Protein AF-0000000084647284 (afdb_homodimer)

Secondary structure (DSSP, 8-state):
--PPPEEEEEEESS--TTSSGGGT-SS---HHHHHHHHTSEEETTEE-S-SSHHHHHHHHHHSS-HHHHS--STT-PPPTTB--HHHHHHHTT-EEEEEE---SS-S--SBP-PPP----TTSBPPPGGGSBSBPPPTT-----TT-HHHHHH-TT--PPSSBTTBSEEEEEESSGGG-EEHHHHHHHHH-S-GGGGSSGGGPBP----STTB-B--S-GGGSHHHHHHHHHHHHHHHHHHH-----EEEEEE--TTSSSB---GGGGSSS-GGGPPPPGGGG--GGGS-HHHHHHHHHHHTT---GGGSS-EE--HHHHHHHHHHHHHHHHHHHHHHHHHHHHHHHTT-GGGEEEEEEES----TTGGGEES--S---HHHHB--EEEE-TTTPPTTEEE-S-EEGGGHHHHHHHHTTBPPPBT------HHHHTT--S-S-SEEEEEEE-SS--TT-SS--EEEEEEESSEEEEEESSSS-EEEEETTT-TT--S--TT-GGGHHHHHHHHHHHHHHHHHTS--PSPP-B--/--PPPEEEEEEESS--TTSSGGGT-SS---HHHHHHHHTSEEETTEE-S-SSHHHHHHHHHHSS-HHHHS--STT-PPPTTB--HHHHHHHTT-EEEEEE---SS-S--SBP-PPP----TTSBPPPGGGSBSBPPPTT-----TT-HHHHHH-TT--PPSSBTTBSEEEEEESSGGG-EEHHHHHHHHH-S-GGGGSSGGGPBP----STTB-B--S-GGGSHHHHHHHHHHHHHHHHHHH-----EEEEEE--TTSSSB---GGGGSSS-GGGPPPPGGGG--GGGS-HHHHHHHHHHHTT---GGGSS-EE--HHHHHHHHHHHHHHHHHHHHHHHHHHHHHHHTT-GGGEEEEEEES----TTGGGEES--S---HHHHB--EEEE-TTTPPTTEEE-S-EEGGGHHHHHHHHTTBPPPBT------HHHHTT--S-S-SEEEEEEE-SS--TT-SS--EEEEEEESSEEEEEESSSS-EEEEETTT-TT--S--TT-GGGHHHHHHHHHHHHHHHHHTS--PSPP-B--

Radius of gyration: 31.3 Å; Cα contacts (8 Å, |Δi|>4): 2574; chains: 2; bounding box: 66×88×80 Å

Structure (mmCIF, N/CA/C/O backbone):
data_AF-0000000084647284-model_v1
#
loop_
_entity.id
_entity.type
_entity.pdbx_description
1 polymer 'Sulfatase N-terminal domain-containing protein'
#
loop_
_atom_site.group_PDB
_atom_site.id
_atom_site.type_symbol
_atom_site.label_atom_id
_atom_site.label_alt_id
_atom_site.label_comp_id
_atom_site.label_asym_id
_atom_site.label_entity_id
_atom_site.label_seq_id
_atom_site.pdbx_PDB_ins_code
_atom_site.Cartn_x
_atom_site.Cartn_y
_atom_site.Cartn_z
_atom_site.occupancy
_atom_site.B_iso_or_equiv
_atom_site.auth_seq_id
_atom_site.auth_comp_id
_atom_site.auth_asym_id
_atom_site.auth_atom_id
_atom_site.pdbx_PDB_model_num
ATOM 1 N N . MET A 1 1 ? 33.219 26.578 3.725 1 38.09 1 MET A N 1
ATOM 2 C CA . MET A 1 1 ? 32.281 25.469 3.572 1 38.09 1 MET A CA 1
ATOM 3 C C . MET A 1 1 ? 30.875 25.891 3.91 1 38.09 1 MET A C 1
ATOM 5 O O . MET A 1 1 ? 30.641 26.562 4.922 1 38.09 1 MET A O 1
ATOM 9 N N . ASN A 1 2 ? 30.078 26 2.996 1 56.41 2 ASN A N 1
ATOM 10 C CA . ASN A 1 2 ? 28.766 26.594 3.234 1 56.41 2 ASN A CA 1
ATOM 11 C C . ASN A 1 2 ? 28.047 25.906 4.387 1 56.41 2 ASN A C 1
ATOM 13 O O . ASN A 1 2 ? 27.922 24.688 4.41 1 56.41 2 ASN A O 1
ATOM 17 N N . LYS A 1 3 ? 27.969 26.578 5.457 1 79.5 3 LYS A N 1
ATOM 18 C CA . LYS A 1 3 ? 27.359 26.125 6.707 1 79.5 3 LYS A CA 1
ATOM 19 C C . LYS A 1 3 ? 25.984 25.531 6.465 1 79.5 3 LYS A C 1
ATOM 21 O O . LYS A 1 3 ? 25.172 26.109 5.742 1 79.5 3 LYS A O 1
ATOM 26 N N . ARG A 1 4 ? 25.844 24.312 6.898 1 90.31 4 ARG A N 1
ATOM 27 C CA . ARG A 1 4 ? 24.516 23.672 6.832 1 90.31 4 ARG A CA 1
ATOM 28 C C . ARG A 1 4 ? 23.484 24.516 7.562 1 90.31 4 ARG A C 1
ATOM 30 O O . ARG A 1 4 ? 23.734 25.031 8.656 1 90.31 4 ARG A O 1
ATOM 37 N N . PRO A 1 5 ? 22.375 24.688 6.984 1 97.12 5 PRO A N 1
ATOM 38 C CA . PRO A 1 5 ? 21.375 25.594 7.559 1 97.12 5 PRO A CA 1
ATOM 39 C C . PRO A 1 5 ? 20.656 24.984 8.766 1 97.12 5 PRO A C 1
ATOM 41 O O . PRO A 1 5 ? 20.594 23.766 8.898 1 97.12 5 PRO A O 1
ATOM 44 N N . ASN A 1 6 ? 20.219 25.859 9.664 1 98.06 6 ASN A N 1
ATOM 45 C CA . ASN A 1 6 ? 19.234 25.5 10.68 1 98.06 6 ASN A CA 1
ATOM 46 C C . ASN A 1 6 ? 17.828 25.453 10.109 1 98.06 6 ASN A C 1
ATOM 48 O O . ASN A 1 6 ? 17.531 26.141 9.133 1 98.06 6 ASN A O 1
ATOM 52 N N . PHE A 1 7 ? 17 24.609 10.703 1 98.81 7 PHE A N 1
ATOM 53 C CA . PHE A 1 7 ? 15.594 24.547 10.336 1 98.81 7 PHE A CA 1
ATOM 54 C C . PHE A 1 7 ? 14.711 24.859 11.539 1 98.81 7 PHE A C 1
ATOM 56 O O . PHE A 1 7 ? 14.789 24.188 12.57 1 98.81 7 PHE A O 1
ATOM 63 N N . LEU A 1 8 ? 13.953 25.875 11.438 1 98.88 8 LEU A N 1
ATOM 64 C CA . LEU A 1 8 ? 12.828 26.125 12.336 1 98.88 8 LEU A CA 1
ATOM 65 C C . LEU A 1 8 ? 11.508 25.797 11.641 1 98.88 8 LEU A C 1
ATOM 67 O O . LEU A 1 8 ? 11.055 26.562 10.781 1 98.88 8 LEU A O 1
ATOM 71 N N . PHE A 1 9 ? 10.961 24.719 12.031 1 98.88 9 PHE A N 1
ATOM 72 C CA . PHE A 1 9 ? 9.734 24.203 11.438 1 98.88 9 PHE A CA 1
ATOM 73 C C . PHE A 1 9 ? 8.539 24.516 12.328 1 98.88 9 PHE A C 1
ATOM 75 O O . PHE A 1 9 ? 8.336 23.875 13.359 1 98.88 9 PHE A O 1
ATOM 82 N N . ILE A 1 10 ? 7.715 25.438 11.906 1 98.94 10 ILE A N 1
ATOM 83 C CA . ILE A 1 10 ? 6.523 25.859 12.648 1 98.94 10 ILE A CA 1
ATOM 84 C C . ILE A 1 10 ? 5.289 25.203 12.031 1 98.94 10 ILE A C 1
ATOM 86 O O . ILE A 1 10 ? 4.992 25.391 10.852 1 98.94 10 ILE A O 1
ATOM 90 N N . ILE A 1 11 ? 4.543 24.453 12.836 1 98.88 11 ILE A N 1
ATOM 91 C CA . ILE A 1 11 ? 3.361 23.766 12.336 1 98.88 11 ILE A CA 1
ATOM 92 C C . ILE A 1 11 ? 2.184 24.016 13.281 1 98.88 11 ILE A C 1
ATOM 94 O O . ILE A 1 11 ? 2.35 24 14.5 1 98.88 11 ILE A O 1
ATOM 98 N N . THR A 1 12 ? 1.062 24.344 12.742 1 98.81 12 THR A N 1
ATOM 99 C CA . THR A 1 12 ? -0.182 24.469 13.492 1 98.81 12 THR A CA 1
ATOM 100 C C . THR A 1 12 ? -1.062 23.234 13.297 1 98.81 12 THR A C 1
ATOM 102 O O . THR A 1 12 ? -0.734 22.359 12.5 1 98.81 12 THR A O 1
ATOM 105 N N . ASP A 1 13 ? -2.08 23.125 14.086 1 98.19 13 ASP A N 1
ATOM 106 C CA . ASP A 1 13 ? -3.066 22.062 13.961 1 98.19 13 ASP A CA 1
ATOM 107 C C . ASP A 1 13 ? -4.402 22.594 13.461 1 98.19 13 ASP A C 1
ATOM 109 O O . ASP A 1 13 ? -5.055 23.391 14.148 1 98.19 13 ASP A O 1
ATOM 113 N N . GLN A 1 14 ? -4.777 22.188 12.211 1 98.06 14 GLN A N 1
ATOM 114 C CA . GLN A 1 14 ? -6.109 22.469 11.688 1 98.06 14 GLN A CA 1
ATOM 115 C C . GLN A 1 14 ? -6.254 23.938 11.312 1 98.06 14 GLN A C 1
ATOM 117 O O . GLN A 1 14 ? -7.184 24.609 11.766 1 98.06 14 GLN A O 1
ATOM 122 N N . GLN A 1 15 ? -5.418 24.375 10.422 1 98.69 15 GLN A N 1
ATOM 123 C CA . GLN A 1 15 ? -5.488 25.75 9.93 1 98.69 15 GLN A CA 1
ATOM 124 C C . GLN A 1 15 ? -5.711 25.781 8.422 1 98.69 15 GLN A C 1
ATOM 126 O O . GLN A 1 15 ? -4.914 25.219 7.66 1 98.69 15 GLN A O 1
ATOM 131 N N . ARG A 1 16 ? -6.703 26.484 8.023 1 97.75 16 ARG A N 1
ATOM 132 C CA . ARG A 1 16 ? -6.988 26.672 6.602 1 97.75 16 ARG A CA 1
ATOM 133 C C . ARG A 1 16 ? -5.906 27.5 5.922 1 97.75 16 ARG A C 1
ATOM 135 O O . ARG A 1 16 ? -5.359 28.422 6.516 1 97.75 16 ARG A O 1
ATOM 142 N N . ALA A 1 17 ? -5.758 27.219 4.637 1 97.94 17 ALA A N 1
ATOM 143 C CA . ALA A 1 17 ? -4.727 27.891 3.855 1 97.94 17 ALA A CA 1
ATOM 144 C C . ALA A 1 17 ? -5.023 29.391 3.746 1 97.94 17 ALA A C 1
ATOM 146 O O . ALA A 1 17 ? -4.102 30.203 3.709 1 97.94 17 ALA A O 1
ATOM 147 N N . ASP A 1 18 ? -6.289 29.766 3.705 1 97.44 18 ASP A N 1
ATOM 148 C CA . ASP A 1 18 ? -6.656 31.172 3.475 1 97.44 18 ASP A CA 1
ATOM 149 C C . ASP A 1 18 ? -6.875 31.906 4.793 1 97.44 18 ASP A C 1
ATOM 151 O O . ASP A 1 18 ? -7.359 33.031 4.805 1 97.44 18 ASP A O 1
ATOM 155 N N . HIS A 1 19 ? -6.586 31.281 5.887 1 98.38 19 HIS A N 1
ATOM 156 C CA . HIS A 1 19 ? -6.645 31.953 7.184 1 98.38 19 HIS A CA 1
ATOM 157 C C . HIS A 1 19 ? -5.293 32.562 7.551 1 98.38 19 HIS A C 1
ATOM 159 O O . HIS A 1 19 ? -4.738 32.25 8.609 1 98.38 19 HIS A O 1
ATOM 165 N N . LEU A 1 20 ? -4.832 33.344 6.68 1 98.62 20 LEU A N 1
ATOM 166 C CA . LEU A 1 20 ? -3.619 34.156 6.766 1 98.62 20 LEU A CA 1
ATOM 167 C C . LEU A 1 20 ? -3.795 35.469 6.035 1 98.62 20 LEU A C 1
ATOM 169 O O . LEU A 1 20 ? -4.449 35.531 4.992 1 98.62 20 LEU A O 1
ATOM 173 N N . GLY A 1 21 ? -3.176 36.5 6.59 1 98.31 21 GLY A N 1
ATOM 174 C CA . GLY A 1 21 ? -3.174 37.75 5.867 1 98.31 21 GLY A CA 1
ATOM 175 C C . GLY A 1 21 ? -2.533 37.656 4.496 1 98.31 21 GLY A C 1
ATOM 176 O O . GLY A 1 21 ? -3.076 38.156 3.514 1 98.31 21 GLY A O 1
ATOM 177 N N . CYS A 1 22 ? -1.431 37.031 4.336 1 98.06 22 CYS A N 1
ATOM 178 C CA . CYS A 1 22 ? -0.68 36.938 3.088 1 98.06 22 CYS A CA 1
ATOM 179 C C . CYS A 1 22 ? -1.414 36.062 2.08 1 98.06 22 CYS A C 1
ATOM 181 O O . CYS A 1 22 ? -1.063 36.031 0.899 1 98.06 22 CYS A O 1
ATOM 183 N N . ALA A 1 23 ? -2.436 35.344 2.512 1 97.69 23 ALA A N 1
ATOM 184 C CA . ALA A 1 23 ? -3.25 34.531 1.605 1 97.69 23 ALA A CA 1
ATOM 185 C C . ALA A 1 23 ? -4.5 35.281 1.172 1 97.69 23 ALA A C 1
ATOM 187 O O . ALA A 1 23 ? -5.34 34.75 0.448 1 97.69 23 ALA A O 1
ATOM 188 N N . GLY A 1 24 ? -4.625 36.5 1.685 1 96.56 24 GLY A N 1
ATOM 189 C CA . GLY A 1 24 ? -5.688 37.375 1.195 1 96.56 24 GLY A CA 1
ATOM 190 C C . GLY A 1 24 ? -6.863 37.469 2.152 1 96.56 24 GLY A C 1
ATOM 191 O O . GLY A 1 24 ? -7.895 38.062 1.813 1 96.56 24 GLY A O 1
ATOM 192 N N . ASN A 1 25 ? -6.746 36.906 3.35 1 97.19 25 ASN A N 1
ATOM 193 C CA . ASN A 1 25 ? -7.848 37.062 4.297 1 97.19 25 ASN A CA 1
ATOM 194 C C . ASN A 1 25 ? -8.164 38.5 4.59 1 97.19 25 ASN A C 1
ATOM 196 O O . ASN A 1 25 ? -7.281 39.281 4.969 1 97.19 25 ASN A O 1
ATOM 200 N N . PRO A 1 26 ? -9.359 38.906 4.496 1 95.5 26 PRO A N 1
ATOM 201 C CA . PRO A 1 26 ? -9.68 40.344 4.613 1 95.5 26 PRO A CA 1
ATOM 202 C C . PRO A 1 26 ? -9.828 40.781 6.062 1 95.5 26 PRO A C 1
ATOM 204 O O . PRO A 1 26 ? -9.836 42 6.336 1 95.5 26 PRO A O 1
ATOM 207 N N . VAL A 1 27 ? -9.961 39.906 6.996 1 97.75 27 VAL A N 1
ATOM 208 C CA . VAL A 1 27 ? -10.281 40.25 8.375 1 97.75 27 VAL A CA 1
ATOM 209 C C . VAL A 1 27 ? -9.094 39.906 9.281 1 97.75 27 VAL A C 1
ATOM 211 O O . VAL A 1 27 ? -8.617 40.781 10.023 1 97.75 27 VAL A O 1
ATOM 214 N N . LEU A 1 28 ? -8.602 38.688 9.141 1 98.31 28 LEU A N 1
ATOM 215 C CA . LEU A 1 28 ? -7.547 38.188 10.016 1 98.31 28 LEU A CA 1
ATOM 216 C C . LEU A 1 28 ? -6.211 38.844 9.695 1 98.31 28 LEU A C 1
ATOM 218 O O . LEU A 1 28 ? -5.82 38.938 8.523 1 98.31 28 LEU A O 1
ATOM 222 N N . LYS A 1 29 ? -5.598 39.375 10.688 1 98.25 29 LYS A N 1
ATOM 223 C CA . LYS A 1 29 ? -4.258 39.938 10.555 1 98.25 29 LYS A CA 1
ATOM 224 C C . LYS A 1 29 ? -3.207 38.969 11.141 1 98.25 29 LYS A C 1
ATOM 226 O O . LYS A 1 29 ? -3.322 38.562 12.289 1 98.25 29 LYS A O 1
ATOM 231 N N . THR A 1 30 ? -2.246 38.688 10.32 1 98.81 30 THR A N 1
ATOM 232 C CA . THR A 1 30 ? -1.141 37.812 10.758 1 98.81 30 THR A CA 1
ATOM 233 C C . THR A 1 30 ? 0.198 38.406 10.328 1 98.81 30 THR A C 1
ATOM 235 O O . THR A 1 30 ? 0.966 37.781 9.602 1 98.81 30 THR A O 1
ATOM 238 N N . PRO A 1 31 ? 0.55 39.594 10.844 1 98.81 31 PRO A N 1
ATOM 239 C CA . PRO A 1 31 ? 1.706 40.344 10.328 1 98.81 31 PRO A CA 1
ATOM 240 C C . PRO A 1 31 ? 3.014 39.562 10.477 1 98.81 31 PRO A C 1
ATOM 242 O O . PRO A 1 31 ? 3.906 39.688 9.633 1 98.81 31 PRO A O 1
ATOM 245 N N . HIS A 1 32 ? 3.195 38.812 11.508 1 98.88 32 HIS A N 1
ATOM 246 C CA . HIS A 1 32 ? 4.457 38.125 11.734 1 98.88 32 HIS A CA 1
ATOM 247 C C . HIS A 1 32 ? 4.598 36.938 10.797 1 98.88 32 HIS A C 1
ATOM 249 O O . HIS A 1 32 ? 5.656 36.719 10.188 1 98.88 32 HIS A O 1
ATOM 255 N N . ILE A 1 33 ? 3.535 36.125 10.641 1 98.88 33 ILE A N 1
ATOM 256 C CA . ILE A 1 33 ? 3.559 35.031 9.68 1 98.88 33 ILE A CA 1
ATOM 257 C C . ILE A 1 33 ? 3.693 35.594 8.266 1 98.88 33 ILE A C 1
ATOM 259 O O . ILE A 1 33 ? 4.426 35.031 7.441 1 98.88 33 ILE A O 1
ATOM 263 N N . ASP A 1 34 ? 3.027 36.75 8.016 1 98.81 34 ASP A N 1
ATOM 264 C CA . ASP A 1 34 ? 3.123 37.406 6.715 1 98.81 34 ASP A CA 1
ATOM 265 C C . ASP A 1 34 ? 4.559 37.844 6.426 1 98.81 34 ASP A C 1
ATOM 267 O O . ASP A 1 34 ? 4.988 37.844 5.27 1 98.81 34 ASP A O 1
ATOM 271 N N . SER A 1 35 ? 5.273 38.156 7.426 1 98.56 35 SER A N 1
ATOM 272 C CA . SER A 1 35 ? 6.66 38.594 7.23 1 98.56 35 SER A CA 1
ATOM 273 C C . SER A 1 35 ? 7.527 37.406 6.785 1 98.56 35 SER A C 1
ATOM 275 O O . SER A 1 35 ? 8.5 37.594 6.055 1 98.56 35 SER A O 1
ATOM 277 N N . ILE A 1 36 ? 7.203 36.188 7.215 1 98.44 36 ILE A N 1
ATOM 278 C CA . ILE A 1 36 ? 7.91 35 6.73 1 98.44 36 ILE A CA 1
ATOM 279 C C . ILE A 1 36 ? 7.668 34.844 5.234 1 98.44 36 ILE A C 1
ATOM 281 O O . ILE A 1 36 ? 8.602 34.594 4.473 1 98.44 36 ILE A O 1
ATOM 285 N N . ALA A 1 37 ? 6.414 34.969 4.855 1 98.44 37 ALA A N 1
ATOM 286 C CA . ALA A 1 37 ? 6.047 34.875 3.447 1 98.44 37 ALA A CA 1
ATOM 287 C C . ALA A 1 37 ? 6.719 35.938 2.613 1 98.44 37 ALA A C 1
ATOM 289 O O . ALA A 1 37 ? 7.156 35.688 1.488 1 98.44 37 ALA A O 1
ATOM 290 N N . ALA A 1 38 ? 6.797 37.156 3.174 1 97.88 38 ALA A N 1
ATOM 291 C CA . ALA A 1 38 ? 7.379 38.281 2.467 1 97.88 38 ALA A CA 1
ATOM 292 C C . ALA A 1 38 ? 8.859 38.062 2.166 1 97.88 38 ALA A C 1
ATOM 294 O O . ALA A 1 38 ? 9.391 38.594 1.193 1 97.88 38 ALA A O 1
ATOM 295 N N . ARG A 1 39 ? 9.484 37.219 2.961 1 96.25 39 ARG A N 1
ATOM 296 C CA . ARG A 1 39 ? 10.914 36.969 2.812 1 96.25 39 ARG A CA 1
ATOM 297 C C . ARG A 1 39 ? 11.156 35.594 2.178 1 96.25 39 ARG A C 1
ATOM 299 O O . ARG A 1 39 ? 12.305 35.156 2.023 1 96.25 39 ARG A O 1
ATOM 306 N N . GLY A 1 40 ? 10.078 34.969 1.807 1 97.5 40 GLY A N 1
ATOM 307 C CA . GLY A 1 40 ? 10.219 33.594 1.307 1 97.5 40 GLY A CA 1
ATOM 308 C C . GLY A 1 40 ? 9.289 33.281 0.148 1 97.5 40 GLY A C 1
ATOM 309 O O . GLY A 1 40 ? 8.93 34.188 -0.616 1 97.5 40 GLY A O 1
ATOM 310 N N . THR A 1 41 ? 9.062 32.031 -0.077 1 97.94 41 THR A N 1
ATOM 311 C CA . THR A 1 41 ? 8.141 31.531 -1.085 1 97.94 41 THR A CA 1
ATOM 312 C C . THR A 1 41 ? 6.902 30.922 -0.429 1 97.94 41 THR A C 1
ATOM 314 O O . THR A 1 41 ? 7.012 30.031 0.416 1 97.94 41 THR A O 1
ATOM 317 N N . ARG A 1 42 ? 5.73 31.453 -0.766 1 98.31 42 ARG A N 1
ATOM 318 C CA . ARG A 1 42 ? 4.461 30.891 -0.32 1 98.31 42 ARG A CA 1
ATOM 319 C C . ARG A 1 42 ? 3.863 29.969 -1.383 1 98.31 42 ARG A C 1
ATOM 321 O O . ARG A 1 42 ? 3.828 30.328 -2.564 1 98.31 42 ARG A O 1
ATOM 328 N N . PHE A 1 43 ? 3.465 28.828 -0.984 1 98.44 43 PHE A N 1
ATOM 329 C CA . PHE A 1 43 ? 2.785 27.891 -1.868 1 98.44 43 PHE A CA 1
ATOM 330 C C . PHE A 1 43 ? 1.272 28.047 -1.768 1 98.44 43 PHE A C 1
ATOM 332 O O . PHE A 1 43 ? 0.682 27.781 -0.722 1 98.44 43 PHE A O 1
ATOM 339 N N . SER A 1 44 ? 0.647 28.438 -2.857 1 97.19 44 SER A N 1
ATOM 340 C CA . SER A 1 44 ? -0.77 28.781 -2.797 1 97.19 44 SER A CA 1
ATOM 341 C C . SER A 1 44 ? -1.647 27.562 -3.08 1 97.19 44 SER A C 1
ATOM 343 O O . SER A 1 44 ? -2.855 27.594 -2.834 1 97.19 44 SER A O 1
ATOM 345 N N . HIS A 1 45 ? -1.114 26.484 -3.605 1 97.19 45 HIS A N 1
ATOM 346 C CA . HIS A 1 45 ? -1.84 25.25 -3.904 1 97.19 45 HIS A CA 1
ATOM 347 C C . HIS A 1 45 ? -1.155 24.047 -3.279 1 97.19 45 HIS A C 1
ATOM 349 O O . HIS A 1 45 ? -0.828 23.078 -3.975 1 97.19 45 HIS A O 1
ATOM 355 N N . PHE A 1 46 ? -0.987 24.125 -1.957 1 98.5 46 PHE A N 1
ATOM 356 C CA . PHE A 1 46 ? -0.319 23.094 -1.175 1 98.5 46 PHE A CA 1
ATOM 357 C C . PHE A 1 46 ? -1.333 22.25 -0.406 1 98.5 46 PHE A C 1
ATOM 359 O O . PHE A 1 46 ? -2.17 22.797 0.321 1 98.5 46 PHE A O 1
ATOM 366 N N . HIS A 1 47 ? -1.279 20.906 -0.589 1 98.69 47 HIS A N 1
ATOM 367 C CA . HIS A 1 47 ? -2.291 20.031 -0.005 1 98.69 47 HIS A CA 1
ATOM 368 C C . HIS A 1 47 ? -1.675 19.078 1.005 1 98.69 47 HIS A C 1
ATOM 370 O O . HIS A 1 47 ? -0.567 18.578 0.795 1 98.69 47 HIS A O 1
ATOM 376 N N . ALA A 1 48 ? -2.424 18.859 2.094 1 98.69 48 ALA A N 1
ATOM 377 C CA . ALA A 1 48 ? -2.078 17.766 2.996 1 98.69 48 ALA A CA 1
ATOM 378 C C . ALA A 1 48 ? -2.293 16.422 2.326 1 98.69 48 ALA A C 1
ATOM 380 O O . ALA A 1 48 ? -3.273 16.219 1.601 1 98.69 48 ALA A O 1
ATOM 381 N N . ALA A 1 49 ? -1.392 15.508 2.586 1 98.19 49 ALA A N 1
ATOM 382 C CA . ALA A 1 49 ? -1.523 14.156 2.039 1 98.19 49 ALA A CA 1
ATOM 383 C C . ALA A 1 49 ? -2.693 13.422 2.68 1 98.19 49 ALA A C 1
ATOM 385 O O . ALA A 1 49 ? -3.195 12.438 2.125 1 98.19 49 ALA A O 1
ATOM 386 N N . SER A 1 50 ? -3.08 13.883 3.805 1 97.81 50 SER A N 1
ATOM 387 C CA . SER A 1 50 ? -4.27 13.438 4.52 1 97.81 50 SER A CA 1
ATOM 388 C C . SER A 1 50 ? -4.848 14.555 5.387 1 97.81 50 SER A C 1
ATOM 390 O O . SER A 1 50 ? -4.102 15.289 6.043 1 97.81 50 SER A O 1
ATOM 392 N N . PRO A 1 51 ? -6.129 14.672 5.387 1 96.5 51 PRO A N 1
ATOM 393 C CA . PRO A 1 51 ? -6.715 15.727 6.219 1 96.5 51 PRO A CA 1
ATOM 394 C C . PRO A 1 51 ? -7.094 15.234 7.613 1 96.5 51 PRO A C 1
ATOM 396 O O . PRO A 1 51 ? -8.156 15.594 8.133 1 96.5 51 PRO A O 1
ATOM 399 N N . LEU A 1 52 ? -6.312 14.359 8.141 1 95 52 LEU A N 1
ATOM 400 C CA . LEU A 1 52 ? -6.438 13.828 9.492 1 95 52 LEU A CA 1
ATOM 401 C C . LEU A 1 52 ? -5.145 14.008 10.273 1 95 52 LEU A C 1
ATOM 403 O O . LEU A 1 52 ? -4.051 13.844 9.719 1 95 52 LEU A O 1
ATOM 407 N N . CYS A 1 53 ? -5.254 14.258 11.492 1 95.62 53 CYS A N 1
ATOM 408 C CA . CYS A 1 53 ? -4.137 14.742 12.297 1 95.62 53 CYS A CA 1
ATOM 409 C C . CYS A 1 53 ? -2.963 13.773 12.234 1 95.62 53 CYS A C 1
ATOM 411 O O . CYS A 1 53 ? -1.896 14.117 11.719 1 95.62 53 CYS A O 1
ATOM 413 N N . MET A 1 54 ? -3.135 12.523 12.742 1 96.38 54 MET A N 1
ATOM 414 C CA . MET A 1 54 ? -2.018 11.602 12.945 1 96.38 54 MET A CA 1
ATOM 415 C C . MET A 1 54 ? -1.401 11.195 11.617 1 96.38 54 MET A C 1
ATOM 417 O O . MET A 1 54 ? -0.186 11.281 11.43 1 96.38 54 MET A O 1
ATOM 421 N N . PRO A 1 55 ? -2.244 10.82 10.641 1 97.06 55 PRO A N 1
ATOM 422 C CA . PRO A 1 55 ? -1.661 10.469 9.344 1 97.06 55 PRO A CA 1
ATOM 423 C C . PRO A 1 55 ? -0.921 11.633 8.695 1 97.06 55 PRO A C 1
ATOM 425 O O . PRO A 1 55 ? 0.137 11.438 8.094 1 97.06 55 PRO A O 1
ATOM 428 N N . ALA A 1 56 ? -1.497 12.812 8.734 1 98.38 56 ALA A N 1
ATOM 429 C CA . ALA A 1 56 ? -0.864 13.992 8.148 1 98.38 56 ALA A CA 1
ATOM 430 C C . ALA A 1 56 ? 0.512 14.234 8.766 1 98.38 56 ALA A C 1
ATOM 432 O O . ALA A 1 56 ? 1.481 14.492 8.047 1 98.38 56 ALA A O 1
ATOM 433 N N . ARG A 1 57 ? 0.622 14.164 10.031 1 98.5 57 ARG A N 1
ATOM 434 C CA . ARG A 1 57 ? 1.874 14.43 10.734 1 98.5 57 ARG A CA 1
ATOM 435 C C . ARG A 1 57 ? 2.891 13.32 10.469 1 98.5 57 ARG A C 1
ATOM 437 O O . ARG A 1 57 ? 4.094 13.586 10.383 1 98.5 57 ARG A O 1
ATOM 444 N N . ALA A 1 58 ? 2.395 12.07 10.344 1 98.62 58 ALA A N 1
ATOM 445 C CA . ALA A 1 58 ? 3.289 10.977 9.961 1 98.62 58 ALA A CA 1
ATOM 446 C C . ALA A 1 58 ? 3.885 11.211 8.578 1 98.62 58 ALA A C 1
ATOM 448 O O . ALA A 1 58 ? 5.047 10.883 8.336 1 98.62 58 ALA A O 1
ATOM 449 N N . THR A 1 59 ? 3.102 11.75 7.676 1 98.81 59 THR A N 1
ATOM 450 C CA . THR A 1 59 ? 3.598 12.07 6.34 1 98.81 59 THR A CA 1
ATOM 451 C C . THR A 1 59 ? 4.684 13.141 6.402 1 98.81 59 THR A C 1
ATOM 453 O O . THR A 1 59 ? 5.699 13.039 5.715 1 98.81 59 THR A O 1
ATOM 456 N N . LEU A 1 60 ? 4.516 14.094 7.223 1 98.88 60 LEU A N 1
ATOM 457 C CA . LEU A 1 60 ? 5.496 15.156 7.375 1 98.88 60 LEU A CA 1
ATOM 458 C C . LEU A 1 60 ? 6.785 14.625 7.996 1 98.88 60 LEU A C 1
ATOM 460 O O . LEU A 1 60 ? 7.844 15.242 7.863 1 98.88 60 LEU A O 1
ATOM 464 N N . MET A 1 61 ? 6.68 13.469 8.688 1 98.69 61 MET A N 1
ATOM 465 C CA . MET A 1 61 ? 7.852 12.867 9.32 1 98.69 61 MET A CA 1
ATOM 466 C C . MET A 1 61 ? 8.539 11.891 8.375 1 98.69 61 MET A C 1
ATOM 468 O O . MET A 1 61 ? 9.758 11.703 8.453 1 98.69 61 MET A O 1
ATOM 472 N N . THR A 1 62 ? 7.754 11.312 7.445 1 98.69 62 THR A N 1
ATOM 473 C CA . THR A 1 62 ? 8.289 10.18 6.707 1 98.69 62 THR A CA 1
ATOM 474 C C . THR A 1 62 ? 8.398 10.5 5.223 1 98.69 62 THR A C 1
ATOM 476 O O . THR A 1 62 ? 9.102 9.805 4.48 1 98.69 62 THR A O 1
ATOM 479 N N . GLY A 1 63 ? 7.68 11.547 4.746 1 98.62 63 GLY A N 1
ATOM 480 C CA . GLY A 1 63 ? 7.641 11.836 3.322 1 98.62 63 GLY A CA 1
ATOM 481 C C . GLY A 1 63 ? 6.898 10.781 2.521 1 98.62 63 GLY A C 1
ATOM 482 O O . GLY A 1 63 ? 7.188 10.578 1.34 1 98.62 63 GLY A O 1
ATOM 483 N N . ARG A 1 64 ? 5.996 10.078 3.195 1 98.5 64 ARG A N 1
ATOM 484 C CA . ARG A 1 64 ? 5.289 8.961 2.574 1 98.5 64 ARG A CA 1
ATOM 485 C C . ARG A 1 64 ? 3.781 9.102 2.762 1 98.5 64 ARG A C 1
ATOM 487 O O . ARG A 1 64 ? 3.324 9.789 3.678 1 98.5 64 ARG A O 1
ATOM 494 N N . MET A 1 65 ? 3.018 8.5 1.878 1 98.44 65 MET A N 1
ATOM 495 C CA . MET A 1 65 ? 1.562 8.477 1.989 1 98.44 65 MET A CA 1
ATOM 496 C C . MET A 1 65 ? 1.12 7.598 3.158 1 98.44 65 MET A C 1
ATOM 498 O O . MET A 1 65 ? 1.831 6.672 3.551 1 98.44 65 MET A O 1
ATOM 502 N N . PRO A 1 66 ? -0.055 7.867 3.701 1 97.5 66 PRO A N 1
ATOM 503 C CA . PRO A 1 66 ? -0.555 7.062 4.82 1 97.5 66 PRO A CA 1
ATOM 504 C C . PRO A 1 66 ? -0.585 5.57 4.508 1 97.5 66 PRO A C 1
ATOM 506 O O . PRO A 1 66 ? -0.238 4.746 5.359 1 97.5 66 PRO A O 1
ATOM 509 N N . SER A 1 67 ? -0.885 5.211 3.291 1 96.38 67 SER A N 1
ATOM 510 C CA . SER A 1 67 ? -0.929 3.807 2.895 1 96.38 67 SER A CA 1
ATOM 511 C C . SER A 1 67 ? 0.455 3.17 2.961 1 96.38 67 SER A C 1
ATOM 513 O O . SER A 1 67 ? 0.578 1.959 3.152 1 96.38 67 SER A O 1
ATOM 515 N N . SER A 1 68 ? 1.475 3.982 2.834 1 96.75 68 SER A N 1
ATOM 516 C CA . SER A 1 68 ? 2.844 3.48 2.793 1 96.75 68 SER A CA 1
ATOM 517 C C . SER A 1 68 ? 3.479 3.49 4.18 1 96.75 68 SER A C 1
ATOM 519 O O . SER A 1 68 ? 4.172 2.543 4.559 1 96.75 68 SER A O 1
ATOM 521 N N . HIS A 1 69 ? 3.23 4.59 4.957 1 96.81 69 HIS A N 1
ATOM 522 C CA . HIS A 1 69 ? 3.84 4.617 6.281 1 96.81 69 HIS A CA 1
ATOM 523 C C . HIS A 1 69 ? 2.971 3.887 7.305 1 96.81 69 HIS A C 1
ATOM 525 O O . HIS A 1 69 ? 3.381 3.699 8.453 1 96.81 69 HIS A O 1
ATOM 531 N N . ARG A 1 70 ? 1.749 3.576 7.035 1 93.5 70 ARG A N 1
ATOM 532 C CA . ARG A 1 70 ? 0.891 2.596 7.691 1 93.5 70 ARG A CA 1
ATOM 533 C C . ARG A 1 70 ? 0.184 3.205 8.898 1 93.5 70 ARG A C 1
ATOM 535 O O . ARG A 1 70 ? -0.556 2.518 9.602 1 93.5 70 ARG A O 1
ATOM 542 N N . LEU A 1 71 ? 0.462 4.41 9.242 1 95.62 71 LEU A N 1
ATOM 543 C CA . LEU A 1 71 ? -0.41 5.18 10.125 1 95.62 71 LEU A CA 1
ATOM 544 C C . LEU A 1 71 ? -1.561 5.805 9.336 1 95.62 71 LEU A C 1
ATOM 546 O O . LEU A 1 71 ? -1.551 7.008 9.062 1 95.62 71 LEU A O 1
ATOM 550 N N . ARG A 1 72 ? -2.609 5.055 9.133 1 93.38 72 ARG A N 1
ATOM 551 C CA . ARG A 1 72 ? -3.639 5.387 8.148 1 93.38 72 ARG A CA 1
ATOM 552 C C . ARG A 1 72 ? -4.75 6.219 8.781 1 93.38 72 ARG A C 1
ATOM 554 O O . ARG A 1 72 ? -5.508 6.887 8.078 1 93.38 72 ARG A O 1
ATOM 561 N N . GLY A 1 73 ? -4.863 6.09 10.062 1 91.25 73 GLY A N 1
ATOM 562 C CA . GLY A 1 73 ? -5.93 6.773 10.773 1 91.25 73 GLY A CA 1
ATOM 563 C C . GLY A 1 73 ? -5.574 7.102 12.211 1 91.25 73 GLY A C 1
ATOM 564 O O . GLY A 1 73 ? -4.574 6.609 12.734 1 91.25 73 GLY A O 1
ATOM 565 N N . ASN A 1 74 ? -6.434 7.91 12.781 1 89.19 74 ASN A N 1
ATOM 566 C CA . ASN A 1 74 ? -6.27 8.203 14.195 1 89.19 74 ASN A CA 1
ATOM 567 C C . ASN A 1 74 ? -6.445 6.953 15.055 1 89.19 74 ASN A C 1
ATOM 569 O O . ASN A 1 74 ? -7.309 6.121 14.773 1 89.19 74 ASN A O 1
ATOM 573 N N . GLY A 1 75 ? -5.574 6.801 16 1 87.62 75 GLY A N 1
ATOM 574 C CA . GLY A 1 75 ? -5.664 5.656 16.891 1 87.62 75 GLY A CA 1
ATOM 575 C C . GLY A 1 75 ? -4.664 4.562 16.562 1 87.62 75 GLY A C 1
ATOM 576 O O . GLY A 1 75 ? -4.711 3.479 17.156 1 87.62 75 GLY A O 1
ATOM 577 N N . MET A 1 76 ? -3.807 4.871 15.625 1 90.88 76 MET A N 1
ATOM 578 C CA . MET A 1 76 ? -2.721 3.977 15.234 1 90.88 76 MET A CA 1
ATOM 579 C C . MET A 1 76 ? -1.368 4.668 15.375 1 90.88 76 MET A C 1
ATOM 581 O O . MET A 1 76 ? -1.172 5.77 14.859 1 90.88 76 MET A O 1
ATOM 585 N N . PRO A 1 77 ? -0.442 4.043 16.016 1 93.62 77 PRO A N 1
ATOM 586 C CA . PRO A 1 77 ? 0.863 4.695 16.141 1 93.62 77 PRO A CA 1
ATOM 587 C C . PRO A 1 77 ? 1.724 4.547 14.891 1 93.62 77 PRO A C 1
ATOM 589 O O . PRO A 1 77 ? 1.557 3.59 14.133 1 93.62 77 PRO A O 1
ATOM 592 N N . LEU A 1 78 ? 2.557 5.512 14.648 1 96.75 78 LEU A N 1
ATOM 593 C CA . LEU A 1 78 ? 3.641 5.293 13.703 1 96.75 78 LEU A CA 1
ATOM 594 C C . LEU A 1 78 ? 4.637 4.27 14.234 1 96.75 78 LEU A C 1
ATOM 596 O O . LEU A 1 78 ? 5.086 4.371 15.375 1 96.75 78 LEU A O 1
ATOM 600 N N . SER A 1 79 ? 4.988 3.293 13.438 1 94.88 79 SER A N 1
ATOM 601 C CA . SER A 1 79 ? 5.961 2.291 13.859 1 94.88 79 SER A CA 1
ATOM 602 C C . SER A 1 79 ? 7.281 2.938 14.266 1 94.88 79 SER A C 1
ATOM 604 O O . SER A 1 79 ? 7.758 3.859 13.602 1 94.88 79 SER A O 1
ATOM 606 N N . THR A 1 80 ? 7.887 2.406 15.305 1 94.44 80 THR A N 1
ATOM 607 C CA . THR A 1 80 ? 9.188 2.918 15.727 1 94.44 80 THR A CA 1
ATOM 608 C C . THR A 1 80 ? 10.281 2.48 14.758 1 94.44 80 THR A C 1
ATOM 610 O O . THR A 1 80 ? 11.398 3.002 14.797 1 94.44 80 THR A O 1
ATOM 613 N N . ASP A 1 81 ? 9.914 1.646 13.789 1 93.31 81 ASP A N 1
ATOM 614 C CA . ASP A 1 81 ? 10.859 1.209 12.766 1 93.31 81 ASP A CA 1
ATOM 615 C C . ASP A 1 81 ? 10.828 2.143 11.555 1 93.31 81 ASP A C 1
ATOM 617 O O . ASP A 1 81 ? 11.695 2.068 10.688 1 93.31 81 ASP A O 1
ATOM 621 N N . ALA A 1 82 ? 9.844 3.037 11.477 1 96.44 82 ALA A N 1
ATOM 622 C CA . ALA A 1 82 ? 9.773 3.953 10.344 1 96.44 82 ALA A CA 1
ATOM 623 C C . ALA A 1 82 ? 10.961 4.906 10.328 1 96.44 82 ALA A C 1
ATOM 625 O O . ALA A 1 82 ? 11.336 5.461 11.359 1 96.44 82 ALA A O 1
ATOM 626 N N . THR A 1 83 ? 11.57 5.055 9.211 1 97.94 83 THR A N 1
ATOM 627 C CA . THR A 1 83 ? 12.625 6.051 9.039 1 97.94 83 THR A CA 1
ATOM 628 C C . THR A 1 83 ? 12.031 7.453 8.953 1 97.94 83 THR A C 1
ATOM 630 O O . THR A 1 83 ? 11.109 7.699 8.172 1 97.94 83 THR A O 1
ATOM 633 N N . THR A 1 84 ? 12.531 8.328 9.727 1 98.62 84 THR A N 1
ATOM 634 C CA . THR A 1 84 ? 11.984 9.68 9.773 1 98.62 84 THR A CA 1
ATOM 635 C C . THR A 1 84 ? 13.039 10.703 9.359 1 98.62 84 THR A C 1
ATOM 637 O O . THR A 1 84 ? 14.234 10.414 9.383 1 98.62 84 THR A O 1
ATOM 640 N N . VAL A 1 85 ? 12.57 11.859 8.961 1 98.75 85 VAL A N 1
ATOM 641 C CA . VAL A 1 85 ? 13.461 12.953 8.57 1 98.75 85 VAL A CA 1
ATOM 642 C C . VAL A 1 85 ? 14.359 13.328 9.75 1 98.75 85 VAL A C 1
ATOM 644 O O . VAL A 1 85 ? 15.539 13.617 9.57 1 98.75 85 VAL A O 1
ATOM 647 N N . THR A 1 86 ? 13.836 13.266 10.969 1 98.69 86 THR A N 1
ATOM 648 C CA . THR A 1 86 ? 14.586 13.664 12.156 1 98.69 86 THR A CA 1
ATOM 649 C C . THR A 1 86 ? 15.695 12.664 12.461 1 98.69 86 THR A C 1
ATOM 651 O O . THR A 1 86 ? 16.781 13.055 12.906 1 98.69 86 THR A O 1
ATOM 654 N N . GLU A 1 87 ? 15.43 11.406 12.219 1 98.62 87 GLU A N 1
ATOM 655 C CA . GLU A 1 87 ? 16.484 10.414 12.391 1 98.62 87 GLU A CA 1
ATOM 656 C C . GLU A 1 87 ? 17.641 10.648 11.414 1 98.62 87 GLU A C 1
ATOM 658 O O . GLU A 1 87 ? 18.812 10.562 11.789 1 98.62 87 GLU A O 1
ATOM 663 N N . LEU A 1 88 ? 17.297 10.914 10.18 1 98.56 88 LEU A N 1
ATOM 664 C CA . LEU A 1 88 ? 18.297 11.172 9.164 1 98.56 88 LEU A CA 1
ATOM 665 C C . LEU A 1 88 ? 19.125 12.414 9.5 1 98.56 88 LEU A C 1
ATOM 667 O O . LEU A 1 88 ? 20.344 12.406 9.391 1 98.56 88 LEU A O 1
ATOM 671 N N . LEU A 1 89 ? 18.438 13.453 9.945 1 98.69 89 LEU A N 1
ATOM 672 C CA . LEU A 1 89 ? 19.109 14.695 10.336 1 98.69 89 LEU A CA 1
ATOM 673 C C . LEU A 1 89 ? 20 14.469 11.555 1 98.69 89 LEU A C 1
ATOM 675 O O . LEU A 1 89 ? 21.156 14.898 11.57 1 98.69 89 LEU A O 1
ATOM 679 N N . LYS A 1 90 ? 19.469 13.758 12.508 1 98.56 90 LYS A N 1
ATOM 680 C CA . LYS A 1 90 ? 20.25 13.453 13.719 1 98.56 90 LYS A CA 1
ATOM 681 C C . LYS A 1 90 ? 21.531 12.719 13.375 1 98.56 90 LYS A C 1
ATOM 683 O O . LYS A 1 90 ? 22.609 13.102 13.836 1 98.56 90 LYS A O 1
ATOM 688 N N . GLU A 1 91 ? 21.422 11.719 12.547 1 97.94 91 GLU A N 1
ATOM 689 C CA . GLU A 1 91 ? 22.578 10.898 12.188 1 97.94 91 GLU A CA 1
ATOM 690 C C . GLU A 1 91 ? 23.594 11.695 11.359 1 97.94 91 GLU A C 1
ATOM 692 O O . GLU A 1 91 ? 24.766 11.32 11.273 1 97.94 91 GLU A O 1
ATOM 697 N N . SER A 1 92 ? 23.094 12.805 10.805 1 97.19 92 SER A N 1
ATOM 698 C CA . SER A 1 92 ? 23.984 13.648 10.008 1 97.19 92 SER A CA 1
ATOM 699 C C . SER A 1 92 ? 24.562 14.781 10.844 1 97.19 92 SER A C 1
ATOM 701 O O . SER A 1 92 ? 25.25 15.664 10.312 1 97.19 92 SER A O 1
ATOM 703 N N . GLY A 1 93 ? 24.234 14.812 12.117 1 97.19 93 GLY A N 1
ATOM 704 C CA . GLY A 1 93 ? 24.906 15.758 13 1 97.19 93 GLY A CA 1
ATOM 705 C C . GLY A 1 93 ? 24 16.891 13.469 1 97.19 93 GLY A C 1
ATOM 706 O O . GLY A 1 93 ? 24.453 17.766 14.203 1 97.19 93 GLY A O 1
ATOM 707 N N . TYR A 1 94 ? 22.734 16.938 13.148 1 98.31 94 TYR A N 1
ATOM 708 C CA . TYR A 1 94 ? 21.797 17.969 13.609 1 98.31 94 TYR A CA 1
ATOM 709 C C . TYR A 1 94 ? 21.375 17.703 15.055 1 98.31 94 TYR A C 1
ATOM 711 O O . TYR A 1 94 ? 21.219 16.547 15.461 1 98.31 94 TYR A O 1
ATOM 719 N N . ARG A 1 95 ? 21.188 18.75 15.742 1 98.25 95 ARG A N 1
ATOM 720 C CA . ARG A 1 95 ? 20.375 18.688 16.969 1 98.25 95 ARG A CA 1
ATOM 721 C C . ARG A 1 95 ? 18.891 18.734 16.641 1 98.25 95 ARG A C 1
ATOM 723 O O . ARG A 1 95 ? 18.438 19.609 15.898 1 98.25 95 ARG A O 1
ATOM 730 N N . THR A 1 96 ? 18.141 17.781 17.141 1 98.75 96 THR A N 1
ATOM 731 C CA . THR A 1 96 ? 16.734 17.688 16.781 1 98.75 96 THR A CA 1
ATOM 732 C C . THR A 1 96 ? 15.844 17.859 18.016 1 98.75 96 THR A C 1
ATOM 734 O O . THR A 1 96 ? 16.109 17.281 19.062 1 98.75 96 THR A O 1
ATOM 737 N N . ALA A 1 97 ? 14.828 18.688 17.875 1 98.88 97 ALA A N 1
ATOM 738 C CA . ALA A 1 97 ? 13.945 18.953 19 1 98.88 97 ALA A CA 1
ATOM 739 C C . ALA A 1 97 ? 12.5 19.125 18.547 1 98.88 97 ALA A C 1
ATOM 741 O O . ALA A 1 97 ? 12.242 19.641 17.453 1 98.88 97 ALA A O 1
ATOM 742 N N . LEU A 1 98 ? 11.594 18.656 19.375 1 98.88 98 LEU A N 1
ATOM 743 C CA . LEU A 1 98 ? 10.164 18.875 19.234 1 98.88 98 LEU A CA 1
ATOM 744 C C . LEU A 1 98 ? 9.586 19.594 20.438 1 98.88 98 LEU A C 1
ATOM 746 O O . LEU A 1 98 ? 9.727 19.141 21.578 1 98.88 98 LEU A O 1
ATOM 750 N N . ILE A 1 99 ? 9.039 20.703 20.203 1 98.88 99 ILE A N 1
ATOM 751 C CA . ILE A 1 99 ? 8.312 21.438 21.234 1 98.88 99 ILE A CA 1
ATOM 752 C C . ILE A 1 99 ? 6.855 21.594 20.812 1 98.88 99 ILE A C 1
ATOM 754 O O . ILE A 1 99 ? 6.555 22.281 19.828 1 98.88 99 ILE A O 1
ATOM 758 N N . GLY A 1 100 ? 5.992 20.969 21.562 1 98.75 100 GLY A N 1
ATOM 759 C CA . GLY A 1 100 ? 4.578 21.062 21.234 1 98.75 100 GLY A CA 1
ATOM 760 C C . GLY A 1 100 ? 3.969 19.734 20.828 1 98.75 100 GLY A C 1
ATOM 761 O O . GLY A 1 100 ? 4.352 18.688 21.359 1 98.75 100 GLY A O 1
ATOM 762 N N . LYS A 1 101 ? 2.932 19.734 19.922 1 98.38 101 LYS A N 1
ATOM 763 C CA . LYS A 1 101 ? 2.148 18.578 19.531 1 98.38 101 LYS A CA 1
ATOM 764 C C . LYS A 1 101 ? 2.947 17.656 18.594 1 98.38 101 LYS A C 1
ATOM 766 O O . LYS A 1 101 ? 3.514 18.125 17.609 1 98.38 101 LYS A O 1
ATOM 771 N N . CYS A 1 102 ? 3.053 16.406 18.969 1 97.38 102 CYS A N 1
ATOM 772 C CA . CYS A 1 102 ? 3.658 15.391 18.094 1 97.38 102 CYS A CA 1
ATOM 773 C C . CYS A 1 102 ? 2.588 14.562 17.406 1 97.38 102 CYS A C 1
ATOM 775 O O . CYS A 1 102 ? 2.365 14.719 16.203 1 97.38 102 CYS A O 1
ATOM 777 N N . HIS A 1 103 ? 1.8 13.758 18.172 1 97.12 103 HIS A N 1
ATOM 778 C CA . HIS A 1 103 ? 0.629 12.992 17.766 1 97.12 103 HIS A CA 1
ATOM 779 C C . HIS A 1 103 ? 1.002 11.914 16.75 1 97.12 103 HIS A C 1
ATOM 781 O O . HIS A 1 103 ? 0.333 11.766 15.719 1 97.12 103 HIS A O 1
ATOM 787 N N . LEU A 1 104 ? 2.148 11.25 16.969 1 97.19 104 LEU A N 1
ATOM 788 C CA . LEU A 1 104 ? 2.559 10.094 16.188 1 97.19 104 LEU A CA 1
ATOM 789 C C . LEU A 1 104 ? 2.135 8.797 16.875 1 97.19 104 LEU A C 1
ATOM 791 O O . LEU A 1 104 ? 2.223 7.719 16.281 1 97.19 104 LEU A O 1
ATOM 795 N N . GLN A 1 105 ? 1.75 8.961 18.156 1 95.5 105 GLN A N 1
ATOM 796 C CA . GLN A 1 105 ? 1.097 7.906 18.922 1 95.5 105 GLN A CA 1
ATOM 797 C C . GLN A 1 105 ? -0.238 8.383 19.484 1 95.5 105 GLN A C 1
ATOM 799 O O . GLN A 1 105 ? -0.508 9.586 19.516 1 95.5 105 GLN A O 1
ATOM 804 N N . SER A 1 106 ? -1.027 7.43 19.953 1 91.19 106 SER A N 1
ATOM 805 C CA . SER A 1 106 ? -2.354 7.785 20.453 1 91.19 106 SER A CA 1
ATOM 806 C C . SER A 1 106 ? -2.266 8.539 21.766 1 91.19 106 SER A C 1
ATOM 808 O O . SER A 1 106 ? -1.394 8.258 22.594 1 91.19 106 SER A O 1
ATOM 810 N N . MET A 1 107 ? -3.197 9.477 21.891 1 90.81 107 MET A N 1
ATOM 811 C CA . MET A 1 107 ? -3.203 10.266 23.125 1 90.81 107 MET A CA 1
ATOM 812 C C . MET A 1 107 ? -4.309 9.797 24.062 1 90.81 107 MET A C 1
ATOM 814 O O . MET A 1 107 ? -4.309 10.141 25.25 1 90.81 107 MET A O 1
ATOM 818 N N . MET A 1 108 ? -5.242 9.062 23.469 1 86.94 108 MET A N 1
ATOM 819 C CA . MET A 1 108 ? -6.352 8.562 24.281 1 86.94 108 MET A CA 1
ATOM 820 C C . MET A 1 108 ? -6.227 7.062 24.516 1 86.94 108 MET A C 1
ATOM 822 O O . MET A 1 108 ? -5.656 6.348 23.703 1 86.94 108 MET A O 1
ATOM 826 N N . SER A 1 109 ? -6.738 6.633 25.594 1 82.69 109 SER A N 1
ATOM 827 C CA . SER A 1 109 ? -6.574 5.238 25.984 1 82.69 109 SER A CA 1
ATOM 828 C C . SER A 1 109 ? -7.805 4.414 25.625 1 82.69 109 SER A C 1
ATOM 830 O O . SER A 1 109 ? -7.816 3.193 25.797 1 82.69 109 SER A O 1
ATOM 832 N N . GLU A 1 110 ? -8.75 5.094 25.062 1 85.19 110 GLU A N 1
ATOM 833 C CA . GLU A 1 110 ? -9.969 4.363 24.719 1 85.19 110 GLU A CA 1
ATOM 834 C C . GLU A 1 110 ? -9.703 3.344 23.625 1 85.19 110 GLU A C 1
ATOM 836 O O . GLU A 1 110 ? -8.867 3.572 22.75 1 85.19 110 GLU A O 1
ATOM 841 N N . ALA A 1 111 ? -10.469 2.359 23.703 1 82.44 111 ALA A N 1
ATOM 842 C CA . ALA A 1 111 ? -10.328 1.274 22.734 1 82.44 111 ALA A CA 1
ATOM 843 C C . ALA A 1 111 ? -10.703 1.74 21.328 1 82.44 111 ALA A C 1
ATOM 845 O O . ALA A 1 111 ? -11.508 2.658 21.172 1 82.44 111 ALA A O 1
ATOM 846 N N . ALA A 1 112 ? -10.141 1.055 20.375 1 83.81 112 ALA A N 1
ATOM 847 C CA . ALA A 1 112 ? -10.469 1.322 18.984 1 83.81 112 ALA A CA 1
ATOM 848 C C . ALA A 1 112 ? -11.961 1.135 18.719 1 83.81 112 ALA A C 1
ATOM 850 O O . ALA A 1 112 ? -12.594 0.252 19.312 1 83.81 112 ALA A O 1
ATOM 851 N N . ILE A 1 113 ? -12.477 1.965 17.859 1 79.31 113 ILE A N 1
ATOM 852 C CA . ILE A 1 113 ? -13.891 1.912 17.516 1 79.31 113 ILE A CA 1
ATOM 853 C C . ILE A 1 113 ? -14.125 0.874 16.422 1 79.31 113 ILE A C 1
ATOM 855 O O . ILE A 1 113 ? -15.164 0.208 16.406 1 79.31 113 ILE A O 1
ATOM 859 N N . GLU A 1 114 ? -13.125 0.854 15.539 1 76.94 114 GLU A N 1
ATOM 860 C CA . GLU A 1 114 ? -13.25 -0.074 14.422 1 76.94 114 GLU A CA 1
ATOM 861 C C . GLU A 1 114 ? -13.43 -1.508 14.914 1 76.94 114 GLU A C 1
ATOM 863 O O . GLU A 1 114 ? -12.742 -1.943 15.836 1 76.94 114 GLU A O 1
ATOM 868 N N . GLN A 1 115 ? -14.43 -2.031 14.312 1 69.94 115 GLN A N 1
ATOM 869 C CA . GLN A 1 115 ? -14.672 -3.428 14.656 1 69.94 115 GLN A CA 1
ATOM 870 C C . GLN A 1 115 ? -14.047 -4.367 13.633 1 69.94 115 GLN A C 1
ATOM 872 O O . GLN A 1 115 ? -14.086 -4.09 12.43 1 69.94 115 GLN A O 1
ATOM 877 N N . ARG A 1 116 ? -13.391 -5.289 14.188 1 72.88 116 ARG A N 1
ATOM 878 C CA . ARG A 1 116 ? -12.914 -6.344 13.305 1 72.88 116 ARG A CA 1
ATOM 879 C C . ARG A 1 116 ? -14.07 -7 12.555 1 72.88 116 ARG A C 1
ATOM 881 O O . ARG A 1 116 ? -15.211 -6.992 13.031 1 72.88 116 ARG A O 1
ATOM 888 N N . GLU A 1 117 ? -13.797 -7.363 11.289 1 70.56 117 GLU A N 1
ATOM 889 C CA . GLU A 1 117 ? -14.836 -8.125 10.602 1 70.56 117 GLU A CA 1
ATOM 890 C C . GLU A 1 117 ? -15.43 -9.195 11.508 1 70.56 117 GLU A C 1
ATOM 892 O O . GLU A 1 117 ? -14.711 -9.836 12.281 1 70.56 117 GLU A O 1
ATOM 897 N N . PRO A 1 118 ? -16.766 -9.195 11.477 1 66.81 118 PRO A N 1
ATOM 898 C CA . PRO A 1 118 ? -17.406 -10.188 12.352 1 66.81 118 PRO A CA 1
ATOM 899 C C . PRO A 1 118 ? -16.797 -11.586 12.195 1 66.81 118 PRO A C 1
ATOM 901 O O . PRO A 1 118 ? -16.609 -12.055 11.07 1 66.81 118 PRO A O 1
ATOM 904 N N . ARG A 1 119 ? -16.406 -12.023 13.312 1 72.81 119 ARG A N 1
ATOM 905 C CA . ARG A 1 119 ? -15.875 -13.383 13.352 1 72.81 119 ARG A CA 1
ATOM 906 C C . ARG A 1 119 ? -16.984 -14.414 13.211 1 72.81 119 ARG A C 1
ATOM 908 O O . ARG A 1 119 ? -18.094 -14.219 13.734 1 72.81 119 ARG A O 1
ATOM 915 N N . ASN A 1 120 ? -16.766 -15.203 12.234 1 83.81 120 ASN A N 1
ATOM 916 C CA . ASN A 1 120 ? -17.625 -16.375 12.234 1 83.81 120 ASN A CA 1
ATOM 917 C C . ASN A 1 120 ? -17.5 -17.156 13.539 1 83.81 120 ASN A C 1
ATOM 919 O O . ASN A 1 120 ? -16.453 -17.719 13.836 1 83.81 120 ASN A O 1
ATOM 923 N N . PRO A 1 121 ? -18.562 -17.062 14.328 1 86.94 121 PRO A N 1
ATOM 924 C CA . PRO A 1 121 ? -18.469 -17.703 15.641 1 86.94 121 PRO A CA 1
ATOM 925 C C . PRO A 1 121 ? -18.109 -19.188 15.555 1 86.94 121 PRO A C 1
ATOM 927 O O . PRO A 1 121 ? -17.719 -19.797 16.547 1 86.94 121 PRO A O 1
ATOM 930 N N . HIS A 1 122 ? -18.234 -19.688 14.406 1 91.06 122 HIS A N 1
ATOM 931 C CA . HIS A 1 122 ? -17.969 -21.125 14.234 1 91.06 122 HIS A CA 1
ATOM 932 C C . HIS A 1 122 ? -16.516 -21.375 13.859 1 91.06 122 HIS A C 1
ATOM 934 O O . HIS A 1 122 ? -16.078 -22.516 13.758 1 91.06 122 HIS A O 1
ATOM 940 N N . LEU A 1 123 ? -15.812 -20.328 13.727 1 95 123 LEU A N 1
ATOM 941 C CA . LEU A 1 123 ? -14.406 -20.453 13.367 1 95 123 LEU A CA 1
ATOM 942 C C . LEU A 1 123 ? -13.508 -20.047 14.531 1 95 123 LEU A C 1
ATOM 944 O O . LEU A 1 123 ? -13.82 -19.109 15.258 1 95 123 LEU A O 1
ATOM 948 N N . ALA A 1 124 ? -12.445 -20.766 14.711 1 95.75 124 ALA A N 1
ATOM 949 C CA . ALA A 1 124 ? -11.484 -20.469 15.773 1 95.75 124 ALA A CA 1
ATOM 950 C C . ALA A 1 124 ? -10.617 -19.266 15.398 1 95.75 124 ALA A C 1
ATOM 952 O O . ALA A 1 124 ? -10.094 -19.188 14.281 1 95.75 124 ALA A O 1
ATOM 953 N N . PRO A 1 125 ? -10.445 -18.328 16.328 1 94.06 125 PRO A N 1
ATOM 954 C CA . PRO A 1 125 ? -9.594 -17.172 16.031 1 94.06 125 PRO A CA 1
ATOM 955 C C . PRO A 1 125 ? -8.109 -17.531 15.992 1 94.06 125 PRO A C 1
ATOM 957 O O . PRO A 1 125 ? -7.695 -18.531 16.594 1 94.06 125 PRO A O 1
ATOM 960 N N . PRO A 1 126 ? -7.352 -16.781 15.281 1 94.5 126 PRO A N 1
ATOM 961 C CA . PRO A 1 126 ? -5.902 -17 15.344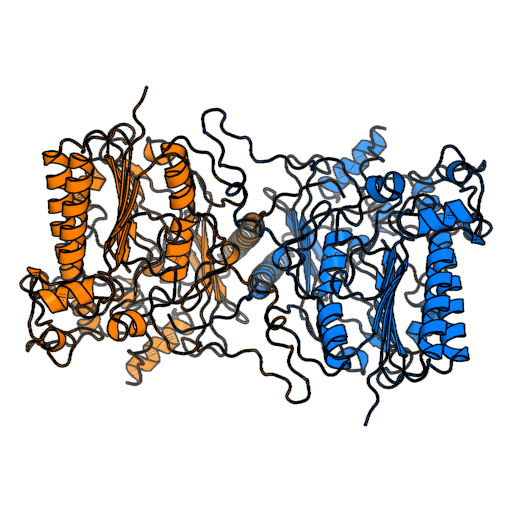 1 94.5 126 PRO A CA 1
ATOM 962 C C . PRO A 1 126 ? -5.316 -16.688 16.719 1 94.5 126 PRO A C 1
ATOM 964 O O . PRO A 1 126 ? -5.895 -15.898 17.469 1 94.5 126 PRO A O 1
ATOM 967 N N . PRO A 1 127 ? -4.176 -17.344 17.016 1 95.06 127 PRO A N 1
ATOM 968 C CA . PRO A 1 127 ? -3.479 -16.891 18.234 1 95.06 127 PRO A CA 1
ATOM 969 C C . PRO A 1 127 ? -3.02 -15.438 18.141 1 95.06 127 PRO A C 1
ATOM 971 O O . PRO A 1 127 ? -2.891 -14.898 17.031 1 95.06 127 PRO A O 1
ATOM 974 N N . GLU A 1 128 ? -2.734 -14.859 19.234 1 91.25 128 GLU A N 1
ATOM 975 C CA . GLU A 1 128 ? -2.463 -13.43 19.344 1 91.25 128 GLU A CA 1
ATOM 976 C C . GLU A 1 128 ? -1.304 -13.016 18.438 1 91.25 128 GLU A C 1
ATOM 978 O O . GLU A 1 128 ? -1.385 -12.008 17.734 1 91.25 128 GLU A O 1
ATOM 983 N N . PHE A 1 129 ? -0.257 -13.789 18.422 1 92.56 129 PHE A N 1
ATOM 984 C CA . PHE A 1 129 ? 0.951 -13.398 17.688 1 92.56 129 PHE A CA 1
ATOM 985 C C . PHE A 1 129 ? 0.757 -13.555 16.188 1 92.56 129 PHE A C 1
ATOM 987 O O . PHE A 1 129 ? 1.604 -13.133 15.406 1 92.56 129 PHE A O 1
ATOM 994 N N . LEU A 1 130 ? -0.425 -14.133 15.711 1 96.19 130 LEU A N 1
ATOM 995 C CA . LEU A 1 130 ? -0.75 -14.289 14.297 1 96.19 130 LEU A CA 1
ATOM 996 C C . LEU A 1 130 ? -2.037 -13.547 13.953 1 96.19 130 LEU A C 1
ATOM 998 O O . LEU A 1 130 ? -2.701 -13.875 12.969 1 96.19 130 LEU A O 1
ATOM 1002 N N . GLU A 1 131 ? -2.412 -12.641 14.742 1 93.44 131 GLU A N 1
ATOM 1003 C CA . GLU A 1 131 ? -3.682 -11.945 14.57 1 93.44 131 GLU A CA 1
ATOM 1004 C C . GLU A 1 131 ? -3.598 -10.906 13.453 1 93.44 131 GLU A C 1
ATOM 1006 O O . GLU A 1 131 ? -4.621 -10.5 12.898 1 93.44 131 GLU A O 1
ATOM 1011 N N . GLU A 1 132 ? -2.365 -10.477 13.172 1 94.44 132 GLU A N 1
ATOM 1012 C CA . GLU A 1 132 ? -2.129 -9.453 12.164 1 94.44 132 GLU A CA 1
ATOM 1013 C C . GLU A 1 132 ? -1.352 -10.016 10.977 1 94.44 132 GLU A C 1
ATOM 1015 O O . GLU A 1 132 ? -0.763 -11.102 11.07 1 94.44 132 GLU A O 1
ATOM 1020 N N . ALA A 1 133 ? -1.328 -9.297 9.898 1 96.5 133 ALA A N 1
ATOM 1021 C CA . ALA A 1 133 ? -0.678 -9.727 8.672 1 96.5 133 ALA A CA 1
ATOM 1022 C C . ALA A 1 133 ? 0.827 -9.883 8.867 1 96.5 133 ALA A C 1
ATOM 1024 O O . ALA A 1 133 ? 1.478 -10.656 8.156 1 96.5 133 ALA A O 1
ATOM 1025 N N . PHE A 1 134 ? 1.382 -9.078 9.766 1 93.88 134 PHE A N 1
ATOM 1026 C CA . PHE A 1 134 ? 2.785 -9.172 10.156 1 93.88 134 PHE A CA 1
ATOM 1027 C C . PHE A 1 134 ? 2.926 -9.289 11.664 1 93.88 134 PHE A C 1
ATOM 1029 O O . PHE A 1 134 ? 2.285 -8.547 12.414 1 93.88 134 PHE A O 1
ATOM 1036 N N . LYS A 1 135 ? 3.752 -10.188 12.125 1 91.81 135 LYS A N 1
ATOM 1037 C CA . LYS A 1 135 ? 4.016 -10.383 13.547 1 91.81 135 LYS A CA 1
ATOM 1038 C C . LYS A 1 135 ? 4.73 -9.18 14.148 1 91.81 135 LYS A C 1
ATOM 1040 O O . LYS A 1 135 ? 5.633 -8.609 13.523 1 91.81 135 LYS A O 1
ATOM 1045 N N . PRO A 1 136 ? 4.215 -8.781 15.281 1 81.88 136 PRO A N 1
ATOM 1046 C CA . PRO A 1 136 ? 4.926 -7.688 15.938 1 81.88 136 PRO A CA 1
ATOM 1047 C C . PRO A 1 136 ? 6.324 -8.086 16.406 1 81.88 136 PRO A C 1
ATOM 1049 O O . PRO A 1 136 ? 6.555 -9.25 16.75 1 81.88 136 PRO A O 1
ATOM 1052 N N . HIS A 1 137 ? 7.172 -7.113 16.391 1 79.75 137 HIS A N 1
ATOM 1053 C CA . HIS A 1 137 ? 8.508 -7.34 16.938 1 79.75 137 HIS A CA 1
ATOM 1054 C C . HIS A 1 137 ? 8.555 -7.016 18.438 1 79.75 137 HIS A C 1
ATOM 1056 O O . HIS A 1 137 ? 7.965 -6.027 18.875 1 79.75 137 HIS A O 1
ATOM 1062 N N . ALA A 1 138 ? 9.219 -7.895 19.109 1 70.44 138 ALA A N 1
ATOM 1063 C CA . ALA A 1 138 ? 9.32 -7.715 20.562 1 70.44 138 ALA A CA 1
ATOM 1064 C C . ALA A 1 138 ? 9.953 -6.367 20.906 1 70.44 138 ALA A C 1
ATOM 1066 O O . ALA A 1 138 ? 9.578 -5.738 21.891 1 70.44 138 ALA A O 1
ATOM 1067 N N . ALA A 1 139 ? 10.758 -5.867 20 1 74.81 139 ALA A N 1
ATOM 1068 C CA . ALA A 1 139 ? 11.516 -4.66 20.328 1 74.81 139 ALA A CA 1
ATOM 1069 C C . ALA A 1 139 ? 10.789 -3.41 19.828 1 74.81 139 ALA A C 1
ATOM 1071 O O . ALA A 1 139 ? 11.219 -2.287 20.094 1 74.81 139 ALA A O 1
ATOM 1072 N N . GLU A 1 140 ? 9.695 -3.637 19.219 1 82.25 140 GLU A N 1
ATOM 1073 C CA . GLU A 1 140 ? 8.953 -2.488 18.703 1 82.25 140 GLU A CA 1
ATOM 1074 C C . GLU A 1 140 ? 8.133 -1.825 19.797 1 82.25 140 GLU A C 1
ATOM 1076 O O . GLU A 1 140 ? 7.422 -2.502 20.547 1 82.25 140 GLU A O 1
ATOM 1081 N N . GLY A 1 141 ? 8.18 -0.413 19.844 1 82.44 141 GLY A N 1
ATOM 1082 C CA . GLY A 1 141 ? 7.508 0.343 20.891 1 82.44 141 GLY A CA 1
ATOM 1083 C C . GLY A 1 141 ? 8.461 0.865 21.953 1 82.44 141 GLY A C 1
ATOM 1084 O O . GLY A 1 141 ? 9.68 0.806 21.781 1 82.44 141 GLY A O 1
ATOM 1085 N N . PRO A 1 142 ? 7.984 1.482 22.969 1 91 142 PRO A N 1
ATOM 1086 C CA . PRO A 1 142 ? 6.578 1.527 23.375 1 91 142 PRO A CA 1
ATOM 1087 C C . PRO A 1 142 ? 5.742 2.477 22.531 1 91 142 PRO A C 1
ATOM 1089 O O . PRO A 1 142 ? 6.281 3.43 21.953 1 91 142 PRO A O 1
ATOM 1092 N N . TYR A 1 143 ? 4.395 2.238 22.484 1 92.81 143 TYR A N 1
ATOM 1093 C CA . TYR A 1 143 ? 3.477 3.037 21.688 1 92.81 143 TYR A CA 1
ATOM 1094 C C . TYR A 1 143 ? 2.467 3.762 22.562 1 92.81 143 TYR A C 1
ATOM 1096 O O . TYR A 1 143 ? 1.368 4.098 22.109 1 92.81 143 TYR A O 1
ATOM 1104 N N . ASP A 1 144 ? 2.836 3.922 23.812 1 93.5 144 ASP A N 1
ATOM 1105 C CA . ASP A 1 144 ? 1.914 4.551 24.766 1 93.5 144 ASP A CA 1
ATOM 1106 C C . ASP A 1 144 ? 2.52 5.816 25.359 1 93.5 144 ASP A C 1
ATOM 1108 O O . ASP A 1 144 ? 2.152 6.223 26.469 1 93.5 144 ASP A O 1
ATOM 1112 N N . GLN A 1 145 ? 3.395 6.375 24.688 1 96.06 145 GLN A N 1
ATOM 1113 C CA . GLN A 1 145 ? 4.191 7.438 25.281 1 96.06 145 GLN A CA 1
ATOM 1114 C C . GLN A 1 145 ? 3.438 8.766 25.281 1 96.06 145 GLN A C 1
ATOM 1116 O O . GLN A 1 145 ? 3.742 9.656 26.078 1 96.06 145 GLN A O 1
ATOM 1121 N N . GLU A 1 146 ? 2.428 8.906 24.453 1 96.44 146 GLU A N 1
ATOM 1122 C CA . GLU A 1 146 ? 1.7 10.164 24.375 1 96.44 146 GLU A CA 1
ATOM 1123 C C . GLU A 1 146 ? 0.338 10.062 25.062 1 96.44 146 GLU A C 1
ATOM 1125 O O . GLU A 1 146 ? -0.466 10.992 25 1 96.44 146 GLU A O 1
ATOM 1130 N N . LEU A 1 147 ? 0.081 8.969 25.75 1 95.38 147 LEU A N 1
ATOM 1131 C CA . LEU A 1 147 ? -1.205 8.75 26.391 1 95.38 147 LEU A CA 1
ATOM 1132 C C . LEU A 1 147 ? -1.407 9.727 27.547 1 95.38 147 LEU A C 1
ATOM 1134 O O . LEU A 1 147 ? -0.608 9.766 28.484 1 95.38 147 LEU A O 1
ATOM 1138 N N . GLU A 1 148 ? -2.539 10.344 27.469 1 94.5 148 GLU A N 1
ATOM 1139 C CA . GLU A 1 148 ? -2.871 11.336 28.484 1 94.5 148 GLU A CA 1
ATOM 1140 C C . GLU A 1 148 ? -2.914 10.711 29.875 1 94.5 148 GLU A C 1
ATOM 1142 O O . GLU A 1 148 ? -2.383 11.281 30.828 1 94.5 148 GLU A O 1
ATOM 1147 N N . VAL A 1 149 ? -3.492 9.586 29.984 1 94.5 149 VAL A N 1
ATOM 1148 C CA . VAL A 1 149 ? -3.697 8.938 31.281 1 94.5 149 VAL A CA 1
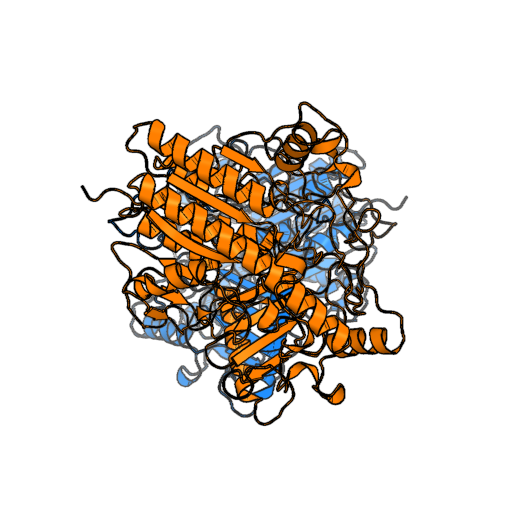ATOM 1149 C C . VAL A 1 149 ? -2.348 8.633 31.938 1 94.5 149 VAL A C 1
ATOM 1151 O O . VAL A 1 149 ? -2.209 8.703 33.156 1 94.5 149 VAL A O 1
ATOM 1154 N N . ARG A 1 150 ? -1.394 8.367 31.125 1 95.31 150 ARG A N 1
ATOM 1155 C CA . ARG A 1 150 ? -0.076 8.062 31.672 1 95.31 150 ARG A CA 1
ATOM 1156 C C . ARG A 1 150 ? 0.599 9.328 32.188 1 95.31 150 ARG A C 1
ATOM 1158 O O . ARG A 1 150 ? 1.227 9.305 33.25 1 95.31 150 ARG A O 1
ATOM 1165 N N . TRP A 1 151 ? 0.51 10.367 31.531 1 96.06 151 TRP A N 1
ATOM 1166 C CA . TRP A 1 151 ? 1.091 11.641 31.953 1 96.06 151 TRP A CA 1
ATOM 1167 C C . TRP A 1 151 ? 0.409 12.156 33.219 1 96.06 151 TRP A C 1
ATOM 1169 O O . TRP A 1 151 ? 1.042 12.812 34.031 1 96.06 151 TRP A O 1
ATOM 1179 N N . GLU A 1 152 ? -0.798 11.812 33.375 1 92.81 152 GLU A N 1
ATOM 1180 C CA . GLU A 1 152 ? -1.568 12.289 34.5 1 92.81 152 GLU A CA 1
ATOM 1181 C C . GLU A 1 152 ? -1.348 11.398 35.719 1 92.81 152 GLU A C 1
ATOM 1183 O O . GLU A 1 152 ? -1.272 11.891 36.875 1 92.81 152 GLU A O 1
ATOM 1188 N N . SER A 1 153 ? -1.221 10.109 35.5 1 94.38 153 SER A N 1
ATOM 1189 C CA . SER A 1 153 ? -1.337 9.18 36.625 1 94.38 153 SER A CA 1
ATOM 1190 C C . SER A 1 153 ? 0.029 8.641 37.031 1 94.38 153 SER A C 1
ATOM 1192 O O . SER A 1 153 ? 0.18 8.102 38.125 1 94.38 153 SER A O 1
ATOM 1194 N N . ILE A 1 154 ? 1.022 8.789 36.156 1 96.5 154 ILE A N 1
ATOM 1195 C CA . ILE A 1 154 ? 2.328 8.211 36.469 1 96.5 154 ILE A CA 1
ATOM 1196 C C . ILE A 1 154 ? 3.375 9.32 36.531 1 96.5 154 ILE A C 1
ATOM 1198 O O . ILE A 1 154 ? 3.91 9.75 35.531 1 96.5 154 ILE A O 1
ATOM 1202 N N . PRO A 1 155 ? 3.754 9.734 37.688 1 95 155 PRO A N 1
ATOM 1203 C CA . PRO A 1 155 ? 4.684 10.852 37.844 1 95 155 PRO A CA 1
ATOM 1204 C C . PRO A 1 155 ? 6.012 10.625 37.125 1 95 155 PRO A C 1
ATOM 1206 O O . PRO A 1 155 ? 6.598 11.57 36.562 1 95 155 PRO A O 1
ATOM 1209 N N . ALA A 1 156 ? 6.387 9.391 37.031 1 96.5 156 ALA A N 1
ATOM 1210 C CA . ALA A 1 156 ? 7.699 9.078 36.469 1 96.5 156 ALA A CA 1
ATOM 1211 C C . ALA A 1 156 ? 7.617 8.898 34.938 1 96.5 156 ALA A C 1
ATOM 1213 O O . ALA A 1 156 ? 8.641 8.742 34.281 1 96.5 156 ALA A O 1
ATOM 1214 N N . HIS A 1 157 ? 6.387 8.922 34.406 1 97 157 HIS A N 1
ATOM 1215 C CA . HIS A 1 157 ? 6.227 8.758 32.969 1 97 157 HIS A CA 1
ATOM 1216 C C . HIS A 1 157 ? 6.988 9.844 32.188 1 97 157 HIS A C 1
ATOM 1218 O O . HIS A 1 157 ? 6.945 11.016 32.562 1 97 157 HIS A O 1
ATOM 1224 N N . GLU A 1 158 ? 7.75 9.352 31.188 1 97.44 158 GLU A N 1
ATOM 1225 C CA . GLU A 1 158 ? 8.523 10.266 30.344 1 97.44 158 GLU A CA 1
ATOM 1226 C C . GLU A 1 158 ? 8.703 9.711 28.938 1 97.44 158 GLU A C 1
ATOM 1228 O O . GLU A 1 158 ? 8.562 8.508 28.719 1 97.44 158 GLU A O 1
ATOM 1233 N N . ILE A 1 159 ? 8.891 10.602 28.078 1 97.19 159 ILE A N 1
ATOM 1234 C CA . ILE A 1 159 ? 9.203 10.203 26.703 1 97.19 159 ILE A CA 1
ATOM 1235 C C . ILE A 1 159 ? 10.586 9.555 26.656 1 97.19 159 ILE A C 1
ATOM 1237 O O . ILE A 1 159 ? 11.562 10.125 27.156 1 97.19 159 ILE A O 1
ATOM 1241 N N . LYS A 1 160 ? 10.609 8.359 26.109 1 97 160 LYS A N 1
ATOM 1242 C CA . LYS A 1 160 ? 11.906 7.734 25.859 1 97 160 LYS A CA 1
ATOM 1243 C C . LYS A 1 160 ? 12.594 8.359 24.656 1 97 160 LYS A C 1
ATOM 1245 O O . LYS A 1 160 ? 12.062 8.328 23.547 1 97 160 LYS A O 1
ATOM 1250 N N . LEU A 1 161 ? 13.836 8.906 24.844 1 97.44 161 LEU A N 1
ATOM 1251 C CA . LEU A 1 161 ? 14.586 9.586 23.797 1 97.44 161 LEU A CA 1
ATOM 1252 C C . LEU A 1 161 ? 15.68 8.688 23.25 1 97.44 161 LEU A C 1
ATOM 1254 O O . LEU A 1 161 ? 16.219 7.848 23.969 1 97.44 161 LEU A O 1
ATOM 1258 N N . PRO A 1 162 ? 16.062 8.812 21.938 1 97.62 162 PRO A N 1
ATOM 1259 C CA . PRO A 1 162 ? 15.414 9.672 20.953 1 97.62 162 PRO A CA 1
ATOM 1260 C C . PRO A 1 162 ? 14.016 9.195 20.594 1 97.62 162 PRO A C 1
ATOM 1262 O O . PRO A 1 162 ? 13.773 7.984 20.5 1 97.62 162 PRO A O 1
ATOM 1265 N N . TYR A 1 163 ? 13.109 10.164 20.5 1 98.19 163 TYR A N 1
ATOM 1266 C CA . TYR A 1 163 ? 11.727 9.898 20.125 1 98.19 163 TYR A CA 1
ATOM 1267 C C . TYR A 1 163 ? 11.484 10.18 18.656 1 98.19 163 TYR A C 1
ATOM 1269 O O . TYR A 1 163 ? 11.352 11.336 18.25 1 98.19 163 TYR A O 1
ATOM 1277 N N . TYR A 1 164 ? 11.43 9.125 17.828 1 97.88 164 TYR A N 1
ATOM 1278 C CA . TYR A 1 164 ? 11.344 9.219 16.375 1 97.88 164 TYR A CA 1
ATOM 1279 C C . TYR A 1 164 ? 12.43 10.133 15.828 1 97.88 164 TYR A C 1
ATOM 1281 O O . TYR A 1 164 ? 12.188 10.891 14.891 1 97.88 164 TYR A O 1
ATOM 1289 N N . GLY A 1 165 ? 13.547 10.172 16.438 1 98.38 165 GLY A N 1
ATOM 1290 C CA . GLY A 1 165 ? 14.695 10.945 15.977 1 98.38 165 GLY A CA 1
ATOM 1291 C C . GLY A 1 165 ? 14.867 12.258 16.719 1 98.38 165 GLY A C 1
ATOM 1292 O O . GLY A 1 165 ? 15.906 12.914 16.609 1 98.38 165 GLY A O 1
ATOM 1293 N N . PHE A 1 166 ? 13.922 12.672 17.547 1 98.75 166 PHE A N 1
ATOM 1294 C CA . PHE A 1 166 ? 14.039 13.883 18.344 1 98.75 166 PHE A CA 1
ATOM 1295 C C . PHE A 1 166 ? 14.867 13.625 19.594 1 98.75 166 PHE A C 1
ATOM 1297 O O . PHE A 1 166 ? 14.555 12.734 20.391 1 98.75 166 PHE A O 1
ATOM 1304 N N . GLU A 1 167 ? 15.797 14.453 19.781 1 98.5 167 GLU A N 1
ATOM 1305 C CA . GLU A 1 167 ? 16.688 14.297 20.938 1 98.5 167 GLU A CA 1
ATOM 1306 C C . GLU A 1 167 ? 16.156 15.078 22.141 1 98.5 167 GLU A C 1
ATOM 1308 O O . GLU A 1 167 ? 16.594 14.852 23.266 1 98.5 167 GLU A O 1
ATOM 1313 N N . HIS A 1 168 ? 15.289 15.969 21.875 1 98.62 168 HIS A N 1
ATOM 1314 C CA . HIS A 1 168 ? 14.602 16.75 22.891 1 98.62 168 HIS A CA 1
ATOM 1315 C C . HIS A 1 168 ? 13.109 16.875 22.578 1 98.62 168 HIS A C 1
ATOM 1317 O O . HIS A 1 168 ? 12.734 17.125 21.438 1 98.62 168 HIS A O 1
ATOM 1323 N N . VAL A 1 169 ? 12.289 16.656 23.641 1 98.81 169 VAL A N 1
ATOM 1324 C CA . VAL A 1 169 ? 10.852 16.75 23.438 1 98.81 169 VAL A CA 1
ATOM 1325 C C . VAL A 1 169 ? 10.211 17.484 24.625 1 98.81 169 VAL A C 1
ATOM 1327 O O . VAL A 1 169 ? 10.375 17.078 25.781 1 98.81 169 VAL A O 1
ATOM 1330 N N . ASP A 1 170 ? 9.555 18.531 24.375 1 98.75 170 ASP A N 1
ATOM 1331 C CA . ASP A 1 170 ? 8.586 19.141 25.266 1 98.75 170 ASP A CA 1
ATOM 1332 C C . ASP A 1 170 ? 7.164 18.984 24.734 1 98.75 170 ASP A C 1
ATOM 1334 O O . ASP A 1 170 ? 6.699 19.812 23.938 1 98.75 170 ASP A O 1
ATOM 1338 N N . LEU A 1 171 ? 6.5 18.031 25.281 1 98.56 171 LEU A N 1
ATOM 1339 C CA . LEU A 1 171 ? 5.234 17.609 24.703 1 98.56 171 LEU A CA 1
ATOM 1340 C C . LEU A 1 171 ? 4.09 18.5 25.172 1 98.56 171 LEU A C 1
ATOM 1342 O O . LEU A 1 171 ? 3.945 18.75 26.359 1 98.56 171 LEU A O 1
ATOM 1346 N N . CYS A 1 172 ? 3.309 18.969 24.297 1 98.12 172 CYS A N 1
ATOM 1347 C CA . CYS A 1 172 ? 2.035 19.656 24.484 1 98.12 172 CYS A CA 1
ATOM 1348 C C . CYS A 1 172 ? 0.985 19.141 23.516 1 98.12 172 CYS A C 1
ATOM 1350 O O . CYS A 1 172 ? 0.92 19.562 22.359 1 98.12 172 CYS A O 1
ATOM 1352 N N . ILE A 1 173 ? 0.126 18.25 24.031 1 93.88 173 ILE A N 1
ATOM 1353 C CA . ILE A 1 173 ? -0.756 17.547 23.109 1 93.88 173 ILE A CA 1
ATOM 1354 C C . ILE A 1 173 ? -2.205 17.688 23.562 1 93.88 173 ILE A C 1
ATOM 1356 O O . ILE A 1 173 ? -2.465 18.031 24.719 1 93.88 173 ILE A O 1
ATOM 1360 N N . ASN A 1 174 ? -3.062 17.453 22.703 1 93.12 174 ASN A N 1
ATOM 1361 C CA . ASN A 1 174 ? -4.457 17.875 22.781 1 93.12 174 ASN A CA 1
ATOM 1362 C C . ASN A 1 174 ? -4.629 19.328 22.328 1 93.12 174 ASN A C 1
ATOM 1364 O O . ASN A 1 174 ? -3.875 19.812 21.5 1 93.12 174 ASN A O 1
ATOM 1368 N N . HIS A 1 175 ? -5.758 19.984 22.859 1 94.12 175 HIS A N 1
ATOM 1369 C CA . HIS A 1 175 ? -6.031 21.266 22.219 1 94.12 175 HIS A CA 1
ATOM 1370 C C . HIS A 1 175 ? -6.512 22.312 23.234 1 94.12 175 HIS A C 1
ATOM 1372 O O . HIS A 1 175 ? -7.059 21.953 24.281 1 94.12 175 HIS A O 1
ATOM 1378 N N . GLY A 1 176 ? -6.25 23.547 22.859 1 95.69 176 GLY A N 1
ATOM 1379 C CA . GLY A 1 176 ? -6.785 24.641 23.656 1 95.69 176 GLY A CA 1
ATOM 1380 C C . GLY A 1 176 ? -6.336 24.609 25.109 1 95.69 176 GLY A C 1
ATOM 1381 O O . GLY A 1 176 ? -5.145 24.469 25.391 1 95.69 176 GLY A O 1
ATOM 1382 N N . ASP A 1 177 ? -7.281 24.828 26.047 1 96.56 177 ASP A N 1
ATOM 1383 C CA . ASP A 1 177 ? -6.953 24.859 27.469 1 96.56 177 ASP A CA 1
ATOM 1384 C C . ASP A 1 177 ? -7.008 23.453 28.078 1 96.56 177 ASP A C 1
ATOM 1386 O O . ASP A 1 177 ? -6.953 23.297 29.297 1 96.56 177 ASP A O 1
ATOM 1390 N N . LEU A 1 178 ? -7.066 22.438 27.094 1 95.31 178 LEU A N 1
ATOM 1391 C CA . LEU A 1 178 ? -7.156 21.062 27.578 1 95.31 178 LEU A CA 1
ATOM 1392 C C . LEU A 1 178 ? -5.875 20.297 27.281 1 95.31 178 LEU A C 1
ATOM 1394 O O . LEU A 1 178 ? -5.809 19.094 27.484 1 95.31 178 LEU A O 1
ATOM 1398 N N . ALA A 1 179 ? -4.867 20.953 26.797 1 96.06 179 ALA A N 1
ATOM 1399 C CA . ALA A 1 179 ? -3.609 20.297 26.438 1 96.06 179 ALA A CA 1
ATOM 1400 C C . ALA A 1 179 ? -2.939 19.688 27.656 1 96.06 179 ALA A C 1
ATOM 1402 O O . ALA A 1 179 ? -3.184 20.109 28.797 1 96.06 179 ALA A O 1
ATOM 1403 N N . HIS A 1 180 ? -2.162 18.656 27.484 1 95.31 180 HIS A N 1
ATOM 1404 C CA . HIS A 1 180 ? -1.461 17.938 28.531 1 95.31 180 HIS A CA 1
ATOM 1405 C C . HIS A 1 180 ? -0.033 17.594 28.125 1 95.31 180 HIS A C 1
ATOM 1407 O O . HIS A 1 180 ? 0.581 18.328 27.344 1 95.31 180 HIS A O 1
ATOM 1413 N N . GLY A 1 181 ? 0.589 16.516 28.719 1 97.25 181 GLY A N 1
ATOM 1414 C CA . GLY A 1 181 ? 1.995 16.219 28.5 1 97.25 181 GLY A CA 1
ATOM 1415 C C . GLY A 1 181 ? 2.92 17 29.422 1 97.25 181 GLY A C 1
ATOM 1416 O O . GLY A 1 181 ? 2.629 17.156 30.609 1 97.25 181 GLY A O 1
ATOM 1417 N N . HIS A 1 182 ? 4.066 17.406 28.906 1 98.5 182 HIS A N 1
ATOM 1418 C CA . HIS A 1 182 ? 4.965 18.25 29.672 1 98.5 182 HIS A CA 1
ATOM 1419 C C . HIS A 1 182 ? 4.285 19.578 30.047 1 98.5 182 HIS A C 1
ATOM 1421 O O . HIS A 1 182 ? 4.508 20.109 31.141 1 98.5 182 HIS A O 1
ATOM 1427 N N . TYR A 1 183 ? 3.459 20.078 29.203 1 98.19 183 TYR A N 1
ATOM 1428 C CA . TYR A 1 183 ? 2.703 21.297 29.469 1 98.19 183 TYR A CA 1
ATOM 1429 C C . TYR A 1 183 ? 1.827 21.141 30.703 1 98.19 183 TYR A C 1
ATOM 1431 O O . TYR A 1 183 ? 1.798 22.016 31.562 1 98.19 183 TYR A O 1
ATOM 1439 N N . GLY A 1 184 ? 1.071 20.031 30.703 1 97.19 184 GLY A N 1
ATOM 1440 C CA . GLY A 1 184 ? 0.215 19.797 31.859 1 97.19 184 GLY A CA 1
ATOM 1441 C C . GLY A 1 184 ? 0.971 19.797 33.188 1 97.19 184 GLY A C 1
ATOM 1442 O O . GLY A 1 184 ? 0.484 20.312 34.188 1 97.19 184 GLY A O 1
ATOM 1443 N N . ARG A 1 185 ? 2.102 19.219 33.156 1 97.31 185 ARG A N 1
ATOM 1444 C CA . ARG A 1 185 ? 2.93 19.188 34.375 1 97.31 185 ARG A CA 1
ATOM 1445 C C . ARG A 1 185 ? 3.453 20.578 34.719 1 97.31 185 ARG A C 1
ATOM 1447 O O . ARG A 1 185 ? 3.48 20.953 35.906 1 97.31 185 ARG A O 1
ATOM 1454 N N . TRP A 1 186 ? 3.924 21.234 33.75 1 98 186 TRP A N 1
ATOM 1455 C CA . TRP A 1 186 ? 4.367 22.625 33.938 1 98 186 TRP A CA 1
ATOM 1456 C C . TRP A 1 186 ? 3.248 23.469 34.531 1 98 186 TRP A C 1
ATOM 1458 O O . TRP A 1 186 ? 3.479 24.266 35.438 1 98 186 TRP A O 1
ATOM 1468 N N . LEU A 1 187 ? 2.025 23.312 34 1 97.62 187 LEU A N 1
ATOM 1469 C CA . LEU A 1 187 ? 0.876 24.094 34.469 1 97.62 187 LEU A CA 1
ATOM 1470 C C . LEU A 1 187 ? 0.606 23.828 35.969 1 97.62 187 LEU A C 1
ATOM 1472 O O . LEU A 1 187 ? 0.243 24.75 36.688 1 97.62 187 LEU A O 1
ATOM 1476 N N . LYS A 1 188 ? 0.794 22.609 36.344 1 95.88 188 LYS A N 1
ATOM 1477 C CA . LYS A 1 188 ? 0.601 22.234 37.75 1 95.88 188 LYS A CA 1
ATOM 1478 C C . LYS A 1 188 ? 1.61 22.938 38.656 1 95.88 188 LYS A C 1
ATOM 1480 O O . LYS A 1 188 ? 1.325 23.203 39.812 1 95.88 188 LYS A O 1
ATOM 1485 N N . GLU A 1 189 ? 2.721 23.234 38.094 1 96.88 189 GLU A N 1
ATOM 1486 C CA . GLU A 1 189 ? 3.746 23.938 38.844 1 96.88 189 GLU A CA 1
ATOM 1487 C C . GLU A 1 189 ? 3.438 25.438 38.906 1 96.88 189 GLU A C 1
ATOM 1489 O O . GLU A 1 189 ? 3.844 26.125 39.875 1 96.88 189 GLU A O 1
ATOM 1494 N N . GLN A 1 190 ? 2.748 25.938 37.938 1 97.38 190 GLN A N 1
ATOM 1495 C CA . GLN A 1 190 ? 2.523 27.375 37.812 1 97.38 190 GLN A CA 1
ATOM 1496 C C . GLN A 1 190 ? 1.283 27.812 38.594 1 97.38 190 GLN A C 1
ATOM 1498 O O . GLN A 1 190 ? 1.128 28.984 38.906 1 97.38 190 GLN A O 1
ATOM 1503 N N . HIS A 1 191 ? 0.411 26.844 38.812 1 96.19 191 HIS A N 1
ATOM 1504 C CA . HIS A 1 191 ? -0.867 27.156 39.438 1 96.19 191 HIS A CA 1
ATOM 1505 C C . HIS A 1 191 ? -1.267 26.078 40.438 1 96.19 191 HIS A C 1
ATOM 1507 O O . HIS A 1 191 ? -1.153 24.891 40.156 1 96.19 191 HIS A O 1
ATOM 1513 N N . PRO A 1 192 ? -1.785 26.484 41.656 1 94.56 192 PRO A N 1
ATOM 1514 C CA . PRO A 1 192 ? -2.109 25.5 42.688 1 94.56 192 PRO A CA 1
ATOM 1515 C C . PRO A 1 192 ? -3.277 24.594 42.312 1 94.56 192 PRO A C 1
ATOM 1517 O O . PRO A 1 192 ? -3.363 23.469 42.781 1 94.56 192 PRO A O 1
ATOM 1520 N N . ASP A 1 193 ? -4.219 25.125 41.438 1 95.31 193 ASP A N 1
ATOM 1521 C CA . ASP A 1 193 ? -5.355 24.344 40.938 1 95.31 193 ASP A CA 1
ATOM 1522 C C . ASP A 1 193 ? -5.59 24.562 39.469 1 95.31 193 ASP A C 1
ATOM 1524 O O . ASP A 1 193 ? -6.582 25.188 39.062 1 95.31 193 ASP A O 1
ATOM 1528 N N . PRO A 1 194 ? -4.809 23.969 38.688 1 94.38 194 PRO A N 1
ATOM 1529 C CA . PRO A 1 194 ? -4.914 24.219 37.25 1 94.38 194 PRO A CA 1
ATOM 1530 C C . PRO A 1 194 ? -6.25 23.75 36.656 1 94.38 194 PRO A C 1
ATOM 1532 O O . PRO A 1 194 ? -6.707 24.297 35.656 1 94.38 194 PRO A O 1
ATOM 1535 N N . THR A 1 195 ? -6.84 22.781 37.219 1 94.06 195 THR A N 1
ATOM 1536 C CA . THR A 1 195 ? -8.117 22.266 36.719 1 94.06 195 THR A CA 1
ATOM 1537 C C . THR A 1 195 ? -9.188 23.344 36.75 1 94.06 195 THR A C 1
ATOM 1539 O O . THR A 1 195 ? -10.102 23.359 35.938 1 94.06 195 THR A O 1
ATOM 1542 N N . SER A 1 196 ? -9.07 24.266 37.656 1 96.62 196 SER A N 1
ATOM 1543 C CA . SER A 1 196 ? -10.055 25.328 37.812 1 96.62 196 SER A CA 1
ATOM 1544 C C . SER A 1 196 ? -9.969 26.328 36.656 1 96.62 196 SER A C 1
ATOM 1546 O O . SER A 1 196 ? -10.875 27.141 36.469 1 96.62 196 SER A O 1
ATOM 1548 N N . LEU A 1 197 ? -8.969 26.266 35.812 1 97.19 197 LEU A N 1
ATOM 1549 C CA . LEU A 1 197 ? -8.75 27.188 34.719 1 97.19 197 LEU A CA 1
ATOM 1550 C C . LEU A 1 197 ? -9.203 26.578 33.406 1 97.19 197 LEU A C 1
ATOM 1552 O O . LEU A 1 197 ? -9.234 27.266 32.375 1 97.19 197 LEU A O 1
ATOM 1556 N N . ARG A 1 198 ? -9.625 25.359 33.469 1 96.75 198 ARG A N 1
ATOM 1557 C CA . ARG A 1 198 ? -9.742 24.625 32.219 1 96.75 198 ARG A CA 1
ATOM 1558 C C . ARG A 1 198 ? -11.18 24.141 32 1 96.75 198 ARG A C 1
ATOM 1560 O O . ARG A 1 198 ? -11.891 23.844 32.969 1 96.75 198 ARG A O 1
ATOM 1567 N N . GLY A 1 199 ? -11.516 24.047 30.703 1 96.25 199 GLY A N 1
ATOM 1568 C CA . GLY A 1 199 ? -12.734 23.344 30.328 1 96.25 199 GLY A CA 1
ATOM 1569 C C . GLY A 1 199 ? -13.969 24.234 30.375 1 96.25 199 GLY A C 1
ATOM 1570 O O . GLY A 1 199 ? -13.945 25.297 30.984 1 96.25 199 GLY A O 1
ATOM 1571 N N . PRO A 1 200 ? -14.969 23.719 29.734 1 95.81 200 PRO A N 1
ATOM 1572 C CA . PRO A 1 200 ? -16.203 24.5 29.672 1 95.81 200 PRO A CA 1
ATOM 1573 C C . PRO A 1 200 ? -16.828 24.703 31.047 1 95.81 200 PRO A C 1
ATOM 1575 O O . PRO A 1 200 ? -17.484 25.719 31.297 1 95.81 200 PRO A O 1
ATOM 1578 N N . GLU A 1 201 ? -16.578 23.766 31.906 1 96.06 201 GLU A N 1
ATOM 1579 C CA . GLU A 1 201 ? -17.188 23.828 33.25 1 96.06 201 GLU A CA 1
ATOM 1580 C C . GLU A 1 201 ? -16.609 25 34.031 1 96.06 201 GLU A C 1
ATOM 1582 O O . GLU A 1 201 ? -17.266 25.516 34.938 1 96.06 201 GLU A O 1
ATOM 1587 N N . ASN A 1 202 ? -15.422 25.375 33.719 1 97.5 202 ASN A N 1
ATOM 1588 C CA . ASN A 1 202 ? -14.75 26.438 34.469 1 97.5 202 ASN A CA 1
ATOM 1589 C C . ASN A 1 202 ? -14.633 27.703 33.625 1 97.5 202 ASN A C 1
ATOM 1591 O O . ASN A 1 202 ? -13.875 28.609 33.969 1 97.5 202 ASN A O 1
ATOM 1595 N N . ALA A 1 203 ? -15.383 27.781 32.531 1 97.75 203 ALA A N 1
ATOM 1596 C CA . ALA A 1 203 ? -15.281 28.875 31.562 1 97.75 203 ALA A CA 1
ATOM 1597 C C . ALA A 1 203 ? -15.805 30.172 32.156 1 97.75 203 ALA A C 1
ATOM 1599 O O . ALA A 1 203 ? -16.672 30.156 33.031 1 97.75 203 ALA A O 1
ATOM 1600 N N . LEU A 1 204 ? -15.273 31.281 31.719 1 97.88 204 LEU A N 1
ATOM 1601 C CA . LEU A 1 204 ? -15.836 32.594 32.062 1 97.88 204 LEU A CA 1
ATOM 1602 C C . LEU A 1 204 ? -17.172 32.781 31.344 1 97.88 204 LEU A C 1
ATOM 1604 O O . LEU A 1 204 ? -17.391 32.25 30.266 1 97.88 204 LEU A O 1
ATOM 1608 N N . PRO A 1 205 ? -18.047 33.531 31.969 1 96.25 205 PRO A N 1
ATOM 1609 C CA . PRO A 1 205 ? -19.328 33.812 31.281 1 96.25 205 PRO A CA 1
ATOM 1610 C C . PRO A 1 205 ? -19.125 34.562 29.969 1 96.25 205 PRO A C 1
ATOM 1612 O O . PRO A 1 205 ? -18.344 35.5 29.891 1 96.25 205 PRO A O 1
ATOM 1615 N N . ALA A 1 206 ? -19.75 34.094 28.969 1 95.75 206 ALA A N 1
ATOM 1616 C CA . ALA A 1 206 ? -19.766 34.719 27.641 1 95.75 206 ALA A CA 1
ATOM 1617 C C . ALA A 1 206 ? -20.953 34.219 26.812 1 95.75 206 ALA A C 1
ATOM 1619 O O . ALA A 1 206 ? -21.531 33.156 27.125 1 95.75 206 ALA A O 1
ATOM 1620 N N . ASP A 1 207 ? -21.391 35.031 25.812 1 94.19 207 ASP A N 1
ATOM 1621 C CA . ASP A 1 207 ? -22.438 34.594 24.891 1 94.19 207 ASP A CA 1
ATOM 1622 C C . ASP A 1 207 ? -21.875 33.719 23.797 1 94.19 207 ASP A C 1
ATOM 1624 O O . ASP A 1 207 ? -21.516 34.188 22.703 1 94.19 207 ASP A O 1
ATOM 1628 N N . ILE A 1 208 ? -21.844 32.438 24.094 1 95.44 208 ILE A N 1
ATOM 1629 C CA . ILE A 1 208 ? -21.266 31.469 23.172 1 95.44 208 ILE A CA 1
ATOM 1630 C C . ILE A 1 208 ? -22.375 30.641 22.547 1 95.44 208 ILE A C 1
ATOM 1632 O O . ILE A 1 208 ? -23.156 30 23.25 1 95.44 208 ILE A O 1
ATOM 1636 N N . ILE A 1 209 ? -22.422 30.656 21.219 1 95.38 209 ILE A N 1
ATOM 1637 C CA . ILE A 1 209 ? -23.422 29.844 20.531 1 95.38 209 ILE A CA 1
ATOM 1638 C C . ILE A 1 209 ? -22.734 28.781 19.688 1 95.38 209 ILE A C 1
ATOM 1640 O O . ILE A 1 209 ? -23.359 27.781 19.312 1 95.38 209 ILE A O 1
ATOM 1644 N N . ALA A 1 210 ? -21.5 29.047 19.297 1 95.75 210 ALA A N 1
ATOM 1645 C CA . ALA A 1 210 ? -20.75 28.078 18.5 1 95.75 210 ALA A CA 1
ATOM 1646 C C . ALA A 1 210 ? -20.469 26.812 19.297 1 95.75 210 ALA A C 1
ATOM 1648 O O . ALA A 1 210 ? -20.109 26.875 20.469 1 95.75 210 ALA A O 1
ATOM 1649 N N . PRO A 1 211 ? -20.672 25.656 18.641 1 94.44 211 PRO A N 1
ATOM 1650 C CA . PRO A 1 211 ? -20.266 24.422 19.312 1 94.44 211 PRO A CA 1
ATOM 1651 C C . PRO A 1 211 ? -18.75 24.359 19.531 1 94.44 211 PRO A C 1
ATOM 1653 O O . PRO A 1 211 ? -17.984 24.984 18.797 1 94.44 211 PRO A O 1
ATOM 1656 N N . GLU A 1 212 ? -18.344 23.594 20.594 1 94.25 212 GLU A N 1
ATOM 1657 C CA . GLU A 1 212 ? -16.922 23.344 20.891 1 94.25 212 GLU A CA 1
ATOM 1658 C C . GLU A 1 212 ? -16.188 24.656 21.172 1 94.25 212 GLU A C 1
ATOM 1660 O O . GLU A 1 212 ? -15.055 24.844 20.734 1 94.25 212 GLU A O 1
ATOM 1665 N N . ALA A 1 213 ? -16.906 25.562 21.812 1 97.06 213 ALA A N 1
ATOM 1666 C CA . ALA A 1 213 ? -16.328 26.875 22.125 1 97.06 213 ALA A CA 1
ATOM 1667 C C . ALA A 1 213 ? -16.703 27.312 23.531 1 97.06 213 ALA A C 1
ATOM 1669 O O . ALA A 1 213 ? -17.812 27.062 24 1 97.06 213 ALA A O 1
ATOM 1670 N N . TRP A 1 214 ? -15.797 27.891 24.25 1 98.12 214 TRP A N 1
ATOM 1671 C CA . TRP A 1 214 ? -16.062 28.562 25.516 1 98.12 214 TRP A CA 1
ATOM 1672 C C . TRP A 1 214 ? -14.992 29.609 25.812 1 98.12 214 TRP A C 1
ATOM 1674 O O . TRP A 1 214 ? -13.914 29.594 25.203 1 98.12 214 TRP A O 1
ATOM 1684 N N . ARG A 1 215 ? -15.312 30.594 26.609 1 98.5 215 ARG A N 1
ATOM 1685 C CA . ARG A 1 215 ? -14.336 31.578 27.047 1 98.5 215 ARG A CA 1
ATOM 1686 C C . ARG A 1 215 ? -13.484 31.031 28.188 1 98.5 215 ARG A C 1
ATOM 1688 O O . ARG A 1 215 ? -13.883 31.078 29.359 1 98.5 215 ARG A O 1
ATOM 1695 N N . THR A 1 216 ? -12.312 30.641 27.859 1 98.56 216 THR A N 1
ATOM 1696 C CA . THR A 1 216 ? -11.453 29.969 28.828 1 98.56 216 THR A CA 1
ATOM 1697 C C . THR A 1 216 ? -11.047 30.922 29.938 1 98.56 216 THR A C 1
ATOM 1699 O O . THR A 1 216 ? -10.859 32.125 29.703 1 98.56 216 THR A O 1
ATOM 1702 N N . ARG A 1 217 ? -10.844 30.375 31.156 1 98.06 217 ARG A N 1
ATOM 1703 C CA . ARG A 1 217 ? -10.32 31.109 32.312 1 98.06 217 ARG A CA 1
ATOM 1704 C C . ARG A 1 217 ? -8.797 31.141 32.281 1 98.06 217 ARG A C 1
ATOM 1706 O O . ARG A 1 217 ? -8.18 31.938 33 1 98.06 217 ARG A O 1
ATOM 1713 N N . MET A 1 218 ? -8.266 30.281 31.469 1 98.06 218 MET A N 1
ATOM 1714 C CA . MET A 1 218 ? -6.809 30.234 31.344 1 98.06 218 MET A CA 1
ATOM 1715 C C . MET A 1 218 ? -6.258 31.562 30.859 1 98.06 218 MET A C 1
ATOM 1717 O O . MET A 1 218 ? -6.672 32.062 29.828 1 98.06 218 MET A O 1
ATOM 1721 N N . PRO A 1 219 ? -5.402 32.188 31.625 1 97.88 219 PRO A N 1
ATOM 1722 C CA . PRO A 1 219 ? -4.801 33.438 31.125 1 97.88 219 PRO A CA 1
ATOM 1723 C C . PRO A 1 219 ? -3.834 33.188 29.969 1 97.88 219 PRO A C 1
ATOM 1725 O O . PRO A 1 219 ? -3.336 32.062 29.797 1 97.88 219 PRO A O 1
ATOM 1728 N N . VAL A 1 220 ? -3.557 34.188 29.188 1 98.56 220 VAL A N 1
ATOM 1729 C CA . VAL A 1 220 ? -2.717 34.094 28 1 98.56 220 VAL A CA 1
ATOM 1730 C C . VAL A 1 220 ? -1.353 33.531 28.375 1 98.56 220 VAL A C 1
ATOM 1732 O O . VAL A 1 220 ? -0.811 32.688 27.656 1 98.56 220 VAL A O 1
ATOM 1735 N N . GLU A 1 221 ? -0.811 33.875 29.516 1 98 221 GLU A N 1
ATOM 1736 C CA . GLU A 1 221 ? 0.545 33.531 29.938 1 98 221 GLU A CA 1
ATOM 1737 C C . GLU A 1 221 ? 0.667 32.031 30.234 1 98 221 GLU A C 1
ATOM 1739 O O . GLU A 1 221 ? 1.762 31.469 30.172 1 98 221 GLU A O 1
ATOM 1744 N N . LEU A 1 222 ? -0.491 31.406 30.516 1 98.31 222 LEU A N 1
ATOM 1745 C CA . LEU A 1 222 ? -0.458 30 30.906 1 98.31 222 LEU A CA 1
ATOM 1746 C C . LEU A 1 222 ? -1.04 29.125 29.797 1 98.31 222 LEU A C 1
ATOM 1748 O O . LEU A 1 222 ? -1.073 27.891 29.922 1 98.31 222 LEU A O 1
ATOM 1752 N N . TYR A 1 223 ? -1.456 29.734 28.734 1 98.56 223 TYR A N 1
ATOM 1753 C CA . TYR A 1 223 ? -2.129 29.031 27.641 1 98.56 223 TYR A CA 1
ATOM 1754 C C . TYR A 1 223 ? -1.143 28.188 26.859 1 98.56 223 TYR A C 1
ATOM 1756 O O . TYR A 1 223 ? 0.038 28.516 26.75 1 98.56 223 TYR A O 1
ATOM 1764 N N . SER A 1 224 ? -1.601 27.062 26.297 1 98.56 224 SER A N 1
ATOM 1765 C CA . SER A 1 224 ? -0.778 26.062 25.641 1 98.56 224 SER A CA 1
ATOM 1766 C C . SER A 1 224 ? 0.083 26.672 24.547 1 98.56 224 SER A C 1
ATOM 1768 O O . SER A 1 224 ? 1.285 26.406 24.469 1 98.56 224 SER A O 1
ATOM 1770 N N . SER A 1 225 ? -0.48 27.516 23.672 1 98.69 225 SER A N 1
ATOM 1771 C CA . SER A 1 225 ? 0.268 28.109 22.562 1 98.69 225 SER A CA 1
ATOM 1772 C C . SER A 1 225 ? 1.364 29.047 23.094 1 98.69 225 SER A C 1
ATOM 1774 O O . SER A 1 225 ? 2.439 29.125 22.484 1 98.69 225 SER A O 1
ATOM 1776 N N . THR A 1 226 ? 1.099 29.75 24.203 1 98.75 226 THR A N 1
ATOM 1777 C CA . THR A 1 226 ? 2.123 30.578 24.828 1 98.75 226 THR A CA 1
ATOM 1778 C C . THR A 1 226 ? 3.256 29.719 25.375 1 98.75 226 THR A C 1
ATOM 1780 O O . THR A 1 226 ? 4.43 30.062 25.219 1 98.75 226 THR A O 1
ATOM 1783 N N . TYR A 1 227 ? 2.879 28.625 26.031 1 98.69 227 TYR A N 1
ATOM 1784 C CA . TYR A 1 227 ? 3.865 27.688 26.547 1 98.69 227 TYR A CA 1
ATOM 1785 C C . TYR A 1 227 ? 4.785 27.188 25.453 1 98.69 227 TYR A C 1
ATOM 1787 O O . TYR A 1 227 ? 6.008 27.172 25.609 1 98.69 227 TYR A O 1
ATOM 1795 N N . VAL A 1 228 ? 4.211 26.797 24.266 1 98.94 228 VAL A N 1
ATOM 1796 C CA . VAL A 1 228 ? 4.98 26.266 23.141 1 98.94 228 VAL A CA 1
ATOM 1797 C C . VAL A 1 228 ? 5.953 27.344 22.656 1 98.94 228 VAL A C 1
ATOM 1799 O O . VAL A 1 228 ? 7.121 27.047 22.375 1 98.94 228 VAL A O 1
ATOM 1802 N N . ALA A 1 229 ? 5.523 28.562 22.547 1 98.94 229 ALA A N 1
ATOM 1803 C CA . ALA A 1 229 ? 6.391 29.656 22.109 1 98.94 229 ALA A CA 1
ATOM 1804 C C . ALA A 1 229 ? 7.527 29.875 23.109 1 98.94 229 ALA A C 1
ATOM 1806 O O . ALA A 1 229 ? 8.688 30.016 22.719 1 98.94 229 ALA A O 1
ATOM 1807 N N . ASP A 1 230 ? 7.184 29.906 24.406 1 98.88 230 ASP A N 1
ATOM 1808 C CA . ASP A 1 230 ? 8.18 30.156 25.438 1 98.88 230 ASP A CA 1
ATOM 1809 C C . ASP A 1 230 ? 9.234 29.062 25.469 1 98.88 230 ASP A C 1
ATOM 1811 O O . ASP A 1 230 ? 10.43 29.344 25.578 1 98.88 230 ASP A O 1
ATOM 1815 N N . ARG A 1 231 ? 8.758 27.828 25.359 1 98.88 231 ARG A N 1
ATOM 1816 C CA . ARG A 1 231 ? 9.695 26.703 25.375 1 98.88 231 ARG A CA 1
ATOM 1817 C C . ARG A 1 231 ? 10.578 26.719 24.125 1 98.88 231 ARG A C 1
ATOM 1819 O O . ARG A 1 231 ? 11.75 26.328 24.188 1 98.88 231 ARG A O 1
ATOM 1826 N N . THR A 1 232 ? 10.008 27.094 23 1 98.94 232 THR A N 1
ATOM 1827 C CA . THR A 1 232 ? 10.789 27.219 21.766 1 98.94 232 THR A CA 1
ATOM 1828 C C . THR A 1 232 ? 11.883 28.266 21.938 1 98.94 232 THR A C 1
ATOM 1830 O O . THR A 1 232 ? 13.039 28.031 21.578 1 98.94 232 THR A O 1
ATOM 1833 N N . ILE A 1 233 ? 11.547 29.406 22.5 1 98.88 233 ILE A N 1
ATOM 1834 C CA . ILE A 1 233 ? 12.477 30.5 22.719 1 98.88 233 ILE A CA 1
ATOM 1835 C C . ILE A 1 233 ? 13.578 30.047 23.688 1 98.88 233 ILE A C 1
ATOM 1837 O O . ILE A 1 233 ? 14.766 30.297 23.438 1 98.88 233 ILE A O 1
ATOM 1841 N N . ASP A 1 234 ? 13.195 29.344 24.766 1 98.81 234 ASP A N 1
ATOM 1842 C CA . ASP A 1 234 ? 14.164 28.844 25.734 1 98.81 234 ASP A CA 1
ATOM 1843 C C . ASP A 1 234 ? 15.141 27.875 25.062 1 98.81 234 ASP A C 1
ATOM 1845 O O . ASP A 1 234 ? 16.344 27.906 25.328 1 98.81 234 ASP A O 1
ATOM 1849 N N . HIS A 1 235 ? 14.609 27.016 24.219 1 98.69 235 HIS A N 1
ATOM 1850 C CA . HIS A 1 235 ? 15.461 26.047 23.547 1 98.69 235 HIS A CA 1
ATOM 1851 C C . HIS A 1 235 ? 16.438 26.734 22.594 1 98.69 235 HIS A C 1
ATOM 1853 O O . HIS A 1 235 ? 17.594 26.328 22.5 1 98.69 235 HIS A O 1
ATOM 1859 N N . LEU A 1 236 ? 15.961 27.734 21.859 1 98.31 236 LEU A N 1
ATOM 1860 C CA . LEU A 1 236 ? 16.844 28.5 20.984 1 98.31 236 LEU A CA 1
ATOM 1861 C C . LEU A 1 236 ? 17.984 29.141 21.781 1 98.31 236 LEU A C 1
ATOM 1863 O O . LEU A 1 236 ? 19.125 29.141 21.328 1 98.31 236 LEU A O 1
ATOM 1867 N N . LYS A 1 237 ? 17.656 29.656 22.922 1 98.19 237 LYS A N 1
ATOM 1868 C CA . LYS A 1 237 ? 18.688 30.25 23.781 1 98.19 237 LYS A CA 1
ATOM 1869 C C . LYS A 1 237 ? 19.688 29.203 24.234 1 98.19 237 LYS A C 1
ATOM 1871 O O . LYS A 1 237 ? 20.891 29.469 24.297 1 98.19 237 LYS A O 1
ATOM 1876 N N . GLN A 1 238 ? 19.188 28.047 24.516 1 97.62 238 GLN A N 1
ATOM 1877 C CA . GLN A 1 238 ? 20.078 26.953 24.906 1 97.62 238 GLN A CA 1
ATOM 1878 C C . GLN A 1 238 ? 21 26.547 23.766 1 97.62 238 GLN A C 1
ATOM 1880 O O . GLN A 1 238 ? 22.188 26.281 23.984 1 97.62 238 GLN A O 1
ATOM 1885 N N . LEU A 1 239 ? 20.422 26.469 22.594 1 96.56 239 LEU A N 1
ATOM 1886 C CA . LEU A 1 239 ? 21.219 26.141 21.406 1 96.56 239 LEU A CA 1
ATOM 1887 C C . LEU A 1 239 ? 22.312 27.172 21.172 1 96.56 239 LEU A C 1
ATOM 1889 O O . LEU A 1 239 ? 23.453 26.828 20.875 1 96.56 239 LEU A O 1
ATOM 1893 N N . ALA A 1 240 ? 21.984 28.375 21.359 1 95.31 240 ALA A N 1
ATOM 1894 C CA . ALA A 1 240 ? 22.953 29.453 21.188 1 95.31 240 ALA A CA 1
ATOM 1895 C C . ALA A 1 240 ? 24.062 29.375 22.219 1 95.31 240 ALA A C 1
ATOM 1897 O O . ALA A 1 240 ? 25.219 29.688 21.938 1 95.31 240 ALA A O 1
ATOM 1898 N N . ALA A 1 241 ? 23.734 28.906 23.359 1 94.62 241 ALA A N 1
ATOM 1899 C CA . ALA A 1 241 ? 24.672 28.859 24.484 1 94.62 241 ALA A CA 1
ATOM 1900 C C . ALA A 1 241 ? 25.609 27.672 24.344 1 94.62 241 ALA A C 1
ATOM 1902 O O . ALA A 1 241 ? 26.719 27.688 24.906 1 94.62 241 ALA A O 1
ATOM 1903 N N . SER A 1 242 ? 25.188 26.625 23.734 1 89.81 242 SER A N 1
ATOM 1904 C CA . SER A 1 242 ? 26 25.422 23.609 1 89.81 242 SER A CA 1
ATOM 1905 C C . SER A 1 242 ? 27.266 25.703 22.797 1 89.81 242 SER A C 1
ATOM 1907 O O . SER A 1 242 ? 28.266 24.984 22.938 1 89.81 242 SER A O 1
ATOM 1909 N N . ASN A 1 243 ? 27.422 26.672 22.156 1 79.38 243 ASN A N 1
ATOM 1910 C CA . ASN A 1 243 ? 28.578 27.141 21.406 1 79.38 243 ASN A CA 1
ATOM 1911 C C . ASN A 1 243 ? 29.156 26.031 20.531 1 79.38 243 ASN A C 1
ATOM 1913 O O . ASN A 1 243 ? 30.375 25.891 20.422 1 79.38 243 ASN A O 1
ATOM 1917 N N . ASP A 1 244 ? 28.328 25.094 20.094 1 82.94 244 ASP A N 1
ATOM 1918 C CA . ASP A 1 244 ? 28.797 24.141 19.094 1 82.94 244 ASP A CA 1
ATOM 1919 C C . ASP A 1 244 ? 28.281 24.484 17.703 1 82.94 244 ASP A C 1
ATOM 1921 O O . ASP A 1 244 ? 27.469 25.406 17.562 1 82.94 244 ASP A O 1
ATOM 1925 N N . ASP A 1 245 ? 28.984 24.094 16.719 1 87.25 245 ASP A N 1
ATOM 1926 C CA . ASP A 1 245 ? 28.688 24.484 15.336 1 87.25 245 ASP A CA 1
ATOM 1927 C C . ASP A 1 245 ? 27.703 23.5 14.703 1 87.25 245 ASP A C 1
ATOM 1929 O O . ASP A 1 245 ? 27.578 23.453 13.477 1 87.25 245 ASP A O 1
ATOM 1933 N N . LYS A 1 246 ? 26.938 22.797 15.539 1 94.5 246 LYS A N 1
ATOM 1934 C CA . LYS A 1 246 ? 25.953 21.859 14.969 1 94.5 246 LYS A CA 1
ATOM 1935 C C . LYS A 1 246 ? 24.688 22.594 14.531 1 94.5 246 LYS A C 1
ATOM 1937 O O . LYS A 1 246 ? 24.156 23.422 15.266 1 94.5 246 LYS A O 1
ATOM 1942 N N . PRO A 1 247 ? 24.25 22.312 13.367 1 97.5 247 PRO A N 1
ATOM 1943 C CA . PRO A 1 247 ? 22.953 22.844 12.977 1 97.5 247 PRO A CA 1
ATOM 1944 C C . PRO A 1 247 ? 21.797 22.188 13.727 1 97.5 247 PRO A C 1
ATOM 1946 O O . PRO A 1 247 ? 21.984 21.156 14.383 1 97.5 247 PRO A O 1
ATOM 1949 N N . PHE A 1 248 ? 20.594 22.812 13.672 1 98.25 248 PHE A N 1
ATOM 1950 C CA . PHE A 1 248 ? 19.469 22.219 14.391 1 98.25 248 PHE A CA 1
ATOM 1951 C C . PHE A 1 248 ? 18.25 22.094 13.484 1 98.25 248 PHE A C 1
ATOM 1953 O O . PHE A 1 248 ? 18.156 22.781 12.461 1 98.25 248 PHE A O 1
ATOM 1960 N N . PHE A 1 249 ? 17.469 21.172 13.789 1 98.81 249 PHE A N 1
ATOM 1961 C CA . PHE A 1 249 ? 16.078 21.047 13.352 1 98.81 249 PHE A CA 1
ATOM 1962 C C . PHE A 1 249 ? 15.125 21.156 14.531 1 98.81 249 PHE A C 1
ATOM 1964 O O . PHE A 1 249 ? 15.039 20.234 15.352 1 98.81 249 PHE A O 1
ATOM 1971 N N . LEU A 1 250 ? 14.453 22.25 14.609 1 98.94 250 LEU A N 1
ATOM 1972 C CA . LEU A 1 250 ? 13.547 22.531 15.719 1 98.94 250 LEU A CA 1
ATOM 1973 C C . LEU A 1 250 ? 12.102 22.609 15.227 1 98.94 250 LEU A C 1
ATOM 1975 O O . LEU A 1 250 ? 11.75 23.531 14.477 1 98.94 250 LEU A O 1
ATOM 1979 N N . GLN A 1 251 ? 11.328 21.641 15.617 1 98.94 251 GLN A N 1
ATOM 1980 C CA . GLN A 1 251 ? 9.906 21.641 15.305 1 98.94 251 GLN A CA 1
ATOM 1981 C C . GLN A 1 251 ? 9.102 22.344 16.406 1 98.94 251 GLN A C 1
ATOM 1983 O O . GLN A 1 251 ? 9.023 21.859 17.531 1 98.94 251 GLN A O 1
ATOM 1988 N N . CYS A 1 252 ? 8.617 23.5 16.109 1 98.94 252 CYS A N 1
ATOM 1989 C CA . CYS A 1 252 ? 7.672 24.234 16.938 1 98.94 252 CYS A CA 1
ATOM 1990 C C . CYS A 1 252 ? 6.234 23.938 16.531 1 98.94 252 CYS A C 1
ATOM 1992 O O . CYS A 1 252 ? 5.766 24.453 15.5 1 98.94 252 CYS A O 1
ATOM 1994 N N . SER A 1 253 ? 5.516 23.172 17.312 1 98.88 253 SER A N 1
ATOM 1995 C CA . SER A 1 253 ? 4.238 22.594 16.891 1 98.88 253 SER A CA 1
ATOM 1996 C C . SER A 1 253 ? 3.102 23.047 17.797 1 98.88 253 SER A C 1
ATOM 1998 O O . SER A 1 253 ? 2.871 22.469 18.859 1 98.88 253 SER A O 1
ATOM 2000 N N . PHE A 1 254 ? 2.379 24 17.344 1 98.81 254 PHE A N 1
ATOM 2001 C CA . PHE A 1 254 ? 1.263 24.516 18.125 1 98.81 254 PHE A CA 1
ATOM 2002 C C . PHE A 1 254 ? 0.071 23.578 18.062 1 98.81 254 PHE A C 1
ATOM 2004 O O . PHE A 1 254 ? -0.295 23.094 17 1 98.81 254 PHE A O 1
ATOM 2011 N N . PRO A 1 255 ? -0.551 23.25 19.203 1 97.69 255 PRO A N 1
ATOM 2012 C CA . PRO A 1 255 ? -1.757 22.422 19.188 1 97.69 255 PRO A CA 1
ATOM 2013 C C . PRO A 1 255 ? -2.973 23.156 18.625 1 97.69 255 PRO A C 1
ATOM 2015 O O . PRO A 1 255 ? -3.986 22.531 18.312 1 97.69 255 PRO A O 1
ATOM 2018 N N . ASP A 1 256 ? -2.932 24.469 18.578 1 97.75 256 ASP A N 1
ATOM 2019 C CA . ASP A 1 256 ? -3.941 25.359 18.031 1 97.75 256 ASP A CA 1
ATOM 2020 C C . ASP A 1 256 ? -3.689 25.625 16.547 1 97.75 256 ASP A C 1
ATOM 2022 O O . ASP A 1 256 ? -2.607 25.328 16.031 1 97.75 256 ASP A O 1
ATOM 2026 N N . PRO A 1 257 ? -4.719 26.062 15.758 1 98.38 257 PRO A N 1
ATOM 2027 C CA . PRO A 1 257 ? -6.012 26.562 16.234 1 98.38 257 PRO A CA 1
ATOM 2028 C C . PRO A 1 257 ? -7.102 25.484 16.203 1 98.38 257 PRO A C 1
ATOM 2030 O O . PRO A 1 257 ? -8.266 25.781 15.93 1 98.38 257 PRO A O 1
ATOM 2033 N N . HIS A 1 258 ? -6.734 24.234 16.359 1 97.44 258 HIS A N 1
ATOM 2034 C CA . HIS A 1 258 ? -7.691 23.141 16.438 1 97.44 258 HIS A CA 1
ATOM 2035 C C . HIS A 1 258 ? -8.758 23.422 17.484 1 97.44 258 HIS A C 1
ATOM 2037 O O . HIS A 1 258 ? -8.469 24.016 18.531 1 97.44 258 HIS A O 1
ATOM 2043 N N . HIS A 1 259 ? -10.016 23.031 17.281 1 95.88 259 HIS A N 1
ATOM 2044 C CA . HIS A 1 259 ? -11.047 23.125 18.297 1 95.88 259 HIS A CA 1
ATOM 2045 C C . HIS A 1 259 ? -10.656 22.328 19.547 1 95.88 259 HIS A C 1
ATOM 2047 O O . HIS A 1 259 ? -9.844 21.406 19.469 1 95.88 259 HIS A O 1
ATOM 2053 N N . PRO A 1 260 ? -11.148 22.672 20.641 1 96.44 260 PRO A N 1
ATOM 2054 C CA . PRO A 1 260 ? -12.156 23.688 20.953 1 96.44 260 PRO A CA 1
ATOM 2055 C C . PRO A 1 260 ? -11.648 25.109 20.703 1 96.44 260 PRO A C 1
ATOM 2057 O O . PRO A 1 260 ? -10.453 25.375 20.859 1 96.44 260 PRO A O 1
ATOM 2060 N N . PHE A 1 261 ? -12.617 25.906 20.359 1 97.56 261 PHE A N 1
ATOM 2061 C CA . PHE A 1 261 ? -12.305 27.297 20.078 1 97.56 261 PHE A CA 1
ATOM 2062 C C . PHE A 1 261 ? -12.273 28.125 21.344 1 97.56 261 PHE A C 1
ATOM 2064 O O . PHE A 1 261 ? -13.305 28.641 21.781 1 97.56 261 PHE A O 1
ATOM 2071 N N . THR A 1 262 ? -11.039 28.344 21.891 1 98.31 262 THR A N 1
ATOM 2072 C CA . THR A 1 262 ? -10.938 28.938 23.219 1 98.31 262 THR A CA 1
ATOM 2073 C C . THR A 1 262 ? -9.773 29.922 23.281 1 98.31 262 THR A C 1
ATOM 2075 O O . THR A 1 262 ? -8.953 29.859 24.203 1 98.31 262 THR A O 1
ATOM 2078 N N . PRO A 1 263 ? -9.68 30.906 22.344 1 98.38 263 PRO A N 1
ATOM 2079 C CA . PRO A 1 263 ? -8.609 31.875 22.516 1 98.38 263 PRO A CA 1
ATOM 2080 C C . PRO A 1 263 ? -8.633 32.562 23.875 1 98.38 263 PRO A C 1
ATOM 2082 O O . PRO A 1 263 ? -9.703 32.938 24.375 1 98.38 263 PRO A O 1
ATOM 2085 N N . PRO A 1 264 ? -7.508 32.719 24.484 1 98.56 264 PRO A N 1
ATOM 2086 C CA . PRO A 1 264 ? -7.48 33.25 25.844 1 98.56 264 PRO A CA 1
ATOM 2087 C C . PRO A 1 264 ? -7.457 34.781 25.891 1 98.56 264 PRO A C 1
ATOM 2089 O O . PRO A 1 264 ? -6.992 35.406 24.938 1 98.56 264 PRO A O 1
ATOM 2092 N N . GLY A 1 265 ? -7.938 35.312 27.016 1 98.06 265 GLY A N 1
ATOM 2093 C CA . GLY A 1 265 ? -7.789 36.719 27.312 1 98.06 265 GLY A CA 1
ATOM 2094 C C . GLY A 1 265 ? -8.32 37.625 26.219 1 98.06 265 GLY A C 1
ATOM 2095 O O . GLY A 1 265 ? -9.453 37.438 25.75 1 98.06 265 GLY A O 1
ATOM 2096 N N . GLU A 1 266 ? -7.461 38.562 25.844 1 98.12 266 GLU A N 1
ATOM 2097 C CA . GLU A 1 266 ? -7.867 39.594 24.891 1 98.12 266 GLU A CA 1
ATOM 2098 C C . GLU A 1 266 ? -8.078 39 23.5 1 98.12 266 GLU A C 1
ATOM 2100 O O . GLU A 1 266 ? -8.781 39.562 22.656 1 98.12 266 GLU A O 1
ATOM 2105 N N . TYR A 1 267 ? -7.562 37.844 23.234 1 98.56 267 TYR A N 1
ATOM 2106 C CA . TYR A 1 267 ? -7.664 37.25 21.906 1 98.56 267 TYR A CA 1
ATOM 2107 C C . TYR A 1 267 ? -9.078 36.719 21.641 1 98.56 267 TYR A C 1
ATOM 2109 O O . TYR A 1 267 ? -9.469 36.5 20.5 1 98.56 267 TYR A O 1
ATOM 2117 N N . PHE A 1 268 ? -9.844 36.5 22.734 1 98.25 268 PHE A N 1
ATOM 2118 C CA . PHE A 1 268 ? -11.219 36.031 22.625 1 98.25 268 PHE A CA 1
ATOM 2119 C C . PHE A 1 268 ? -12.094 37.062 21.922 1 98.25 268 PHE A C 1
ATOM 2121 O O . PHE A 1 268 ? -13.016 36.719 21.188 1 98.25 268 PHE A O 1
ATOM 2128 N N . ASP A 1 269 ? -11.742 38.406 22.156 1 97.25 269 ASP A N 1
ATOM 2129 C CA . ASP A 1 269 ? -12.602 39.469 21.672 1 97.25 269 ASP A CA 1
ATOM 2130 C C . ASP A 1 269 ? -11.945 40.219 20.516 1 97.25 269 ASP A C 1
ATOM 2132 O O . ASP A 1 269 ? -12.469 41.25 20.062 1 97.25 269 ASP A O 1
ATOM 2136 N N . LEU A 1 270 ? -10.891 39.719 20.078 1 98.25 270 LEU A N 1
ATOM 2137 C CA . LEU A 1 270 ? -10.086 40.438 19.109 1 98.25 270 LEU A CA 1
ATOM 2138 C C . LEU A 1 270 ? -10.82 40.594 17.781 1 98.25 270 LEU A C 1
ATOM 2140 O O . LEU A 1 270 ? -10.648 41.594 17.062 1 98.25 270 LEU A O 1
ATOM 2144 N N . TYR A 1 271 ? -11.562 39.594 17.375 1 98.5 271 TYR A N 1
ATOM 2145 C CA . TYR A 1 271 ? -12.328 39.594 16.125 1 98.5 271 TYR A CA 1
ATOM 2146 C C . TYR A 1 271 ? -13.812 39.406 16.406 1 98.5 271 TYR A C 1
ATOM 2148 O O . TYR A 1 271 ? -14.188 38.562 17.234 1 98.5 271 TYR A O 1
ATOM 2156 N N . ARG A 1 272 ? -14.664 40.156 15.68 1 97.25 272 ARG A N 1
ATOM 2157 C CA . ARG A 1 272 ? -16.109 40.094 15.883 1 97.25 272 ARG A CA 1
ATOM 2158 C C . ARG A 1 272 ? -16.766 39.188 14.859 1 97.25 272 ARG A C 1
ATOM 2160 O O . ARG A 1 272 ? -16.469 39.25 13.664 1 97.25 272 ARG A O 1
ATOM 2167 N N . PRO A 1 273 ? -17.625 38.281 15.367 1 97.94 273 PRO A N 1
ATOM 2168 C CA . PRO A 1 273 ? -18.328 37.406 14.438 1 97.94 273 PRO A CA 1
ATOM 2169 C C . PRO A 1 273 ? -18.984 38.156 13.289 1 97.94 273 PRO A C 1
ATOM 2171 O O . PRO A 1 273 ? -19.031 37.656 12.164 1 97.94 273 PRO A O 1
ATOM 2174 N N . GLU A 1 274 ? -19.484 39.375 13.492 1 97.06 274 GLU A N 1
ATOM 2175 C CA . GLU A 1 274 ? -20.203 40.156 12.5 1 97.06 274 GLU A CA 1
ATOM 2176 C C . GLU A 1 274 ? -19.297 40.562 11.352 1 97.06 274 GLU A C 1
ATOM 2178 O O . GLU A 1 274 ? -19.75 40.875 10.258 1 97.06 274 GLU A O 1
ATOM 2183 N N . ASP A 1 275 ? -18.016 40.562 11.594 1 97.81 275 ASP A N 1
ATOM 2184 C CA . ASP A 1 275 ? -17.047 40.969 10.586 1 97.81 275 ASP A CA 1
ATOM 2185 C C . ASP A 1 275 ? -16.594 39.812 9.719 1 97.81 275 ASP A C 1
ATOM 2187 O O . ASP A 1 275 ? -15.938 40 8.695 1 97.81 275 ASP A O 1
ATOM 2191 N N . VAL A 1 276 ? -16.984 38.594 10.109 1 97.31 276 VAL A N 1
ATOM 2192 C CA . VAL A 1 276 ? -16.531 37.406 9.422 1 97.31 276 VAL A CA 1
ATOM 2193 C C . VAL A 1 276 ? -17.359 37.188 8.156 1 97.31 276 VAL A C 1
ATOM 2195 O O . VAL A 1 276 ? -18.594 37.219 8.203 1 97.31 276 VAL A O 1
ATOM 2198 N N . GLU A 1 277 ? -16.656 37 7.059 1 94.12 277 GLU A N 1
ATOM 2199 C CA . GLU A 1 277 ? -17.328 36.594 5.816 1 94.12 277 GLU A CA 1
ATOM 2200 C C . GLU A 1 277 ? -17.391 35.094 5.676 1 94.12 277 GLU A C 1
ATOM 2202 O O . GLU A 1 277 ? -16.391 34.406 5.906 1 94.12 277 GLU A O 1
ATOM 2207 N N . LEU A 1 278 ? -18.562 34.594 5.348 1 96.81 278 LEU A N 1
ATOM 2208 C CA . LEU A 1 278 ? -18.734 33.156 5.137 1 96.81 278 LEU A CA 1
ATOM 2209 C C . LEU A 1 278 ? -18.422 32.781 3.693 1 96.81 278 LEU A C 1
ATOM 2211 O O . LEU A 1 278 ? -18.594 33.594 2.781 1 96.81 278 LEU A O 1
ATOM 2215 N N . PRO A 1 279 ? -17.922 31.594 3.471 1 96 279 PRO A N 1
ATOM 2216 C CA . PRO A 1 279 ? -17.672 31.156 2.094 1 96 279 PRO A CA 1
ATOM 2217 C C . PRO A 1 279 ? -18.938 31.047 1.262 1 96 279 PRO A C 1
ATOM 2219 O O . PRO A 1 279 ? -20 30.719 1.792 1 96 279 PRO A O 1
ATOM 2222 N N . PRO A 1 280 ? -18.797 31.25 -0.041 1 95 280 PRO A N 1
ATOM 2223 C CA . PRO A 1 280 ? -19.969 31.172 -0.92 1 95 280 PRO A CA 1
ATOM 2224 C C . PRO A 1 280 ? -20.703 29.828 -0.809 1 95 280 PRO A C 1
ATOM 2226 O O . PRO A 1 280 ? -21.922 29.781 -0.962 1 95 280 PRO A O 1
ATOM 2229 N N . SER A 1 281 ? -20.016 28.781 -0.54 1 96.38 281 SER A N 1
ATOM 2230 C CA . SER A 1 281 ? -20.625 27.453 -0.496 1 96.38 281 SER A CA 1
ATOM 2231 C C . SER A 1 281 ? -21.516 27.297 0.729 1 96.38 281 SER A C 1
ATOM 2233 O O . SER A 1 281 ? -22.297 26.344 0.817 1 96.38 281 SER A O 1
ATOM 2235 N N . PHE A 1 282 ? -21.422 28.234 1.671 1 96.75 282 PHE A N 1
ATOM 2236 C CA . PHE A 1 282 ? -22.219 28.141 2.885 1 96.75 282 PHE A CA 1
ATOM 2237 C C . PHE A 1 282 ? -23.703 28.109 2.551 1 96.75 282 PHE A C 1
ATOM 2239 O O . PHE A 1 282 ? -24.484 27.453 3.234 1 96.75 282 PHE A O 1
ATOM 2246 N N . HIS A 1 283 ? -24.062 28.797 1.52 1 93.12 283 HIS A N 1
ATOM 2247 C CA . HIS A 1 283 ? -25.484 28.984 1.206 1 93.12 283 HIS A CA 1
ATOM 2248 C C . HIS A 1 283 ? -25.906 28.109 0.031 1 93.12 283 HIS A C 1
ATOM 2250 O O . HIS A 1 283 ? -26.969 28.312 -0.545 1 93.12 283 HIS A O 1
ATOM 2256 N N . GLN A 1 284 ? -25.047 27.172 -0.292 1 91.75 284 GLN A N 1
ATOM 2257 C CA . GLN A 1 284 ? -25.375 26.266 -1.382 1 91.75 284 GLN A CA 1
ATOM 2258 C C . GLN A 1 284 ? -26.609 25.438 -1.053 1 91.75 284 GLN A C 1
ATOM 2260 O O . GLN A 1 284 ? -26.734 24.891 0.044 1 91.75 284 GLN A O 1
ATOM 2265 N N . PRO A 1 285 ? -27.5 25.266 -2.037 1 90.56 285 PRO A N 1
ATOM 2266 C CA . PRO A 1 285 ? -28.672 24.438 -1.797 1 90.56 285 PRO A CA 1
ATOM 2267 C C . PRO A 1 285 ? -28.344 22.953 -1.611 1 90.56 285 PRO A C 1
ATOM 2269 O O . PRO A 1 285 ? -27.344 22.469 -2.162 1 90.56 285 PRO A O 1
ATOM 2272 N N . LEU A 1 286 ? -29.219 22.266 -0.926 1 85.94 286 LEU A N 1
ATOM 2273 C CA . LEU A 1 286 ? -29 20.859 -0.596 1 85.94 286 LEU A CA 1
ATOM 2274 C C . LEU A 1 286 ? -29.109 19.984 -1.844 1 85.94 286 LEU A C 1
ATOM 2276 O O . LEU A 1 286 ? -28.5 18.922 -1.909 1 85.94 286 LEU A O 1
ATOM 2280 N N . ASP A 1 287 ? -29.828 20.375 -2.801 1 83.69 287 ASP A N 1
ATOM 2281 C CA . ASP A 1 287 ? -30.094 19.578 -4 1 83.69 287 ASP A CA 1
ATOM 2282 C C . ASP A 1 287 ? -28.781 19.266 -4.73 1 83.69 287 ASP A C 1
ATOM 2284 O O . ASP A 1 287 ? -28.688 18.234 -5.406 1 83.69 287 ASP A O 1
ATOM 2288 N N . ASP A 1 288 ? -27.766 20.016 -4.508 1 82.44 288 ASP A N 1
ATOM 2289 C CA . ASP A 1 288 ? -26.5 19.844 -5.195 1 82.44 288 ASP A CA 1
ATOM 2290 C C . ASP A 1 288 ? -25.453 19.219 -4.266 1 82.44 288 ASP A C 1
ATOM 2292 O O . ASP A 1 288 ? -24.312 19 -4.672 1 82.44 288 ASP A O 1
ATOM 2296 N N . ALA A 1 289 ? -25.984 18.922 -3.105 1 87.38 289 ALA A N 1
ATOM 2297 C CA . ALA A 1 289 ? -25.016 18.438 -2.111 1 87.38 289 ALA A CA 1
ATOM 2298 C C . ALA A 1 289 ? -24.797 16.938 -2.24 1 87.38 289 ALA A C 1
ATOM 2300 O O . ALA A 1 289 ? -25.703 16.203 -2.609 1 87.38 289 ALA A O 1
ATOM 2301 N N . ILE A 1 290 ? -23.625 16.469 -1.95 1 89.19 290 ILE A N 1
ATOM 2302 C CA . ILE A 1 290 ? -23.359 15.047 -1.906 1 89.19 290 ILE A CA 1
ATOM 2303 C C . ILE A 1 290 ? -24.078 14.414 -0.719 1 89.19 290 ILE A C 1
ATOM 2305 O O . ILE A 1 290 ? -24.453 15.109 0.231 1 89.19 290 ILE A O 1
ATOM 2309 N N . PRO A 1 291 ? -24.234 13.102 -0.705 1 89.44 291 PRO A N 1
ATOM 2310 C CA . PRO A 1 291 ? -25.062 12.438 0.315 1 89.44 291 PRO A CA 1
ATOM 2311 C C . PRO A 1 291 ? -24.562 12.703 1.733 1 89.44 291 PRO A C 1
ATOM 2313 O O . PRO A 1 291 ? -25.359 12.883 2.65 1 89.44 291 PRO A O 1
ATOM 2316 N N . GLN A 1 292 ? -23.312 12.805 1.972 1 90.62 292 GLN A N 1
ATOM 2317 C CA . GLN A 1 292 ? -22.75 13.008 3.303 1 90.62 292 GLN A CA 1
ATOM 2318 C C . GLN A 1 292 ? -23.078 14.398 3.838 1 90.62 292 GLN A C 1
ATOM 2320 O O . GLN A 1 292 ? -23.438 14.547 5.008 1 90.62 292 GLN A O 1
ATOM 2325 N N . VAL A 1 293 ? -22.938 15.367 2.98 1 92.88 293 VAL A N 1
ATOM 2326 C CA . VAL A 1 293 ? -23.234 16.75 3.365 1 92.88 293 VAL A CA 1
ATOM 2327 C C . VAL A 1 293 ? -24.734 16.891 3.635 1 92.88 293 VAL A C 1
ATOM 2329 O O . VAL A 1 293 ? -25.141 17.547 4.605 1 92.88 293 VAL A O 1
ATOM 2332 N N . ARG A 1 294 ? -25.531 16.25 2.736 1 93 294 ARG A N 1
ATOM 2333 C CA . ARG A 1 294 ? -26.969 16.266 2.941 1 93 294 ARG A CA 1
ATOM 2334 C C . ARG A 1 294 ? -27.328 15.672 4.297 1 93 294 ARG A C 1
ATOM 2336 O O . ARG A 1 294 ? -28.141 16.25 5.035 1 93 294 ARG A O 1
ATOM 2343 N N . HIS A 1 295 ? -26.719 14.594 4.617 1 92.56 295 HIS A N 1
ATOM 2344 C CA . HIS A 1 295 ? -26.984 13.898 5.871 1 92.56 295 HIS A CA 1
ATOM 2345 C C . HIS A 1 295 ? -26.703 14.797 7.07 1 92.56 295 HIS A C 1
ATOM 2347 O O . HIS A 1 295 ? -27.547 14.938 7.957 1 92.56 295 HIS A O 1
ATOM 2353 N N . VAL A 1 296 ? -25.609 15.438 7.109 1 93.19 296 VAL A N 1
ATOM 2354 C CA . VAL A 1 296 ? -25.172 16.234 8.258 1 93.19 296 VAL A CA 1
ATOM 2355 C C . VAL A 1 296 ? -26.047 17.484 8.375 1 93.19 296 VAL A C 1
ATOM 2357 O O . VAL A 1 296 ? -26.375 17.922 9.484 1 93.19 296 VAL A O 1
ATOM 2360 N N . ARG A 1 297 ? -26.375 18.078 7.289 1 94.56 297 ARG A N 1
ATOM 2361 C CA . ARG A 1 297 ? -27.219 19.266 7.312 1 94.56 297 ARG A CA 1
ATOM 2362 C C . ARG A 1 297 ? -28.641 18.922 7.742 1 94.56 297 ARG A C 1
ATOM 2364 O O . ARG A 1 297 ? -29.281 19.719 8.438 1 94.56 297 ARG A O 1
ATOM 2371 N N . GLU A 1 298 ? -29.094 17.75 7.309 1 94.31 298 GLU A N 1
ATOM 2372 C CA . GLU A 1 298 ? -30.422 17.312 7.723 1 94.31 298 GLU A CA 1
ATOM 2373 C C . GLU A 1 298 ? -30.484 17.047 9.227 1 94.31 298 GLU A C 1
ATOM 2375 O O . GLU A 1 298 ? -31.5 17.281 9.867 1 94.31 298 GLU A O 1
ATOM 2380 N N . LEU A 1 299 ? -29.406 16.547 9.742 1 94.19 299 LEU A N 1
ATOM 2381 C CA . LEU A 1 299 ? -29.344 16.328 11.188 1 94.19 299 LEU A CA 1
ATOM 2382 C C . LEU A 1 299 ? -29.453 17.641 11.938 1 94.19 299 LEU A C 1
ATOM 2384 O O . LEU A 1 299 ? -30.078 17.719 12.992 1 94.19 299 LEU A O 1
ATOM 2388 N N . LEU A 1 300 ? -28.75 18.703 11.438 1 93.44 300 LEU A N 1
ATOM 2389 C CA . LEU A 1 300 ? -28.859 20.031 12.055 1 93.44 300 LEU A CA 1
ATOM 2390 C C . LEU A 1 300 ? -30.312 20.516 12.047 1 93.44 300 LEU A C 1
ATOM 2392 O O . LEU A 1 300 ? -30.828 20.969 13.07 1 93.44 300 LEU A O 1
ATOM 2396 N N . ASP A 1 301 ? -30.906 20.359 10.922 1 92.69 301 ASP A N 1
ATOM 2397 C CA . ASP A 1 301 ? -32.281 20.844 10.758 1 92.69 301 ASP A CA 1
ATOM 2398 C C . ASP A 1 301 ? -33.219 20.078 11.656 1 92.69 301 ASP A C 1
ATOM 2400 O O . ASP A 1 301 ? -34.25 20.625 12.109 1 92.69 301 ASP A O 1
ATOM 2404 N N . ALA A 1 302 ? -32.875 18.859 11.922 1 95.06 302 ALA A N 1
ATOM 2405 C CA . ALA A 1 302 ? -33.75 18 12.75 1 95.06 302 ALA A CA 1
ATOM 2406 C C . ALA A 1 302 ? -33.406 18.172 14.227 1 95.06 302 ALA A C 1
ATOM 2408 O O . ALA A 1 302 ? -34.062 17.578 15.094 1 95.06 302 ALA A O 1
ATOM 2409 N N . GLY A 1 303 ? -32.375 18.922 14.57 1 93.12 303 GLY A N 1
ATOM 2410 C CA . GLY A 1 303 ? -31.953 19.094 15.945 1 93.12 303 GLY A CA 1
ATOM 2411 C C . GLY A 1 303 ? -31.266 17.875 16.516 1 93.12 303 GLY A C 1
ATOM 2412 O O . GLY A 1 303 ? -31.328 17.625 17.719 1 93.12 303 GLY A O 1
ATOM 2413 N N . LYS A 1 304 ? -30.641 17.078 15.688 1 91.31 304 LYS A N 1
ATOM 2414 C CA . LYS A 1 304 ? -30.062 15.812 16.109 1 91.31 304 LYS A CA 1
ATOM 2415 C C . LYS A 1 304 ? -28.562 15.766 15.797 1 91.31 304 LYS A C 1
ATOM 2417 O O . LYS A 1 304 ? -28 14.688 15.602 1 91.31 304 LYS A O 1
ATOM 2422 N N . ARG A 1 305 ? -27.953 16.969 15.648 1 89.88 305 ARG A N 1
ATOM 2423 C CA . ARG A 1 305 ? -26.531 16.953 15.297 1 89.88 305 ARG A CA 1
ATOM 2424 C C . ARG A 1 305 ? -25.703 16.344 16.422 1 89.88 305 ARG A C 1
ATOM 2426 O O . ARG A 1 305 ? -25.984 16.562 17.609 1 89.88 305 ARG A O 1
ATOM 2433 N N . ASP A 1 306 ? -24.703 15.508 16.016 1 83 306 ASP A N 1
ATOM 2434 C CA . ASP A 1 306 ? -23.734 14.969 16.969 1 83 306 ASP A CA 1
ATOM 2435 C C . ASP A 1 306 ? -22.438 15.789 16.969 1 83 306 ASP A C 1
ATOM 2437 O O . ASP A 1 306 ? -21.547 15.539 16.172 1 83 306 ASP A O 1
ATOM 2441 N N . ILE A 1 307 ? -22.281 16.641 17.891 1 82.12 307 ILE A N 1
ATOM 2442 C CA . ILE A 1 307 ? -21.188 17.594 17.938 1 82.12 307 ILE A CA 1
ATOM 2443 C C . ILE A 1 307 ? -19.969 16.938 18.609 1 82.12 307 ILE A C 1
ATOM 2445 O O . ILE A 1 307 ? -18.844 17.406 18.422 1 82.12 307 ILE A O 1
ATOM 2449 N N . ASP A 1 308 ? -20.109 15.836 19.312 1 70.5 308 ASP A N 1
ATOM 2450 C CA . ASP A 1 308 ? -19.062 15.281 20.156 1 70.5 308 ASP A CA 1
ATOM 2451 C C . ASP A 1 308 ? -18.25 14.227 19.391 1 70.5 308 ASP A C 1
ATOM 2453 O O . ASP A 1 308 ? -17.312 13.641 19.938 1 70.5 308 ASP A O 1
ATOM 2457 N N . ILE A 1 309 ? -18.469 14.164 18.188 1 66.62 309 ILE A N 1
ATOM 2458 C CA . ILE A 1 309 ? -17.844 13.078 17.438 1 66.62 309 ILE A CA 1
ATOM 2459 C C . ILE A 1 309 ? -16.469 13.508 16.953 1 66.62 309 ILE A C 1
ATOM 2461 O O . ILE A 1 309 ? -15.648 12.664 16.562 1 66.62 309 ILE A O 1
ATOM 2465 N N . GLY A 1 310 ? -16.156 14.734 16.969 1 75.94 310 GLY A N 1
ATOM 2466 C CA . GLY A 1 310 ? -14.852 15.219 16.562 1 75.94 310 GLY A CA 1
ATOM 2467 C C . GLY A 1 310 ? -14.68 15.312 15.062 1 75.94 310 GLY A C 1
ATOM 2468 O O . GLY A 1 310 ? -13.578 15.523 14.57 1 75.94 310 GLY A O 1
ATOM 2469 N N . PHE A 1 311 ? -15.781 15.078 14.383 1 88.44 311 PHE A N 1
ATOM 2470 C CA . PHE A 1 311 ? -15.797 15.203 12.93 1 88.44 311 PHE A CA 1
ATOM 2471 C C . PHE A 1 311 ? -16.859 16.203 12.484 1 88.44 311 PHE A C 1
ATOM 2473 O O . PHE A 1 311 ? -17.531 16.812 13.312 1 88.44 311 PHE A O 1
ATOM 2480 N N . ALA A 1 312 ? -16.938 16.422 11.211 1 92.81 312 ALA A N 1
ATOM 2481 C CA . ALA A 1 312 ? -17.719 17.5 10.609 1 92.81 312 ALA A CA 1
ATOM 2482 C C . ALA A 1 312 ? -19.172 17.438 11.047 1 92.81 312 ALA A C 1
ATOM 2484 O O . ALA A 1 312 ? -19.766 16.359 11.133 1 92.81 312 ALA A O 1
ATOM 2485 N N . PHE A 1 313 ? -19.75 18.547 11.359 1 94.81 313 PHE A N 1
ATOM 2486 C CA . PHE A 1 313 ? -21.172 18.766 11.586 1 94.81 313 PHE A CA 1
ATOM 2487 C C . PHE A 1 313 ? -21.609 20.094 10.969 1 94.81 313 PHE A C 1
ATOM 2489 O O . PHE A 1 313 ? -20.781 20.953 10.68 1 94.81 313 PHE A O 1
ATOM 2496 N N . ALA A 1 314 ? -22.875 20.188 10.773 1 96.12 314 ALA A N 1
ATOM 2497 C CA . ALA A 1 314 ? -23.422 21.406 10.156 1 96.12 314 ALA A CA 1
ATOM 2498 C C . ALA A 1 314 ? -23.703 22.469 11.203 1 96.12 314 ALA A C 1
ATOM 2500 O O . ALA A 1 314 ? -23.906 22.172 12.375 1 96.12 314 ALA A O 1
ATOM 2501 N N . VAL A 1 315 ? -23.672 23.734 10.766 1 97 315 VAL A N 1
ATOM 2502 C CA . VAL A 1 315 ? -23.875 24.875 11.656 1 97 315 VAL A CA 1
ATOM 2503 C C . VAL A 1 315 ? -24.719 25.938 10.945 1 97 315 VAL A C 1
ATOM 2505 O O . VAL A 1 315 ? -24.859 25.906 9.719 1 97 315 VAL A O 1
ATOM 2508 N N . ASN A 1 316 ? -25.359 26.766 11.75 1 96.44 316 ASN A N 1
ATOM 2509 C CA . ASN A 1 316 ? -26 27.953 11.172 1 96.44 316 ASN A CA 1
ATOM 2510 C C . ASN A 1 316 ? -25.031 29.109 11.023 1 96.44 316 ASN A C 1
ATOM 2512 O O . ASN A 1 316 ? -23.859 28.984 11.383 1 96.44 316 ASN A O 1
ATOM 2516 N N . GLU A 1 317 ? -25.5 30.219 10.484 1 97.56 317 GLU A N 1
ATOM 2517 C CA . GLU A 1 317 ? -24.641 31.344 10.164 1 97.56 317 GLU A CA 1
ATOM 2518 C C . GLU A 1 317 ? -23.969 31.906 11.414 1 97.56 317 GLU A C 1
ATOM 2520 O O . GLU A 1 317 ? -22.766 32.156 11.414 1 97.56 317 GLU A O 1
ATOM 2525 N N . ALA A 1 318 ? -24.734 32.125 12.422 1 98 318 ALA A N 1
ATOM 2526 C CA . ALA A 1 318 ? -24.219 32.719 13.648 1 98 318 ALA A CA 1
ATOM 2527 C C . ALA A 1 318 ? -23.141 31.844 14.281 1 98 318 ALA A C 1
ATOM 2529 O O . ALA A 1 318 ? -22.109 32.344 14.742 1 98 318 ALA A O 1
ATOM 2530 N N . GLU A 1 319 ? -23.406 30.547 14.32 1 97.81 319 GLU A N 1
ATOM 2531 C CA . GLU A 1 319 ? -22.453 29.594 14.859 1 97.81 319 GLU A CA 1
ATOM 2532 C C . GLU A 1 319 ? -21.156 29.609 14.07 1 97.81 319 GLU A C 1
ATOM 2534 O O . GLU A 1 319 ? -20.062 29.625 14.656 1 97.81 319 GLU A O 1
ATOM 2539 N N . ALA A 1 320 ? -21.266 29.578 12.773 1 98.25 320 ALA A N 1
ATOM 2540 C CA . ALA A 1 320 ? -20.094 29.562 11.906 1 98.25 320 ALA A CA 1
ATOM 2541 C C . ALA A 1 320 ? -19.25 30.812 12.086 1 98.25 320 ALA A C 1
ATOM 2543 O O . ALA A 1 320 ? -18.031 30.734 12.234 1 98.25 320 ALA A O 1
ATOM 2544 N N . ARG A 1 321 ? -19.906 31.938 12.078 1 98.56 321 ARG A N 1
ATOM 2545 C CA . ARG A 1 321 ? -19.203 33.219 12.203 1 98.56 321 ARG A CA 1
ATOM 2546 C C . ARG A 1 321 ? -18.484 33.312 13.547 1 98.56 321 ARG A C 1
ATOM 2548 O O . ARG A 1 321 ? -17.359 33.812 13.617 1 98.56 321 ARG A O 1
ATOM 2555 N N . GLN A 1 322 ? -19.125 32.875 14.586 1 98.69 322 GLN A N 1
ATOM 2556 C CA . GLN A 1 322 ? -18.484 32.938 15.898 1 98.69 322 GLN A CA 1
ATOM 2557 C C . GLN A 1 322 ? -17.297 31.969 15.961 1 98.69 322 GLN A C 1
ATOM 2559 O O . GLN A 1 322 ? -16.234 32.312 16.484 1 98.69 322 GLN A O 1
ATOM 2564 N N . ALA A 1 323 ? -17.484 30.75 15.469 1 98.38 323 ALA A N 1
ATOM 2565 C CA . ALA A 1 323 ? -16.391 29.781 15.453 1 98.38 323 ALA A CA 1
ATOM 2566 C C . ALA A 1 323 ? -15.188 30.328 14.688 1 98.38 323 ALA A C 1
ATOM 2568 O O . ALA A 1 323 ? -14.039 30.203 15.125 1 98.38 323 ALA A O 1
ATOM 2569 N N . ILE A 1 324 ? -15.422 30.938 13.562 1 98.75 324 ILE A N 1
ATOM 2570 C CA . ILE A 1 324 ? -14.367 31.484 12.719 1 98.75 324 ILE A CA 1
ATOM 2571 C C . ILE A 1 324 ? -13.68 32.656 13.438 1 98.75 324 ILE A C 1
ATOM 2573 O O . ILE A 1 324 ? -12.445 32.719 13.453 1 98.75 324 ILE A O 1
ATOM 2577 N N . ALA A 1 325 ? -14.469 33.5 14.055 1 98.75 325 ALA A N 1
ATOM 2578 C CA . ALA A 1 325 ? -13.898 34.625 14.789 1 98.75 325 ALA A CA 1
ATOM 2579 C C . ALA A 1 325 ? -13 34.156 15.922 1 98.75 325 ALA A C 1
ATOM 2581 O O . ALA A 1 325 ? -11.93 34.719 16.156 1 98.75 325 ALA A O 1
ATOM 2582 N N . LEU A 1 326 ? -13.461 33.219 16.656 1 98.69 326 LEU A N 1
ATOM 2583 C CA . LEU A 1 326 ? -12.672 32.656 17.75 1 98.69 326 LEU A CA 1
ATOM 2584 C C . LEU A 1 326 ? -11.406 31.984 17.219 1 98.69 326 LEU A C 1
ATOM 2586 O O . LEU A 1 326 ? -10.336 32.094 17.828 1 98.69 326 LEU A O 1
ATOM 2590 N N . THR A 1 327 ? -11.523 31.266 16.109 1 98.62 327 THR A N 1
ATOM 2591 C CA . THR A 1 327 ? -10.352 30.672 15.477 1 98.62 327 THR A CA 1
ATOM 2592 C C . THR A 1 327 ? -9.352 31.75 15.078 1 98.62 327 THR A C 1
ATOM 2594 O O . THR A 1 327 ? -8.141 31.578 15.242 1 98.62 327 THR A O 1
ATOM 2597 N N . TYR A 1 328 ? -9.852 32.875 14.531 1 98.81 328 TYR A N 1
ATOM 2598 C CA . TYR A 1 328 ? -8.984 34 14.211 1 98.81 328 TYR A CA 1
ATOM 2599 C C . TYR A 1 328 ? -8.234 34.469 15.453 1 98.81 328 TYR A C 1
ATOM 2601 O O . TYR A 1 328 ? -7.055 34.844 15.375 1 98.81 328 TYR A O 1
ATOM 2609 N N . GLY A 1 329 ? -8.922 34.531 16.578 1 98.88 329 GLY A N 1
ATOM 2610 C CA . GLY A 1 329 ? -8.266 34.875 17.828 1 98.88 329 GLY A CA 1
ATOM 2611 C C . GLY A 1 329 ? -7.137 33.938 18.203 1 98.88 329 GLY A C 1
ATOM 2612 O O . GLY A 1 329 ? -6.066 34.375 18.625 1 98.88 329 GLY A O 1
ATOM 2613 N N . MET A 1 330 ? -7.375 32.656 18.031 1 98.88 330 MET A N 1
ATOM 2614 C CA . MET A 1 330 ? -6.344 31.672 18.297 1 98.88 330 MET A CA 1
ATOM 2615 C C . MET A 1 330 ? -5.148 31.844 17.375 1 98.88 330 MET A C 1
ATOM 2617 O O . MET A 1 330 ? -4 31.766 17.797 1 98.88 330 MET A O 1
ATOM 2621 N N . ILE A 1 331 ? -5.406 32.094 16.062 1 98.94 331 ILE A N 1
ATOM 2622 C CA . ILE A 1 331 ? -4.352 32.281 15.07 1 98.94 331 ILE A CA 1
ATOM 2623 C C . ILE A 1 331 ? -3.576 33.562 15.391 1 98.94 331 ILE A C 1
ATOM 2625 O O . ILE A 1 331 ? -2.357 33.625 15.203 1 98.94 331 ILE A O 1
ATOM 2629 N N . ALA A 1 332 ? -4.273 34.594 15.867 1 98.88 332 ALA A N 1
ATOM 2630 C CA . ALA A 1 332 ? -3.615 35.812 16.25 1 98.88 332 ALA A CA 1
ATOM 2631 C C . ALA A 1 332 ? -2.607 35.594 17.375 1 98.88 332 ALA A C 1
ATOM 2633 O O . ALA A 1 332 ? -1.514 36.156 17.359 1 98.88 332 ALA A O 1
ATOM 2634 N N . LEU A 1 333 ? -2.98 34.812 18.344 1 98.88 333 LEU A N 1
ATOM 2635 C CA . LEU A 1 333 ? -2.041 34.469 19.406 1 98.88 333 LEU A CA 1
ATOM 2636 C C . LEU A 1 333 ? -0.832 33.719 18.859 1 98.88 333 LEU A C 1
ATOM 2638 O O . LEU A 1 333 ? 0.304 33.969 19.25 1 98.88 333 LEU A O 1
ATOM 2642 N N . ILE A 1 334 ? -1.063 32.812 17.938 1 98.94 334 ILE A N 1
ATOM 2643 C CA . ILE A 1 334 ? 0.031 32.094 17.297 1 98.94 334 ILE A CA 1
ATOM 2644 C C . ILE A 1 334 ? 0.921 33.062 16.547 1 98.94 334 ILE A C 1
ATOM 2646 O O . ILE A 1 334 ? 2.15 32.969 16.609 1 98.94 334 ILE A O 1
ATOM 2650 N N . ASP A 1 335 ? 0.29 33.969 15.82 1 98.94 335 ASP A N 1
ATOM 2651 C CA . ASP A 1 335 ? 1.045 34.969 15.07 1 98.94 335 ASP A CA 1
ATOM 2652 C C . ASP A 1 335 ? 1.941 35.781 16 1 98.94 335 ASP A C 1
ATOM 2654 O O . ASP A 1 335 ? 3.121 36 15.703 1 98.94 335 ASP A O 1
ATOM 2658 N N . ASP A 1 336 ? 1.403 36.281 17.109 1 98.94 336 ASP A N 1
ATOM 2659 C CA . ASP A 1 336 ? 2.193 37.031 18.094 1 98.94 336 ASP A CA 1
ATOM 2660 C C . ASP A 1 336 ? 3.334 36.156 18.641 1 98.94 336 ASP A C 1
ATOM 2662 O O . ASP A 1 336 ? 4.441 36.656 18.859 1 98.94 336 ASP A O 1
ATOM 2666 N N . SER A 1 337 ? 3.023 34.906 18.891 1 98.88 337 SER A N 1
ATOM 2667 C CA . SER A 1 337 ? 4.035 33.969 19.359 1 98.88 337 SER A CA 1
ATOM 2668 C C . SER A 1 337 ? 5.152 33.781 18.328 1 98.88 337 SER A C 1
ATOM 2670 O O . SER A 1 337 ? 6.332 33.75 18.703 1 98.88 337 SER A O 1
ATOM 2672 N N . VAL A 1 338 ? 4.793 33.656 17.094 1 98.94 338 VAL A N 1
ATOM 2673 C CA . VAL A 1 338 ? 5.766 33.562 16 1 98.94 338 VAL A CA 1
ATOM 2674 C C . VAL A 1 338 ? 6.633 34.812 15.977 1 98.94 338 VAL A C 1
ATOM 2676 O O . VAL A 1 338 ? 7.848 34.75 15.781 1 98.94 338 VAL A O 1
ATOM 2679 N N . GLY A 1 339 ? 5.992 35.969 16.172 1 98.88 339 GLY A N 1
ATOM 2680 C CA . GLY A 1 339 ? 6.75 37.219 16.25 1 98.88 339 GLY A CA 1
ATOM 2681 C C . GLY A 1 339 ? 7.828 37.188 17.312 1 98.88 339 GLY A C 1
ATOM 2682 O O . GLY A 1 339 ? 8.953 37.625 17.078 1 98.88 339 GLY A O 1
ATOM 2683 N N . ARG A 1 340 ? 7.516 36.688 18.5 1 98.88 340 ARG A N 1
ATOM 2684 C CA . ARG A 1 340 ? 8.469 36.594 19.594 1 98.88 340 ARG A CA 1
ATOM 2685 C C . ARG A 1 340 ? 9.609 35.656 19.25 1 98.88 340 ARG A C 1
ATOM 2687 O O . ARG A 1 340 ? 10.773 35.938 19.562 1 98.88 340 ARG A O 1
ATOM 2694 N N . ILE A 1 341 ? 9.312 34.531 18.609 1 98.94 341 ILE A N 1
ATOM 2695 C CA . ILE A 1 341 ? 10.312 33.531 18.234 1 98.94 341 ILE A CA 1
ATOM 2696 C C . ILE A 1 341 ? 11.273 34.125 17.203 1 98.94 341 ILE A C 1
ATOM 2698 O O . ILE A 1 341 ? 12.492 34 17.328 1 98.94 341 ILE A O 1
ATOM 2702 N N . LEU A 1 342 ? 10.719 34.844 16.203 1 98.69 342 LEU A N 1
ATOM 2703 C CA . LEU A 1 342 ? 11.539 35.438 15.156 1 98.69 342 LEU A CA 1
ATOM 2704 C C . LEU A 1 342 ? 12.438 36.531 15.734 1 98.69 342 LEU A C 1
ATOM 2706 O O . LEU A 1 342 ? 13.602 36.656 15.344 1 98.69 342 LEU A O 1
ATOM 2710 N N . ALA A 1 343 ? 11.883 37.312 16.672 1 98.75 343 ALA A N 1
ATOM 2711 C CA . ALA A 1 343 ? 12.672 38.344 17.328 1 98.75 343 ALA A CA 1
ATOM 2712 C C . ALA A 1 343 ? 13.836 37.719 18.109 1 98.75 343 ALA A C 1
ATOM 2714 O O . ALA A 1 343 ? 14.945 38.25 18.109 1 98.75 343 ALA A O 1
ATOM 2715 N N . THR A 1 344 ? 13.586 36.594 18.734 1 98.69 344 THR A N 1
ATOM 2716 C CA . THR A 1 344 ? 14.625 35.906 19.484 1 98.69 344 THR A CA 1
ATOM 2717 C C . THR A 1 344 ? 15.711 35.406 18.562 1 98.69 344 THR A C 1
ATOM 2719 O O . THR A 1 344 ? 16.906 35.5 18.875 1 98.69 344 THR A O 1
ATOM 2722 N N . LEU A 1 345 ? 15.344 34.844 17.438 1 97.88 345 LEU A N 1
ATOM 2723 C CA . LEU A 1 345 ? 16.312 34.375 16.453 1 97.88 345 LEU A CA 1
ATOM 2724 C C . LEU A 1 345 ? 17.25 35.5 16.031 1 97.88 345 LEU A C 1
ATOM 2726 O O . LEU A 1 345 ? 18.453 35.281 15.914 1 97.88 345 LEU A O 1
ATOM 2730 N N . LYS A 1 346 ? 16.688 36.688 15.836 1 97.56 346 LYS A N 1
ATOM 2731 C CA . LYS A 1 346 ? 17.469 37.844 15.438 1 97.56 346 LYS A CA 1
ATOM 2732 C C . LYS A 1 346 ? 18.391 38.281 16.562 1 97.56 346 LYS A C 1
ATOM 2734 O O . LYS A 1 346 ? 19.562 38.594 16.328 1 97.56 346 LYS A O 1
ATOM 2739 N N . GLU A 1 347 ? 17.875 38.281 17.703 1 98.19 347 GLU A N 1
ATOM 2740 C CA . GLU A 1 347 ? 18.641 38.688 18.875 1 98.19 347 GLU A CA 1
ATOM 2741 C C . GLU A 1 347 ? 19.844 37.75 19.094 1 98.19 347 GLU A C 1
ATOM 2743 O O . GLU A 1 347 ? 20.906 38.219 19.516 1 98.19 347 GLU A O 1
ATOM 2748 N N . LEU A 1 348 ? 19.672 36.531 18.781 1 96.81 348 LEU A N 1
ATOM 2749 C CA . LEU A 1 348 ? 20.719 35.531 19.016 1 96.81 348 LEU A CA 1
ATOM 2750 C C . LEU A 1 348 ? 21.656 35.469 17.812 1 96.81 348 LEU A C 1
ATOM 2752 O O . LEU A 1 348 ? 22.625 34.688 17.844 1 96.81 348 LEU A O 1
ATOM 2756 N N . GLY A 1 349 ? 21.391 36.219 16.75 1 95.25 349 GLY A N 1
ATOM 2757 C CA . GLY A 1 349 ? 22.234 36.25 15.555 1 95.25 349 GLY A CA 1
ATOM 2758 C C . GLY A 1 349 ? 22.125 34.969 14.727 1 95.25 349 GLY A C 1
ATOM 2759 O O . GLY A 1 349 ? 23.062 34.594 14.039 1 95.25 349 GLY A O 1
ATOM 2760 N N . MET A 1 350 ? 21 34.344 14.758 1 94.75 350 MET A N 1
ATOM 2761 C CA . MET A 1 350 ? 20.828 33.062 14.086 1 94.75 350 MET A CA 1
ATOM 2762 C C . MET A 1 350 ? 19.969 33.188 12.836 1 94.75 350 MET A C 1
ATOM 2764 O O . MET A 1 350 ? 19.859 32.25 12.047 1 94.75 350 MET A O 1
ATOM 2768 N N . ASP A 1 351 ? 19.422 34.344 12.602 1 94.56 351 ASP A N 1
ATOM 2769 C CA . ASP A 1 351 ? 18.406 34.531 11.57 1 94.56 351 ASP A CA 1
ATOM 2770 C C . ASP A 1 351 ? 19.016 34.406 10.172 1 94.56 351 ASP A C 1
ATOM 2772 O O . ASP A 1 351 ? 18.328 34.031 9.227 1 94.56 351 ASP A O 1
ATOM 2776 N N . ASP A 1 352 ? 20.281 34.656 9.969 1 93.56 352 ASP A N 1
ATOM 2777 C CA . ASP A 1 352 ? 20.906 34.688 8.648 1 93.56 352 ASP A CA 1
ATOM 2778 C C . ASP A 1 352 ? 21.188 33.25 8.164 1 93.56 352 ASP A C 1
ATOM 2780 O O . ASP A 1 352 ? 21.453 33.031 6.977 1 93.56 352 ASP A O 1
ATOM 2784 N N . ASN A 1 353 ? 21 32.312 9.062 1 95.69 353 ASN A N 1
ATOM 2785 C CA . ASN A 1 353 ? 21.266 30.938 8.68 1 95.69 353 ASN A CA 1
ATOM 2786 C C . ASN A 1 353 ? 20.141 30 9.102 1 95.69 353 ASN A C 1
ATOM 2788 O O . ASN A 1 353 ? 20.344 28.797 9.242 1 95.69 353 ASN A O 1
ATOM 2792 N N . THR A 1 354 ? 19 30.5 9.391 1 97.81 354 THR A N 1
ATOM 2793 C CA . THR A 1 354 ? 17.875 29.656 9.797 1 97.81 354 THR A CA 1
ATOM 2794 C C . THR A 1 354 ? 16.766 29.703 8.758 1 97.81 354 THR A C 1
ATOM 2796 O O . THR A 1 354 ? 16.281 30.781 8.414 1 97.81 354 THR A O 1
ATOM 2799 N N . ILE A 1 355 ? 16.469 28.547 8.242 1 98.56 355 ILE A N 1
ATOM 2800 C CA . ILE A 1 355 ? 15.305 28.391 7.371 1 98.56 355 ILE A CA 1
ATOM 2801 C C . ILE A 1 355 ? 14.039 28.297 8.211 1 98.56 355 ILE A C 1
ATOM 2803 O O . ILE A 1 355 ? 13.961 27.469 9.133 1 98.56 355 ILE A O 1
ATOM 2807 N N . ILE A 1 356 ? 13.07 29.172 7.902 1 98.75 356 ILE A N 1
ATOM 2808 C CA . ILE A 1 356 ? 11.789 29.125 8.602 1 98.75 356 ILE A CA 1
ATOM 2809 C C . ILE A 1 356 ? 10.727 28.516 7.695 1 98.75 356 ILE A C 1
ATOM 2811 O O . ILE A 1 356 ? 10.508 28.969 6.574 1 98.75 356 ILE A O 1
ATOM 2815 N N . ILE A 1 357 ? 10.125 27.484 8.18 1 98.88 357 ILE A N 1
ATOM 2816 C CA . ILE A 1 357 ? 9.047 26.797 7.477 1 98.88 357 ILE A CA 1
ATOM 2817 C C . ILE A 1 357 ? 7.754 26.906 8.273 1 98.88 357 ILE A C 1
ATOM 2819 O O . ILE A 1 357 ? 7.742 26.703 9.492 1 98.88 357 ILE A O 1
ATOM 2823 N N . TYR A 1 358 ? 6.641 27.266 7.617 1 98.88 358 TYR A N 1
ATOM 2824 C CA . TYR A 1 358 ? 5.34 27.391 8.266 1 98.88 358 TYR A CA 1
ATOM 2825 C C . TYR A 1 358 ? 4.289 26.547 7.531 1 98.88 358 TYR A C 1
ATOM 2827 O O . TYR A 1 358 ? 4.121 26.688 6.316 1 98.88 358 TYR A O 1
ATOM 2835 N N . THR A 1 359 ? 3.596 25.672 8.25 1 98.88 359 THR A N 1
ATOM 2836 C CA . THR A 1 359 ? 2.523 24.906 7.633 1 98.88 359 THR A CA 1
ATOM 2837 C C . THR A 1 359 ? 1.513 24.453 8.68 1 98.88 359 THR A C 1
ATOM 2839 O O . THR A 1 359 ? 1.549 24.906 9.82 1 98.88 359 THR A O 1
ATOM 2842 N N . SER A 1 360 ? 0.491 23.734 8.273 1 98.88 360 SER A N 1
ATOM 2843 C CA . SER A 1 360 ? -0.474 23.031 9.117 1 98.88 360 SER A CA 1
ATOM 2844 C C . SER A 1 360 ? -0.611 21.562 8.703 1 98.88 360 SER A C 1
ATOM 2846 O O . SER A 1 360 ? -0.221 21.188 7.598 1 98.88 360 SER A O 1
ATOM 2848 N N . ASP A 1 361 ? -1.083 20.75 9.609 1 98.31 361 ASP A N 1
ATOM 2849 C CA . ASP A 1 361 ? -1.248 19.344 9.266 1 98.31 361 ASP A CA 1
ATOM 2850 C C . ASP A 1 361 ? -2.482 19.125 8.391 1 98.31 361 ASP A C 1
ATOM 2852 O O . ASP A 1 361 ? -2.479 18.281 7.496 1 98.31 361 ASP A O 1
ATOM 2856 N N . HIS A 1 362 ? -3.539 19.844 8.633 1 98.12 362 HIS A N 1
ATOM 2857 C CA . HIS A 1 362 ? -4.742 19.844 7.809 1 98.12 362 HIS A CA 1
ATOM 2858 C C . HIS A 1 362 ? -5.562 21.109 8.039 1 98.12 362 HIS A C 1
ATOM 2860 O O . HIS A 1 362 ? -5.195 21.953 8.867 1 98.12 362 HIS A O 1
ATOM 2866 N N . GLY A 1 363 ? -6.605 21.281 7.23 1 98.19 363 GLY A N 1
ATOM 2867 C CA . GLY A 1 363 ? -7.465 22.453 7.379 1 98.19 363 GLY A CA 1
ATOM 2868 C C . GLY A 1 363 ? -8.758 22.141 8.117 1 98.19 363 GLY A C 1
ATOM 2869 O O . GLY A 1 363 ? -8.789 21.266 8.984 1 98.19 363 GLY A O 1
ATOM 2870 N N . ASP A 1 364 ? -9.688 23.016 7.93 1 98 364 ASP A N 1
ATOM 2871 C CA . ASP A 1 364 ? -11.031 22.969 8.492 1 98 364 ASP A CA 1
ATOM 2872 C C . ASP A 1 364 ? -12.062 23.484 7.492 1 98 364 ASP A C 1
ATOM 2874 O O . ASP A 1 364 ? -11.742 24.312 6.633 1 98 364 ASP A O 1
ATOM 2878 N N . PHE A 1 365 ? -13.266 23.031 7.629 1 97.75 365 PHE A N 1
ATOM 2879 C CA . PHE A 1 365 ? -14.297 23.516 6.719 1 97.75 365 PHE A CA 1
ATOM 2880 C C . PHE A 1 365 ? -14.562 25 6.949 1 97.75 365 PHE A C 1
ATOM 2882 O O . PHE A 1 365 ? -14.672 25.766 5.992 1 97.75 365 PHE A O 1
ATOM 2889 N N . MET A 1 366 ? -14.742 25.391 8.297 1 97.81 366 MET A N 1
ATOM 2890 C CA . MET A 1 366 ? -14.953 26.797 8.664 1 97.81 366 MET A CA 1
ATOM 2891 C C . MET A 1 366 ? -16.062 27.422 7.824 1 97.81 366 MET A C 1
ATOM 2893 O O . MET A 1 366 ? -15.867 28.484 7.242 1 97.81 366 MET A O 1
ATOM 2897 N N . GLY A 1 367 ? -17.094 26.672 7.668 1 97.44 367 GLY A N 1
ATOM 2898 C CA . GLY A 1 367 ? -18.266 27.203 7.008 1 97.44 367 GLY A CA 1
ATOM 2899 C C . GLY A 1 367 ? -18.469 26.656 5.605 1 97.44 367 GLY A C 1
ATOM 2900 O O . GLY A 1 367 ? -19.547 26.781 5.031 1 97.44 367 GLY A O 1
ATOM 2901 N N . ASP A 1 368 ? -17.422 26.047 4.945 1 97.19 368 ASP A N 1
ATOM 2902 C CA . ASP A 1 368 ? -17.625 25.406 3.65 1 97.19 368 ASP A CA 1
ATOM 2903 C C . ASP A 1 368 ? -18.797 24.438 3.697 1 97.19 368 ASP A C 1
ATOM 2905 O O . ASP A 1 368 ? -18.844 23.547 4.551 1 97.19 368 ASP A O 1
ATOM 2909 N N . HIS A 1 369 ? -19.75 24.656 2.809 1 96.5 369 HIS A N 1
ATOM 2910 C CA . HIS A 1 369 ? -20.922 23.797 2.688 1 96.5 369 HIS A CA 1
ATOM 2911 C C . HIS A 1 369 ? -21.672 23.688 4.012 1 96.5 369 HIS A C 1
ATOM 2913 O O . HIS A 1 369 ? -22.234 22.641 4.328 1 96.5 369 HIS A O 1
ATOM 2919 N N . ARG A 1 370 ? -21.516 24.672 4.918 1 96.44 370 ARG A N 1
ATOM 2920 C CA . ARG A 1 370 ? -22.188 24.812 6.207 1 96.44 370 ARG A CA 1
ATOM 2921 C C . ARG A 1 370 ? -21.594 23.859 7.242 1 96.44 370 ARG A C 1
ATOM 2923 O O . ARG A 1 370 ? -22.297 23.438 8.172 1 96.44 370 ARG A O 1
ATOM 2930 N N . LEU A 1 371 ? -20.391 23.484 6.996 1 96.56 371 LEU A N 1
ATOM 2931 C CA . LEU A 1 371 ? -19.75 22.516 7.891 1 96.56 371 LEU A CA 1
ATOM 2932 C C . LEU A 1 371 ? -18.641 23.172 8.703 1 96.56 371 LEU A C 1
ATOM 2934 O O . LEU A 1 371 ? -18.062 24.172 8.273 1 96.56 371 LEU A O 1
ATOM 2938 N N . LEU A 1 372 ? -18.406 22.656 9.93 1 96.88 372 LEU A N 1
ATOM 2939 C CA . LEU A 1 372 ? -17.219 22.938 10.719 1 96.88 372 LEU A CA 1
ATOM 2940 C C . LEU A 1 372 ? -16.375 21.688 10.914 1 96.88 372 LEU A C 1
ATOM 2942 O O . LEU A 1 372 ? -16.844 20.578 10.695 1 96.88 372 LEU A O 1
ATOM 2946 N N . LEU A 1 373 ? -15.125 21.891 11.281 1 96.56 373 LEU A N 1
ATOM 2947 C CA . LEU A 1 373 ? -14.148 20.859 11.641 1 96.56 373 LEU A CA 1
ATOM 2948 C C . LEU A 1 373 ? -13.625 20.156 10.398 1 96.56 373 LEU A C 1
ATOM 2950 O O . LEU A 1 373 ? -13.188 20.812 9.453 1 96.56 373 LEU A O 1
ATOM 2954 N N . LYS A 1 374 ? -13.492 18.797 10.477 1 92.88 374 LYS A N 1
ATOM 2955 C CA . LYS A 1 374 ? -12.867 18.016 9.406 1 92.88 374 LYS A CA 1
ATOM 2956 C C . LYS A 1 374 ? -13.562 16.672 9.227 1 92.88 374 LYS A C 1
ATOM 2958 O O . LYS A 1 374 ? -14.5 16.359 9.953 1 92.88 374 LYS A O 1
ATOM 2963 N N . GLY A 1 375 ? -13.047 15.969 8.219 1 88.5 375 GLY A N 1
ATOM 2964 C CA . GLY A 1 375 ? -13.547 14.633 7.918 1 88.5 375 GLY A CA 1
ATOM 2965 C C . GLY A 1 375 ? -13.289 14.203 6.488 1 88.5 375 GLY A C 1
ATOM 2966 O O . GLY A 1 375 ? -12.68 14.953 5.711 1 88.5 375 GLY A O 1
ATOM 2967 N N . PRO A 1 376 ? -13.742 12.977 6.207 1 91.12 376 PRO A N 1
ATOM 2968 C CA . PRO A 1 376 ? -13.453 12.422 4.883 1 91.12 376 PRO A CA 1
ATOM 2969 C C . PRO A 1 376 ? -14.336 13.016 3.789 1 91.12 376 PRO A C 1
ATOM 2971 O O . PRO A 1 376 ? -14.914 12.281 2.988 1 91.12 376 PRO A O 1
ATOM 2974 N N . LEU A 1 377 ? -14.438 14.281 3.76 1 93.88 377 LEU A N 1
ATOM 2975 C CA . LEU A 1 377 ? -14.984 15.156 2.729 1 93.88 377 LEU A CA 1
ATOM 2976 C C . LEU A 1 377 ? -13.938 16.156 2.248 1 93.88 377 LEU A C 1
ATOM 2978 O O . LEU A 1 377 ? -13.812 17.25 2.797 1 93.88 377 LEU A O 1
ATOM 2982 N N . HIS A 1 378 ? -13.312 15.812 1.155 1 96.75 378 HIS A N 1
ATOM 2983 C CA . HIS A 1 378 ? -12.031 16.422 0.792 1 96.75 378 HIS A CA 1
ATOM 2984 C C . HIS A 1 378 ? -12.234 17.75 0.08 1 96.75 378 HIS A C 1
ATOM 2986 O O . HIS A 1 378 ? -11.625 18 -0.962 1 96.75 378 HIS A O 1
ATOM 2992 N N . TYR A 1 379 ? -13.078 18.609 0.662 1 97 379 TYR A N 1
ATOM 2993 C CA . TYR A 1 379 ? -13.148 19.969 0.159 1 97 379 TYR A CA 1
ATOM 2994 C C . TYR A 1 379 ? -11.852 20.719 0.45 1 97 379 TYR A C 1
ATOM 2996 O O . TYR A 1 379 ? -11.125 20.375 1.383 1 97 379 TYR A O 1
ATOM 3004 N N . ARG A 1 380 ? -11.625 21.734 -0.285 1 95.75 380 ARG A N 1
ATOM 3005 C CA . ARG A 1 380 ? -10.359 22.469 -0.255 1 95.75 380 ARG A CA 1
ATOM 3006 C C . ARG A 1 380 ? -10.078 23.031 1.135 1 95.75 380 ARG A C 1
ATOM 3008 O O . ARG A 1 380 ? -8.93 23.094 1.562 1 95.75 380 ARG A O 1
ATOM 3015 N N . GLY A 1 381 ? -11.094 23.422 1.845 1 96.88 381 GLY A N 1
ATOM 3016 C CA . GLY A 1 381 ? -10.906 24 3.168 1 96.88 381 GLY A CA 1
ATOM 3017 C C . GLY A 1 381 ? -10.188 23.062 4.125 1 96.88 381 GLY A C 1
ATOM 3018 O O . GLY A 1 381 ? -9.5 23.516 5.047 1 96.88 381 GLY A O 1
ATOM 3019 N N . VAL A 1 382 ? -10.344 21.766 3.898 1 97.56 382 VAL A N 1
ATOM 3020 C CA . VAL A 1 382 ? -9.758 20.797 4.816 1 97.56 382 VAL A CA 1
ATOM 3021 C C . VAL A 1 382 ? -8.445 20.266 4.238 1 97.56 382 VAL A C 1
ATOM 3023 O O . VAL A 1 382 ? -7.52 19.938 4.984 1 97.56 382 VAL A O 1
ATOM 3026 N N . THR A 1 383 ? -8.273 20.203 2.91 1 98.12 383 THR A N 1
ATOM 3027 C CA . THR A 1 383 ? -7.129 19.531 2.299 1 98.12 383 THR A CA 1
ATOM 3028 C C . THR A 1 383 ? -6.008 20.516 2.014 1 98.12 383 THR A C 1
ATOM 3030 O O . THR A 1 383 ? -4.836 20.141 1.963 1 98.12 383 THR A O 1
ATOM 3033 N N . GLN A 1 384 ? -6.332 21.766 1.698 1 98 384 GLN A N 1
ATOM 3034 C CA . GLN A 1 384 ? -5.324 22.781 1.424 1 98 384 GLN A CA 1
ATOM 3035 C C . GLN A 1 384 ? -4.863 23.469 2.711 1 98 384 GLN A C 1
ATOM 3037 O O . GLN A 1 384 ? -5.68 23.812 3.561 1 98 384 GLN A O 1
ATOM 3042 N N . VAL A 1 385 ? -3.553 23.578 2.857 1 98.69 385 VAL A N 1
ATOM 3043 C CA . VAL A 1 385 ? -2.994 24.141 4.082 1 98.69 385 VAL A CA 1
ATOM 3044 C C . VAL A 1 385 ? -1.95 25.203 3.732 1 98.69 385 VAL A C 1
ATOM 3046 O O . VAL A 1 385 ? -1.484 25.266 2.592 1 98.69 385 VAL A O 1
ATOM 3049 N N . PRO 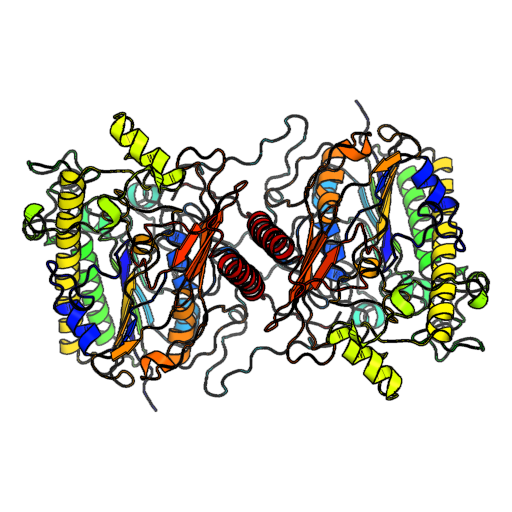A 1 386 ? -1.626 26.094 4.684 1 98.75 386 PRO A N 1
ATOM 3050 C CA . PRO A 1 386 ? -0.505 27 4.457 1 98.75 386 PRO A CA 1
ATOM 3051 C C . PRO A 1 386 ? 0.828 26.281 4.293 1 98.75 386 PRO A C 1
ATOM 3053 O O . PRO A 1 386 ? 1.071 25.266 4.969 1 98.75 386 PRO A O 1
ATOM 3056 N N . PHE A 1 387 ? 1.597 26.766 3.445 1 98.88 387 PHE A N 1
ATOM 3057 C CA . PHE A 1 387 ? 2.986 26.328 3.346 1 98.88 387 PHE A CA 1
ATOM 3058 C C . PHE A 1 387 ? 3.879 27.484 2.889 1 98.88 387 PHE A C 1
ATOM 3060 O O . PHE A 1 387 ? 3.695 28.016 1.795 1 98.88 387 PHE A O 1
ATOM 3067 N N . ILE A 1 388 ? 4.77 27.922 3.744 1 98.81 388 ILE A N 1
ATOM 3068 C CA . ILE A 1 388 ? 5.727 29 3.5 1 98.81 388 ILE A CA 1
ATOM 3069 C C . ILE A 1 388 ? 7.137 28.516 3.814 1 98.81 388 ILE A C 1
ATOM 3071 O O . ILE A 1 388 ? 7.367 27.875 4.844 1 98.81 388 ILE A O 1
ATOM 3075 N N . TRP A 1 389 ? 8 28.688 2.926 1 98.69 389 TRP A N 1
ATOM 3076 C CA . TRP A 1 389 ? 9.414 28.391 3.098 1 98.69 389 TRP A CA 1
ATOM 3077 C C . TRP A 1 389 ? 10.273 29.641 2.92 1 98.69 389 TRP A C 1
ATOM 3079 O O . TRP A 1 389 ? 10.352 30.188 1.821 1 98.69 389 TRP A O 1
ATOM 3089 N N . SER A 1 390 ? 10.914 30.125 4.004 1 98.12 390 SER A N 1
ATOM 3090 C CA . SER A 1 390 ? 11.805 31.281 3.967 1 98.12 390 SER A CA 1
ATOM 3091 C C . SER A 1 390 ? 13.25 30.875 4.211 1 98.12 390 SER A C 1
ATOM 3093 O O . SER A 1 390 ? 13.625 30.531 5.332 1 98.12 390 SER A O 1
ATOM 3095 N N . ASP A 1 391 ? 13.977 30.844 3.199 1 95.94 391 ASP A N 1
ATOM 3096 C CA . ASP A 1 391 ? 15.406 30.531 3.178 1 95.94 391 ASP A CA 1
ATOM 3097 C C . ASP A 1 391 ? 16.234 31.797 2.951 1 95.94 391 ASP A C 1
ATOM 3099 O O . ASP A 1 391 ? 16.172 32.406 1.881 1 95.94 391 ASP A O 1
ATOM 3103 N N . PRO A 1 392 ? 17.062 32.219 3.9 1 93.25 392 PRO A N 1
ATOM 3104 C CA . PRO A 1 392 ? 17.797 33.469 3.789 1 93.25 392 PRO A CA 1
ATOM 3105 C C . PRO A 1 392 ? 18.734 33.5 2.586 1 93.25 392 PRO A C 1
ATOM 3107 O O . PRO A 1 392 ? 19.109 34.594 2.111 1 93.25 392 PRO A O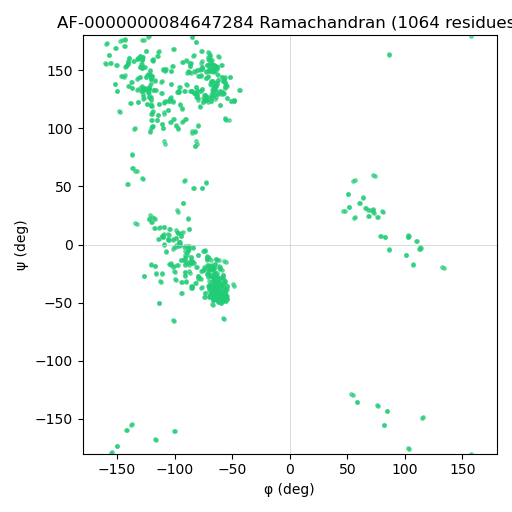 1
ATOM 3110 N N . THR A 1 393 ? 19.062 32.406 2.084 1 90 393 THR A N 1
ATOM 3111 C CA . THR A 1 393 ? 20.062 32.375 1.021 1 90 393 THR A CA 1
ATOM 3112 C C . THR A 1 393 ? 19.422 31.984 -0.31 1 90 393 THR A C 1
ATOM 3114 O O . THR A 1 393 ? 19.938 32.344 -1.375 1 90 393 THR A O 1
ATOM 3117 N N . LEU A 1 394 ? 18.328 31.297 -0.314 1 84 394 LEU A N 1
ATOM 3118 C CA . LEU A 1 394 ? 17.859 30.688 -1.548 1 84 394 LEU A CA 1
ATOM 3119 C C . LEU A 1 394 ? 16.562 31.344 -2.016 1 84 394 LEU A C 1
ATOM 3121 O O . LEU A 1 394 ? 16.281 31.391 -3.217 1 84 394 LEU A O 1
ATOM 3125 N N . THR A 1 395 ? 15.758 31.797 -1.13 1 85.38 395 THR A N 1
ATOM 3126 C CA . THR A 1 395 ? 14.406 32.219 -1.495 1 85.38 395 THR A CA 1
ATOM 3127 C C . THR A 1 395 ? 14.383 33.656 -1.99 1 85.38 395 THR A C 1
ATOM 3129 O O . THR A 1 395 ? 14.906 34.531 -1.327 1 85.38 395 THR A O 1
ATOM 3132 N N . PRO A 1 396 ? 13.703 33.781 -3.125 1 86.31 396 PRO A N 1
ATOM 3133 C CA . PRO A 1 396 ? 13.398 35.156 -3.475 1 86.31 396 PRO A CA 1
ATOM 3134 C C . PRO A 1 396 ? 12.359 35.781 -2.549 1 86.31 396 PRO A C 1
ATOM 3136 O O . PRO A 1 396 ? 11.461 35.094 -2.064 1 86.31 396 PRO A O 1
ATOM 3139 N N . GLU A 1 397 ? 12.477 37.031 -2.424 1 88.69 397 GLU A N 1
ATOM 3140 C CA . GLU A 1 397 ? 11.57 37.719 -1.501 1 88.69 397 GLU A CA 1
ATOM 3141 C C . GLU A 1 397 ? 10.156 37.781 -2.072 1 88.69 397 GLU A C 1
ATOM 3143 O O . GLU A 1 397 ? 9.969 38.188 -3.225 1 88.69 397 GLU A O 1
ATOM 3148 N N . GLY A 1 398 ? 9.234 37.312 -1.263 1 93.12 398 GLY A N 1
ATOM 3149 C CA . GLY A 1 398 ? 7.816 37.531 -1.525 1 93.12 398 GLY A CA 1
ATOM 3150 C C . GLY A 1 398 ? 7.32 36.75 -2.727 1 93.12 398 GLY A C 1
ATOM 3151 O O . GLY A 1 398 ? 6.434 37.188 -3.449 1 93.12 398 GLY A O 1
ATOM 3152 N N . SER A 1 399 ? 7.891 35.594 -3.033 1 95.31 399 SER A N 1
ATOM 3153 C CA . SER A 1 399 ? 7.496 34.781 -4.176 1 95.31 399 SER A CA 1
ATOM 3154 C C . SER A 1 399 ? 6.293 33.906 -3.84 1 95.31 399 SER A C 1
ATOM 3156 O O . SER A 1 399 ? 6.062 33.562 -2.676 1 95.31 399 SER A O 1
ATOM 3158 N N . VAL A 1 400 ? 5.441 33.625 -4.898 1 97.25 400 VAL A N 1
ATOM 3159 C CA . VAL A 1 400 ? 4.301 32.719 -4.754 1 97.25 400 VAL A CA 1
ATOM 3160 C C . VAL A 1 400 ? 4.391 31.594 -5.789 1 97.25 400 VAL A C 1
ATOM 3162 O O . VAL A 1 400 ? 4.562 31.859 -6.98 1 97.25 400 VAL A O 1
ATOM 3165 N N . TYR A 1 401 ? 4.441 30.406 -5.371 1 97.44 401 TYR A N 1
ATOM 3166 C CA . TYR A 1 401 ? 4.363 29.234 -6.227 1 97.44 401 TYR A CA 1
ATOM 3167 C C . TYR A 1 401 ? 2.936 28.703 -6.301 1 97.44 401 TYR A C 1
ATOM 3169 O O . TYR A 1 401 ? 2.371 28.281 -5.293 1 97.44 401 TYR A O 1
ATOM 3177 N N . ASP A 1 402 ? 2.316 28.641 -7.504 1 96.38 402 ASP A N 1
ATOM 3178 C CA . ASP A 1 402 ? 0.876 28.422 -7.598 1 96.38 402 ASP A CA 1
ATOM 3179 C C . ASP A 1 402 ? 0.566 27.062 -8.219 1 96.38 402 ASP A C 1
ATOM 3181 O O . ASP A 1 402 ? -0.56 26.812 -8.656 1 96.38 402 ASP A O 1
ATOM 3185 N N . LYS A 1 403 ? 1.54 26.172 -8.297 1 97.81 403 LYS A N 1
ATOM 3186 C CA . LYS A 1 403 ? 1.311 24.828 -8.781 1 97.81 403 LYS A CA 1
ATOM 3187 C C . LYS A 1 403 ? 1.019 23.859 -7.629 1 97.81 403 LYS A C 1
ATOM 3189 O O . LYS A 1 403 ? 1.408 24.125 -6.488 1 97.81 403 LYS A O 1
ATOM 3194 N N . VAL A 1 404 ? 0.355 22.781 -7.949 1 97.75 404 VAL A N 1
ATOM 3195 C CA . VAL A 1 404 ? -0.057 21.828 -6.918 1 97.75 404 VAL A CA 1
ATOM 3196 C C . VAL A 1 404 ? 1.174 21.172 -6.297 1 97.75 404 VAL A C 1
ATOM 3198 O O . VAL A 1 404 ? 2.119 20.828 -7.004 1 97.75 404 VAL A O 1
ATOM 3201 N N . SER A 1 405 ? 1.193 21.109 -5.004 1 98.44 405 SER A N 1
ATOM 3202 C CA . SER A 1 405 ? 2.203 20.438 -4.195 1 98.44 405 SER A CA 1
ATOM 3203 C C . SER A 1 405 ? 1.583 19.781 -2.965 1 98.44 405 SER A C 1
ATOM 3205 O O . SER A 1 405 ? 0.386 19.938 -2.711 1 98.44 405 SER A O 1
ATOM 3207 N N . SER A 1 406 ? 2.385 18.969 -2.256 1 98.62 406 SER A N 1
ATOM 3208 C CA . SER A 1 406 ? 1.819 18.141 -1.191 1 98.62 406 SER A CA 1
ATOM 3209 C C . SER A 1 406 ? 2.752 18.078 0.013 1 98.62 406 SER A C 1
ATOM 3211 O O . SER A 1 406 ? 3.965 18.25 -0.125 1 98.62 406 SER A O 1
ATOM 3213 N N . SER A 1 407 ? 2.125 17.812 1.144 1 98.75 407 SER A N 1
ATOM 3214 C CA . SER A 1 407 ? 2.906 17.641 2.365 1 98.75 407 SER A CA 1
ATOM 3215 C C . SER A 1 407 ? 3.879 16.469 2.236 1 98.75 407 SER A C 1
ATOM 3217 O O . SER A 1 407 ? 4.871 16.406 2.965 1 98.75 407 SER A O 1
ATOM 3219 N N . VAL A 1 408 ? 3.674 15.555 1.325 1 98.69 408 VAL A N 1
ATOM 3220 C CA . VAL A 1 408 ? 4.578 14.43 1.101 1 98.69 408 VAL A CA 1
ATOM 3221 C C . VAL A 1 408 ? 5.926 14.945 0.604 1 98.69 408 VAL A C 1
ATOM 3223 O O . VAL A 1 408 ? 6.941 14.258 0.729 1 98.69 408 VAL A O 1
ATOM 3226 N N . ASP A 1 409 ? 6.035 16.203 0.12 1 98.81 409 ASP A N 1
ATOM 3227 C CA . ASP A 1 409 ? 7.223 16.797 -0.482 1 98.81 409 ASP A CA 1
ATOM 3228 C C . ASP A 1 409 ? 8.133 17.391 0.583 1 98.81 409 ASP A C 1
ATOM 3230 O O . ASP A 1 409 ? 9.281 17.75 0.301 1 98.81 409 ASP A O 1
ATOM 3234 N N . PHE A 1 410 ? 7.633 17.484 1.808 1 98.81 410 PHE A N 1
ATOM 3235 C CA . PHE A 1 410 ? 8.336 18.188 2.877 1 98.81 410 PHE A CA 1
ATOM 3236 C C . PHE A 1 410 ? 9.68 17.516 3.16 1 98.81 410 PHE A C 1
ATOM 3238 O O . PHE A 1 410 ? 10.719 18.188 3.133 1 98.81 410 PHE A O 1
ATOM 3245 N N . VAL A 1 411 ? 9.727 16.219 3.332 1 98.81 411 VAL A N 1
ATOM 3246 C CA . VAL A 1 411 ? 10.906 15.492 3.791 1 98.81 411 VAL A CA 1
ATOM 3247 C C . VAL A 1 411 ? 12 15.555 2.729 1 98.81 411 VAL A C 1
ATOM 3249 O O . VAL A 1 411 ? 13.141 15.938 3.02 1 98.81 411 VAL A O 1
ATOM 3252 N N . PRO A 1 412 ? 11.688 15.219 1.479 1 98 412 PRO A N 1
ATOM 3253 C CA . PRO A 1 412 ? 12.781 15.297 0.503 1 98 412 PRO A CA 1
ATOM 3254 C C . PRO A 1 412 ? 13.297 16.719 0.311 1 98 412 PRO A C 1
ATOM 3256 O O . PRO A 1 412 ? 14.461 16.922 -0.037 1 98 412 PRO A O 1
ATOM 3259 N N . THR A 1 413 ? 12.469 17.734 0.537 1 98.5 413 THR A N 1
ATOM 3260 C CA . THR A 1 413 ? 12.906 19.125 0.447 1 98.5 413 THR A CA 1
ATOM 3261 C C . THR A 1 413 ? 13.906 19.453 1.552 1 98.5 413 THR A C 1
ATOM 3263 O O . THR A 1 413 ? 14.977 20 1.286 1 98.5 413 THR A O 1
ATOM 3266 N N . VAL A 1 414 ? 13.602 19.062 2.783 1 98.75 414 VAL A N 1
ATOM 3267 C CA . VAL A 1 414 ? 14.469 19.297 3.932 1 98.75 414 VAL A CA 1
ATOM 3268 C C . VAL A 1 414 ? 15.789 18.547 3.734 1 98.75 414 VAL A C 1
ATOM 3270 O O . VAL A 1 414 ? 16.859 19.109 3.957 1 98.75 414 VAL A O 1
ATOM 3273 N N . LEU A 1 415 ? 15.695 17.312 3.342 1 98.19 415 LEU A N 1
ATOM 3274 C CA . LEU A 1 415 ? 16.891 16.5 3.184 1 98.19 415 LEU A CA 1
ATOM 3275 C C . LEU A 1 415 ? 17.812 17.078 2.123 1 98.19 415 LEU A C 1
ATOM 3277 O O . LEU A 1 415 ? 19.016 17.234 2.352 1 98.19 415 LEU A O 1
ATOM 3281 N N . GLU A 1 416 ? 17.203 17.438 0.998 1 97.25 416 GLU A N 1
ATOM 3282 C CA . GLU A 1 416 ? 18.047 18.016 -0.056 1 97.25 416 GLU A CA 1
ATOM 3283 C C . GLU A 1 416 ? 18.719 19.297 0.414 1 97.25 416 GLU A C 1
ATOM 3285 O O . GLU A 1 416 ? 19.906 19.5 0.165 1 97.25 416 GLU A O 1
ATOM 3290 N N . ARG A 1 417 ? 18.016 20.109 1.075 1 97.25 417 ARG A N 1
ATOM 3291 C CA . ARG A 1 417 ? 18.578 21.359 1.552 1 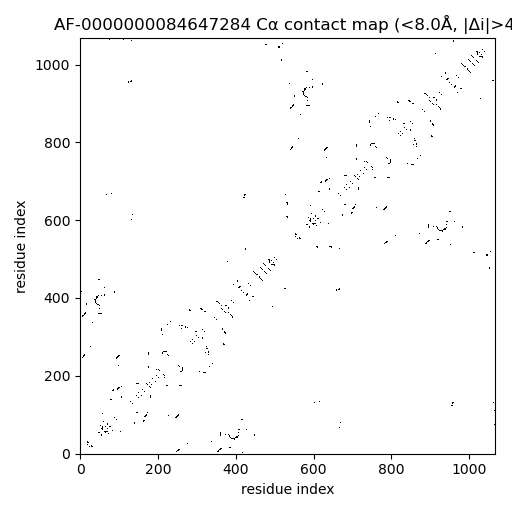97.25 417 ARG A CA 1
ATOM 3292 C C . ARG A 1 417 ? 19.672 21.125 2.596 1 97.25 417 ARG A C 1
ATOM 3294 O O . ARG A 1 417 ? 20.609 21.906 2.713 1 97.25 417 ARG A O 1
ATOM 3301 N N . ALA A 1 418 ? 19.578 20.047 3.318 1 97.75 418 ALA A N 1
ATOM 3302 C CA . ALA A 1 418 ? 20.547 19.672 4.34 1 97.75 418 ALA A CA 1
ATOM 3303 C C . ALA A 1 418 ? 21.734 18.938 3.723 1 97.75 418 ALA A C 1
ATOM 3305 O O . ALA A 1 418 ? 22.672 18.562 4.426 1 97.75 418 ALA A O 1
ATOM 3306 N N . GLY A 1 419 ? 21.688 18.703 2.443 1 96.88 419 GLY A N 1
ATOM 3307 C CA . GLY A 1 419 ? 22.766 17.984 1.771 1 96.88 419 GLY A CA 1
ATOM 3308 C C . GLY A 1 419 ? 22.672 16.484 1.938 1 96.88 419 GLY A C 1
ATOM 3309 O O . GLY A 1 419 ? 23.703 15.797 1.923 1 96.88 419 GLY A O 1
ATOM 3310 N N . LEU A 1 420 ? 21.484 15.984 2.104 1 97.38 420 LEU A N 1
ATOM 3311 C CA . LEU A 1 420 ? 21.281 14.57 2.375 1 97.38 420 LEU A CA 1
ATOM 3312 C C . LEU A 1 420 ? 20.422 13.922 1.302 1 97.38 420 LEU A C 1
ATOM 3314 O O . LEU A 1 420 ? 19.469 14.539 0.806 1 97.38 420 LEU A O 1
ATOM 3318 N N . GLN A 1 421 ? 20.719 12.672 0.92 1 95.69 421 GLN A N 1
ATOM 3319 C CA . GLN A 1 421 ? 19.875 11.875 0.036 1 95.69 421 GLN A CA 1
ATOM 3320 C C . GLN A 1 421 ? 18.703 11.273 0.792 1 95.69 421 GLN A C 1
ATOM 3322 O O . GLN A 1 421 ? 18.828 10.883 1.955 1 95.69 421 GLN A O 1
ATOM 3327 N N . PRO A 1 422 ? 17.578 11.172 0.119 1 95.25 422 PRO A N 1
ATOM 3328 C CA . PRO A 1 422 ? 16.469 10.453 0.755 1 95.25 422 PRO A CA 1
ATOM 3329 C C . PRO A 1 422 ? 16.719 8.945 0.836 1 95.25 422 PRO A C 1
ATOM 3331 O O . PRO A 1 422 ? 17.609 8.422 0.161 1 95.25 422 PRO A O 1
ATOM 3334 N N . PHE A 1 423 ? 16.016 8.266 1.717 1 95.31 423 PHE A N 1
ATOM 3335 C CA . PHE A 1 423 ? 16.016 6.805 1.794 1 95.31 423 PHE A CA 1
ATOM 3336 C C . PHE A 1 423 ? 15.18 6.199 0.679 1 95.31 423 PHE A C 1
ATOM 3338 O O . PHE A 1 423 ? 14.43 6.906 0.005 1 95.31 423 PHE A O 1
ATOM 3345 N N . ASN A 1 424 ? 15.32 4.844 0.445 1 93.25 424 ASN A N 1
ATOM 3346 C CA . ASN A 1 424 ? 14.469 4.125 -0.498 1 93.25 424 ASN A CA 1
ATOM 3347 C C . ASN A 1 424 ? 13.031 4.039 -0.002 1 93.25 424 ASN A C 1
ATOM 3349 O O . ASN A 1 424 ? 12.781 3.572 1.11 1 93.25 424 ASN A O 1
ATOM 3353 N N . GLY A 1 425 ? 12.156 4.523 -0.83 1 94 425 GLY A N 1
ATOM 3354 C CA . GLY A 1 425 ? 10.75 4.504 -0.466 1 94 425 GLY A CA 1
ATOM 3355 C C . GLY A 1 425 ? 10.172 5.887 -0.238 1 94 425 GLY A C 1
ATOM 3356 O O . GLY A 1 425 ? 8.977 6.027 0.028 1 94 425 GLY A O 1
ATOM 3357 N N . ILE A 1 426 ? 11.023 6.918 -0.321 1 96.25 426 ILE A N 1
ATOM 3358 C CA . ILE A 1 426 ? 10.531 8.289 -0.275 1 96.25 426 ILE A CA 1
ATOM 3359 C C . ILE A 1 426 ? 9.531 8.523 -1.409 1 96.25 426 ILE A C 1
ATOM 3361 O O . ILE A 1 426 ? 9.727 8.023 -2.52 1 96.25 426 ILE A O 1
ATOM 3365 N N . GLN A 1 427 ? 8.477 9.242 -1.153 1 97.19 427 GLN A N 1
ATOM 3366 C CA . GLN A 1 427 ? 7.449 9.336 -2.188 1 97.19 427 GLN A CA 1
ATOM 3367 C C . GLN A 1 427 ? 7.234 10.789 -2.617 1 97.19 427 GLN A C 1
ATOM 3369 O O . GLN A 1 427 ? 6.641 11.047 -3.668 1 97.19 427 GLN A O 1
ATOM 3374 N N . GLY A 1 428 ? 7.684 11.766 -1.821 1 97.38 428 GLY A N 1
ATOM 3375 C CA . GLY A 1 428 ? 7.613 13.164 -2.225 1 97.38 428 GLY A CA 1
ATOM 3376 C C . GLY A 1 428 ? 8.742 13.578 -3.152 1 97.38 428 GLY A C 1
ATOM 3377 O O . GLY A 1 428 ? 9.625 12.773 -3.451 1 97.38 428 GLY A O 1
ATOM 3378 N N . LYS A 1 429 ? 8.672 14.789 -3.654 1 97.19 429 LYS A N 1
ATOM 3379 C CA . LYS A 1 429 ? 9.719 15.422 -4.457 1 97.19 429 LYS A CA 1
ATOM 3380 C C . LYS A 1 429 ? 10.195 16.719 -3.816 1 97.19 429 LYS A C 1
ATOM 3382 O O . LYS A 1 429 ? 9.406 17.438 -3.201 1 97.19 429 LYS A O 1
ATOM 3387 N N . SER A 1 430 ? 11.477 16.953 -4.027 1 97.69 430 SER A N 1
ATOM 3388 C CA . SER A 1 430 ? 12.023 18.188 -3.469 1 97.69 430 SER A CA 1
ATOM 3389 C C . SER A 1 430 ? 11.406 19.422 -4.133 1 97.69 430 SER A C 1
ATOM 3391 O O . SER A 1 430 ? 11.297 19.469 -5.359 1 97.69 430 SER A O 1
ATOM 3393 N N . LEU A 1 431 ? 11.039 20.391 -3.312 1 98.25 431 LEU A N 1
ATOM 3394 C CA . LEU A 1 431 ? 10.438 21.641 -3.781 1 98.25 431 LEU A CA 1
ATOM 3395 C C . LEU A 1 431 ? 11.492 22.734 -3.898 1 98.25 431 LEU A C 1
ATOM 3397 O O . LEU A 1 431 ? 11.156 23.906 -4.066 1 98.25 431 LEU A O 1
ATOM 3401 N N . LEU A 1 432 ? 12.766 22.406 -3.783 1 97 432 LEU A N 1
ATOM 3402 C CA . LEU A 1 432 ? 13.82 23.422 -3.744 1 97 432 LEU A CA 1
ATOM 3403 C C . LEU A 1 432 ? 13.82 24.25 -5.023 1 97 432 LEU A C 1
ATOM 3405 O O . LEU A 1 432 ? 14.117 25.453 -4.992 1 97 432 LEU A O 1
ATOM 3409 N N . GLY A 1 433 ? 13.523 23.594 -6.16 1 96.38 433 GLY A N 1
ATOM 3410 C CA . GLY A 1 433 ? 13.406 24.344 -7.391 1 96.38 433 GLY A CA 1
ATOM 3411 C C . GLY A 1 433 ? 12.383 25.469 -7.305 1 96.38 433 GLY A C 1
ATOM 3412 O O . GLY A 1 433 ? 12.656 26.594 -7.691 1 96.38 433 GLY A O 1
ATOM 3413 N N . ALA A 1 434 ? 11.242 25.125 -6.812 1 97.06 434 ALA A N 1
ATOM 3414 C CA . ALA A 1 434 ? 10.18 26.109 -6.633 1 97.06 434 ALA A CA 1
ATOM 3415 C C . ALA A 1 434 ? 10.578 27.156 -5.605 1 97.06 434 ALA A C 1
ATOM 3417 O O . ALA A 1 434 ? 10.32 28.359 -5.797 1 97.06 434 ALA A O 1
ATOM 3418 N N . ILE A 1 435 ? 11.18 26.734 -4.527 1 97.25 435 ILE A N 1
ATOM 3419 C CA . ILE A 1 435 ? 11.602 27.594 -3.434 1 97.25 435 ILE A CA 1
ATOM 3420 C C . ILE A 1 435 ? 12.617 28.625 -3.945 1 97.25 435 ILE A C 1
ATOM 3422 O O . ILE A 1 435 ? 12.617 29.766 -3.512 1 97.25 435 ILE A O 1
ATOM 3426 N N . SER A 1 436 ? 13.414 28.234 -4.91 1 95.25 436 SER A N 1
ATOM 3427 C CA . SER A 1 436 ? 14.461 29.094 -5.445 1 95.25 436 SER A CA 1
ATOM 3428 C C . SER A 1 436 ? 13.938 29.969 -6.578 1 95.25 436 SER A C 1
ATOM 3430 O O . SER A 1 436 ? 14.695 30.703 -7.215 1 95.25 436 SER A O 1
ATOM 3432 N N . GLY A 1 437 ? 12.688 29.828 -6.926 1 94.19 437 GLY A N 1
ATOM 3433 C CA . GLY A 1 437 ? 12.094 30.75 -7.867 1 94.19 437 GLY A CA 1
ATOM 3434 C C . GLY A 1 437 ? 11.703 30.094 -9.188 1 94.19 437 GLY A C 1
ATOM 3435 O O . GLY A 1 437 ? 11.117 30.75 -10.055 1 94.19 437 GLY A O 1
ATOM 3436 N N . ASN A 1 438 ? 11.984 28.797 -9.383 1 94.19 438 ASN A N 1
ATOM 3437 C CA . ASN A 1 438 ? 11.555 28.078 -10.578 1 94.19 438 ASN A CA 1
ATOM 3438 C C . ASN A 1 438 ? 10.055 27.797 -10.547 1 94.19 438 ASN A C 1
ATOM 3440 O O . ASN A 1 438 ? 9.562 27.109 -9.648 1 94.19 438 ASN A O 1
ATOM 3444 N N . GLN A 1 439 ? 9.359 28.25 -11.602 1 93.94 439 GLN A N 1
ATOM 3445 C CA . GLN A 1 439 ? 7.902 28.188 -11.586 1 93.94 439 GLN A CA 1
ATOM 3446 C C . GLN A 1 439 ? 7.398 26.969 -12.359 1 93.94 439 GLN A C 1
ATOM 3448 O O . GLN A 1 439 ? 6.191 26.797 -12.523 1 93.94 439 GLN A O 1
ATOM 3453 N N . GLN A 1 440 ? 8.266 26.156 -12.781 1 95.75 440 GLN A N 1
ATOM 3454 C CA . GLN A 1 440 ? 7.855 24.922 -13.461 1 95.75 440 GLN A CA 1
ATOM 3455 C C . GLN A 1 440 ? 7.172 23.969 -12.5 1 95.75 440 GLN A C 1
ATOM 3457 O O . GLN A 1 440 ? 7.613 23.812 -11.352 1 95.75 440 GLN A O 1
ATOM 3462 N N . ALA A 1 441 ? 6.121 23.328 -13.039 1 96.94 441 ALA A N 1
ATOM 3463 C CA . ALA A 1 441 ? 5.371 22.406 -12.203 1 96.94 441 ALA A CA 1
ATOM 3464 C C . ALA A 1 441 ? 6.23 21.203 -11.82 1 96.94 441 ALA A C 1
ATOM 3466 O O . ALA A 1 441 ? 6.828 20.547 -12.68 1 96.94 441 ALA A O 1
ATOM 3467 N N . ILE A 1 442 ? 6.25 20.953 -10.586 1 96.75 442 ILE A N 1
ATOM 3468 C CA . ILE A 1 442 ? 6.953 19.781 -10.07 1 96.75 442 ILE A CA 1
ATOM 3469 C C . ILE A 1 442 ? 6.043 18.562 -10.141 1 96.75 442 ILE A C 1
ATOM 3471 O O . ILE A 1 442 ? 6.504 17.453 -10.391 1 96.75 442 ILE A O 1
ATOM 3475 N N . HIS A 1 443 ? 4.766 18.797 -9.891 1 97 443 HIS A N 1
ATOM 3476 C CA . HIS A 1 443 ? 3.738 17.766 -9.977 1 97 443 HIS A CA 1
ATOM 3477 C C . HIS A 1 443 ? 2.678 18.125 -11.016 1 97 443 HIS A C 1
ATOM 3479 O O . HIS A 1 443 ? 2.307 19.297 -11.141 1 97 443 HIS A O 1
ATOM 3485 N N . GLU A 1 444 ? 2.182 17.094 -11.68 1 95.69 444 GLU A N 1
ATOM 3486 C CA . GLU A 1 444 ? 0.978 17.281 -12.484 1 95.69 444 GLU A CA 1
ATOM 3487 C C . GLU A 1 444 ? -0.279 17.219 -11.625 1 95.69 444 GLU A C 1
ATOM 3489 O O . GLU A 1 444 ? -1.299 17.828 -11.953 1 95.69 444 GLU A O 1
ATOM 3494 N N . SER A 1 445 ? -0.208 16.422 -10.633 1 97.75 445 SER A N 1
ATOM 3495 C CA . SER A 1 445 ? -1.298 16.188 -9.688 1 97.75 445 SER A CA 1
ATOM 3496 C C . SER A 1 445 ? -0.776 15.672 -8.359 1 97.75 445 SER A C 1
ATOM 3498 O O . SER A 1 445 ? 0.385 15.266 -8.258 1 97.75 445 SER A O 1
ATOM 3500 N N . VAL A 1 446 ? -1.591 15.742 -7.305 1 98.44 446 VAL A N 1
ATOM 3501 C CA . VAL A 1 446 ? -1.229 15.195 -6.004 1 98.44 446 VAL A CA 1
ATOM 3502 C C . VAL A 1 446 ? -2.344 14.281 -5.5 1 98.44 446 VAL A C 1
ATOM 3504 O O . VAL A 1 446 ? -3.504 14.43 -5.891 1 98.44 446 VAL A O 1
ATOM 3507 N N . LEU A 1 447 ? -1.965 13.312 -4.695 1 98.75 447 LEU A N 1
ATOM 3508 C CA . LEU A 1 447 ? -2.867 12.32 -4.121 1 98.75 447 LEU A CA 1
ATOM 3509 C C . LEU A 1 447 ? -3.17 12.648 -2.662 1 98.75 447 LEU A C 1
ATOM 3511 O O . LEU A 1 447 ? -2.275 13.047 -1.913 1 98.75 447 LEU A O 1
ATOM 3515 N N . ILE A 1 448 ? -4.387 12.508 -2.229 1 98.75 448 ILE A N 1
ATOM 3516 C CA . ILE A 1 448 ? -4.824 12.625 -0.843 1 98.75 448 ILE A CA 1
ATOM 3517 C C . ILE A 1 448 ? -5.523 11.344 -0.406 1 98.75 448 ILE A C 1
ATOM 3519 O O . ILE A 1 448 ? -6.387 10.828 -1.118 1 98.75 448 ILE A O 1
ATOM 3523 N N . GLU A 1 449 ? -5.152 10.812 0.761 1 98.06 449 GLU A N 1
ATOM 3524 C CA . GLU A 1 449 ? -5.734 9.594 1.32 1 98.06 449 GLU A CA 1
ATOM 3525 C C . GLU A 1 449 ? -6.367 9.867 2.686 1 98.06 449 GLU A C 1
ATOM 3527 O O . GLU A 1 449 ? -5.844 10.664 3.469 1 98.06 449 GLU A O 1
ATOM 3532 N N . GLU A 1 450 ? -7.426 9.227 2.932 1 96.19 450 GLU A N 1
ATOM 3533 C CA . GLU A 1 450 ? -7.988 9.258 4.277 1 96.19 450 GLU A CA 1
ATOM 3534 C C . GLU A 1 450 ? -8.734 7.969 4.602 1 96.19 450 GLU A C 1
ATOM 3536 O O . GLU A 1 450 ? -9.469 7.445 3.76 1 96.19 450 GLU A O 1
ATOM 3541 N N . GLU A 1 451 ? -8.453 7.414 5.762 1 92.75 451 GLU A N 1
ATOM 3542 C CA . GLU A 1 451 ? -9.18 6.27 6.305 1 92.75 451 GLU A CA 1
ATOM 3543 C C . GLU A 1 451 ? -9.609 6.523 7.746 1 92.75 451 GLU A C 1
ATOM 3545 O O . GLU A 1 451 ? -8.898 7.18 8.508 1 92.75 451 GLU A O 1
ATOM 3550 N N . ASN A 1 452 ? -10.742 6.027 8.07 1 88.19 452 ASN A N 1
ATOM 3551 C CA . ASN A 1 452 ? -11.305 6.27 9.391 1 88.19 452 ASN A CA 1
ATOM 3552 C C . ASN A 1 452 ? -11.719 4.965 10.07 1 88.19 452 ASN A C 1
ATOM 3554 O O . ASN A 1 452 ? -11.93 3.951 9.406 1 88.19 452 ASN A O 1
ATOM 3558 N N . GLN A 1 453 ? -11.859 4.996 11.375 1 84.12 453 GLN A N 1
ATOM 3559 C CA . GLN A 1 453 ? -12.25 3.838 12.172 1 84.12 453 GLN A CA 1
ATOM 3560 C C . GLN A 1 453 ? -13.766 3.758 12.312 1 84.12 453 GLN A C 1
ATOM 3562 O O . GLN A 1 453 ? -14.32 2.674 12.5 1 84.12 453 GLN A O 1
ATOM 3567 N N . ARG A 1 454 ? -14.375 4.926 12.328 1 82.81 454 ARG A N 1
ATOM 3568 C CA . ARG A 1 454 ? -15.789 4.965 12.695 1 82.81 454 ARG A CA 1
ATOM 3569 C C . ARG A 1 454 ? -16.656 5.254 11.477 1 82.81 454 ARG A C 1
ATOM 3571 O O . ARG A 1 454 ? -16.203 5.891 10.523 1 82.81 454 ARG A O 1
ATOM 3578 N N . ASN A 1 455 ? -17.859 4.699 11.57 1 85.81 455 ASN A N 1
ATOM 3579 C CA . ASN A 1 455 ? -18.875 5.105 10.594 1 85.81 455 ASN A CA 1
ATOM 3580 C C . ASN A 1 455 ? -19.219 6.582 10.734 1 85.81 455 ASN A C 1
ATOM 3582 O O . ASN A 1 455 ? -19.469 7.066 11.836 1 85.81 455 ASN A O 1
ATOM 3586 N N . LEU A 1 456 ? -19.125 7.246 9.672 1 87.75 456 LEU A N 1
ATOM 3587 C CA . LEU A 1 456 ? -19.406 8.68 9.664 1 87.75 456 LEU A CA 1
ATOM 3588 C C . LEU A 1 456 ? -20.484 9.008 8.641 1 87.75 456 LEU A C 1
ATOM 3590 O O . LEU A 1 456 ? -20.625 8.32 7.629 1 87.75 456 LEU A O 1
ATOM 3594 N N . PHE A 1 457 ? -21.312 9.977 8.906 1 88.31 457 PHE A N 1
ATOM 3595 C CA . PHE A 1 457 ? -22.219 10.617 7.969 1 88.31 457 PHE A CA 1
ATOM 3596 C C . PHE A 1 457 ? -23.281 9.641 7.496 1 88.31 457 PHE A C 1
ATOM 3598 O O . PHE A 1 457 ? -23.656 9.633 6.316 1 88.31 457 PHE A O 1
ATOM 3605 N N . GLY A 1 458 ? -23.625 8.766 8.32 1 82.88 458 GLY A N 1
ATOM 3606 C CA . GLY A 1 458 ? -24.703 7.836 8.008 1 82.88 458 GLY A CA 1
ATOM 3607 C C . GLY A 1 458 ? -24.25 6.656 7.172 1 82.88 458 GLY A C 1
ATOM 3608 O O . GLY A 1 458 ? -25.078 5.852 6.727 1 82.88 458 GLY A O 1
ATOM 3609 N N . GLU A 1 459 ? -23.016 6.598 6.984 1 84.81 459 GLU A N 1
ATOM 3610 C CA . GLU A 1 459 ? -22.484 5.5 6.168 1 84.81 459 GLU A CA 1
ATOM 3611 C C . GLU A 1 459 ? -22.469 4.195 6.957 1 84.81 459 GLU A C 1
ATOM 3613 O O . GLU A 1 459 ? -22.297 4.203 8.18 1 84.81 459 GLU A O 1
ATOM 3618 N N . GLN A 1 460 ? -22.562 3.113 6.215 1 80.69 460 GLN A N 1
ATOM 3619 C CA . GLN A 1 460 ? -22.625 1.785 6.812 1 80.69 460 GLN A CA 1
ATOM 3620 C C . GLN A 1 460 ? -21.234 1.303 7.227 1 80.69 460 GLN A C 1
ATOM 3622 O O . GLN A 1 460 ? -21.094 0.468 8.125 1 80.69 460 GLN A O 1
ATOM 3627 N N . TYR A 1 461 ? -20.219 1.798 6.52 1 83.88 461 TYR A N 1
ATOM 3628 C CA . TYR A 1 461 ? -18.844 1.434 6.797 1 83.88 461 TYR A CA 1
ATOM 3629 C C . TYR A 1 461 ? -17.984 2.674 7.023 1 83.88 461 TYR A C 1
ATOM 3631 O O . TYR A 1 461 ? -18.312 3.762 6.551 1 83.88 461 TYR A O 1
ATOM 3639 N N . PRO A 1 462 ? -16.906 2.479 7.812 1 88.12 462 PRO A N 1
ATOM 3640 C CA . PRO A 1 462 ? -16 3.625 7.953 1 88.12 462 PRO A CA 1
ATOM 3641 C C . PRO A 1 462 ? -15.531 4.164 6.605 1 88.12 462 PRO A C 1
ATOM 3643 O O . PRO A 1 462 ? -15.008 3.408 5.785 1 88.12 462 PRO A O 1
ATOM 3646 N N . PRO A 1 463 ? -15.719 5.418 6.395 1 89.62 463 PRO A N 1
ATOM 3647 C CA . PRO A 1 463 ? -15.383 5.977 5.086 1 89.62 463 PRO A CA 1
ATOM 3648 C C . PRO A 1 463 ? -13.883 5.934 4.801 1 89.62 463 PRO A C 1
ATOM 3650 O O . PRO A 1 463 ? -13.07 6.184 5.699 1 89.62 463 PRO A O 1
ATOM 3653 N N . ARG A 1 464 ? -13.523 5.543 3.643 1 94.19 464 ARG A N 1
ATOM 3654 C CA . ARG A 1 464 ? -12.195 5.648 3.049 1 94.19 464 ARG A CA 1
ATOM 3655 C C . ARG A 1 464 ? -12.242 6.43 1.739 1 94.19 464 ARG A C 1
ATOM 3657 O O . ARG A 1 464 ? -13.148 6.238 0.927 1 94.19 464 ARG A O 1
ATOM 3664 N N . ALA A 1 465 ? -11.312 7.363 1.57 1 96.25 465 ALA A N 1
ATOM 3665 C CA . ALA A 1 465 ? -11.344 8.219 0.391 1 96.25 465 ALA A CA 1
ATOM 3666 C C . ALA A 1 465 ? -9.969 8.305 -0.271 1 96.25 465 ALA A C 1
ATOM 3668 O O . ALA A 1 465 ? -8.945 8.273 0.411 1 96.25 465 ALA A O 1
ATOM 3669 N N . ARG A 1 466 ? -9.953 8.344 -1.618 1 98.19 466 ARG A N 1
ATOM 3670 C CA . ARG A 1 466 ? -8.82 8.727 -2.453 1 98.19 466 ARG A CA 1
ATOM 3671 C C . ARG A 1 466 ? -9.172 9.898 -3.357 1 98.19 466 ARG A C 1
ATOM 3673 O O . ARG A 1 466 ? -10.219 9.891 -4.008 1 98.19 466 ARG A O 1
ATOM 3680 N N . THR A 1 467 ? -8.344 10.914 -3.293 1 98.62 467 THR A N 1
ATOM 3681 C CA . THR A 1 467 ? -8.586 12.141 -4.039 1 98.62 467 THR A CA 1
ATOM 3682 C C . THR A 1 467 ? -7.367 12.531 -4.871 1 98.62 467 THR A C 1
ATOM 3684 O O . THR A 1 467 ? -6.234 12.414 -4.402 1 98.62 467 THR A O 1
ATOM 3687 N N . LEU A 1 468 ? -7.613 12.859 -6.086 1 98.75 468 LEU A N 1
ATOM 3688 C CA . LEU A 1 468 ? -6.598 13.469 -6.941 1 98.75 468 LEU A CA 1
ATOM 3689 C C . LEU A 1 468 ? -6.934 14.922 -7.234 1 98.75 468 LEU A C 1
ATOM 3691 O O . LEU A 1 468 ? -8.062 15.242 -7.602 1 98.75 468 LEU A O 1
ATOM 3695 N N . VAL A 1 469 ? -5.945 15.773 -7.023 1 98.56 469 VAL A N 1
ATOM 3696 C CA . VAL A 1 469 ? -6.098 17.188 -7.348 1 98.56 469 VAL A CA 1
ATOM 3697 C C . VAL A 1 469 ? -5.043 17.594 -8.375 1 98.56 469 VAL A C 1
ATOM 3699 O O . VAL A 1 469 ? -3.852 17.344 -8.188 1 98.56 469 VAL A O 1
ATOM 3702 N N . ASP A 1 470 ? -5.48 18.141 -9.453 1 97.31 470 ASP A N 1
ATOM 3703 C CA . ASP A 1 470 ? -4.551 18.797 -10.367 1 97.31 470 ASP A CA 1
ATOM 3704 C C . ASP A 1 470 ? -4.848 20.281 -10.477 1 97.31 470 ASP A C 1
ATOM 3706 O O . ASP A 1 470 ? -5.457 20.875 -9.57 1 97.31 470 ASP A O 1
ATOM 3710 N N . GLU A 1 471 ? -4.285 20.984 -11.422 1 93.44 471 GLU A N 1
ATOM 3711 C CA . GLU A 1 471 ? -4.371 22.438 -11.484 1 93.44 471 GLU A CA 1
ATOM 3712 C C . GLU A 1 471 ? -5.805 22.891 -11.742 1 93.44 471 GLU A C 1
ATOM 3714 O O . GLU A 1 471 ? -6.191 24 -11.359 1 93.44 471 GLU A O 1
ATOM 3719 N N . SER A 1 472 ? -6.602 21.938 -12.266 1 95.31 472 SER A N 1
ATOM 3720 C CA . SER A 1 472 ? -7.887 22.422 -12.758 1 95.31 472 SER A CA 1
ATOM 3721 C C . SER A 1 472 ? -9.039 21.641 -12.148 1 95.31 472 SER A C 1
ATOM 3723 O O . SER A 1 472 ? -10.172 22.125 -12.102 1 95.31 472 SER A O 1
ATOM 3725 N N . PHE A 1 473 ? -8.773 20.359 -11.766 1 98 473 PHE A N 1
ATOM 3726 C CA . PHE A 1 473 ? -9.867 19.516 -11.344 1 98 473 PHE A CA 1
ATOM 3727 C C . PHE A 1 473 ? -9.508 18.75 -10.078 1 98 473 PHE A C 1
ATOM 3729 O O . PHE A 1 473 ? -8.32 18.578 -9.758 1 98 473 PHE A O 1
ATOM 3736 N N . ARG A 1 474 ? -10.484 18.344 -9.406 1 98.25 474 ARG A N 1
ATOM 3737 C CA . ARG A 1 474 ? -10.383 17.391 -8.312 1 98.25 474 ARG A CA 1
ATOM 3738 C C . ARG A 1 474 ? -11.344 16.219 -8.516 1 98.25 474 ARG A C 1
ATOM 3740 O O . ARG A 1 474 ? -12.508 16.422 -8.867 1 98.25 474 ARG A O 1
ATOM 3747 N N . VAL A 1 475 ? -10.891 15.008 -8.344 1 98.31 475 VAL A N 1
ATOM 3748 C CA . VAL A 1 475 ? -11.742 13.82 -8.344 1 98.31 475 VAL A CA 1
ATOM 3749 C C . VAL A 1 475 ? -11.578 13.062 -7.023 1 98.31 475 VAL A C 1
ATOM 3751 O O . VAL A 1 475 ? -10.469 12.977 -6.488 1 98.31 475 VAL A O 1
ATOM 3754 N N . SER A 1 476 ? -12.688 12.633 -6.414 1 97.56 476 SER A N 1
ATOM 3755 C CA . SER A 1 476 ? -12.688 11.844 -5.191 1 97.56 476 SER A CA 1
ATOM 3756 C C . SER A 1 476 ? -13.539 10.586 -5.34 1 97.56 476 SER A C 1
ATOM 3758 O O . SER A 1 476 ? -14.656 10.656 -5.859 1 97.56 476 SER A O 1
ATOM 3760 N N . ILE A 1 477 ? -12.961 9.477 -4.922 1 96.94 477 ILE A N 1
ATOM 3761 C CA . ILE A 1 477 ? -13.742 8.25 -4.812 1 96.94 477 ILE A CA 1
ATOM 3762 C C . ILE A 1 477 ? -13.75 7.766 -3.365 1 96.94 477 ILE A C 1
ATOM 3764 O O . ILE A 1 477 ? -12.875 8.141 -2.578 1 96.94 477 ILE A O 1
ATOM 3768 N N . TYR A 1 478 ? -14.727 6.969 -3.031 1 95 478 TYR A N 1
ATOM 3769 C CA . TYR A 1 478 ? -14.93 6.422 -1.695 1 95 478 TYR A CA 1
ATOM 3770 C C . TYR A 1 478 ? -15.141 4.91 -1.748 1 95 478 TYR A C 1
ATOM 3772 O O . TYR A 1 478 ? -15.273 4.336 -2.83 1 95 478 TYR A O 1
ATOM 3780 N N . ASN A 1 479 ? -14.969 4.238 -0.597 1 90.88 479 ASN A N 1
ATOM 3781 C CA . ASN A 1 479 ? -15.305 2.82 -0.512 1 90.88 479 ASN A CA 1
ATOM 3782 C C . ASN A 1 479 ? -16.812 2.596 -0.504 1 90.88 479 ASN A C 1
ATOM 3784 O O . ASN A 1 479 ? -17.359 2.096 0.477 1 90.88 479 ASN A O 1
ATOM 3788 N N . ASN A 1 480 ? -17.516 3.141 -1.51 1 77.44 480 ASN A N 1
ATOM 3789 C CA . ASN A 1 480 ? -18.969 3.049 -1.677 1 77.44 480 ASN A CA 1
ATOM 3790 C C . ASN A 1 480 ? -19.344 2.564 -3.074 1 77.44 480 ASN A C 1
ATOM 3792 O O . ASN A 1 480 ? -18.469 2.207 -3.867 1 77.44 480 ASN A O 1
ATOM 3796 N N . ASP A 1 481 ? -20.75 2.43 -3.098 1 69.56 481 ASP A N 1
ATOM 3797 C CA . ASP A 1 481 ? -21.172 1.909 -4.395 1 69.56 481 ASP A CA 1
ATOM 3798 C C . ASP A 1 481 ? -21.875 2.988 -5.215 1 69.56 481 ASP A C 1
ATOM 3800 O O . ASP A 1 481 ? -23.031 3.334 -4.938 1 69.56 481 ASP A O 1
ATOM 3804 N N . GLY A 1 482 ? -21.016 3.783 -5.961 1 73.5 482 GLY A N 1
ATOM 3805 C CA . GLY A 1 482 ? -21.844 4.344 -7.027 1 73.5 482 GLY A CA 1
ATOM 3806 C C . GLY A 1 482 ? -21.625 5.836 -7.215 1 73.5 482 GLY A C 1
ATOM 3807 O O . GLY A 1 482 ? -22.172 6.434 -8.141 1 73.5 482 GLY A O 1
ATOM 3808 N N . TRP A 1 483 ? -21.094 6.48 -6.227 1 85.69 483 TRP A N 1
ATOM 3809 C CA . TRP A 1 483 ? -20.938 7.902 -6.508 1 85.69 483 TRP A CA 1
ATOM 3810 C C . TRP A 1 483 ? -19.531 8.383 -6.133 1 85.69 483 TRP A C 1
ATOM 3812 O O . TRP A 1 483 ? -18.781 7.672 -5.465 1 85.69 483 TRP A O 1
ATOM 3822 N N . GLY A 1 484 ? -19.156 9.461 -6.691 1 94.31 484 GLY A N 1
ATOM 3823 C CA . GLY A 1 484 ? -17.922 10.188 -6.457 1 94.31 484 GLY A CA 1
ATOM 3824 C C . GLY A 1 484 ? -18.047 11.688 -6.664 1 94.31 484 GLY A C 1
ATOM 3825 O O . GLY A 1 484 ? -19.172 12.219 -6.676 1 94.31 484 GLY A O 1
ATOM 3826 N N . GLU A 1 485 ? -16.922 12.336 -6.598 1 96.75 485 GLU A N 1
ATOM 3827 C CA . GLU A 1 485 ? -16.938 13.781 -6.781 1 96.75 485 GLU A CA 1
ATOM 3828 C C . GLU A 1 485 ? -15.984 14.203 -7.898 1 96.75 485 GLU A C 1
ATOM 3830 O O . GLU A 1 485 ? -14.875 13.672 -8.008 1 96.75 485 GLU A O 1
ATOM 3835 N N . LEU A 1 486 ? -16.484 15.062 -8.727 1 97.31 486 LEU A N 1
ATOM 3836 C CA . LEU A 1 486 ? -15.688 15.766 -9.727 1 97.31 486 LEU A CA 1
ATOM 3837 C C . LEU A 1 486 ? -15.992 17.266 -9.711 1 97.31 486 LEU A C 1
ATOM 3839 O O . LEU A 1 486 ? -17.141 17.672 -9.906 1 97.31 486 LEU A O 1
ATOM 3843 N N . TYR A 1 487 ? -14.953 18.094 -9.492 1 97.81 487 TYR A N 1
ATOM 3844 C CA . TYR A 1 487 ? -15.141 19.547 -9.469 1 97.81 487 TYR A CA 1
ATOM 3845 C C . TYR A 1 487 ? -14.148 20.25 -10.391 1 97.81 487 TYR A C 1
ATOM 3847 O O . TYR A 1 487 ? -12.977 19.875 -10.438 1 97.81 487 TYR A O 1
ATOM 3855 N N . ASP A 1 488 ? -14.664 21.219 -11.148 1 98.06 488 ASP A N 1
ATOM 3856 C CA . ASP A 1 488 ? -13.852 22.156 -11.914 1 98.06 488 ASP A CA 1
ATOM 3857 C C . ASP A 1 488 ? -13.352 23.297 -11.031 1 98.06 488 ASP A C 1
ATOM 3859 O O . ASP A 1 488 ? -14.031 24.312 -10.891 1 98.06 488 ASP A O 1
ATOM 3863 N N . LEU A 1 489 ? -12.172 23.172 -10.57 1 96.56 489 LEU A N 1
ATOM 3864 C CA . LEU A 1 489 ? -11.68 24.094 -9.547 1 96.56 489 LEU A CA 1
ATOM 3865 C C . LEU A 1 489 ? -11.422 25.469 -10.125 1 96.56 489 LEU A C 1
ATOM 3867 O O . LEU A 1 489 ? -11.391 26.469 -9.391 1 96.56 489 LEU A O 1
ATOM 3871 N N . LYS A 1 490 ? -11.172 25.547 -11.359 1 94.81 490 LYS A N 1
ATOM 3872 C CA . LYS A 1 490 ? -10.938 26.844 -12 1 94.81 490 LYS A CA 1
ATOM 3873 C C . LYS A 1 490 ? -12.219 27.672 -12.055 1 94.81 490 LYS A C 1
ATOM 3875 O O . LYS A 1 490 ? -12.211 28.859 -11.734 1 94.81 490 LYS A O 1
ATOM 3880 N N . ASN A 1 491 ? -13.297 27.016 -12.406 1 96 491 ASN A N 1
ATOM 3881 C CA . ASN A 1 491 ? -14.555 27.719 -12.594 1 96 491 ASN A CA 1
ATOM 3882 C C . ASN A 1 491 ? -15.445 27.609 -11.359 1 96 491 ASN A C 1
ATOM 3884 O O . ASN A 1 491 ? -16.406 28.375 -11.219 1 96 491 ASN A O 1
ATOM 3888 N N . ASP A 1 492 ? -15.164 26.703 -10.531 1 95.88 492 ASP A N 1
ATOM 3889 C CA . ASP A 1 492 ? -15.914 26.469 -9.305 1 95.88 492 ASP A CA 1
ATOM 3890 C C . ASP A 1 492 ? -14.977 26.219 -8.125 1 95.88 492 ASP A C 1
ATOM 3892 O O . ASP A 1 492 ? -14.992 25.141 -7.527 1 95.88 492 ASP A O 1
ATOM 3896 N N . PRO A 1 493 ? -14.211 27.266 -7.746 1 94.5 493 PRO A N 1
ATOM 3897 C CA . PRO A 1 493 ? -13.203 27.094 -6.695 1 94.5 493 PRO A CA 1
ATOM 3898 C C . PRO A 1 493 ? -13.812 26.75 -5.344 1 94.5 493 PRO A C 1
ATOM 3900 O O . PRO A 1 493 ? -13.109 26.297 -4.438 1 94.5 493 PRO A O 1
ATOM 3903 N N . TRP A 1 494 ? -15.148 26.891 -5.18 1 95.12 494 TRP A N 1
ATOM 3904 C CA . TRP A 1 494 ? -15.789 26.609 -3.9 1 95.12 494 TRP A CA 1
ATOM 3905 C C . TRP A 1 494 ? -16.469 25.234 -3.916 1 95.12 494 TRP A C 1
ATOM 3907 O O . TRP A 1 494 ? -17.156 24.859 -2.963 1 95.12 494 TRP A O 1
ATOM 3917 N N . GLU A 1 495 ? -16.297 24.484 -4.996 1 96.44 495 GLU A N 1
ATOM 3918 C CA . GLU A 1 495 ? -16.734 23.109 -5.133 1 96.44 495 GLU A CA 1
ATOM 3919 C C . GLU A 1 495 ? -18.234 22.969 -4.844 1 96.44 495 GLU A C 1
ATOM 3921 O O . GLU A 1 495 ? -18.641 22.125 -4.035 1 96.44 495 GLU A O 1
ATOM 3926 N N . MET A 1 496 ? -18.984 23.75 -5.566 1 95.5 496 MET A N 1
ATOM 3927 C CA . MET A 1 496 ? -20.422 23.828 -5.316 1 95.5 496 MET A CA 1
ATOM 3928 C C . MET A 1 496 ? -21.203 22.984 -6.324 1 95.5 496 MET A C 1
ATOM 3930 O O . MET A 1 496 ? -22.359 22.625 -6.086 1 95.5 496 MET A O 1
ATOM 3934 N N . LYS A 1 497 ? -20.625 22.625 -7.449 1 95.06 497 LYS A N 1
ATOM 3935 C CA . LYS A 1 497 ? -21.281 21.828 -8.484 1 95.06 497 LYS A CA 1
ATOM 3936 C C . LYS A 1 497 ? -20.516 20.531 -8.727 1 95.06 497 LYS A C 1
ATOM 3938 O O . LYS A 1 497 ? -19.516 20.5 -9.445 1 95.06 497 LYS A O 1
ATOM 3943 N N . ASN A 1 498 ? -21.078 19.406 -8.273 1 95.81 498 ASN A N 1
ATOM 3944 C CA . ASN A 1 498 ? -20.484 18.094 -8.523 1 95.81 498 ASN A CA 1
ATOM 3945 C C . ASN A 1 498 ? -20.766 17.625 -9.945 1 95.81 498 ASN A C 1
ATOM 3947 O O . ASN A 1 498 ? -21.922 17.344 -10.297 1 95.81 498 ASN A O 1
ATOM 3951 N N . LEU A 1 499 ? -19.734 17.438 -10.656 1 96.25 499 LEU A N 1
ATOM 3952 C CA . LEU A 1 499 ? -19.859 17.156 -12.086 1 96.25 499 LEU A CA 1
ATOM 3953 C C . LEU A 1 499 ? -19.75 15.656 -12.344 1 96.25 499 LEU A C 1
ATOM 3955 O O . LEU A 1 499 ? -19.672 15.227 -13.5 1 96.25 499 LEU A O 1
ATOM 3959 N N . TRP A 1 500 ? -19.812 14.82 -11.375 1 95.31 500 TRP A N 1
ATOM 3960 C CA . TRP A 1 500 ? -19.578 13.383 -11.453 1 95.31 500 TRP A CA 1
ATOM 3961 C C . TRP A 1 500 ? -20.5 12.734 -12.469 1 95.31 500 TRP A C 1
ATOM 3963 O O . TRP A 1 500 ? -20.094 11.836 -13.211 1 95.31 500 TRP A O 1
ATOM 3973 N N . HIS A 1 501 ? -21.734 13.203 -12.523 1 93.31 501 HIS A N 1
ATOM 3974 C CA . HIS A 1 501 ? -22.703 12.586 -13.414 1 93.31 501 HIS A CA 1
ATOM 3975 C C . HIS A 1 501 ? -23.047 13.516 -14.578 1 93.31 501 HIS A C 1
ATOM 3977 O O . HIS A 1 501 ? -23.984 13.242 -15.328 1 93.31 501 HIS A O 1
ATOM 3983 N N . HIS A 1 502 ? -22.391 14.602 -14.695 1 94.44 502 HIS A N 1
ATOM 3984 C CA . HIS A 1 502 ? -22.688 15.555 -15.758 1 94.44 502 HIS A CA 1
ATOM 3985 C C . HIS A 1 502 ? -22.203 15.031 -17.109 1 94.44 502 HIS A C 1
ATOM 3987 O O . HIS A 1 502 ? -21.016 14.805 -17.312 1 94.44 502 HIS A O 1
ATOM 3993 N N . PRO A 1 503 ? -23.047 14.938 -18.062 1 94.38 503 PRO A N 1
ATOM 3994 C CA . PRO A 1 503 ? -22.672 14.32 -19.344 1 94.38 503 PRO A CA 1
ATOM 3995 C C . PRO A 1 503 ? -21.578 15.086 -20.078 1 94.38 503 PRO A C 1
ATOM 3997 O O . PRO A 1 503 ? -20.719 14.477 -20.719 1 94.38 503 PRO A O 1
ATOM 4000 N N . ASP A 1 504 ? -21.547 16.406 -19.938 1 95.81 504 ASP A N 1
ATOM 4001 C CA . ASP A 1 504 ? -20.578 17.234 -20.656 1 95.81 504 ASP A CA 1
ATOM 4002 C C . ASP A 1 504 ? -19.172 17.031 -20.078 1 95.81 504 ASP A C 1
ATOM 4004 O O . ASP A 1 504 ? -18.188 17.438 -20.688 1 95.81 504 ASP A O 1
ATOM 4008 N N . TYR A 1 505 ? -19.078 16.359 -18.906 1 96 505 TYR A N 1
ATOM 4009 C CA . TYR A 1 505 ? -17.797 16.203 -18.25 1 96 505 TYR A CA 1
ATOM 4010 C C . TYR A 1 505 ? -17.406 14.734 -18.156 1 96 505 TYR A C 1
ATOM 4012 O O . TYR A 1 505 ? -16.5 14.367 -17.406 1 96 505 TYR A O 1
ATOM 4020 N N . ALA A 1 506 ? -18.094 13.945 -18.906 1 94.38 506 ALA A N 1
ATOM 4021 C CA . ALA A 1 506 ? -17.828 12.508 -18.891 1 94.38 506 ALA A CA 1
ATOM 4022 C C . ALA A 1 506 ? -16.375 12.219 -19.281 1 94.38 506 ALA A C 1
ATOM 4024 O O . ALA A 1 506 ? -15.734 11.352 -18.672 1 94.38 506 ALA A O 1
ATOM 4025 N N . GLN A 1 507 ? -15.852 12.891 -20.25 1 93.94 507 GLN A N 1
ATOM 4026 C CA . GLN A 1 507 ? -14.469 12.695 -20.688 1 93.94 507 GLN A CA 1
ATOM 4027 C C . GLN A 1 507 ? -13.492 13.164 -19.609 1 93.94 507 GLN A C 1
ATOM 4029 O O . GLN A 1 507 ? -12.453 12.523 -19.375 1 93.94 507 GLN A O 1
ATOM 4034 N N . HIS A 1 508 ? -13.812 14.258 -18.969 1 95.62 508 HIS A N 1
ATOM 4035 C CA . HIS A 1 508 ? -12.969 14.758 -17.891 1 95.62 508 HIS A CA 1
ATOM 4036 C C . HIS A 1 508 ? -12.938 13.773 -16.719 1 95.62 508 HIS A C 1
ATOM 4038 O O . HIS A 1 508 ? -11.883 13.539 -16.125 1 95.62 508 HIS A O 1
ATOM 4044 N N . LYS A 1 509 ? -14.133 13.25 -16.438 1 96.31 509 LYS A N 1
ATOM 4045 C CA . LYS A 1 509 ? -14.211 12.242 -15.375 1 96.31 509 LYS A CA 1
ATOM 4046 C C . LYS A 1 509 ? -13.305 11.055 -15.688 1 96.31 509 LYS A C 1
ATOM 4048 O O . LYS A 1 509 ? -12.539 10.617 -14.82 1 96.31 509 LYS A O 1
ATOM 4053 N N . SER A 1 510 ? -13.391 10.57 -16.891 1 95.5 510 SER A N 1
ATOM 4054 C CA . SER A 1 510 ? -12.57 9.438 -17.312 1 95.5 510 SER A CA 1
ATOM 4055 C C . SER A 1 510 ? -11.086 9.75 -17.188 1 95.5 510 SER A C 1
ATOM 4057 O O . SER A 1 510 ? -10.32 8.938 -16.672 1 95.5 510 SER A O 1
ATOM 4059 N N . LEU A 1 511 ? -10.719 10.922 -17.656 1 95.5 511 LEU A N 1
ATOM 4060 C CA . LEU A 1 511 ? -9.312 11.32 -17.609 1 95.5 511 LEU A CA 1
ATOM 4061 C C . LEU A 1 511 ? -8.836 11.438 -16.156 1 95.5 511 LEU A C 1
ATOM 4063 O O . LEU A 1 511 ? -7.734 10.984 -15.836 1 95.5 511 LEU A O 1
ATOM 4067 N N . MET A 1 512 ? -9.594 11.984 -15.312 1 97.44 512 MET A N 1
ATOM 4068 C CA . MET A 1 512 ? -9.203 12.188 -13.922 1 97.44 512 MET A CA 1
ATOM 4069 C C . MET A 1 512 ? -9.133 10.852 -13.18 1 97.44 512 MET A C 1
ATOM 4071 O O . MET A 1 512 ? -8.266 10.664 -12.32 1 97.44 512 MET A O 1
ATOM 4075 N N . LEU A 1 513 ? -10.047 9.984 -13.523 1 96.81 513 LEU A N 1
ATOM 4076 C CA . LEU A 1 513 ? -10.016 8.656 -12.914 1 96.81 513 LEU A CA 1
ATOM 4077 C C . LEU A 1 513 ? -8.789 7.879 -13.383 1 96.81 513 LEU A C 1
ATOM 4079 O O . LEU A 1 513 ? -8.18 7.145 -12.594 1 96.81 513 LEU A O 1
ATOM 4083 N N . GLU A 1 514 ? -8.453 8 -14.656 1 96.94 514 GLU A N 1
ATOM 4084 C CA . GLU A 1 514 ? -7.215 7.406 -15.164 1 96.94 514 GLU A CA 1
ATOM 4085 C C . GLU A 1 514 ? -6 7.941 -14.414 1 96.94 514 GLU A C 1
ATOM 4087 O O . GLU A 1 514 ? -5.141 7.168 -13.977 1 96.94 514 GLU A O 1
ATOM 4092 N N . LYS A 1 515 ? -5.945 9.25 -14.25 1 96.81 515 LYS A N 1
ATOM 4093 C CA . LYS A 1 515 ? -4.848 9.883 -13.531 1 96.81 515 LYS A CA 1
ATOM 4094 C C . LYS A 1 515 ? -4.797 9.398 -12.078 1 96.81 515 LYS A C 1
ATOM 4096 O O . LYS A 1 515 ? -3.715 9.164 -11.539 1 96.81 515 LYS A O 1
ATOM 4101 N N . LEU A 1 516 ? -5.984 9.281 -11.492 1 98 516 LEU A N 1
ATOM 4102 C CA . LEU A 1 516 ? -6.051 8.828 -10.109 1 98 516 LEU A CA 1
ATOM 4103 C C . LEU A 1 516 ? -5.5 7.41 -9.977 1 98 516 LEU A C 1
ATOM 4105 O O . LEU A 1 516 ? -4.668 7.141 -9.109 1 98 516 LEU A O 1
ATOM 4109 N N . ALA A 1 517 ? -5.945 6.539 -10.828 1 97.38 517 ALA A N 1
ATOM 4110 C CA . ALA A 1 517 ? -5.484 5.156 -10.789 1 97.38 517 ALA A CA 1
ATOM 4111 C C . ALA A 1 517 ? -3.975 5.074 -11 1 97.38 517 ALA A C 1
ATOM 4113 O O . ALA A 1 517 ? -3.281 4.348 -10.289 1 97.38 517 ALA A O 1
ATOM 4114 N N . ARG A 1 518 ? -3.449 5.801 -11.945 1 97.19 518 ARG A N 1
ATOM 4115 C CA . ARG A 1 518 ? -2.016 5.801 -12.227 1 97.19 518 ARG A CA 1
ATOM 4116 C C . ARG A 1 518 ? -1.236 6.406 -11.062 1 97.19 518 ARG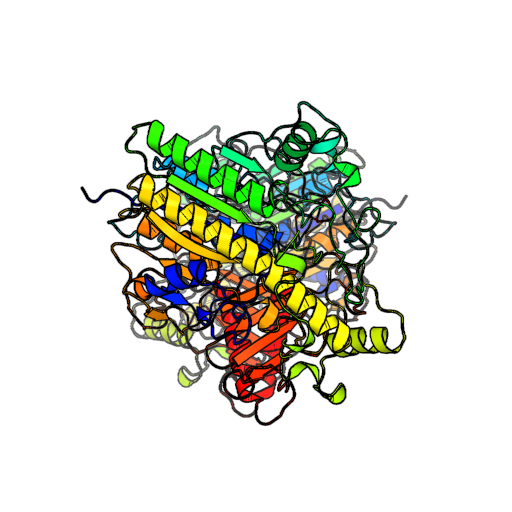 A C 1
ATOM 4118 O O . ARG A 1 518 ? -0.137 5.949 -10.734 1 97.19 518 ARG A O 1
ATOM 4125 N N . LYS A 1 519 ? -1.784 7.453 -10.492 1 97.25 519 LYS A N 1
ATOM 4126 C CA . LYS A 1 519 ? -1.128 8.055 -9.336 1 97.25 519 LYS A CA 1
ATOM 4127 C C . LYS A 1 519 ? -1.068 7.074 -8.164 1 97.25 519 LYS A C 1
ATOM 4129 O O . LYS A 1 519 ? -0.048 6.98 -7.48 1 97.25 519 LYS A O 1
ATOM 4134 N N . MET A 1 520 ? -2.18 6.383 -7.945 1 97.75 520 MET A N 1
ATOM 4135 C CA . MET A 1 520 ? -2.201 5.367 -6.898 1 97.75 520 MET A CA 1
ATOM 4136 C C . MET A 1 520 ? -1.173 4.277 -7.176 1 97.75 520 MET A C 1
ATOM 4138 O O . MET A 1 520 ? -0.478 3.826 -6.262 1 97.75 520 MET A O 1
ATOM 4142 N N . LEU A 1 521 ? -1.048 3.854 -8.422 1 96.75 521 LEU A N 1
ATOM 4143 C CA . LEU A 1 521 ? -0.038 2.881 -8.82 1 96.75 521 LEU A CA 1
ATOM 4144 C C . LEU A 1 521 ? 1.366 3.412 -8.547 1 96.75 521 LEU A C 1
ATOM 4146 O O . LEU A 1 521 ? 2.188 2.723 -7.941 1 96.75 521 LEU A O 1
ATOM 4150 N N . ASN A 1 522 ? 1.606 4.629 -8.867 1 94.81 522 ASN A N 1
ATOM 4151 C CA . ASN A 1 522 ? 2.939 5.215 -8.781 1 94.81 522 ASN A CA 1
ATOM 4152 C C . ASN A 1 522 ? 3.33 5.508 -7.336 1 94.81 522 ASN A C 1
ATOM 4154 O O . ASN A 1 522 ? 4.516 5.594 -7.016 1 94.81 522 ASN A O 1
ATOM 4158 N N . MET A 1 523 ? 2.295 5.633 -6.477 1 95.5 523 MET A N 1
ATOM 4159 C CA . MET A 1 523 ? 2.557 5.949 -5.074 1 95.5 523 MET A CA 1
ATOM 4160 C C . MET A 1 523 ? 2.576 4.684 -4.223 1 95.5 523 MET A C 1
ATOM 4162 O O . MET A 1 523 ? 2.742 4.75 -3.006 1 95.5 523 MET A O 1
ATOM 4166 N N . SER A 1 524 ? 2.414 3.559 -4.867 1 94.12 524 SER A N 1
ATOM 4167 C CA . SER A 1 524 ? 2.533 2.316 -4.113 1 94.12 524 SER A CA 1
ATOM 4168 C C . SER A 1 524 ? 3.938 2.15 -3.539 1 94.12 524 SER A C 1
ATOM 4170 O O . SER A 1 524 ? 4.918 2.59 -4.145 1 94.12 524 SER A O 1
ATOM 4172 N N . ASP A 1 525 ? 4 1.529 -2.361 1 93.62 525 ASP A N 1
ATOM 4173 C CA . ASP A 1 525 ? 5.25 1.413 -1.609 1 93.62 525 ASP A CA 1
ATOM 4174 C C . ASP A 1 525 ? 6.285 0.608 -2.387 1 93.62 525 ASP A C 1
ATOM 4176 O O . ASP A 1 525 ? 6 -0.497 -2.854 1 93.62 525 ASP A O 1
ATOM 4180 N N . ARG A 1 526 ? 7.457 1.104 -2.533 1 90.81 526 ARG A N 1
ATOM 4181 C CA . ARG A 1 526 ? 8.516 0.429 -3.273 1 90.81 526 ARG A CA 1
ATOM 4182 C C . ARG A 1 526 ? 9.656 0.011 -2.346 1 90.81 526 ARG A C 1
ATOM 4184 O O . ARG A 1 526 ? 10.742 -0.331 -2.805 1 90.81 526 ARG A O 1
ATOM 4191 N N . SER A 1 527 ? 9.469 0.226 -1.029 1 91.5 527 SER A N 1
ATOM 4192 C CA . SER A 1 527 ? 10.367 -0.306 -0.013 1 91.5 527 SER A CA 1
ATOM 4193 C C . SER A 1 527 ? 9.844 -1.618 0.56 1 91.5 527 SER A C 1
ATOM 4195 O O . SER A 1 527 ? 8.648 -1.749 0.83 1 91.5 527 SER A O 1
ATOM 4197 N N . PRO A 1 528 ? 10.742 -2.615 0.705 1 89.12 528 PRO A N 1
ATOM 4198 C CA . PRO A 1 528 ? 12.195 -2.578 0.557 1 89.12 528 PRO A CA 1
ATOM 4199 C C . PRO A 1 528 ? 12.648 -2.729 -0.895 1 89.12 528 PRO A C 1
ATOM 4201 O O . PRO A 1 528 ? 11.867 -3.176 -1.742 1 89.12 528 PRO A O 1
ATOM 4204 N N . PHE A 1 529 ? 13.812 -2.361 -1.091 1 87.69 529 PHE A N 1
ATOM 4205 C CA . PHE A 1 529 ? 14.461 -2.545 -2.383 1 87.69 529 PHE A CA 1
ATOM 4206 C C . PHE A 1 529 ? 14.805 -4.012 -2.611 1 87.69 529 PHE A C 1
ATOM 4208 O O . PHE A 1 529 ? 15.148 -4.73 -1.67 1 87.69 529 PHE A O 1
ATOM 4215 N N . PRO A 1 530 ? 14.672 -4.508 -3.902 1 85.94 530 PRO A N 1
ATOM 4216 C CA . PRO A 1 530 ? 15.109 -5.879 -4.164 1 85.94 530 PRO A CA 1
ATOM 4217 C C . PRO A 1 530 ? 16.578 -6.109 -3.785 1 85.94 530 PRO A C 1
ATOM 4219 O O . PRO A 1 530 ? 17.422 -5.23 -3.998 1 85.94 530 PRO A O 1
ATOM 4222 N N . THR A 1 531 ? 16.844 -7.195 -3.223 1 82.81 531 THR A N 1
ATOM 4223 C CA . THR A 1 531 ? 18.188 -7.473 -2.73 1 82.81 531 THR A CA 1
ATOM 4224 C C . THR A 1 531 ? 18.953 -8.352 -3.717 1 82.81 531 THR A C 1
ATOM 4226 O O . THR A 1 531 ? 20.172 -8.406 -3.682 1 82.81 531 THR A O 1
ATOM 4229 N N . MET A 1 532 ? 18.219 -9.086 -4.523 1 84.44 532 MET A N 1
ATOM 4230 C CA . MET A 1 532 ? 18.828 -10.023 -5.465 1 84.44 532 MET A CA 1
ATOM 4231 C C . MET A 1 532 ? 18.016 -10.109 -6.75 1 84.44 532 MET A C 1
ATOM 4233 O O . MET A 1 532 ? 17.031 -9.398 -6.914 1 84.44 532 MET A O 1
ATOM 4237 N N . ARG A 1 533 ? 18.656 -10.875 -7.566 1 80.5 533 ARG A N 1
ATOM 4238 C CA . ARG A 1 533 ? 17.891 -11.258 -8.75 1 80.5 533 ARG A CA 1
ATOM 4239 C C . ARG A 1 533 ? 17.031 -12.484 -8.461 1 80.5 533 ARG A C 1
ATOM 4241 O O . ARG A 1 533 ? 17.219 -13.164 -7.449 1 80.5 533 ARG A O 1
ATOM 4248 N N . ALA A 1 534 ? 15.891 -12.758 -9.195 1 74.62 534 ALA A N 1
ATOM 4249 C CA . ALA A 1 534 ? 14.914 -13.82 -8.992 1 74.62 534 ALA A CA 1
ATOM 4250 C C . ALA A 1 534 ? 15.609 -15.141 -8.664 1 74.62 534 ALA A C 1
ATOM 4252 O O . ALA A 1 534 ? 16.688 -15.43 -9.18 1 74.62 534 ALA A O 1
ATOM 4253 N N . MET B 1 1 ? -17.375 -35.812 16.109 1 38.47 1 MET B N 1
ATOM 4254 C CA . MET B 1 1 ? -16.781 -34.531 15.805 1 38.47 1 MET B CA 1
ATOM 4255 C C . MET B 1 1 ? -16.203 -34.5 14.398 1 38.47 1 MET B C 1
ATOM 4257 O O . MET B 1 1 ? -15.531 -35.438 13.977 1 38.47 1 MET B O 1
ATOM 4261 N N . ASN B 1 2 ? -16.766 -33.812 13.57 1 56.34 2 ASN B N 1
ATOM 4262 C CA . ASN B 1 2 ? -16.375 -33.906 12.172 1 56.34 2 ASN B CA 1
ATOM 4263 C C . ASN B 1 2 ? -14.883 -33.656 11.984 1 56.34 2 ASN B C 1
ATOM 4265 O O . ASN B 1 2 ? -14.359 -32.656 12.469 1 56.34 2 ASN B O 1
ATOM 4269 N N . LYS B 1 3 ? -14.188 -34.688 11.703 1 79.25 3 LYS B N 1
ATOM 4270 C CA . LYS B 1 3 ? -12.734 -34.719 11.531 1 79.25 3 LYS B CA 1
ATOM 4271 C C . LYS B 1 3 ? -12.281 -33.594 10.594 1 79.25 3 LYS B C 1
ATOM 4273 O O . LYS B 1 3 ? -12.875 -33.375 9.531 1 79.25 3 LYS B O 1
ATOM 4278 N N . ARG B 1 4 ? -11.383 -32.781 11.086 1 90.25 4 ARG B N 1
ATOM 4279 C CA . ARG B 1 4 ? -10.781 -31.766 10.242 1 90.25 4 ARG B CA 1
ATOM 4280 C C . ARG B 1 4 ? -10.141 -32.375 9.008 1 90.25 4 ARG B C 1
ATOM 4282 O O . ARG B 1 4 ? -9.461 -33.406 9.094 1 90.25 4 ARG B O 1
ATOM 4289 N N . PRO B 1 5 ? -10.359 -31.828 7.906 1 97.06 5 PRO B N 1
ATOM 4290 C CA . PRO B 1 5 ? -9.883 -32.438 6.656 1 97.06 5 PRO B CA 1
ATOM 4291 C C . PRO B 1 5 ? -8.383 -32.25 6.449 1 97.06 5 PRO B C 1
ATOM 4293 O O . PRO B 1 5 ? -7.781 -31.328 6.996 1 97.06 5 PRO B O 1
ATOM 4296 N N . ASN B 1 6 ? -7.793 -33.219 5.742 1 98.06 6 ASN B N 1
ATOM 4297 C CA . ASN B 1 6 ? -6.457 -33.062 5.184 1 98.06 6 ASN B CA 1
ATOM 4298 C C . ASN B 1 6 ? -6.484 -32.219 3.912 1 98.06 6 ASN B C 1
ATOM 4300 O O . ASN B 1 6 ? -7.504 -32.156 3.219 1 98.06 6 ASN B O 1
ATOM 4304 N N . PHE B 1 7 ? -5.387 -31.516 3.67 1 98.81 7 PHE B N 1
ATOM 4305 C CA . PHE B 1 7 ? -5.234 -30.766 2.432 1 98.81 7 PHE B CA 1
ATOM 4306 C C . PHE B 1 7 ? -4.027 -31.25 1.641 1 98.81 7 PHE B C 1
ATOM 4308 O O . PHE B 1 7 ? -2.904 -31.25 2.146 1 98.81 7 PHE B O 1
ATOM 4315 N N . LEU B 1 8 ? -4.258 -31.719 0.487 1 98.88 8 LEU B N 1
ATOM 4316 C CA . LEU B 1 8 ? -3.217 -31.906 -0.516 1 98.88 8 LEU B CA 1
ATOM 4317 C C . LEU B 1 8 ? -3.268 -30.812 -1.576 1 98.88 8 LEU B C 1
ATOM 4319 O O . LEU B 1 8 ? -4.16 -30.812 -2.428 1 98.88 8 LEU B O 1
ATOM 4323 N N . PHE B 1 9 ? -2.35 -29.953 -1.481 1 98.88 9 PHE B N 1
ATOM 4324 C CA . PHE B 1 9 ? -2.273 -28.781 -2.363 1 98.88 9 PHE B CA 1
ATOM 4325 C C . PHE B 1 9 ? -1.238 -29.016 -3.459 1 98.88 9 PHE B C 1
ATOM 4327 O O . PHE B 1 9 ? -0.034 -28.922 -3.207 1 98.88 9 PHE B O 1
ATOM 4334 N N . ILE B 1 10 ? -1.687 -29.219 -4.66 1 98.94 10 ILE B N 1
ATOM 4335 C CA . ILE B 1 10 ? -0.825 -29.438 -5.816 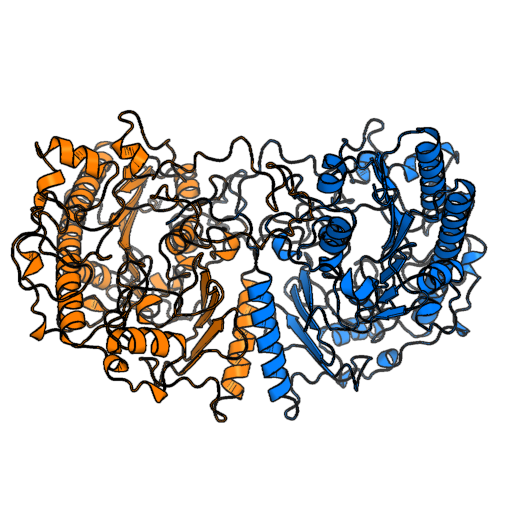1 98.94 10 ILE B CA 1
ATOM 4336 C C . ILE B 1 10 ? -0.711 -28.156 -6.637 1 98.94 10 ILE B C 1
ATOM 4338 O O . ILE B 1 10 ? -1.718 -27.625 -7.113 1 98.94 10 ILE B O 1
ATOM 4342 N N . ILE B 1 11 ? 0.5 -27.688 -6.84 1 98.88 11 ILE B N 1
ATOM 4343 C CA . ILE B 1 11 ? 0.706 -26.438 -7.586 1 98.88 11 ILE B CA 1
ATOM 4344 C C . ILE B 1 11 ? 1.805 -26.641 -8.625 1 98.88 11 ILE B C 1
ATOM 4346 O O . ILE B 1 11 ? 2.812 -27.297 -8.352 1 98.88 11 ILE B O 1
ATOM 4350 N N . THR B 1 12 ? 1.575 -26.219 -9.82 1 98.81 12 THR B N 1
ATOM 4351 C CA . THR B 1 12 ? 2.574 -26.203 -10.883 1 98.81 12 THR B CA 1
ATOM 4352 C C . THR B 1 12 ? 3.15 -24.812 -11.07 1 98.81 12 THR B C 1
ATOM 4354 O O . THR B 1 12 ? 2.684 -23.844 -10.453 1 98.81 12 THR B O 1
ATOM 4357 N N . ASP B 1 13 ? 4.203 -24.719 -11.805 1 98.12 13 ASP B N 1
ATOM 4358 C CA . ASP B 1 13 ? 4.82 -23.438 -12.156 1 98.12 13 ASP B CA 1
ATOM 4359 C C . ASP B 1 13 ? 4.609 -23.125 -13.633 1 98.12 13 ASP B C 1
ATOM 4361 O O . ASP B 1 13 ? 5.109 -23.828 -14.508 1 98.12 13 ASP B O 1
ATOM 4365 N N . GLN B 1 14 ? 3.801 -22.031 -13.891 1 98.06 14 GLN B N 1
ATOM 4366 C CA . GLN B 1 14 ? 3.662 -21.5 -15.234 1 98.06 14 GLN B CA 1
ATOM 4367 C C . GLN B 1 14 ? 2.828 -22.422 -16.125 1 98.06 14 GLN B C 1
ATOM 4369 O O . GLN B 1 14 ? 3.268 -22.812 -17.203 1 98.06 14 GLN B O 1
ATOM 4374 N N . GLN B 1 15 ? 1.62 -22.641 -15.703 1 98.69 15 GLN B N 1
ATOM 4375 C CA . GLN B 1 15 ? 0.695 -23.469 -16.484 1 98.69 15 GLN B CA 1
ATOM 4376 C C . GLN B 1 15 ? -0.558 -22.672 -16.859 1 98.69 15 GLN B C 1
ATOM 4378 O O . GLN B 1 15 ? -1.266 -22.172 -15.977 1 98.69 15 GLN B O 1
ATOM 4383 N N . ARG B 1 16 ? -0.848 -22.672 -18.109 1 97.75 16 ARG B N 1
ATOM 4384 C CA . ARG B 1 16 ? -2.053 -22.016 -18.594 1 97.75 16 ARG B CA 1
ATOM 4385 C C . ARG B 1 16 ? -3.307 -22.734 -18.125 1 97.75 16 ARG B C 1
ATOM 4387 O O . ARG B 1 16 ? -3.316 -23.969 -18.047 1 97.75 16 ARG B O 1
ATOM 4394 N N . ALA B 1 17 ? -4.367 -21.953 -18 1 97.94 17 ALA B N 1
ATOM 4395 C CA . ALA B 1 17 ? -5.633 -22.516 -17.516 1 97.94 17 ALA B CA 1
ATOM 4396 C C . ALA B 1 17 ? -6.199 -23.516 -18.5 1 97.94 17 ALA B C 1
ATOM 4398 O O . ALA B 1 17 ? -6.84 -24.5 -18.109 1 97.94 17 ALA B O 1
ATOM 4399 N N . ASP B 1 18 ? -5.98 -23.312 -19.797 1 97.44 18 ASP B N 1
ATOM 4400 C CA . ASP B 1 18 ? -6.594 -24.172 -20.812 1 97.44 18 ASP B CA 1
ATOM 4401 C C . ASP B 1 18 ? -5.656 -25.297 -21.219 1 97.44 18 ASP B C 1
ATOM 4403 O O . ASP B 1 18 ? -5.922 -26.016 -22.188 1 97.44 18 ASP B O 1
ATOM 4407 N N . HIS B 1 19 ? -4.562 -25.453 -20.562 1 98.38 19 HIS B N 1
ATOM 4408 C CA . HIS B 1 19 ? -3.678 -26.578 -20.797 1 98.38 19 HIS B CA 1
ATOM 4409 C C . HIS B 1 19 ? -4.023 -27.75 -19.875 1 98.38 19 HIS B C 1
ATOM 4411 O O . HIS B 1 19 ? -3.166 -28.234 -19.125 1 98.38 19 HIS B O 1
ATOM 4417 N N . LEU B 1 20 ? -5.223 -28.125 -19.953 1 98.62 20 LEU B N 1
ATOM 4418 C CA . LEU B 1 20 ? -5.84 -29.266 -19.281 1 98.62 20 LEU B CA 1
ATOM 4419 C C . LEU B 1 20 ? -6.922 -29.891 -20.156 1 98.62 20 LEU B C 1
ATOM 4421 O O . LEU B 1 20 ? -7.641 -29.188 -20.859 1 98.62 20 LEU B O 1
ATOM 4425 N N . GLY B 1 21 ? -7.023 -31.188 -20.047 1 98.38 21 GLY B N 1
ATOM 4426 C CA . GLY B 1 21 ? -8.125 -31.828 -20.734 1 98.38 21 GLY B CA 1
ATOM 4427 C C . GLY B 1 21 ? -9.484 -31.328 -20.281 1 98.38 21 GLY B C 1
ATOM 4428 O O . GLY B 1 21 ? -10.359 -31.047 -21.109 1 98.38 21 GLY B O 1
ATOM 4429 N N . CYS B 1 22 ? -9.742 -31.188 -19.047 1 98.06 22 CYS B N 1
ATOM 4430 C CA . CYS B 1 22 ? -11.023 -30.781 -18.469 1 98.06 22 CYS B CA 1
ATOM 4431 C C . CYS B 1 22 ? -11.336 -29.328 -18.797 1 98.06 22 CYS B C 1
ATOM 4433 O O . CYS B 1 22 ? -12.469 -28.875 -18.609 1 98.06 22 CYS B O 1
ATOM 4435 N N . ALA B 1 23 ? -10.359 -28.594 -19.281 1 97.69 23 ALA B N 1
ATOM 4436 C CA . ALA B 1 23 ? -10.586 -27.203 -19.703 1 97.69 23 ALA B CA 1
ATOM 4437 C C . ALA B 1 23 ? -10.844 -27.125 -21.203 1 97.69 23 ALA B C 1
ATOM 4439 O O . ALA B 1 23 ? -11 -26.031 -21.75 1 97.69 23 ALA B O 1
ATOM 4440 N N . GLY B 1 24 ? -10.828 -28.266 -21.844 1 96.5 24 GLY B N 1
ATOM 4441 C CA . GLY B 1 24 ? -11.242 -28.312 -23.234 1 96.5 24 GLY B CA 1
ATOM 4442 C C . GLY B 1 24 ? -10.078 -28.406 -24.203 1 96.5 24 GLY B C 1
ATOM 4443 O O . GLY B 1 24 ? -10.258 -28.297 -25.406 1 96.5 24 GLY B O 1
ATOM 4444 N N . ASN B 1 25 ? -8.867 -28.609 -23.703 1 97.25 25 ASN B N 1
ATOM 4445 C CA . ASN B 1 25 ? -7.742 -28.75 -24.625 1 97.25 25 ASN B CA 1
ATOM 4446 C C . ASN B 1 25 ? -7.941 -29.922 -25.578 1 97.25 25 ASN B C 1
ATOM 4448 O O . ASN B 1 25 ? -8.188 -31.047 -25.141 1 97.25 25 ASN B O 1
ATOM 4452 N N . PRO B 1 26 ? -7.793 -29.734 -26.812 1 95.5 26 PRO B N 1
ATOM 4453 C CA . PRO B 1 26 ? -8.125 -30.781 -27.781 1 95.5 26 PRO B CA 1
ATOM 4454 C C . PRO B 1 26 ? -6.996 -31.797 -27.969 1 95.5 26 PRO B C 1
ATOM 4456 O O . PRO B 1 26 ? -7.211 -32.875 -28.531 1 95.5 26 PRO B O 1
ATOM 4459 N N . VAL B 1 27 ? -5.809 -31.5 -27.547 1 97.75 27 VAL B N 1
ATOM 4460 C CA . VAL B 1 27 ? -4.641 -32.312 -27.844 1 97.75 27 VAL B CA 1
ATOM 4461 C C . VAL B 1 27 ? -4.105 -32.938 -26.562 1 97.75 27 VAL B C 1
ATOM 4463 O O . VAL B 1 27 ? -3.945 -34.188 -26.484 1 97.75 27 VAL B O 1
ATOM 4466 N N . LEU B 1 28 ? -3.912 -32.125 -25.562 1 98.31 28 LEU B N 1
ATOM 4467 C CA . LEU B 1 28 ? -3.299 -32.531 -24.297 1 98.31 28 LEU B CA 1
ATOM 4468 C C . LEU B 1 28 ? -4.254 -33.406 -23.5 1 98.31 28 LEU B C 1
ATOM 4470 O O . LEU B 1 28 ? -5.426 -33.062 -23.328 1 98.31 28 LEU B O 1
ATOM 4474 N N . LYS B 1 29 ? -3.781 -34.531 -23.109 1 98.25 29 LYS B N 1
ATOM 4475 C CA . LYS B 1 29 ? -4.539 -35.406 -22.234 1 98.25 29 LYS B CA 1
ATOM 4476 C C . LYS B 1 29 ? -4.012 -35.344 -20.797 1 98.25 29 LYS B C 1
ATOM 4478 O O . LYS B 1 29 ? -2.812 -35.531 -20.578 1 98.25 29 LYS B O 1
ATOM 4483 N N . THR B 1 30 ? -4.906 -35.062 -19.906 1 98.81 30 THR B N 1
ATOM 4484 C CA . THR B 1 30 ? -4.566 -35.031 -18.484 1 98.81 30 THR B CA 1
ATOM 4485 C C . THR B 1 30 ? -5.594 -35.812 -17.656 1 98.81 30 THR B C 1
ATOM 4487 O O . THR B 1 30 ? -6.223 -35.25 -16.766 1 98.81 30 THR B O 1
ATOM 4490 N N . PRO B 1 31 ? -5.703 -37.125 -17.875 1 98.81 31 PRO B N 1
ATOM 4491 C CA . PRO B 1 31 ? -6.801 -37.875 -17.281 1 98.81 31 PRO B CA 1
ATOM 4492 C C . PRO B 1 31 ? -6.801 -37.844 -15.758 1 98.81 31 PRO B C 1
ATOM 4494 O O . PRO B 1 31 ? -7.863 -37.875 -15.133 1 98.81 31 PRO B O 1
ATOM 4497 N N . HIS B 1 32 ? -5.684 -37.844 -15.133 1 98.88 32 HIS B N 1
ATOM 4498 C CA . HIS B 1 32 ? -5.633 -37.875 -13.672 1 98.88 32 HIS B CA 1
ATOM 4499 C C . HIS B 1 32 ? -6.039 -36.531 -13.07 1 98.88 32 HIS B C 1
ATOM 4501 O O . HIS B 1 32 ? -6.832 -36.5 -12.125 1 98.88 32 HIS B O 1
ATOM 4507 N N . ILE B 1 33 ? -5.523 -35.438 -13.617 1 98.88 33 ILE B N 1
ATOM 4508 C CA . ILE B 1 33 ? -5.949 -34.125 -13.164 1 98.88 33 ILE B CA 1
ATOM 4509 C C . ILE B 1 33 ? -7.43 -33.906 -13.469 1 98.88 33 ILE B C 1
ATOM 4511 O O . ILE B 1 33 ? -8.172 -33.344 -12.656 1 98.88 33 ILE B O 1
ATOM 4515 N N . ASP B 1 34 ? -7.875 -34.438 -14.633 1 98.81 34 ASP B N 1
ATOM 4516 C CA . ASP B 1 34 ? -9.281 -34.375 -15.016 1 98.81 34 ASP B CA 1
ATOM 4517 C C . ASP B 1 34 ? -10.156 -35.125 -14.008 1 98.81 34 ASP B C 1
ATOM 4519 O O . ASP B 1 34 ? -11.305 -34.719 -13.766 1 98.81 34 ASP B O 1
ATOM 4523 N N . SER B 1 35 ? -9.648 -36.125 -13.445 1 98.56 35 SER B N 1
ATOM 4524 C CA . SER B 1 35 ? -10.414 -36.906 -12.461 1 98.56 35 SER B CA 1
ATOM 4525 C C . SER B 1 35 ? -10.641 -36.094 -11.188 1 98.56 35 SER B C 1
ATOM 4527 O O . SER B 1 35 ? -11.656 -36.25 -10.516 1 98.56 35 SER B O 1
ATOM 4529 N N . ILE B 1 36 ? -9.688 -35.219 -10.828 1 98.5 36 ILE B N 1
ATOM 4530 C CA . ILE B 1 36 ? -9.883 -34.312 -9.695 1 98.5 36 ILE B CA 1
ATOM 4531 C C . ILE B 1 36 ? -11.039 -33.344 -9.977 1 98.5 36 ILE B C 1
ATOM 4533 O O . ILE B 1 36 ? -11.906 -33.156 -9.125 1 98.5 36 ILE B O 1
ATOM 4537 N N . ALA B 1 37 ? -11.031 -32.812 -11.18 1 98.44 37 ALA B N 1
ATOM 4538 C CA . ALA B 1 37 ? -12.094 -31.906 -11.586 1 98.44 37 ALA B CA 1
ATOM 4539 C C . ALA B 1 37 ? -13.445 -32.594 -11.625 1 98.44 37 ALA B C 1
ATOM 4541 O O . ALA B 1 37 ? -14.461 -32.031 -11.242 1 98.44 37 ALA B O 1
ATOM 4542 N N . ALA B 1 38 ? -13.438 -33.875 -12.078 1 97.88 38 ALA B N 1
ATOM 4543 C CA . ALA B 1 38 ? -14.664 -34.625 -12.203 1 97.88 38 ALA B CA 1
ATOM 4544 C C . ALA B 1 38 ? -15.312 -34.875 -10.836 1 97.88 38 ALA B C 1
ATOM 4546 O O . ALA B 1 38 ? -16.531 -35.031 -10.734 1 97.88 38 ALA B O 1
ATOM 4547 N N . ARG B 1 39 ? -14.508 -34.844 -9.805 1 96.25 39 ARG B N 1
ATOM 4548 C CA . ARG B 1 39 ? -14.992 -35.094 -8.453 1 96.25 39 ARG B CA 1
ATOM 4549 C C . ARG B 1 39 ? -15.102 -33.812 -7.648 1 96.25 39 ARG B C 1
ATOM 4551 O O . ARG B 1 39 ? -15.438 -33.844 -6.461 1 96.25 39 ARG B O 1
ATOM 4558 N N . GLY B 1 40 ? -14.836 -32.719 -8.305 1 97.56 40 GLY B N 1
ATOM 4559 C CA . GLY B 1 40 ? -14.797 -31.453 -7.578 1 97.56 40 GLY B CA 1
ATOM 4560 C C . GLY B 1 40 ? -15.391 -30.297 -8.359 1 97.56 40 GLY B C 1
ATOM 4561 O O . GLY B 1 40 ? -16.281 -30.484 -9.188 1 97.56 40 GLY B O 1
ATOM 4562 N N . THR B 1 41 ? -15.031 -29.109 -7.973 1 98 41 THR B N 1
ATOM 4563 C CA . THR B 1 41 ? -15.414 -27.875 -8.641 1 98 41 THR B CA 1
ATOM 4564 C C . THR B 1 41 ? -14.219 -27.25 -9.352 1 98 41 THR B C 1
ATOM 4566 O O . THR B 1 41 ? -13.18 -27 -8.734 1 98 41 THR B O 1
ATOM 4569 N N . ARG B 1 42 ? -14.336 -27.047 -10.656 1 98.31 42 ARG B N 1
ATOM 4570 C CA . ARG B 1 42 ? -13.336 -26.344 -11.438 1 98.31 42 ARG B CA 1
ATOM 4571 C C . ARG B 1 42 ? -13.719 -24.875 -11.625 1 98.31 42 ARG B C 1
ATOM 4573 O O . ARG B 1 42 ? -14.859 -24.578 -11.961 1 98.31 42 ARG B O 1
ATOM 4580 N N . PHE B 1 43 ? -12.805 -24.016 -11.383 1 98.44 43 PHE B N 1
ATOM 4581 C CA . PHE B 1 43 ? -13 -22.594 -11.609 1 98.44 43 PHE B CA 1
ATOM 4582 C C . PHE B 1 43 ? -12.492 -22.188 -12.992 1 98.44 43 PHE B C 1
ATOM 4584 O O . PHE B 1 43 ? -11.289 -22.266 -13.258 1 98.44 43 PHE B O 1
ATOM 4591 N N . SER B 1 44 ? -13.383 -21.719 -13.828 1 97.12 44 SER B N 1
ATOM 4592 C CA . SER B 1 44 ? -13.016 -21.484 -15.219 1 97.12 44 SER B CA 1
ATOM 4593 C C . SER B 1 44 ? -12.523 -20.047 -15.422 1 97.12 44 SER B C 1
ATOM 4595 O O . SER B 1 44 ? -11.938 -19.734 -16.453 1 97.12 44 SER B O 1
ATOM 4597 N N . HIS B 1 45 ? -12.727 -19.156 -14.492 1 97.19 45 HIS B N 1
ATOM 4598 C CA . HIS B 1 45 ? -12.289 -17.766 -14.547 1 97.19 45 HIS B CA 1
ATOM 4599 C C . HIS B 1 45 ? -11.508 -17.375 -13.297 1 97.19 45 HIS B C 1
ATOM 4601 O O . HIS B 1 45 ? -11.852 -16.406 -12.617 1 97.19 45 HIS B O 1
ATOM 4607 N N . PHE B 1 46 ? -10.438 -18.141 -13.055 1 98.5 46 PHE B N 1
ATOM 4608 C CA . PHE B 1 46 ? -9.586 -17.969 -11.891 1 98.5 46 PHE B CA 1
ATOM 4609 C C . PHE B 1 46 ? -8.273 -17.281 -12.281 1 98.5 46 PHE B C 1
ATOM 4611 O O . PHE B 1 46 ? -7.582 -17.734 -13.195 1 98.5 46 PHE B O 1
ATOM 4618 N N . HIS B 1 47 ? -7.945 -16.156 -11.602 1 98.69 47 HIS B N 1
ATOM 4619 C CA . HIS B 1 47 ? -6.785 -15.367 -12 1 98.69 47 HIS B CA 1
ATOM 4620 C C . HIS B 1 47 ? -5.738 -15.336 -10.891 1 98.69 47 HIS B C 1
ATOM 4622 O O . HIS B 1 47 ? -6.082 -15.266 -9.711 1 98.69 47 HIS B O 1
ATOM 4628 N N . ALA B 1 48 ? -4.477 -15.414 -11.32 1 98.69 48 ALA B N 1
ATOM 4629 C CA . ALA B 1 48 ? -3.385 -15.117 -10.391 1 98.69 48 ALA B CA 1
ATOM 4630 C C . ALA B 1 48 ? -3.385 -13.648 -9.992 1 98.69 48 ALA B C 1
ATOM 4632 O O . ALA B 1 48 ? -3.625 -12.773 -10.828 1 98.69 48 ALA B O 1
ATOM 4633 N N . ALA B 1 49 ? -3.104 -13.398 -8.75 1 98.19 49 ALA B N 1
ATOM 4634 C CA . ALA B 1 49 ? -3.027 -12.023 -8.266 1 98.19 49 ALA B CA 1
ATOM 4635 C C . ALA B 1 49 ? -1.815 -11.305 -8.852 1 98.19 49 ALA B C 1
ATOM 4637 O O . ALA B 1 49 ? -1.766 -10.07 -8.867 1 98.19 49 ALA B O 1
ATOM 4638 N N . SER B 1 50 ? -0.883 -12.078 -9.297 1 97.81 50 SER B N 1
ATOM 4639 C CA . SER B 1 50 ? 0.29 -11.617 -10.031 1 97.81 50 SER B CA 1
ATOM 4640 C C . SER B 1 50 ? 0.802 -12.695 -10.984 1 97.81 50 SER B C 1
ATOM 4642 O O . SER B 1 50 ? 0.858 -13.875 -10.617 1 97.81 50 SER B O 1
ATOM 4644 N N . PRO B 1 51 ? 1.161 -12.297 -12.148 1 96.5 51 PRO B N 1
ATOM 4645 C CA . PRO B 1 51 ? 1.674 -13.305 -13.078 1 96.5 51 PRO B CA 1
ATOM 4646 C C . PRO B 1 51 ? 3.193 -13.445 -13.016 1 96.5 51 PRO B C 1
ATOM 4648 O O . PRO B 1 51 ? 3.846 -13.57 -14.055 1 96.5 51 PRO B O 1
ATOM 4651 N N . LEU B 1 52 ? 3.73 -13.312 -11.859 1 95.06 52 LEU B N 1
ATOM 4652 C CA . LEU B 1 52 ? 5.148 -13.492 -11.562 1 95.06 52 LEU B CA 1
ATOM 4653 C C . LEU B 1 52 ? 5.344 -14.516 -10.445 1 95.06 52 LEU B C 1
ATOM 4655 O O . LEU B 1 52 ? 4.586 -14.531 -9.477 1 95.06 52 LEU B O 1
ATOM 4659 N N . CYS B 1 53 ? 6.344 -15.25 -10.531 1 95.69 53 CYS B N 1
ATOM 4660 C CA . CYS B 1 53 ? 6.5 -16.453 -9.711 1 95.69 53 CYS B CA 1
ATOM 4661 C C . CYS B 1 53 ? 6.445 -16.109 -8.227 1 95.69 53 CYS B C 1
ATOM 4663 O O . CYS B 1 53 ? 5.523 -16.516 -7.523 1 95.69 53 CYS B O 1
ATOM 4665 N N . MET B 1 54 ? 7.414 -15.305 -7.719 1 96.38 54 MET B N 1
ATOM 4666 C CA . MET B 1 54 ? 7.582 -15.109 -6.281 1 96.38 54 MET B CA 1
ATOM 4667 C C . MET B 1 54 ? 6.387 -14.367 -5.688 1 96.38 54 MET B C 1
ATOM 4669 O O . MET B 1 54 ? 5.805 -14.812 -4.695 1 96.38 54 MET B O 1
ATOM 4673 N N . PRO B 1 55 ? 5.949 -13.281 -6.34 1 97.06 55 PRO B N 1
ATOM 4674 C CA . PRO B 1 55 ? 4.77 -12.602 -5.801 1 97.06 55 PRO B CA 1
ATOM 4675 C C . PRO B 1 55 ? 3.527 -13.492 -5.793 1 97.06 55 PRO B C 1
ATOM 4677 O O . PRO B 1 55 ? 2.742 -13.453 -4.844 1 97.06 55 PRO B O 1
ATOM 4680 N N . ALA B 1 56 ? 3.303 -14.219 -6.852 1 98.38 56 ALA B N 1
ATOM 4681 C CA . ALA B 1 56 ? 2.145 -15.102 -6.938 1 98.38 56 ALA B CA 1
ATOM 4682 C C . ALA B 1 56 ? 2.146 -16.125 -5.797 1 98.38 56 ALA B C 1
ATOM 4684 O O . ALA B 1 56 ? 1.117 -16.344 -5.156 1 98.38 56 ALA B O 1
ATOM 4685 N N . ARG B 1 57 ? 3.238 -16.719 -5.543 1 98.5 57 ARG B N 1
ATOM 4686 C CA . ARG B 1 57 ? 3.352 -17.75 -4.508 1 98.5 57 ARG B CA 1
ATOM 4687 C C . ARG B 1 57 ? 3.215 -17.141 -3.117 1 98.5 57 ARG B C 1
ATOM 4689 O O . ARG B 1 57 ? 2.658 -17.766 -2.213 1 98.5 57 ARG B O 1
ATOM 4696 N N . ALA B 1 58 ? 3.732 -15.898 -2.949 1 98.62 58 ALA B N 1
ATOM 4697 C CA . ALA B 1 58 ? 3.531 -15.203 -1.684 1 98.62 58 ALA B CA 1
ATOM 4698 C C . ALA B 1 58 ? 2.049 -14.938 -1.43 1 98.62 58 ALA B C 1
ATOM 4700 O O . ALA B 1 58 ? 1.588 -15.008 -0.288 1 98.62 58 ALA B O 1
ATOM 4701 N N . THR B 1 59 ? 1.312 -14.625 -2.471 1 98.81 59 THR B N 1
ATOM 4702 C CA . THR B 1 59 ? -0.125 -14.414 -2.338 1 98.81 59 THR B CA 1
ATOM 4703 C C . THR B 1 59 ? -0.824 -15.703 -1.908 1 98.81 59 THR B C 1
ATOM 4705 O O . THR B 1 59 ? -1.711 -15.672 -1.053 1 98.81 59 THR B O 1
ATOM 4708 N N . LEU B 1 60 ? -0.414 -16.781 -2.426 1 98.88 60 LEU B N 1
ATOM 4709 C CA . LEU B 1 60 ? -1.004 -18.078 -2.072 1 98.88 60 LEU B CA 1
ATOM 4710 C C . LEU B 1 60 ? -0.674 -18.438 -0.63 1 98.88 60 LEU B C 1
ATOM 4712 O O . LEU B 1 60 ? -1.365 -19.266 -0.023 1 98.88 60 LEU B O 1
ATOM 4716 N N . MET B 1 61 ? 0.397 -17.828 -0.085 1 98.69 61 MET B N 1
ATOM 4717 C CA . MET B 1 61 ? 0.8 -18.109 1.29 1 98.69 61 MET B CA 1
ATOM 4718 C C . MET B 1 61 ? 0.132 -17.141 2.262 1 98.69 61 MET B C 1
ATOM 4720 O O . MET B 1 61 ? -0.127 -17.5 3.414 1 98.69 61 MET B O 1
ATOM 4724 N N . THR B 1 62 ? -0.208 -15.945 1.753 1 98.69 62 THR B N 1
ATOM 4725 C CA . THR B 1 62 ? -0.586 -14.891 2.691 1 98.69 62 THR B CA 1
ATOM 4726 C C . THR B 1 62 ? -2.035 -14.469 2.473 1 98.69 62 THR B C 1
ATOM 4728 O O . THR B 1 62 ? -2.635 -13.82 3.336 1 98.69 62 THR B O 1
ATOM 4731 N N . GLY B 1 63 ? -2.611 -14.789 1.284 1 98.62 63 GLY B N 1
ATOM 4732 C CA . GLY B 1 63 ? -3.945 -14.312 0.958 1 98.62 63 GLY B CA 1
ATOM 4733 C C . GLY B 1 63 ? -4.004 -12.812 0.739 1 98.62 63 GLY B C 1
ATOM 4734 O O . GLY B 1 63 ? -5.043 -12.188 0.966 1 98.62 63 GLY B O 1
ATOM 4735 N N . ARG B 1 64 ? -2.863 -12.242 0.377 1 98.5 64 ARG B N 1
ATOM 4736 C CA . ARG B 1 64 ? -2.756 -10.789 0.237 1 98.5 64 ARG B CA 1
ATOM 4737 C C . ARG B 1 64 ? -2.162 -10.414 -1.117 1 98.5 64 ARG B C 1
ATOM 4739 O O . ARG B 1 64 ? -1.486 -11.227 -1.752 1 98.5 64 ARG B O 1
ATOM 4746 N N . MET B 1 65 ? -2.455 -9.227 -1.585 1 98.44 65 MET B N 1
ATOM 4747 C CA . MET B 1 65 ? -1.884 -8.711 -2.824 1 98.44 65 MET B CA 1
ATOM 4748 C C . MET B 1 65 ? -0.396 -8.414 -2.656 1 98.44 65 MET B C 1
ATOM 4750 O O . MET B 1 65 ? 0.066 -8.141 -1.548 1 98.44 65 MET B O 1
ATOM 4754 N N . PRO B 1 66 ? 0.346 -8.438 -3.746 1 97.56 66 PRO B N 1
ATOM 4755 C CA . PRO B 1 66 ? 1.781 -8.156 -3.67 1 97.56 66 PRO B CA 1
ATOM 4756 C C . PRO B 1 66 ? 2.084 -6.812 -3.004 1 97.56 66 PRO B C 1
ATOM 4758 O O . PRO B 1 66 ? 3.025 -6.711 -2.213 1 97.56 66 PRO B O 1
ATOM 4761 N N . SER B 1 67 ? 1.26 -5.832 -3.217 1 96.44 67 SER B N 1
ATOM 4762 C CA . SER B 1 67 ? 1.46 -4.52 -2.617 1 96.44 67 SER B CA 1
ATOM 4763 C C . SER B 1 67 ? 1.317 -4.574 -1.101 1 96.44 67 SER B C 1
ATOM 4765 O O . SER B 1 67 ? 1.897 -3.754 -0.386 1 96.44 67 SER B O 1
ATOM 4767 N N . SER B 1 68 ? 0.59 -5.551 -0.628 1 96.75 68 SER B N 1
ATOM 4768 C CA . SER B 1 68 ? 0.308 -5.656 0.8 1 96.75 68 SER B CA 1
ATOM 4769 C C . SER B 1 68 ? 1.308 -6.578 1.493 1 96.75 68 SER B C 1
ATOM 4771 O O . SER B 1 68 ? 1.776 -6.277 2.594 1 96.75 68 SER B O 1
ATOM 4773 N N . HIS B 1 69 ? 1.641 -7.715 0.828 1 96.88 69 HIS B N 1
ATOM 4774 C CA . HIS B 1 69 ? 2.59 -8.609 1.482 1 96.88 69 HIS B CA 1
ATOM 4775 C C . HIS B 1 69 ? 4.027 -8.203 1.185 1 96.88 69 HIS B C 1
ATOM 4777 O O . HIS B 1 69 ? 4.969 -8.766 1.748 1 96.88 69 HIS B O 1
ATOM 4783 N N . ARG B 1 70 ? 4.297 -7.363 0.255 1 93.56 70 ARG B N 1
ATOM 4784 C CA . ARG B 1 70 ? 5.512 -6.578 0.052 1 93.56 70 ARG B CA 1
ATOM 4785 C C . ARG B 1 70 ? 6.547 -7.375 -0.737 1 93.56 70 ARG B C 1
ATOM 4787 O O . ARG B 1 70 ? 7.656 -6.891 -0.98 1 93.56 70 ARG B O 1
ATOM 4794 N N . LEU B 1 71 ? 6.301 -8.594 -1.038 1 95.75 71 LEU B N 1
ATOM 4795 C CA . LEU B 1 71 ? 7.047 -9.297 -2.074 1 95.75 71 LEU B CA 1
ATOM 4796 C C . LEU B 1 71 ? 6.496 -8.969 -3.459 1 95.75 71 LEU B C 1
ATOM 4798 O O . LEU B 1 71 ? 5.801 -9.789 -4.062 1 95.75 71 LEU B O 1
ATOM 4802 N N . ARG B 1 72 ? 6.93 -7.887 -4.031 1 93.44 72 ARG B N 1
ATOM 4803 C CA . ARG B 1 72 ? 6.285 -7.281 -5.188 1 93.44 72 ARG B CA 1
ATOM 4804 C C . ARG B 1 72 ? 6.875 -7.812 -6.488 1 93.44 72 ARG B C 1
ATOM 4806 O O . ARG B 1 72 ? 6.25 -7.727 -7.547 1 93.44 72 ARG B O 1
ATOM 4813 N N . GLY B 1 73 ? 8.078 -8.281 -6.383 1 91.25 73 GLY B N 1
ATOM 4814 C CA . GLY B 1 73 ? 8.789 -8.758 -7.562 1 91.25 73 GLY B CA 1
ATOM 4815 C C . GLY B 1 73 ? 9.797 -9.852 -7.254 1 91.25 73 GLY B C 1
ATOM 4816 O O . GLY B 1 73 ? 10.109 -10.102 -6.09 1 91.25 73 GLY B O 1
ATOM 4817 N N . ASN B 1 74 ? 10.266 -10.445 -8.336 1 89.19 74 ASN B N 1
ATOM 4818 C CA . ASN B 1 74 ? 11.328 -11.422 -8.172 1 89.19 74 ASN B CA 1
ATOM 4819 C C . ASN B 1 74 ? 12.602 -10.789 -7.621 1 89.19 74 ASN B C 1
ATOM 4821 O O . ASN B 1 74 ? 12.953 -9.664 -7.996 1 89.19 74 ASN B O 1
ATOM 4825 N N . GLY B 1 75 ? 13.195 -11.453 -6.688 1 87.62 75 GLY B N 1
ATOM 4826 C CA . GLY B 1 75 ? 14.438 -10.945 -6.113 1 87.62 75 GLY B CA 1
ATOM 4827 C C . GLY B 1 75 ? 14.242 -10.305 -4.754 1 87.62 75 GLY B C 1
ATOM 4828 O O . GLY B 1 75 ? 15.172 -9.711 -4.203 1 87.62 75 GLY B O 1
ATOM 4829 N N . MET B 1 76 ? 13.039 -10.414 -4.254 1 90.94 76 MET B N 1
ATOM 4830 C CA . MET B 1 76 ? 12.688 -9.945 -2.918 1 90.94 76 MET B CA 1
ATOM 4831 C C . MET B 1 76 ? 12.125 -11.078 -2.068 1 90.94 76 MET B C 1
ATOM 4833 O O . MET B 1 76 ? 11.211 -11.781 -2.496 1 90.94 76 MET B O 1
ATOM 4837 N N . PRO B 1 77 ? 12.617 -11.242 -0.896 1 93.69 77 PRO B N 1
ATOM 4838 C CA . PRO B 1 77 ? 12.062 -12.32 -0.068 1 93.69 77 PRO B CA 1
ATOM 4839 C C . PRO B 1 77 ? 10.75 -11.93 0.612 1 93.69 77 PRO B C 1
ATOM 4841 O O . PRO B 1 77 ? 10.508 -10.742 0.85 1 93.69 77 PRO B O 1
ATOM 4844 N N . LEU B 1 78 ? 9.914 -12.891 0.834 1 96.75 78 LEU B N 1
ATOM 4845 C CA . LEU B 1 78 ? 8.82 -12.672 1.775 1 96.75 78 LEU B CA 1
ATOM 4846 C C . LEU B 1 78 ? 9.352 -12.508 3.195 1 96.75 78 LEU B C 1
ATOM 4848 O O . LEU B 1 78 ? 10.164 -13.312 3.66 1 96.75 78 LEU B O 1
ATOM 4852 N N . SER B 1 79 ? 8.922 -11.484 3.891 1 94.88 79 SER B N 1
ATOM 4853 C CA . SER B 1 79 ? 9.359 -11.266 5.266 1 94.88 79 SER B CA 1
ATOM 4854 C C . SER B 1 79 ? 9.047 -12.477 6.141 1 94.88 79 SER B C 1
ATOM 4856 O O . SER B 1 79 ? 7.965 -13.062 6.035 1 94.88 79 SER B O 1
ATOM 4858 N N . THR B 1 80 ? 9.961 -12.797 7.039 1 94.44 80 THR B N 1
ATOM 4859 C CA . THR B 1 80 ? 9.711 -13.891 7.965 1 94.44 80 THR B CA 1
ATOM 4860 C C . THR B 1 80 ? 8.695 -13.492 9.023 1 94.44 80 THR B C 1
ATOM 4862 O O . THR B 1 80 ? 8.172 -14.344 9.75 1 94.44 80 THR B O 1
ATOM 4865 N N . ASP B 1 81 ? 8.281 -12.227 9.008 1 93.31 81 ASP B N 1
ATOM 4866 C CA . ASP B 1 81 ? 7.262 -11.742 9.93 1 93.31 81 ASP B CA 1
ATOM 4867 C C . ASP B 1 81 ? 5.867 -11.883 9.32 1 93.31 81 ASP B C 1
ATOM 4869 O O . ASP B 1 81 ? 4.863 -11.734 10.023 1 93.31 81 ASP B O 1
ATOM 4873 N N . ALA B 1 82 ? 5.773 -12.172 8.031 1 96.5 82 ALA B N 1
ATOM 4874 C CA . ALA B 1 82 ? 4.465 -12.312 7.398 1 96.5 82 ALA B CA 1
ATOM 4875 C C . ALA B 1 82 ? 3.709 -13.508 7.969 1 96.5 82 ALA B C 1
ATOM 4877 O O . ALA B 1 82 ? 4.281 -14.594 8.133 1 96.5 82 ALA B O 1
ATOM 4878 N N . THR B 1 83 ? 2.486 -13.32 8.305 1 97.94 83 THR B N 1
ATOM 4879 C CA . THR B 1 83 ? 1.624 -14.422 8.711 1 97.94 83 THR B CA 1
ATOM 4880 C C . THR B 1 83 ? 1.212 -15.266 7.504 1 97.94 83 THR B C 1
ATOM 4882 O O . THR B 1 83 ? 0.739 -14.727 6.5 1 97.94 83 THR B O 1
ATOM 4885 N N . THR B 1 84 ? 1.388 -16.531 7.594 1 98.62 84 THR B N 1
ATOM 4886 C CA . THR B 1 84 ? 1.086 -17.406 6.465 1 98.62 84 THR B CA 1
ATOM 4887 C C . THR B 1 84 ? 0.003 -18.406 6.84 1 98.62 84 THR B C 1
ATOM 4889 O O . THR B 1 84 ? -0.244 -18.656 8.023 1 98.62 84 THR B O 1
ATOM 4892 N N . VAL B 1 85 ? -0.638 -18.938 5.832 1 98.75 85 VAL B N 1
ATOM 4893 C CA . VAL B 1 85 ? -1.671 -19.953 6.031 1 98.75 85 VAL B CA 1
ATOM 4894 C C . VAL B 1 85 ? -1.077 -21.156 6.75 1 98.75 85 VAL B C 1
ATOM 4896 O O . VAL B 1 85 ? -1.72 -21.75 7.621 1 98.75 85 VAL B O 1
ATOM 4899 N N . THR B 1 86 ? 0.166 -21.516 6.457 1 98.69 86 THR B N 1
ATOM 4900 C CA . THR B 1 86 ? 0.805 -22.688 7.035 1 98.69 86 THR B CA 1
ATOM 4901 C C . THR B 1 86 ? 1.093 -22.469 8.523 1 98.69 86 THR B C 1
ATOM 4903 O O . THR B 1 86 ? 0.986 -23.391 9.32 1 98.69 86 THR B O 1
ATOM 4906 N N . GLU B 1 87 ? 1.448 -21.266 8.875 1 98.62 87 GLU B N 1
ATOM 4907 C CA . GLU B 1 87 ? 1.638 -20.969 10.297 1 98.62 87 GLU B CA 1
ATOM 4908 C C . GLU B 1 87 ? 0.331 -21.109 11.07 1 98.62 87 GLU B C 1
ATOM 4910 O O . GLU B 1 87 ? 0.316 -21.672 12.172 1 98.62 87 GLU B O 1
ATOM 4915 N N . LEU B 1 88 ? -0.729 -20.578 10.516 1 98.56 88 LEU B N 1
ATOM 4916 C CA . LEU B 1 88 ? -2.035 -20.672 11.156 1 98.56 88 LEU B CA 1
ATOM 4917 C C . LEU B 1 88 ? -2.471 -22.125 11.297 1 98.56 88 LEU B C 1
ATOM 4919 O O . LEU B 1 88 ? -2.953 -22.547 12.352 1 98.56 88 LEU B O 1
ATOM 4923 N N . LEU B 1 89 ? -2.27 -22.922 10.25 1 98.69 89 LEU B N 1
ATOM 4924 C CA . LEU B 1 89 ? -2.617 -24.328 10.266 1 98.69 89 LEU B CA 1
ATOM 4925 C C . LEU B 1 89 ? -1.758 -25.094 11.281 1 98.69 89 LEU B C 1
ATOM 4927 O O . LEU B 1 89 ? -2.275 -25.875 12.078 1 98.69 89 LEU B O 1
ATOM 4931 N N . LYS B 1 90 ? -0.482 -24.797 11.273 1 98.56 90 LYS B N 1
ATOM 4932 C CA . LYS B 1 90 ? 0.432 -25.438 12.211 1 98.56 90 LYS B CA 1
ATOM 4933 C C . LYS B 1 90 ? 0.001 -25.172 13.656 1 98.56 90 LYS B C 1
ATOM 4935 O O . LYS B 1 90 ? -0.088 -26.109 14.453 1 98.56 90 LYS B O 1
ATOM 4940 N N . GLU B 1 91 ? -0.305 -23.938 13.961 1 97.94 91 GLU B N 1
ATOM 4941 C CA . GLU B 1 91 ? -0.671 -23.562 15.32 1 97.94 91 GLU B CA 1
ATOM 4942 C C . GLU B 1 91 ? -2.012 -24.172 15.727 1 97.94 91 GLU B C 1
ATOM 4944 O O . GLU B 1 91 ? -2.318 -24.281 16.906 1 97.94 91 GLU B O 1
ATOM 4949 N N . SER B 1 92 ? -2.76 -24.594 14.695 1 97.19 92 SER B N 1
ATOM 4950 C CA . SER B 1 92 ? -4.055 -25.203 14.977 1 97.19 92 SER B CA 1
ATOM 4951 C C . SER B 1 92 ? -3.955 -26.734 15.008 1 97.19 92 SER B C 1
ATOM 4953 O O . SER B 1 92 ? -4.969 -27.422 15.117 1 97.19 92 SER B O 1
ATOM 4955 N N . GLY B 1 93 ? -2.754 -27.25 14.836 1 97.12 93 GLY B N 1
ATOM 4956 C CA . GLY B 1 93 ? -2.559 -28.672 15.062 1 97.12 93 GLY B CA 1
ATOM 4957 C C . GLY B 1 93 ? -2.291 -29.438 13.789 1 97.12 93 GLY B C 1
ATOM 4958 O O . GLY B 1 93 ? -2.127 -30.672 13.82 1 97.12 93 GLY B O 1
ATOM 4959 N N . TYR B 1 94 ? -2.184 -28.844 12.609 1 98.31 94 TYR B N 1
ATOM 4960 C CA . TYR B 1 94 ? -1.873 -29.531 11.359 1 98.31 94 TYR B CA 1
ATOM 4961 C C . TYR B 1 94 ? -0.389 -29.859 11.273 1 98.31 94 TYR B C 1
ATOM 4963 O O . TYR B 1 94 ? 0.456 -29.078 11.727 1 98.31 94 TYR B O 1
ATOM 4971 N N . ARG B 1 95 ? -0.113 -30.938 10.688 1 98.25 95 ARG B N 1
ATOM 4972 C CA . ARG B 1 95 ? 1.224 -31.172 10.148 1 98.25 95 ARG B CA 1
ATOM 4973 C C . ARG B 1 95 ? 1.397 -30.484 8.797 1 98.25 95 ARG B C 1
ATOM 4975 O O . ARG B 1 95 ? 0.566 -30.641 7.902 1 98.25 95 ARG B O 1
ATOM 4982 N N . THR B 1 96 ? 2.436 -29.688 8.648 1 98.75 96 THR B N 1
ATOM 4983 C CA . THR B 1 96 ? 2.605 -28.906 7.434 1 98.75 96 THR B CA 1
ATOM 4984 C C . THR B 1 96 ? 3.891 -29.297 6.711 1 98.75 96 THR B C 1
ATOM 4986 O O . THR B 1 96 ? 4.938 -29.453 7.336 1 98.75 96 THR B O 1
ATOM 4989 N N . ALA B 1 97 ? 3.785 -29.5 5.418 1 98.88 97 ALA B N 1
ATOM 4990 C CA . ALA B 1 97 ? 4.949 -29.906 4.645 1 98.88 97 ALA B CA 1
ATOM 4991 C C . ALA B 1 97 ? 4.949 -29.266 3.26 1 98.88 97 ALA B C 1
ATOM 4993 O O . ALA B 1 97 ? 3.887 -29.047 2.672 1 98.88 97 ALA B O 1
ATOM 4994 N N . LEU B 1 98 ? 6.129 -28.969 2.787 1 98.88 98 LEU B N 1
ATOM 4995 C CA . LEU B 1 98 ? 6.379 -28.516 1.423 1 98.88 98 LEU B CA 1
ATOM 4996 C C . LEU B 1 98 ? 7.332 -29.469 0.699 1 98.88 98 LEU B C 1
ATOM 4998 O O . LEU B 1 98 ? 8.453 -29.703 1.164 1 98.88 98 LEU B O 1
ATOM 5002 N N . ILE B 1 99 ? 6.891 -30 -0.338 1 98.88 99 ILE B N 1
ATOM 5003 C CA . ILE B 1 99 ? 7.73 -30.812 -1.216 1 98.88 99 ILE B CA 1
ATOM 5004 C C . ILE B 1 99 ? 7.773 -30.172 -2.607 1 98.88 99 ILE B C 1
ATOM 5006 O O . ILE B 1 99 ? 6.758 -30.125 -3.301 1 98.88 99 ILE B O 1
ATOM 5010 N N . GLY B 1 100 ? 8.938 -29.719 -2.963 1 98.75 100 GLY B N 1
ATOM 5011 C CA . GLY B 1 100 ? 9.07 -29.094 -4.27 1 98.75 100 GLY B CA 1
ATOM 5012 C C . GLY B 1 100 ? 9.422 -27.625 -4.195 1 98.75 100 GLY B C 1
ATOM 5013 O O . GLY B 1 100 ? 10.148 -27.188 -3.299 1 98.75 100 GLY B O 1
ATOM 5014 N N . LYS B 1 101 ? 8.953 -26.781 -5.195 1 98.38 101 LYS B N 1
ATOM 5015 C CA . LYS B 1 101 ? 9.305 -25.375 -5.348 1 98.38 101 LYS B CA 1
ATOM 5016 C C . LYS B 1 101 ? 8.586 -24.516 -4.312 1 98.38 101 LYS B C 1
ATOM 5018 O O . LYS B 1 101 ? 7.371 -24.609 -4.152 1 98.38 101 LYS B O 1
ATOM 5023 N N . CYS B 1 102 ? 9.359 -23.734 -3.562 1 97.38 102 CYS B N 1
ATOM 5024 C CA . CYS B 1 102 ? 8.789 -22.766 -2.641 1 97.38 102 CYS B CA 1
ATOM 5025 C C . CYS B 1 102 ? 8.844 -21.359 -3.24 1 97.38 102 CYS B C 1
ATOM 5027 O O . CYS B 1 102 ? 7.809 -20.812 -3.641 1 97.38 102 CYS B O 1
ATOM 5029 N N . HIS B 1 103 ? 10.086 -20.797 -3.461 1 97.12 103 HIS B N 1
ATOM 5030 C CA . HIS B 1 103 ? 10.391 -19.547 -4.148 1 97.12 103 HIS B CA 1
ATOM 5031 C C . HIS B 1 103 ? 9.797 -18.344 -3.414 1 97.12 103 HIS B C 1
ATOM 5033 O O . HIS B 1 103 ? 9.172 -17.484 -4.031 1 97.12 103 HIS B O 1
ATOM 5039 N N . LEU B 1 104 ? 9.875 -18.375 -2.07 1 97.25 104 LEU B N 1
ATOM 5040 C CA . LEU B 1 104 ? 9.508 -17.234 -1.235 1 97.25 104 LEU B CA 1
ATOM 5041 C C . LEU B 1 104 ? 10.727 -16.391 -0.901 1 97.25 104 LEU B C 1
ATOM 5043 O O . LEU B 1 104 ? 10.594 -15.289 -0.359 1 97.25 104 LEU B O 1
ATOM 5047 N N . GLN B 1 105 ? 11.898 -16.984 -1.181 1 95.56 105 GLN B N 1
ATOM 5048 C CA . GLN B 1 105 ? 13.172 -16.281 -1.152 1 95.56 105 GLN B CA 1
ATOM 5049 C C . GLN B 1 105 ? 13.914 -16.422 -2.48 1 95.56 105 GLN B C 1
ATOM 5051 O O . GLN B 1 105 ? 13.578 -17.297 -3.293 1 95.56 105 GLN B O 1
ATOM 5056 N N . SER B 1 106 ? 14.922 -15.609 -2.662 1 91.25 106 SER B N 1
ATOM 5057 C CA . SER B 1 106 ? 15.641 -15.625 -3.934 1 91.25 106 SER B CA 1
ATOM 5058 C C . SER B 1 106 ? 16.469 -16.906 -4.086 1 91.25 106 SER B C 1
ATOM 5060 O O . SER B 1 106 ? 17.016 -17.406 -3.107 1 91.25 106 SER B O 1
ATOM 5062 N N . MET B 1 107 ? 16.516 -17.344 -5.328 1 90.62 107 MET B N 1
ATOM 5063 C CA . MET B 1 107 ? 17.281 -18.562 -5.59 1 90.62 107 MET B CA 1
ATOM 5064 C C . MET B 1 107 ? 18.625 -18.234 -6.238 1 90.62 107 MET B C 1
ATOM 5066 O O . MET B 1 107 ? 19.516 -19.078 -6.297 1 90.62 107 MET B O 1
ATOM 5070 N N . MET B 1 108 ? 18.688 -16.984 -6.738 1 86.94 108 MET B N 1
ATOM 5071 C CA . MET B 1 108 ? 19.922 -16.562 -7.383 1 86.94 108 MET B CA 1
ATOM 5072 C C . MET B 1 108 ? 20.672 -15.547 -6.52 1 86.94 108 MET B C 1
ATOM 5074 O O . MET B 1 108 ? 20.047 -14.789 -5.773 1 86.94 108 MET B O 1
ATOM 5078 N N . SER B 1 109 ? 21.938 -15.531 -6.641 1 82.75 109 SER B N 1
ATOM 5079 C CA . SER B 1 109 ? 22.766 -14.688 -5.781 1 82.75 109 SER B CA 1
ATOM 5080 C C . SER B 1 109 ? 23.141 -13.398 -6.488 1 82.75 109 SER B C 1
ATOM 5082 O O . SER B 1 109 ? 23.75 -12.508 -5.883 1 82.75 109 SER B O 1
ATOM 5084 N N . GLU B 1 110 ? 22.719 -13.289 -7.699 1 85.25 110 GLU B N 1
ATOM 5085 C CA . GLU B 1 110 ? 23.078 -12.086 -8.438 1 85.25 110 GLU B CA 1
ATOM 5086 C C . GLU B 1 110 ? 22.422 -10.852 -7.832 1 85.25 110 GLU B C 1
ATOM 5088 O O . GLU B 1 110 ? 21.312 -10.922 -7.316 1 85.25 110 GLU B O 1
ATOM 5093 N N . ALA B 1 111 ? 23.109 -9.812 -7.996 1 82.5 111 ALA B N 1
ATOM 5094 C CA . ALA B 1 111 ? 22.641 -8.547 -7.453 1 82.5 111 ALA B CA 1
ATOM 5095 C C . ALA B 1 111 ? 21.359 -8.094 -8.156 1 82.5 111 ALA B C 1
ATOM 5097 O O . ALA B 1 111 ? 21.125 -8.438 -9.312 1 82.5 111 ALA B O 1
ATOM 5098 N N . ALA B 1 112 ? 20.609 -7.309 -7.441 1 83.75 112 ALA B N 1
ATOM 5099 C CA . ALA B 1 112 ? 19.406 -6.723 -8.008 1 83.75 112 ALA B CA 1
ATOM 5100 C C . ALA B 1 112 ? 19.719 -5.883 -9.242 1 83.75 112 ALA B C 1
ATOM 5102 O O . ALA B 1 112 ? 20.766 -5.23 -9.297 1 83.75 112 ALA B O 1
ATOM 5103 N N . ILE B 1 113 ? 18.828 -5.93 -10.195 1 79.31 113 ILE B N 1
ATOM 5104 C CA . ILE B 1 113 ? 19.016 -5.191 -11.438 1 79.31 113 ILE B CA 1
ATOM 5105 C C . ILE B 1 113 ? 18.531 -3.752 -11.258 1 79.31 113 ILE B C 1
ATOM 5107 O O . ILE B 1 113 ? 19.109 -2.826 -11.844 1 79.31 113 ILE B O 1
ATOM 5111 N N . GLU B 1 114 ? 17.453 -3.695 -10.453 1 77.12 114 GLU B N 1
ATOM 5112 C CA . GLU B 1 114 ? 16.875 -2.371 -10.234 1 77.12 114 GLU B CA 1
ATOM 5113 C C . GLU B 1 114 ? 17.906 -1.412 -9.648 1 77.12 114 GLU B C 1
ATOM 5115 O O . GLU B 1 114 ? 18.672 -1.782 -8.75 1 77.12 114 GLU B O 1
ATOM 5120 N N . GLN B 1 115 ? 17.906 -0.314 -10.32 1 70.31 115 GLN B N 1
ATOM 5121 C CA . GLN B 1 115 ? 18.828 0.713 -9.82 1 70.31 115 GLN B CA 1
ATOM 5122 C C . GLN B 1 115 ? 18.094 1.707 -8.922 1 70.31 115 GLN B C 1
ATOM 5124 O O . GLN B 1 115 ? 16.953 2.088 -9.203 1 70.31 115 GLN B O 1
ATOM 5129 N N . ARG B 1 116 ? 18.719 1.888 -7.84 1 73.12 116 ARG B N 1
ATOM 5130 C CA . ARG B 1 116 ? 18.203 2.965 -7.004 1 73.12 116 ARG B CA 1
ATOM 5131 C C . ARG B 1 116 ? 18.172 4.285 -7.766 1 73.12 116 ARG B C 1
ATOM 5133 O O . ARG B 1 116 ? 18.953 4.484 -8.703 1 73.12 116 ARG B O 1
ATOM 5140 N N . GLU B 1 117 ? 17.141 5.098 -7.488 1 70.38 117 GLU B N 1
ATOM 5141 C CA . GLU B 1 117 ? 17.156 6.426 -8.094 1 70.38 117 GLU B CA 1
ATOM 5142 C C . GLU B 1 117 ? 18.547 7.059 -7.992 1 70.38 117 GLU B C 1
ATOM 5144 O O . GLU B 1 117 ? 19.234 6.91 -6.977 1 70.38 117 GLU B O 1
ATOM 5149 N N . PRO B 1 118 ? 18.922 7.586 -9.156 1 67.62 118 PRO B N 1
ATOM 5150 C CA . PRO B 1 118 ? 20.266 8.18 -9.141 1 67.62 118 PRO B CA 1
ATOM 5151 C C . PRO B 1 118 ? 20.484 9.117 -7.949 1 67.62 118 PRO B C 1
ATOM 5153 O O . PRO B 1 118 ? 19.641 9.969 -7.672 1 67.62 118 PRO B O 1
ATOM 5156 N N . ARG B 1 119 ? 21.484 8.734 -7.277 1 74.69 119 ARG B N 1
ATOM 5157 C CA . ARG B 1 119 ? 21.891 9.586 -6.156 1 74.69 119 ARG B CA 1
ATOM 5158 C C . ARG B 1 119 ? 22.516 10.883 -6.648 1 74.69 119 ARG B C 1
ATOM 5160 O O . ARG B 1 119 ? 23.266 10.883 -7.629 1 74.69 119 ARG B O 1
ATOM 5167 N N . ASN B 1 120 ? 21.875 11.898 -6.188 1 84 120 ASN B N 1
ATOM 5168 C CA . ASN B 1 120 ? 22.594 13.148 -6.371 1 84 120 ASN B CA 1
ATOM 5169 C C . ASN B 1 120 ? 23.984 13.094 -5.738 1 84 120 ASN B C 1
ATOM 5171 O O . ASN B 1 120 ? 24.109 12.992 -4.516 1 84 120 ASN B O 1
ATOM 5175 N N . PRO B 1 121 ? 24.969 13.055 -6.594 1 87.12 121 PRO B N 1
ATOM 5176 C CA . PRO B 1 121 ? 26.328 12.883 -6.051 1 87.12 121 PRO B CA 1
ATOM 5177 C C . PRO B 1 121 ? 26.688 13.977 -5.043 1 87.12 121 PRO B C 1
ATOM 5179 O O . PRO B 1 121 ? 27.656 13.828 -4.293 1 87.12 121 PRO B O 1
ATOM 5182 N N . HIS B 1 122 ? 25.938 14.977 -5.035 1 91.12 122 HIS B N 1
ATOM 5183 C CA . HIS B 1 122 ? 26.234 16.094 -4.137 1 91.12 122 HIS B CA 1
ATOM 5184 C C . HIS B 1 122 ? 25.531 15.914 -2.793 1 91.12 122 HIS B C 1
ATOM 5186 O O . HIS B 1 122 ? 25.734 16.719 -1.875 1 91.12 122 HIS B O 1
ATOM 5192 N N . LEU B 1 123 ? 24.812 14.883 -2.701 1 95 123 LEU B N 1
ATOM 5193 C CA . LEU B 1 123 ? 24.094 14.617 -1.455 1 95 123 LEU B CA 1
ATOM 5194 C C . LEU B 1 123 ? 24.656 13.391 -0.75 1 95 123 LEU B C 1
ATOM 5196 O O . LEU B 1 123 ? 25.047 12.414 -1.4 1 95 123 LEU B O 1
ATOM 5200 N N . ALA B 1 124 ? 24.75 13.469 0.547 1 95.69 124 ALA B N 1
ATOM 5201 C CA . ALA B 1 124 ? 25.25 12.352 1.347 1 95.69 124 ALA B CA 1
ATOM 5202 C C . ALA B 1 124 ? 24.188 11.266 1.479 1 95.69 124 ALA B C 1
ATOM 5204 O O . ALA B 1 124 ? 23.016 11.547 1.779 1 95.69 124 ALA B O 1
ATOM 5205 N N . PRO B 1 125 ? 24.562 9.984 1.268 1 94 125 PRO B N 1
ATOM 5206 C CA . PRO B 1 125 ? 23.594 8.898 1.422 1 94 125 PRO B CA 1
ATOM 5207 C C . PRO B 1 125 ? 23.234 8.633 2.881 1 94 125 PRO B C 1
ATOM 5209 O O . PRO B 1 125 ? 24 8.969 3.785 1 94 125 PRO B O 1
ATOM 5212 N N . PRO B 1 126 ? 22.078 8.102 3.092 1 94.5 126 PRO B N 1
ATOM 5213 C CA . PRO B 1 126 ? 21.75 7.695 4.461 1 94.5 126 PRO B CA 1
ATOM 5214 C C . PRO B 1 126 ? 22.641 6.559 4.969 1 94.5 126 PRO B C 1
ATOM 5216 O O . PRO B 1 126 ? 23.188 5.789 4.168 1 94.5 126 PRO B O 1
ATOM 5219 N N . PRO B 1 127 ? 22.797 6.508 6.316 1 95 127 PRO B N 1
ATOM 5220 C CA . PRO B 1 127 ? 23.438 5.301 6.832 1 95 127 PRO B CA 1
ATOM 5221 C C . PRO B 1 127 ? 22.656 4.027 6.52 1 95 127 PRO B C 1
ATOM 5223 O O . PRO B 1 127 ? 21.469 4.09 6.242 1 95 127 PRO B O 1
ATOM 5226 N N . GLU B 1 128 ? 23.312 2.926 6.605 1 91.12 128 GLU B N 1
ATOM 5227 C CA . GLU B 1 128 ? 22.766 1.645 6.16 1 91.12 128 GLU B CA 1
ATOM 5228 C C . GLU B 1 128 ? 21.453 1.321 6.863 1 91.12 128 GLU B C 1
ATOM 5230 O O . GLU B 1 128 ? 20.484 0.896 6.227 1 91.12 128 GLU B O 1
ATOM 5235 N N . PHE B 1 129 ? 21.375 1.538 8.141 1 92.62 129 PHE B N 1
ATOM 5236 C CA . PHE B 1 129 ? 20.219 1.128 8.914 1 92.62 129 PHE B CA 1
ATOM 5237 C C . PHE B 1 129 ? 19.031 2.057 8.656 1 92.62 129 PHE B C 1
ATOM 5239 O O . PHE B 1 129 ? 17.922 1.777 9.086 1 92.62 129 PHE B O 1
ATOM 5246 N N . LEU B 1 130 ? 19.234 3.191 7.855 1 96.19 130 LEU B N 1
ATOM 5247 C CA . LEU B 1 130 ? 18.172 4.125 7.492 1 96.19 130 LEU B CA 1
ATOM 5248 C C . LEU B 1 130 ? 18 4.195 5.98 1 96.19 130 LEU B C 1
ATOM 5250 O O . LEU B 1 130 ? 17.484 5.184 5.453 1 96.19 130 LEU B O 1
ATOM 5254 N N . GLU B 1 131 ? 18.469 3.24 5.309 1 93.44 131 GLU B N 1
ATOM 5255 C CA . GLU B 1 131 ? 18.453 3.252 3.852 1 93.44 131 GLU B CA 1
ATOM 5256 C C . GLU B 1 131 ? 17.062 2.947 3.307 1 93.44 131 GLU B C 1
ATOM 5258 O O . GLU B 1 131 ? 16.75 3.285 2.164 1 93.44 131 GLU B O 1
ATOM 5263 N N . GLU B 1 132 ? 16.266 2.277 4.141 1 94.44 132 GLU B N 1
ATOM 5264 C CA . GLU B 1 132 ? 14.922 1.872 3.742 1 94.44 132 GLU B CA 1
ATOM 5265 C C . GLU B 1 132 ? 13.867 2.6 4.562 1 94.44 132 GLU B C 1
ATOM 5267 O O . GLU B 1 132 ? 14.172 3.191 5.602 1 94.44 132 GLU B O 1
A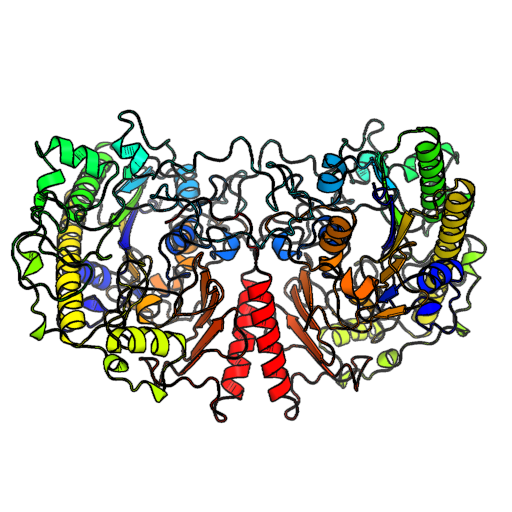TOM 5272 N N . ALA B 1 133 ? 12.641 2.531 4.117 1 96.5 133 ALA B N 1
ATOM 5273 C CA . ALA B 1 133 ? 11.531 3.227 4.762 1 96.5 133 ALA B CA 1
ATOM 5274 C C . ALA B 1 133 ? 11.281 2.684 6.164 1 96.5 133 ALA B C 1
ATOM 5276 O O . ALA B 1 133 ? 10.75 3.391 7.027 1 96.5 133 ALA B O 1
ATOM 5277 N N . PHE B 1 134 ? 11.594 1.413 6.359 1 93.94 134 PHE B N 1
ATOM 5278 C CA . PHE B 1 134 ? 11.508 0.763 7.66 1 93.94 134 PHE B CA 1
ATOM 5279 C C . PHE B 1 134 ? 12.82 0.068 8.008 1 93.94 134 PHE B C 1
ATOM 5281 O O . PHE B 1 134 ? 13.391 -0.639 7.172 1 93.94 134 PHE B O 1
ATOM 5288 N N . LYS B 1 135 ? 13.281 0.251 9.234 1 92.31 135 LYS B N 1
ATOM 5289 C CA . LYS B 1 135 ? 14.508 -0.38 9.711 1 92.31 135 LYS B CA 1
ATOM 5290 C C . LYS B 1 135 ? 14.344 -1.893 9.82 1 92.31 135 LYS B C 1
ATOM 5292 O O . LYS B 1 135 ? 13.305 -2.379 10.266 1 92.31 135 LYS B O 1
ATOM 5297 N N . PRO B 1 136 ? 15.336 -2.598 9.289 1 82.25 136 PRO B N 1
ATOM 5298 C CA . PRO B 1 136 ? 15.266 -4.051 9.445 1 82.25 136 PRO B CA 1
ATOM 5299 C C . PRO B 1 136 ? 15.383 -4.488 10.906 1 82.25 136 PRO B C 1
ATOM 5301 O O . PRO B 1 136 ? 16.047 -3.824 11.703 1 82.25 136 PRO B O 1
ATOM 5304 N N . HIS B 1 137 ? 14.734 -5.574 11.172 1 80.25 137 HIS B N 1
ATOM 5305 C CA . HIS B 1 137 ? 14.875 -6.16 12.5 1 80.25 137 HIS B CA 1
ATOM 5306 C C . HIS B 1 137 ? 16.031 -7.148 12.547 1 80.25 137 HIS B C 1
ATOM 5308 O O . HIS B 1 137 ? 16.234 -7.914 11.602 1 80.25 137 HIS B O 1
ATOM 5314 N N . ALA B 1 138 ? 16.719 -7.031 13.641 1 72.75 138 ALA B N 1
ATOM 5315 C CA . ALA B 1 138 ? 17.891 -7.906 13.812 1 72.75 138 ALA B CA 1
ATOM 5316 C C . ALA B 1 138 ? 17.484 -9.375 13.734 1 72.75 138 ALA B C 1
ATOM 5318 O O . ALA B 1 138 ? 18.234 -10.211 13.227 1 72.75 138 ALA B O 1
ATOM 5319 N N . ALA B 1 139 ? 16.25 -9.664 14.07 1 75.5 139 ALA B N 1
ATOM 5320 C CA . ALA B 1 139 ? 15.828 -11.055 14.172 1 75.5 139 ALA B CA 1
ATOM 5321 C C . ALA B 1 139 ? 15.156 -11.523 12.883 1 75.5 139 ALA B C 1
ATOM 5323 O O . ALA B 1 139 ? 14.812 -12.703 12.742 1 75.5 139 ALA B O 1
ATOM 5324 N N . GLU B 1 140 ? 15.055 -10.641 11.969 1 82.31 140 GLU B N 1
ATOM 5325 C CA . GLU B 1 140 ? 14.406 -11.008 10.711 1 82.31 140 GLU B CA 1
ATOM 5326 C C . GLU B 1 140 ? 15.367 -11.75 9.789 1 82.31 140 GLU B C 1
ATOM 5328 O O . GLU B 1 140 ? 16.5 -11.297 9.578 1 82.31 140 GLU B O 1
ATOM 5333 N N . GLY B 1 141 ? 14.867 -12.906 9.141 1 82.38 141 GLY B N 1
ATOM 5334 C CA . GLY B 1 141 ? 15.703 -13.75 8.297 1 82.38 141 GLY B CA 1
ATOM 5335 C C . GLY B 1 141 ? 16.141 -15.031 8.977 1 82.38 141 GLY B C 1
ATOM 5336 O O . GLY B 1 141 ? 15.625 -15.383 10.047 1 82.38 141 GLY B O 1
ATOM 5337 N N . PRO B 1 142 ? 16.953 -15.797 8.375 1 90.81 142 PRO B N 1
ATOM 5338 C CA . PRO B 1 142 ? 17.734 -15.484 7.172 1 90.81 142 PRO B CA 1
ATOM 5339 C C . PRO B 1 142 ? 16.891 -15.508 5.898 1 90.81 142 PRO B C 1
ATOM 5341 O O . PRO B 1 142 ? 15.859 -16.203 5.848 1 90.81 142 PRO B O 1
ATOM 5344 N N . TYR B 1 143 ? 17.375 -14.797 4.832 1 92.88 143 TYR B N 1
ATOM 5345 C CA . TYR B 1 143 ? 16.656 -14.695 3.562 1 92.88 143 TYR B CA 1
ATOM 5346 C C . TYR B 1 143 ? 17.469 -15.305 2.43 1 92.88 143 TYR B C 1
ATOM 5348 O O . TYR B 1 143 ? 17.312 -14.922 1.267 1 92.88 143 TYR B O 1
ATOM 5356 N N . ASP B 1 144 ? 18.375 -16.188 2.799 1 93.5 144 ASP B N 1
ATOM 5357 C CA . ASP B 1 144 ? 19.25 -16.781 1.793 1 93.5 144 ASP B CA 1
ATOM 5358 C C . ASP B 1 144 ? 19.094 -18.297 1.775 1 93.5 144 ASP B C 1
ATOM 5360 O O . ASP B 1 144 ? 20.016 -19.016 1.377 1 93.5 144 ASP B O 1
ATOM 5364 N N . GLN B 1 145 ? 18 -18.75 2.188 1 96.06 145 GLN B N 1
ATOM 5365 C CA . GLN B 1 145 ? 17.875 -20.188 2.434 1 96.06 145 GLN B CA 1
ATOM 5366 C C . GLN B 1 145 ? 17.609 -20.953 1.137 1 96.06 145 GLN B C 1
ATOM 5368 O O . GLN B 1 145 ? 17.859 -22.156 1.052 1 96.06 145 GLN B O 1
ATOM 5373 N N . GLU B 1 146 ? 17.156 -20.266 0.108 1 96.5 146 GLU B N 1
ATOM 5374 C CA . GLU B 1 146 ? 16.844 -20.953 -1.144 1 96.5 146 GLU B CA 1
ATOM 5375 C C . GLU B 1 146 ? 17.906 -20.672 -2.201 1 96.5 146 GLU B C 1
ATOM 5377 O O . GLU B 1 146 ? 17.766 -21.078 -3.357 1 96.5 146 GLU B O 1
ATOM 5382 N N . LEU B 1 147 ? 19 -20.047 -1.823 1 95.38 147 LEU B N 1
ATOM 5383 C CA . LEU B 1 147 ? 20.062 -19.703 -2.762 1 95.38 147 LEU B CA 1
ATOM 5384 C C . LEU B 1 147 ? 20.75 -20.953 -3.291 1 95.38 147 LEU B C 1
ATOM 5386 O O . LEU B 1 147 ? 21.297 -21.75 -2.514 1 95.38 147 LEU B O 1
ATOM 5390 N N . GLU B 1 148 ? 20.797 -20.969 -4.594 1 94.56 148 GLU B N 1
ATOM 5391 C CA . GLU B 1 148 ? 21.422 -22.109 -5.258 1 94.56 148 GLU B CA 1
ATOM 5392 C C . GLU B 1 148 ? 22.875 -22.281 -4.844 1 94.56 148 GLU B C 1
ATOM 5394 O O . GLU B 1 148 ? 23.312 -23.391 -4.551 1 94.56 148 GLU B O 1
ATOM 5399 N N . VAL B 1 149 ? 23.594 -21.219 -4.781 1 94.44 149 VAL B N 1
ATOM 5400 C CA . VAL B 1 149 ? 25.031 -21.266 -4.508 1 94.44 149 VAL B CA 1
ATOM 5401 C C . VAL B 1 149 ? 25.266 -21.844 -3.121 1 94.44 149 VAL B C 1
ATOM 5403 O O . VAL B 1 149 ? 26.266 -22.547 -2.904 1 94.44 149 VAL B O 1
ATOM 5406 N N . ARG B 1 150 ? 24.359 -21.609 -2.248 1 95.31 150 ARG B N 1
ATOM 5407 C CA . ARG B 1 150 ? 24.531 -22.141 -0.899 1 95.31 150 ARG B CA 1
ATOM 5408 C C . ARG B 1 150 ? 24.297 -23.656 -0.869 1 95.31 150 ARG B C 1
ATOM 5410 O O . ARG B 1 150 ? 25.016 -24.391 -0.2 1 95.31 150 ARG B O 1
ATOM 5417 N N . TRP B 1 151 ? 23.359 -24.109 -1.518 1 96.06 151 TRP B N 1
ATOM 5418 C CA . TRP B 1 151 ? 23.047 -25.531 -1.584 1 96.06 151 TRP B CA 1
ATOM 5419 C C . TRP B 1 151 ? 24.172 -26.297 -2.291 1 96.06 151 TRP B C 1
ATOM 5421 O O . TRP B 1 151 ? 24.438 -27.453 -1.971 1 96.06 151 TRP B O 1
ATOM 5431 N N . GLU B 1 152 ? 24.812 -25.656 -3.162 1 92.81 152 GLU B N 1
ATOM 5432 C CA . GLU B 1 152 ? 25.875 -26.297 -3.936 1 92.81 152 GLU B CA 1
ATOM 5433 C C . GLU B 1 152 ? 27.203 -26.266 -3.182 1 92.81 152 GLU B C 1
ATOM 5435 O O . GLU B 1 152 ? 27.984 -27.219 -3.236 1 92.81 152 GLU B O 1
ATOM 5440 N N . SER B 1 153 ? 27.453 -25.172 -2.475 1 94.38 153 SER B N 1
ATOM 5441 C CA . SER B 1 153 ? 28.812 -24.938 -2.002 1 94.38 153 SER B CA 1
ATOM 5442 C C . SER B 1 153 ? 28.938 -25.25 -0.513 1 94.38 153 SER B C 1
ATOM 5444 O O . SER B 1 153 ? 30.047 -25.406 -0.002 1 94.38 153 SER B O 1
ATOM 5446 N N . ILE B 1 154 ? 27.812 -25.328 0.183 1 96.5 154 ILE B N 1
ATOM 5447 C CA . ILE B 1 154 ? 27.875 -25.516 1.628 1 96.5 154 ILE B CA 1
ATOM 5448 C C . ILE B 1 154 ? 27.188 -26.828 2.006 1 96.5 154 ILE B C 1
ATOM 5450 O O . ILE B 1 154 ? 25.953 -26.859 2.135 1 96.5 154 ILE B O 1
ATOM 5454 N N . PRO B 1 155 ? 27.875 -27.828 2.273 1 95 155 PRO B N 1
ATOM 5455 C CA . PRO B 1 155 ? 27.297 -29.141 2.557 1 95 155 PRO B CA 1
ATOM 5456 C C . PRO B 1 155 ? 26.328 -29.125 3.744 1 95 155 PRO B C 1
ATOM 5458 O O . PRO B 1 155 ? 25.312 -29.812 3.738 1 95 155 PRO B O 1
ATOM 5461 N N . ALA B 1 156 ? 26.594 -28.234 4.656 1 96.44 156 ALA B N 1
ATOM 5462 C CA . ALA B 1 156 ? 25.812 -28.219 5.883 1 96.44 156 ALA B CA 1
ATOM 5463 C C . ALA B 1 156 ? 24.594 -27.297 5.738 1 96.44 156 ALA B C 1
ATOM 5465 O O . ALA B 1 156 ? 23.75 -27.234 6.629 1 96.44 156 ALA B O 1
ATOM 5466 N N . HIS B 1 157 ? 24.516 -26.594 4.594 1 96.94 157 HIS B N 1
ATOM 5467 C CA . HIS B 1 157 ? 23.375 -25.719 4.379 1 96.94 157 HIS B CA 1
ATOM 5468 C C . HIS B 1 157 ? 22.062 -26.484 4.43 1 96.94 157 HIS B C 1
ATOM 5470 O O . HIS B 1 157 ? 21.953 -27.562 3.855 1 96.94 157 HIS B O 1
ATOM 5476 N N . GLU B 1 158 ? 21.125 -25.891 5.23 1 97.44 158 GLU B N 1
ATOM 5477 C CA . GLU B 1 158 ? 19.812 -26.516 5.371 1 97.44 158 GLU B CA 1
ATOM 5478 C C . GLU B 1 158 ? 18.734 -25.469 5.648 1 97.44 158 GLU B C 1
ATOM 5480 O O . GLU B 1 158 ? 19.047 -24.344 6.078 1 97.44 158 GLU B O 1
ATOM 5485 N N . ILE B 1 159 ? 17.594 -25.828 5.281 1 97.12 159 ILE B N 1
ATOM 5486 C CA . ILE B 1 159 ? 16.453 -24.969 5.598 1 97.12 159 ILE B CA 1
ATOM 5487 C C . ILE B 1 159 ? 16.219 -24.969 7.105 1 97.12 159 ILE B C 1
ATOM 5489 O O . ILE B 1 159 ? 16.125 -26.031 7.73 1 97.12 159 ILE B O 1
ATOM 5493 N N . LYS B 1 160 ? 16.188 -23.766 7.645 1 96.94 160 LYS B N 1
ATOM 5494 C CA . LYS B 1 160 ? 15.797 -23.641 9.047 1 96.94 160 LYS B CA 1
ATOM 5495 C C . LYS B 1 160 ? 14.289 -23.812 9.211 1 96.94 160 LYS B C 1
ATOM 5497 O O . LYS B 1 160 ? 13.508 -23.047 8.641 1 96.94 160 LYS B O 1
ATOM 5502 N N . LEU B 1 161 ? 13.859 -24.797 10.047 1 97.38 161 LEU B N 1
ATOM 5503 C CA . LEU B 1 161 ? 12.445 -25.109 10.258 1 97.38 161 LEU B CA 1
ATOM 5504 C C . LEU B 1 161 ? 11.961 -24.547 11.586 1 97.38 161 LEU B C 1
ATOM 5506 O O . LEU B 1 161 ? 12.734 -24.453 12.539 1 97.38 161 LEU B O 1
ATOM 5510 N N . PRO B 1 162 ? 10.672 -24.156 11.727 1 97.62 162 PRO B N 1
ATOM 5511 C CA . PRO B 1 162 ? 9.695 -24.125 10.633 1 97.62 162 PRO B CA 1
ATOM 5512 C C . PRO B 1 162 ? 10 -23.031 9.617 1 97.62 162 PRO B C 1
ATOM 5514 O O . PRO B 1 162 ? 10.461 -21.938 9.984 1 97.62 162 PRO B O 1
ATOM 5517 N N . TYR B 1 163 ? 9.844 -23.406 8.359 1 98.12 163 TYR B N 1
ATOM 5518 C CA . TYR B 1 163 ? 10.07 -22.484 7.246 1 98.12 163 TYR B CA 1
ATOM 5519 C C . TYR B 1 163 ? 8.75 -21.906 6.746 1 98.12 163 TYR B C 1
ATOM 5521 O O . TYR B 1 163 ? 8.008 -22.562 6.023 1 98.12 163 TYR B O 1
ATOM 5529 N N . TYR B 1 164 ? 8.461 -20.656 7.121 1 97.81 164 TYR B N 1
ATOM 5530 C CA . TYR B 1 164 ? 7.195 -19.984 6.84 1 97.81 164 TYR B CA 1
ATOM 5531 C C . TYR B 1 164 ? 6.02 -20.859 7.277 1 97.81 164 TYR B C 1
ATOM 5533 O O . TYR B 1 164 ? 4.988 -20.906 6.602 1 97.81 164 TYR B O 1
ATOM 5541 N N . GLY B 1 165 ? 6.176 -21.609 8.289 1 98.38 165 GLY B N 1
ATOM 5542 C CA . GLY B 1 165 ? 5.117 -22.438 8.859 1 98.38 165 GLY B CA 1
ATOM 5543 C C . GLY B 1 165 ? 5.211 -23.891 8.453 1 98.38 165 GLY B C 1
ATOM 5544 O O . GLY B 1 165 ? 4.523 -24.75 9.016 1 98.38 165 GLY B O 1
ATOM 5545 N N . PHE B 1 166 ? 6.07 -24.266 7.52 1 98.75 166 PHE B N 1
ATOM 5546 C CA . PHE B 1 166 ? 6.27 -25.656 7.117 1 98.75 166 PHE B CA 1
ATOM 5547 C C . PHE B 1 166 ? 7.184 -26.375 8.102 1 98.75 166 PHE B C 1
ATOM 5549 O O . PHE B 1 166 ? 8.305 -25.922 8.359 1 98.75 166 PHE B O 1
ATOM 5556 N N . GLU B 1 167 ? 6.738 -27.453 8.523 1 98.56 167 GLU B N 1
ATOM 5557 C CA . GLU B 1 167 ? 7.512 -28.234 9.484 1 98.56 167 GLU B CA 1
ATOM 5558 C C . GLU B 1 167 ? 8.43 -29.234 8.781 1 98.56 167 GLU B C 1
ATOM 5560 O O . GLU B 1 167 ? 9.352 -29.766 9.391 1 98.56 167 GLU B O 1
ATOM 5565 N N . HIS B 1 168 ? 8.141 -29.469 7.57 1 98.62 168 HIS B N 1
ATOM 5566 C CA . HIS B 1 168 ? 8.945 -30.328 6.703 1 98.62 168 HIS B CA 1
ATOM 5567 C C . HIS B 1 168 ? 9.109 -29.703 5.32 1 98.62 168 HIS B C 1
ATOM 5569 O O . HIS B 1 168 ? 8.141 -29.203 4.746 1 98.62 168 HIS B O 1
ATOM 5575 N N . VAL B 1 169 ? 10.367 -29.734 4.816 1 98.81 169 VAL B N 1
ATOM 5576 C CA . VAL B 1 169 ? 10.617 -29.172 3.494 1 98.81 169 VAL B CA 1
ATOM 5577 C C . VAL B 1 169 ? 11.562 -30.078 2.711 1 98.81 169 VAL B C 1
ATOM 5579 O O . VAL B 1 169 ? 12.664 -30.391 3.174 1 98.81 169 VAL B O 1
ATOM 5582 N N . ASP B 1 170 ? 11.156 -30.531 1.617 1 98.75 170 ASP B N 1
ATOM 5583 C CA . ASP B 1 170 ? 12.016 -31.078 0.57 1 98.75 170 ASP B CA 1
ATOM 5584 C C . ASP B 1 170 ? 12.055 -30.156 -0.644 1 98.75 170 ASP B C 1
ATOM 5586 O O . ASP B 1 170 ? 11.203 -30.234 -1.526 1 98.75 170 ASP B O 1
ATOM 5590 N N . LEU B 1 171 ? 13.102 -29.422 -0.702 1 98.56 171 LEU B N 1
ATOM 5591 C CA . LEU B 1 171 ? 13.172 -28.312 -1.654 1 98.56 171 LEU B CA 1
ATOM 5592 C C . LEU B 1 171 ? 13.602 -28.812 -3.029 1 98.56 171 LEU B C 1
ATOM 5594 O O . LEU B 1 171 ? 14.594 -29.531 -3.15 1 98.56 171 LEU B O 1
ATOM 5598 N N . CYS B 1 172 ? 12.922 -28.469 -4.027 1 98.12 172 CYS B N 1
ATOM 5599 C CA . CYS B 1 172 ? 13.227 -28.609 -5.449 1 98.12 172 CYS B CA 1
ATOM 5600 C C . CYS B 1 172 ? 12.922 -27.328 -6.207 1 98.12 172 CYS B C 1
ATOM 5602 O O . CYS B 1 172 ? 11.781 -27.078 -6.594 1 98.12 172 CYS B O 1
ATOM 5604 N N . ILE B 1 173 ? 13.977 -26.562 -6.477 1 93.75 173 ILE B N 1
ATOM 5605 C CA . ILE B 1 173 ? 13.727 -25.219 -6.996 1 93.75 173 ILE B CA 1
ATOM 5606 C C . ILE B 1 173 ? 14.539 -25 -8.273 1 93.75 173 ILE B C 1
ATOM 5608 O O . ILE B 1 173 ? 15.5 -25.719 -8.531 1 93.75 173 ILE B O 1
ATOM 5612 N N . ASN B 1 174 ? 14.148 -24.062 -8.992 1 93.06 174 ASN B N 1
ATOM 5613 C CA . ASN B 1 174 ? 14.5 -23.906 -10.398 1 93.06 174 ASN B CA 1
ATOM 5614 C C . ASN B 1 174 ? 13.625 -24.766 -11.297 1 93.06 174 ASN B C 1
ATOM 5616 O O . ASN B 1 174 ? 12.469 -25.047 -10.961 1 93.06 174 ASN B O 1
ATOM 5620 N N . HIS B 1 175 ? 14.188 -25.109 -12.547 1 94.06 175 HIS B N 1
ATOM 5621 C CA . HIS B 1 175 ? 13.234 -25.703 -13.477 1 94.06 175 HIS B CA 1
ATOM 5622 C C . HIS B 1 175 ? 13.875 -26.828 -14.289 1 94.06 175 HIS B C 1
ATOM 5624 O O . HIS B 1 175 ? 15.094 -26.828 -14.484 1 94.06 175 HIS B O 1
ATOM 5630 N N . GLY B 1 176 ? 12.992 -27.719 -14.711 1 95.56 176 GLY B N 1
ATOM 5631 C CA . GLY B 1 176 ? 13.438 -28.75 -15.625 1 95.56 176 GLY B CA 1
ATOM 5632 C C . GLY B 1 176 ? 14.57 -29.594 -15.062 1 95.56 176 GLY B C 1
ATOM 5633 O O . GLY B 1 176 ? 14.477 -30.094 -13.938 1 95.56 176 GLY B O 1
ATOM 5634 N N . ASP B 1 177 ? 15.602 -29.859 -15.883 1 96.5 177 ASP B N 1
ATOM 5635 C CA . ASP B 1 177 ? 16.719 -30.703 -15.461 1 96.5 177 ASP B CA 1
ATOM 5636 C C . ASP B 1 177 ? 17.797 -29.875 -14.766 1 96.5 177 ASP B C 1
ATOM 5638 O O . ASP B 1 177 ? 18.906 -30.359 -14.523 1 96.5 177 ASP B O 1
ATOM 5642 N N . LEU B 1 178 ? 17.359 -28.578 -14.422 1 95.19 178 LEU B N 1
ATOM 5643 C CA . LEU B 1 178 ? 18.328 -27.703 -13.781 1 95.19 178 LEU B CA 1
ATOM 5644 C C . LEU B 1 178 ? 17.953 -27.453 -12.328 1 95.19 178 LEU B C 1
ATOM 5646 O O . LEU B 1 178 ? 18.562 -26.609 -11.664 1 95.19 178 LEU B O 1
ATOM 5650 N N . ALA B 1 179 ? 16.953 -28.125 -11.82 1 96 179 ALA B N 1
ATOM 5651 C CA . ALA B 1 179 ? 16.484 -27.906 -10.453 1 96 179 ALA B CA 1
ATOM 5652 C C . ALA B 1 179 ? 17.578 -28.266 -9.445 1 96 179 ALA B C 1
ATOM 5654 O O . ALA B 1 179 ? 18.469 -29.062 -9.742 1 96 179 ALA B O 1
ATOM 5655 N N . HIS B 1 180 ? 17.562 -27.656 -8.281 1 95.31 180 HIS B N 1
ATOM 5656 C CA . HIS B 1 180 ? 18.531 -27.875 -7.211 1 95.31 180 HIS B CA 1
ATOM 5657 C C . HIS B 1 180 ? 17.828 -27.969 -5.852 1 95.31 180 HIS B C 1
ATOM 5659 O O . HIS B 1 180 ? 16.688 -28.406 -5.758 1 95.31 180 HIS B O 1
ATOM 5665 N N . GLY B 1 181 ? 18.562 -27.641 -4.723 1 97.25 181 GLY B N 1
ATOM 5666 C CA . GLY B 1 181 ? 18.031 -27.828 -3.379 1 97.25 181 GLY B CA 1
ATOM 5667 C C . GLY B 1 181 ? 18.234 -29.234 -2.857 1 97.25 181 GLY B C 1
ATOM 5668 O O . GLY B 1 181 ? 19.297 -29.844 -3.068 1 97.25 181 GLY B O 1
ATOM 5669 N N . HIS B 1 182 ? 17.266 -29.734 -2.123 1 98.5 182 HIS B N 1
ATOM 5670 C CA . HIS B 1 182 ? 17.328 -31.125 -1.678 1 98.5 182 HIS B CA 1
ATOM 5671 C C . HIS B 1 182 ? 17.359 -32.094 -2.863 1 98.5 182 HIS B C 1
ATOM 5673 O O . HIS B 1 182 ? 18.047 -33.125 -2.816 1 98.5 182 HIS B O 1
ATOM 5679 N N . TYR B 1 183 ? 16.703 -31.766 -3.906 1 98.19 183 TYR B N 1
ATOM 5680 C CA . TYR B 1 183 ? 16.703 -32.562 -5.125 1 98.19 183 TYR B CA 1
ATOM 5681 C C . TYR B 1 183 ? 18.125 -32.688 -5.676 1 98.19 183 TYR B C 1
ATOM 5683 O O . TYR B 1 183 ? 18.547 -33.812 -6.035 1 98.19 183 TYR B O 1
ATOM 5691 N N . GLY B 1 184 ? 18.781 -31.547 -5.797 1 97.12 184 GLY B N 1
ATOM 5692 C CA . GLY B 1 184 ? 20.141 -31.594 -6.305 1 97.12 184 GLY B CA 1
ATOM 5693 C C . GLY B 1 184 ? 21.047 -32.5 -5.504 1 97.12 184 GLY B C 1
ATOM 5694 O O . GLY B 1 184 ? 21.875 -33.219 -6.074 1 97.12 184 GLY B O 1
ATOM 5695 N N . ARG B 1 185 ? 20.891 -32.5 -4.25 1 97.25 185 ARG B N 1
ATOM 5696 C CA . ARG B 1 185 ? 21.688 -33.375 -3.385 1 97.25 185 ARG B CA 1
ATOM 5697 C C . ARG B 1 185 ? 21.297 -34.812 -3.568 1 97.25 185 ARG B C 1
ATOM 5699 O O . ARG B 1 185 ? 22.156 -35.719 -3.607 1 97.25 185 ARG B O 1
ATOM 5706 N N . TRP B 1 186 ? 20.047 -35.062 -3.59 1 98 186 TRP B N 1
ATOM 5707 C CA . TRP B 1 186 ? 19.562 -36.406 -3.854 1 98 186 TRP B CA 1
ATOM 5708 C C . TRP B 1 186 ? 20.094 -36.938 -5.176 1 98 186 TRP B C 1
ATOM 5710 O O . TRP B 1 186 ? 20.531 -38.094 -5.262 1 98 186 TRP B O 1
ATOM 5720 N N . LEU B 1 187 ? 20.094 -36.094 -6.219 1 97.62 187 LEU B N 1
ATOM 5721 C CA . LEU B 1 187 ? 20.562 -36.5 -7.543 1 97.62 187 LEU B CA 1
ATOM 5722 C C . LEU B 1 187 ? 22.031 -36.906 -7.496 1 97.62 187 LEU B C 1
ATOM 5724 O O . LEU B 1 187 ? 22.438 -37.844 -8.18 1 97.62 187 LEU B O 1
ATOM 5728 N N . LYS B 1 188 ? 22.781 -36.188 -6.707 1 95.88 188 LYS B N 1
ATOM 5729 C CA . LYS B 1 188 ? 24.188 -36.5 -6.547 1 95.88 188 LYS B CA 1
ATOM 5730 C C . LYS B 1 188 ? 24.391 -37.875 -5.918 1 95.88 188 LYS B C 1
ATOM 5732 O O . LYS B 1 188 ? 25.391 -38.562 -6.172 1 95.88 188 LYS B O 1
ATOM 5737 N N . GLU B 1 189 ? 23.469 -38.281 -5.141 1 96.88 189 GLU B N 1
ATOM 5738 C CA . GLU B 1 189 ? 23.516 -39.594 -4.523 1 96.88 189 GLU B CA 1
ATOM 5739 C C . GLU B 1 189 ? 23.109 -40.688 -5.508 1 96.88 189 GLU B C 1
ATOM 5741 O O . GLU B 1 189 ? 23.531 -41.844 -5.383 1 96.88 189 GLU B O 1
ATOM 5746 N N . GLN B 1 190 ? 22.281 -40.344 -6.453 1 97.31 190 GLN B N 1
ATOM 5747 C CA . GLN B 1 190 ? 21.688 -41.312 -7.359 1 97.31 190 GLN B CA 1
ATOM 5748 C C . GLN B 1 190 ? 22.609 -41.562 -8.562 1 97.31 190 GLN B C 1
ATOM 5750 O O . GLN B 1 190 ? 22.484 -42.594 -9.234 1 97.31 190 GLN B O 1
ATOM 5755 N N . HIS B 1 191 ? 23.438 -40.594 -8.836 1 96.12 191 HIS B N 1
ATOM 5756 C CA . HIS B 1 191 ? 24.266 -40.656 -10.031 1 96.12 191 HIS B CA 1
ATOM 5757 C C . HIS B 1 191 ? 25.672 -40.125 -9.742 1 96.12 191 HIS B C 1
ATOM 5759 O O . HIS B 1 191 ? 25.844 -39.094 -9.109 1 96.12 191 HIS B O 1
ATOM 5765 N N . PRO B 1 192 ? 26.734 -40.844 -10.25 1 94.5 192 PRO B N 1
ATOM 5766 C CA . PRO B 1 192 ? 28.125 -40.438 -9.945 1 94.5 192 PRO B CA 1
ATOM 5767 C C . PRO B 1 192 ? 28.516 -39.094 -10.562 1 94.5 192 PRO B C 1
ATOM 5769 O O . PRO B 1 192 ? 29.391 -38.406 -10.031 1 94.5 192 PRO B O 1
ATOM 5772 N N . ASP B 1 193 ? 27.844 -38.75 -11.734 1 95.25 193 ASP B N 1
ATOM 5773 C CA . ASP B 1 193 ? 28.094 -37.469 -12.391 1 95.25 193 ASP B CA 1
ATOM 5774 C C . ASP B 1 193 ? 26.781 -36.812 -12.859 1 95.25 193 ASP B C 1
ATOM 5776 O O . ASP B 1 193 ? 26.531 -36.75 -14.062 1 95.25 193 ASP B O 1
ATOM 5780 N N . PRO B 1 194 ? 26.109 -36.25 -11.977 1 94.31 194 PRO B N 1
ATOM 5781 C CA . PRO B 1 194 ? 24.797 -35.719 -12.344 1 94.31 194 PRO B CA 1
ATOM 5782 C C . PRO B 1 194 ? 24.875 -34.562 -13.336 1 94.31 194 PRO B C 1
ATOM 5784 O O . PRO B 1 194 ? 23.938 -34.344 -14.109 1 94.31 194 PRO B O 1
ATOM 5787 N N . THR B 1 195 ? 25.922 -33.844 -13.312 1 93.94 195 THR B N 1
ATOM 5788 C CA . THR B 1 195 ? 26.109 -32.719 -14.219 1 93.94 195 THR B CA 1
ATOM 5789 C C . THR B 1 195 ? 26.062 -33.188 -15.672 1 93.94 195 THR B C 1
ATOM 5791 O O . THR B 1 195 ? 25.641 -32.438 -16.547 1 93.94 195 THR B O 1
ATOM 5794 N N . SER B 1 196 ? 26.438 -34.375 -15.922 1 96.62 196 SER B N 1
ATOM 5795 C CA . SER B 1 196 ? 26.484 -34.906 -17.281 1 96.62 196 SER B CA 1
ATOM 5796 C C . SER B 1 196 ? 25.078 -35.156 -17.812 1 96.62 196 SER B C 1
ATOM 5798 O O . SER B 1 196 ? 24.891 -35.375 -19.016 1 96.62 196 SER B O 1
ATOM 5800 N N . LEU B 1 197 ? 24.062 -35.094 -16.984 1 97.19 197 LEU B N 1
ATOM 5801 C CA . LEU B 1 197 ? 22.688 -35.375 -17.375 1 97.19 197 LEU B CA 1
ATOM 5802 C C . LEU B 1 197 ? 21.906 -34.094 -17.609 1 97.19 197 LEU B C 1
ATOM 5804 O O . LEU B 1 197 ? 20.766 -34.094 -18.078 1 97.19 197 LEU B O 1
ATOM 5808 N N . ARG B 1 198 ? 22.578 -33 -17.375 1 96.69 198 ARG B N 1
ATOM 5809 C CA . ARG B 1 198 ? 21.812 -31.75 -17.25 1 96.69 198 ARG B CA 1
ATOM 5810 C C . ARG B 1 198 ? 22.266 -30.734 -18.281 1 96.69 198 ARG B C 1
ATOM 5812 O O . ARG B 1 198 ? 23.438 -30.703 -18.672 1 96.69 198 ARG B O 1
ATOM 5819 N N . GLY B 1 199 ? 21.281 -29.906 -18.672 1 96.19 199 GLY B N 1
ATOM 5820 C CA . GLY B 1 199 ? 21.609 -28.719 -19.438 1 96.19 199 GLY B CA 1
ATOM 5821 C C . GLY B 1 199 ? 21.703 -28.969 -20.938 1 96.19 199 GLY B C 1
ATOM 5822 O O . GLY B 1 199 ? 21.812 -30.109 -21.359 1 96.19 199 GLY B O 1
ATOM 5823 N N . PRO B 1 200 ? 21.641 -27.875 -21.625 1 95.81 200 PRO B N 1
ATOM 5824 C CA . PRO B 1 200 ? 21.703 -27.984 -23.078 1 95.81 200 PRO B CA 1
ATOM 5825 C C . PRO B 1 200 ? 23.016 -28.578 -23.578 1 95.81 200 PRO B C 1
ATOM 5827 O O . PRO B 1 200 ? 23.047 -29.25 -24.609 1 95.81 200 PRO B O 1
ATOM 5830 N N . GLU B 1 201 ? 24.047 -28.359 -22.812 1 96.06 201 GLU B N 1
ATOM 5831 C CA . GLU B 1 201 ? 25.359 -28.828 -23.219 1 96.06 201 GLU B CA 1
ATOM 5832 C C . GLU B 1 201 ? 25.438 -30.344 -23.203 1 96.06 201 GLU B C 1
ATOM 5834 O O . GLU B 1 201 ? 26.234 -30.953 -23.922 1 96.06 201 GLU B O 1
ATOM 5839 N N . ASN B 1 202 ? 24.641 -30.938 -22.391 1 97.5 202 ASN B N 1
ATOM 5840 C CA . ASN B 1 202 ? 24.656 -32.406 -22.25 1 97.5 202 ASN B CA 1
ATOM 5841 C C . ASN B 1 202 ? 23.406 -33.031 -22.859 1 97.5 202 ASN B C 1
ATOM 5843 O O . ASN B 1 202 ? 23.125 -34.219 -22.609 1 97.5 202 ASN B O 1
ATOM 5847 N N . ALA B 1 203 ? 22.688 -32.281 -23.656 1 97.69 203 ALA B N 1
ATOM 5848 C CA . ALA B 1 203 ? 21.406 -32.719 -24.203 1 97.69 203 ALA B CA 1
ATOM 5849 C C . ALA B 1 203 ? 21.594 -33.812 -25.219 1 97.69 203 ALA B C 1
ATOM 5851 O O . ALA B 1 203 ? 22.641 -33.906 -25.875 1 97.69 203 ALA B O 1
ATOM 5852 N N . LEU B 1 204 ? 20.625 -34.688 -25.344 1 97.81 204 LEU B N 1
ATOM 5853 C CA . LEU B 1 204 ? 20.594 -35.656 -26.438 1 97.81 204 LEU B CA 1
ATOM 5854 C C . LEU B 1 204 ? 20.312 -34.969 -27.766 1 97.81 204 LEU B C 1
ATOM 5856 O O . LEU B 1 204 ? 19.656 -33.906 -27.812 1 97.81 204 LEU B O 1
ATOM 5860 N N . PRO B 1 205 ? 20.859 -35.531 -28.844 1 96.25 205 PRO B N 1
ATOM 5861 C CA . PRO B 1 205 ? 20.562 -34.938 -30.156 1 96.25 205 PRO B CA 1
ATOM 5862 C C . PRO B 1 205 ? 19.062 -34.938 -30.484 1 96.25 205 PRO B C 1
ATOM 5864 O O . PRO B 1 205 ? 18.406 -35.969 -30.281 1 96.25 205 PRO B O 1
ATOM 5867 N N . ALA B 1 206 ? 18.578 -33.844 -30.906 1 95.62 206 ALA B N 1
ATOM 5868 C CA . ALA B 1 206 ? 17.188 -33.688 -31.344 1 95.62 206 ALA B CA 1
ATOM 5869 C C . ALA B 1 206 ? 17.047 -32.469 -32.219 1 95.62 206 ALA B C 1
ATOM 5871 O O . ALA B 1 206 ? 17.891 -31.562 -32.188 1 95.62 206 ALA B O 1
ATOM 5872 N N . ASP B 1 207 ? 16 -32.438 -33.125 1 94.12 207 ASP B N 1
ATOM 5873 C CA . ASP B 1 207 ? 15.695 -31.266 -33.938 1 94.12 207 ASP B CA 1
ATOM 5874 C C . ASP B 1 207 ? 14.906 -30.234 -33.125 1 94.12 207 ASP B C 1
ATOM 5876 O O . ASP B 1 207 ? 13.68 -30.219 -33.156 1 94.12 207 ASP B O 1
ATOM 5880 N N . ILE B 1 208 ? 15.648 -29.422 -32.438 1 95.44 208 ILE B N 1
ATOM 5881 C CA . ILE B 1 208 ? 15.023 -28.422 -31.562 1 95.44 208 ILE B CA 1
ATOM 5882 C C . ILE B 1 208 ? 15.156 -27.031 -32.188 1 95.44 208 ILE B C 1
ATOM 5884 O O . ILE B 1 208 ? 16.266 -26.578 -32.469 1 95.44 208 ILE B O 1
ATOM 5888 N N . ILE B 1 209 ? 14.016 -26.375 -32.375 1 95.38 209 ILE B N 1
ATOM 5889 C CA . ILE B 1 209 ? 14.055 -25.016 -32.906 1 95.38 209 ILE B CA 1
ATOM 5890 C C . ILE B 1 209 ? 13.508 -24.031 -31.891 1 95.38 209 ILE B C 1
ATOM 5892 O O . ILE B 1 209 ? 13.766 -22.828 -31.984 1 95.38 209 ILE B O 1
ATOM 5896 N N . ALA B 1 210 ? 12.664 -24.547 -31 1 95.75 210 ALA B N 1
ATOM 5897 C CA . ALA B 1 210 ? 12.102 -23.672 -29.969 1 95.75 210 ALA B CA 1
ATOM 5898 C C . ALA B 1 210 ? 13.195 -23.172 -29.016 1 95.75 210 ALA B C 1
ATOM 5900 O O . ALA B 1 210 ? 14.07 -23.922 -28.609 1 95.75 210 ALA B O 1
ATOM 5901 N N . PRO B 1 211 ? 13.125 -21.859 -28.703 1 94.44 211 PRO B N 1
ATOM 5902 C CA . PRO B 1 211 ? 14.055 -21.375 -27.672 1 94.44 211 PRO B CA 1
ATOM 5903 C C . PRO B 1 211 ? 13.789 -22 -26.297 1 94.44 211 PRO B C 1
ATOM 5905 O O . PRO B 1 211 ? 12.664 -22.422 -26.016 1 94.44 211 PRO B O 1
ATOM 5908 N N . GLU B 1 212 ? 14.867 -22.062 -25.469 1 94.31 212 GLU B N 1
ATOM 5909 C CA . GLU B 1 212 ? 14.773 -22.562 -24.094 1 94.31 212 GLU B CA 1
ATOM 5910 C C . GLU B 1 212 ? 14.289 -24 -24.047 1 94.31 212 GLU B C 1
ATOM 5912 O O . GLU B 1 212 ? 13.484 -24.375 -23.203 1 94.31 212 GLU B O 1
ATOM 5917 N N . ALA B 1 213 ? 14.719 -24.75 -25.047 1 97.06 213 ALA B N 1
ATOM 5918 C CA . ALA B 1 213 ? 14.312 -26.156 -25.141 1 97.06 213 ALA B CA 1
ATOM 5919 C C . ALA B 1 213 ? 15.492 -27.047 -25.531 1 97.06 213 ALA B C 1
ATOM 5921 O O . ALA B 1 213 ? 16.328 -26.656 -26.344 1 97.06 213 ALA B O 1
ATOM 5922 N N . TRP B 1 214 ? 15.602 -28.188 -24.953 1 98.12 214 TRP B N 1
ATOM 5923 C CA . TRP B 1 214 ? 16.531 -29.234 -25.375 1 98.12 214 TRP B CA 1
ATOM 5924 C C . TRP B 1 214 ? 16.031 -30.609 -24.922 1 98.12 214 TRP B C 1
ATOM 5926 O O . TRP B 1 214 ? 15.172 -30.719 -24.047 1 98.12 214 TRP B O 1
ATOM 5936 N N . ARG B 1 215 ? 16.453 -31.641 -25.594 1 98.5 215 ARG B N 1
ATOM 5937 C CA . ARG B 1 215 ? 16.156 -33 -25.172 1 98.5 215 ARG B CA 1
ATOM 5938 C C . ARG B 1 215 ? 17.078 -33.438 -24.047 1 98.5 215 ARG B C 1
ATOM 5940 O O . ARG B 1 215 ? 18.203 -33.906 -24.297 1 98.5 215 ARG B O 1
ATOM 5947 N N . THR B 1 216 ? 16.562 -33.438 -22.875 1 98.56 216 THR B N 1
ATOM 5948 C CA . THR B 1 216 ? 17.391 -33.688 -21.703 1 98.56 216 THR B CA 1
ATOM 5949 C C . THR B 1 216 ? 17.859 -35.156 -21.688 1 98.56 216 THR B C 1
ATOM 5951 O O . THR B 1 216 ? 17.156 -36.031 -22.141 1 98.56 216 THR B O 1
ATOM 5954 N N . ARG B 1 217 ? 19.062 -35.375 -21.109 1 98.06 217 ARG B N 1
ATOM 5955 C CA . ARG B 1 217 ? 19.625 -36.719 -20.891 1 98.06 217 ARG B CA 1
ATOM 5956 C C . ARG B 1 217 ? 19.109 -37.312 -19.578 1 98.06 217 ARG B C 1
ATOM 5958 O O . ARG B 1 217 ? 19.219 -38.531 -19.359 1 98.06 217 ARG B O 1
ATOM 5965 N N . MET B 1 218 ? 18.547 -36.438 -18.797 1 98.06 218 MET B N 1
ATOM 5966 C CA . MET B 1 218 ? 17.984 -36.875 -17.516 1 98.06 218 MET B CA 1
ATOM 5967 C C . MET B 1 218 ? 16.891 -37.906 -17.734 1 98.06 218 MET B C 1
ATOM 5969 O O . MET B 1 218 ? 15.922 -37.656 -18.453 1 98.06 218 MET B O 1
ATOM 5973 N N . PRO B 1 219 ? 17.031 -39.094 -17.219 1 97.88 219 PRO B N 1
ATOM 5974 C CA . PRO B 1 219 ? 15.922 -40.062 -17.359 1 97.88 219 PRO B CA 1
ATOM 5975 C C . PRO B 1 219 ? 14.703 -39.688 -16.516 1 97.88 219 PRO B C 1
ATOM 5977 O O . PRO B 1 219 ? 14.828 -38.906 -15.562 1 97.88 219 PRO B O 1
ATOM 5980 N N . VAL B 1 220 ? 13.562 -40.188 -16.844 1 98.56 220 VAL B N 1
ATOM 5981 C CA . VAL B 1 220 ? 12.289 -39.875 -16.203 1 98.56 220 VAL B CA 1
ATOM 5982 C C . VAL B 1 220 ? 12.398 -40.125 -14.695 1 98.56 220 VAL B C 1
ATOM 5984 O O . VAL B 1 220 ? 11.93 -39.312 -13.891 1 98.56 220 VAL B O 1
ATOM 5987 N N . GLU B 1 221 ? 13.094 -41.156 -14.273 1 98 221 GLU B N 1
ATOM 5988 C CA . GLU B 1 221 ? 13.148 -41.594 -12.883 1 98 221 GLU B CA 1
ATOM 5989 C C . GLU B 1 221 ? 13.938 -40.625 -12.023 1 98 221 GLU B C 1
ATOM 5991 O O . GLU B 1 221 ? 13.758 -40.562 -10.805 1 98 221 GLU B O 1
ATOM 5996 N N . LEU B 1 222 ? 14.805 -39.812 -12.703 1 98.25 222 LEU B N 1
ATOM 5997 C CA . LEU B 1 222 ? 15.656 -38.906 -11.953 1 98.25 222 LEU B CA 1
ATOM 5998 C C . LEU B 1 222 ? 15.219 -37.469 -12.148 1 98.25 222 LEU B C 1
ATOM 6000 O O . LEU B 1 222 ? 15.805 -36.531 -11.57 1 98.25 222 LEU B O 1
ATOM 6004 N N . TYR B 1 223 ? 14.195 -37.25 -12.914 1 98.56 223 TYR B N 1
ATOM 6005 C CA . TYR B 1 223 ? 13.734 -35.938 -13.273 1 98.56 223 TYR B CA 1
ATOM 6006 C C . TYR B 1 223 ? 13.055 -35.25 -12.094 1 98.56 223 TYR B C 1
ATOM 6008 O O . TYR B 1 223 ? 12.453 -35.906 -11.242 1 98.56 223 TYR B O 1
ATOM 6016 N N . SER B 1 224 ? 13.148 -33.938 -12.008 1 98.5 224 SER B N 1
ATOM 6017 C CA . SER B 1 224 ? 12.703 -33.125 -10.867 1 98.5 224 SER B CA 1
ATOM 6018 C C . SER B 1 224 ? 11.234 -33.406 -10.539 1 98.5 224 SER B C 1
ATOM 6020 O O . SER B 1 224 ? 10.891 -33.625 -9.375 1 98.5 224 SER B O 1
ATOM 6022 N N . SER B 1 225 ? 10.328 -33.438 -11.531 1 98.69 225 SER B N 1
ATOM 6023 C CA . SER B 1 225 ? 8.906 -33.656 -11.289 1 98.69 225 SER B CA 1
ATOM 6024 C C . SER B 1 225 ? 8.656 -35.031 -10.734 1 98.69 225 SER B C 1
ATOM 6026 O O . SER B 1 225 ? 7.758 -35.25 -9.906 1 98.69 225 SER B O 1
ATOM 6028 N N . THR B 1 226 ? 9.438 -36.031 -11.195 1 98.75 226 THR B N 1
ATOM 6029 C CA . THR B 1 226 ? 9.328 -37.406 -10.648 1 98.75 226 THR B CA 1
ATOM 6030 C C . THR B 1 226 ? 9.773 -37.438 -9.188 1 98.75 226 THR B C 1
ATOM 6032 O O . THR B 1 226 ? 9.125 -38.062 -8.352 1 98.75 226 THR B O 1
ATOM 6035 N N . TYR B 1 227 ? 10.875 -36.75 -8.906 1 98.69 227 TYR B N 1
ATOM 6036 C CA . TYR B 1 227 ? 11.375 -36.625 -7.543 1 98.69 227 TYR B CA 1
ATOM 6037 C C . TYR B 1 227 ? 10.312 -36.062 -6.617 1 98.69 227 TYR B C 1
ATOM 6039 O O . TYR B 1 227 ? 10.07 -36.562 -5.527 1 98.69 227 TYR B O 1
ATOM 6047 N N . VAL B 1 228 ? 9.633 -34.938 -7.039 1 98.94 228 VAL B N 1
ATOM 6048 C CA . VAL B 1 228 ? 8.609 -34.281 -6.234 1 98.94 228 VAL B CA 1
ATOM 6049 C C . VAL B 1 228 ? 7.461 -35.25 -5.961 1 98.94 228 VAL B C 1
ATOM 6051 O O . VAL B 1 228 ? 6.965 -35.344 -4.832 1 98.94 228 VAL B O 1
ATOM 6054 N N . ALA B 1 229 ? 7.047 -36 -6.941 1 98.94 229 ALA B N 1
ATOM 6055 C CA . ALA B 1 229 ? 5.98 -36.969 -6.766 1 98.94 229 ALA B CA 1
ATOM 6056 C C . ALA B 1 229 ? 6.395 -38.062 -5.781 1 98.94 229 ALA B C 1
ATOM 6058 O O . ALA B 1 229 ? 5.633 -38.438 -4.879 1 98.94 229 ALA B O 1
ATOM 6059 N N . ASP B 1 230 ? 7.613 -38.594 -5.961 1 98.88 230 ASP B N 1
ATOM 6060 C CA . ASP B 1 230 ? 8.102 -39.688 -5.109 1 98.88 230 ASP B CA 1
ATOM 6061 C C . ASP B 1 230 ? 8.211 -39.219 -3.656 1 98.88 230 ASP B C 1
ATOM 6063 O O . ASP B 1 230 ? 7.812 -39.969 -2.744 1 98.88 230 ASP B O 1
ATOM 6067 N N . ARG B 1 231 ? 8.734 -38.031 -3.48 1 98.88 231 ARG B N 1
ATOM 6068 C CA . ARG B 1 231 ? 8.875 -37.5 -2.123 1 98.88 231 ARG B CA 1
ATOM 6069 C C . ARG B 1 231 ? 7.508 -37.25 -1.493 1 98.88 231 ARG B C 1
ATOM 6071 O O . ARG B 1 231 ? 7.336 -37.406 -0.284 1 98.88 231 ARG B O 1
ATOM 6078 N N . THR B 1 232 ? 6.574 -36.75 -2.291 1 98.94 232 THR B N 1
ATOM 6079 C CA . THR B 1 232 ? 5.211 -36.562 -1.806 1 98.94 232 THR B CA 1
ATOM 6080 C C . THR B 1 232 ? 4.605 -37.875 -1.351 1 98.94 232 THR B C 1
ATOM 6082 O O . THR B 1 232 ? 4.02 -37.969 -0.268 1 98.94 232 THR B O 1
ATOM 6085 N N . ILE B 1 233 ? 4.762 -38.938 -2.131 1 98.88 233 ILE B N 1
ATOM 6086 C CA . ILE B 1 233 ? 4.25 -40.25 -1.827 1 98.88 233 ILE B CA 1
ATOM 6087 C C . ILE B 1 233 ? 4.898 -40.781 -0.548 1 98.88 233 ILE B C 1
ATOM 6089 O O . ILE B 1 233 ? 4.211 -41.312 0.335 1 98.88 233 ILE B O 1
ATOM 6093 N N . ASP B 1 234 ? 6.23 -40.625 -0.43 1 98.81 234 ASP B N 1
ATOM 6094 C CA . ASP B 1 234 ? 6.949 -41.062 0.763 1 98.81 234 ASP B CA 1
ATOM 6095 C C . ASP B 1 234 ? 6.43 -40.344 2.008 1 98.81 234 ASP B C 1
ATOM 6097 O O . ASP B 1 234 ? 6.266 -40.938 3.062 1 98.81 234 ASP B O 1
ATOM 6101 N N . HIS B 1 235 ? 6.203 -39.062 1.871 1 98.69 235 HIS B N 1
ATOM 6102 C CA . HIS B 1 235 ? 5.719 -38.281 3.014 1 98.69 235 HIS B CA 1
ATOM 6103 C C . HIS B 1 235 ? 4.32 -38.719 3.424 1 98.69 235 HIS B C 1
ATOM 6105 O O . HIS B 1 235 ? 4.012 -38.812 4.613 1 98.69 235 HIS B O 1
ATOM 6111 N N . LEU B 1 236 ? 3.447 -38.969 2.443 1 98.31 236 LEU B N 1
ATOM 6112 C CA . LEU B 1 236 ? 2.113 -39.5 2.736 1 98.31 236 LEU B CA 1
ATOM 6113 C C . LEU B 1 236 ? 2.189 -40.812 3.502 1 98.31 236 LEU B C 1
ATOM 6115 O O . LEU B 1 236 ? 1.437 -41.031 4.457 1 98.31 236 LEU B O 1
ATOM 6119 N N . LYS B 1 237 ? 3.084 -41.656 3.098 1 98.19 237 LYS B N 1
ATOM 6120 C CA . LYS B 1 237 ? 3.273 -42.938 3.793 1 98.19 237 LYS B CA 1
ATOM 6121 C C . LYS B 1 237 ? 3.748 -42.719 5.227 1 98.19 237 LYS B C 1
ATOM 6123 O O . LYS B 1 237 ? 3.314 -43.406 6.145 1 98.19 237 LYS B O 1
ATOM 6128 N N . GLN B 1 238 ? 4.59 -41.75 5.379 1 97.62 238 GLN B N 1
ATOM 6129 C CA . GLN B 1 238 ? 5.07 -41.406 6.719 1 97.62 238 GLN B CA 1
ATOM 6130 C C . GLN B 1 238 ? 3.938 -40.906 7.594 1 97.62 238 GLN B C 1
ATOM 6132 O O . GLN B 1 238 ? 3.848 -41.25 8.773 1 97.62 238 GLN B O 1
ATOM 6137 N N . LEU B 1 239 ? 3.137 -40.031 7.008 1 96.56 239 LEU B N 1
ATOM 6138 C CA . LEU B 1 239 ? 1.992 -39.5 7.742 1 96.56 239 LEU B CA 1
ATOM 6139 C C . LEU B 1 239 ? 1.046 -40.625 8.156 1 96.56 239 LEU B C 1
ATOM 6141 O O . LEU B 1 239 ? 0.546 -40.656 9.289 1 96.56 239 LEU B O 1
ATOM 6145 N N . ALA B 1 240 ? 0.836 -41.531 7.305 1 95.31 240 ALA B N 1
ATOM 6146 C CA . ALA B 1 240 ? -0.034 -42.688 7.598 1 95.31 240 ALA B CA 1
ATOM 6147 C C . ALA B 1 240 ? 0.549 -43.531 8.711 1 95.31 240 ALA B C 1
ATOM 6149 O O . ALA B 1 240 ? -0.189 -44.062 9.539 1 95.31 240 ALA B O 1
ATOM 6150 N N . ALA B 1 241 ? 1.814 -43.625 8.766 1 94.56 241 ALA B N 1
ATOM 6151 C CA . ALA B 1 241 ? 2.5 -44.469 9.727 1 94.56 241 ALA B CA 1
ATOM 6152 C C . ALA B 1 241 ? 2.537 -43.844 11.109 1 94.56 241 ALA B C 1
ATOM 6154 O O . ALA B 1 241 ? 2.68 -44.531 12.117 1 94.56 241 ALA B O 1
ATOM 6155 N N . SER B 1 242 ? 2.553 -42.531 11.18 1 89.81 242 SER B N 1
ATOM 6156 C CA . SER B 1 242 ? 2.635 -41.844 12.453 1 89.81 242 SER B CA 1
ATOM 6157 C C . SER B 1 242 ? 1.433 -42.156 13.344 1 89.81 242 SER B C 1
ATOM 6159 O O . SER B 1 242 ? 1.506 -42.031 14.562 1 89.81 242 SER B O 1
ATOM 6161 N N . ASN B 1 243 ? 0.453 -42.688 12.93 1 78.94 243 ASN B N 1
ATOM 6162 C CA . ASN B 1 243 ? -0.748 -43.125 13.625 1 78.94 243 ASN B CA 1
ATOM 6163 C C . ASN B 1 243 ? -1.275 -42.062 14.57 1 78.94 243 ASN B C 1
ATOM 6165 O O . ASN B 1 243 ? -1.697 -42.344 15.688 1 78.94 243 ASN B O 1
ATOM 6169 N N . ASP B 1 244 ? -1.041 -40.781 14.289 1 83 244 ASP B N 1
ATOM 6170 C CA . ASP B 1 244 ? -1.688 -39.719 15.055 1 83 244 ASP B CA 1
ATOM 6171 C C . ASP B 1 244 ? -2.859 -39.125 14.281 1 83 244 ASP B C 1
ATOM 6173 O O . ASP B 1 244 ? -3.082 -39.469 13.117 1 83 244 ASP B O 1
ATOM 6177 N N . ASP B 1 245 ? -3.803 -38.594 14.953 1 87.12 245 ASP B N 1
ATOM 6178 C CA . ASP B 1 245 ? -5.051 -38.125 14.367 1 87.12 245 ASP B CA 1
ATOM 6179 C C . ASP B 1 245 ? -4.918 -36.656 13.914 1 87.12 245 ASP B C 1
ATOM 6181 O O . ASP B 1 245 ? -5.922 -35.969 13.703 1 87.12 245 ASP B O 1
ATOM 6185 N N . LYS B 1 246 ? -3.678 -36.219 13.688 1 94.06 246 LYS B N 1
ATOM 6186 C CA . LYS B 1 246 ? -3.508 -34.812 13.234 1 94.06 246 LYS B CA 1
ATOM 6187 C C . LYS B 1 246 ? -3.764 -34.688 11.742 1 94.06 246 LYS B C 1
ATOM 6189 O O . LYS B 1 246 ? -3.27 -35.5 10.953 1 94.06 246 LYS B O 1
ATOM 6194 N N . PRO B 1 247 ? -4.508 -33.75 11.375 1 97.5 247 PRO B N 1
ATOM 6195 C CA . PRO B 1 247 ? -4.637 -33.5 9.938 1 97.5 247 PRO B CA 1
ATOM 6196 C C . PRO B 1 247 ? -3.369 -32.906 9.328 1 97.5 247 PRO B C 1
ATOM 6198 O O . PRO B 1 247 ? -2.469 -32.469 10.062 1 97.5 247 PRO B O 1
ATOM 6201 N N . PHE B 1 248 ? -3.271 -32.906 7.977 1 98.25 248 PHE B N 1
ATOM 6202 C CA . PHE B 1 248 ? -2.062 -32.375 7.363 1 98.25 248 PHE B CA 1
ATOM 6203 C C . PHE B 1 248 ? -2.41 -31.359 6.27 1 98.25 248 PHE B C 1
ATOM 6205 O O . PHE B 1 248 ? -3.525 -31.375 5.746 1 98.25 248 PHE B O 1
ATOM 6212 N N . PHE B 1 249 ? -1.548 -30.484 6.059 1 98.81 249 PHE B N 1
ATOM 6213 C CA . PHE B 1 249 ? -1.437 -29.641 4.875 1 98.81 249 PHE B CA 1
ATOM 6214 C C . PHE B 1 249 ? -0.144 -29.938 4.121 1 98.81 249 PHE B C 1
ATOM 6216 O O . PHE B 1 249 ? 0.943 -29.578 4.582 1 98.81 249 PHE B O 1
ATOM 6223 N N . LEU B 1 250 ? -0.279 -30.578 3.023 1 98.88 250 LEU B N 1
ATOM 6224 C CA . LEU B 1 250 ? 0.865 -30.984 2.215 1 98.88 250 LEU B CA 1
ATOM 6225 C C . LEU B 1 250 ? 0.866 -30.266 0.872 1 98.88 250 LEU B C 1
ATOM 6227 O O . LEU B 1 250 ? -0.016 -30.484 0.04 1 98.88 250 LEU B O 1
ATOM 6231 N N . GLN B 1 251 ? 1.819 -29.406 0.709 1 98.94 251 GLN B N 1
ATOM 6232 C CA . GLN B 1 251 ? 1.999 -28.719 -0.564 1 98.94 251 GLN B CA 1
ATOM 6233 C C . GLN B 1 251 ? 2.939 -29.484 -1.481 1 98.94 251 GLN B C 1
ATOM 6235 O O . GLN B 1 251 ? 4.133 -29.625 -1.191 1 98.94 251 GLN B O 1
ATOM 6240 N N . CYS B 1 252 ? 2.414 -30.062 -2.49 1 98.94 252 CYS B N 1
ATOM 6241 C CA . CYS B 1 252 ? 3.146 -30.688 -3.582 1 98.94 252 CYS B CA 1
ATOM 6242 C C . CYS B 1 252 ? 3.355 -29.719 -4.73 1 98.94 252 CYS B C 1
ATOM 6244 O O . CYS B 1 252 ? 2.428 -29.438 -5.492 1 98.94 252 CYS B O 1
ATOM 6246 N N . SER B 1 253 ? 4.555 -29.203 -4.902 1 98.88 253 SER B N 1
ATOM 6247 C CA . SER B 1 253 ? 4.816 -28.062 -5.773 1 98.88 253 SER B CA 1
ATOM 6248 C C . SER B 1 253 ? 5.793 -28.438 -6.887 1 98.88 253 SER B C 1
ATOM 6250 O O . SER B 1 253 ? 7.008 -28.391 -6.691 1 98.88 253 SER B O 1
ATOM 6252 N N . PHE B 1 254 ? 5.273 -28.672 -8.016 1 98.81 254 PHE B N 1
ATOM 6253 C CA . PHE B 1 254 ? 6.105 -29.047 -9.156 1 98.81 254 PHE B CA 1
ATOM 6254 C C . PHE B 1 254 ? 6.797 -27.812 -9.742 1 98.81 254 PHE B C 1
ATOM 6256 O O . PHE B 1 254 ? 6.16 -26.781 -9.945 1 98.81 254 PHE B O 1
ATOM 6263 N N . PRO B 1 255 ? 8.102 -27.875 -10 1 97.69 255 PRO B N 1
ATOM 6264 C CA . PRO B 1 255 ? 8.781 -26.75 -10.648 1 97.69 255 PRO B CA 1
ATOM 6265 C C . PRO B 1 255 ? 8.406 -26.609 -12.117 1 97.69 255 PRO B C 1
ATOM 6267 O O . PRO B 1 255 ? 8.688 -25.562 -12.727 1 97.69 255 PRO B O 1
ATOM 6270 N N . ASP B 1 256 ? 7.863 -27.625 -12.727 1 97.75 256 ASP B N 1
ATOM 6271 C CA . ASP B 1 256 ? 7.363 -27.688 -14.102 1 97.75 256 ASP B CA 1
ATOM 6272 C C . ASP B 1 256 ? 5.898 -27.266 -14.164 1 97.75 256 ASP B C 1
ATOM 6274 O O . ASP B 1 256 ? 5.219 -27.203 -13.141 1 97.75 256 ASP B O 1
ATOM 6278 N N . PRO B 1 257 ? 5.387 -26.828 -15.344 1 98.38 257 PRO B N 1
ATOM 6279 C CA . PRO B 1 257 ? 6.016 -26.953 -16.672 1 98.38 257 PRO B CA 1
ATOM 6280 C C . PRO B 1 257 ? 6.754 -25.688 -17.094 1 98.38 257 PRO B C 1
ATOM 6282 O O . PRO B 1 257 ? 6.773 -25.344 -18.281 1 98.38 257 PRO B O 1
ATOM 6285 N N . HIS B 1 258 ? 7.227 -24.922 -16.156 1 97.5 258 HIS B N 1
ATOM 6286 C CA . HIS B 1 258 ? 8.023 -23.734 -16.453 1 97.5 258 HIS B CA 1
ATOM 6287 C C . HIS B 1 258 ? 9.172 -24.062 -17.391 1 97.5 258 HIS B C 1
ATOM 6289 O O . HIS B 1 258 ? 9.758 -25.141 -17.312 1 97.5 258 HIS B O 1
ATOM 6295 N N . HIS B 1 259 ? 9.547 -23.156 -18.312 1 95.88 259 HIS B N 1
ATOM 6296 C CA . HIS B 1 259 ? 10.734 -23.344 -19.141 1 95.88 259 HIS B CA 1
ATOM 6297 C C . HIS B 1 259 ? 11.992 -23.469 -18.297 1 95.88 259 HIS B C 1
ATOM 6299 O O . HIS B 1 259 ? 12.016 -23 -17.156 1 95.88 259 HIS B O 1
ATOM 6305 N N . PRO B 1 260 ? 12.977 -24.094 -18.766 1 96.5 260 PRO B N 1
ATOM 6306 C CA . PRO B 1 260 ? 13.18 -24.656 -20.094 1 96.5 260 PRO B CA 1
ATOM 6307 C C . PRO B 1 260 ? 12.258 -25.844 -20.375 1 96.5 260 PRO B C 1
ATOM 6309 O O . PRO B 1 260 ? 11.898 -26.578 -19.453 1 96.5 260 PRO B O 1
ATOM 6312 N N . PHE B 1 261 ? 11.961 -25.953 -21.625 1 97.56 261 PHE B N 1
ATOM 6313 C CA . PHE B 1 261 ? 11.078 -27.031 -22.078 1 97.56 261 PHE B CA 1
ATOM 6314 C C . PHE B 1 261 ? 11.859 -28.312 -22.312 1 97.56 261 PHE B C 1
ATOM 6316 O O . PHE B 1 261 ? 12.375 -28.547 -23.406 1 97.56 261 PHE B O 1
ATOM 6323 N N . THR B 1 262 ? 11.867 -29.203 -21.281 1 98.31 262 THR B N 1
ATOM 6324 C CA . THR B 1 262 ? 12.758 -30.359 -21.344 1 98.31 262 THR B CA 1
ATOM 6325 C C . THR B 1 262 ? 12.07 -31.609 -20.797 1 98.31 262 THR B C 1
ATOM 6327 O O . THR B 1 262 ? 12.625 -32.312 -19.953 1 98.31 262 THR B O 1
ATOM 6330 N N . PRO B 1 263 ? 10.844 -31.953 -21.297 1 98.38 263 PRO B N 1
ATOM 6331 C CA . PRO B 1 263 ? 10.273 -33.219 -20.828 1 98.38 263 PRO B CA 1
ATOM 6332 C C . PRO B 1 263 ? 11.211 -34.406 -21.031 1 98.38 263 PRO B C 1
ATOM 6334 O O . PRO B 1 263 ? 11.836 -34.531 -22.094 1 98.38 263 PRO B O 1
ATOM 6337 N N . PRO B 1 264 ? 11.312 -35.25 -20.062 1 98.56 264 PRO B N 1
ATOM 6338 C CA . PRO B 1 264 ? 12.281 -36.344 -20.156 1 98.56 264 PRO B CA 1
ATOM 6339 C C . PRO B 1 264 ? 11.727 -37.562 -20.875 1 98.56 264 PRO B C 1
ATOM 6341 O O . PRO B 1 264 ? 10.516 -37.781 -20.875 1 98.56 264 PRO B O 1
ATOM 6344 N N . GLY B 1 265 ? 12.656 -38.344 -21.406 1 98.06 265 GLY B N 1
ATOM 6345 C CA . GLY B 1 265 ? 12.336 -39.656 -21.938 1 98.06 265 GLY B CA 1
ATOM 6346 C C . GLY B 1 265 ? 11.211 -39.656 -22.953 1 98.06 265 GLY B C 1
ATOM 6347 O O . GLY B 1 265 ? 11.234 -38.844 -23.891 1 98.06 265 GLY B O 1
ATOM 6348 N N . GLU B 1 266 ? 10.242 -40.531 -22.719 1 98.12 266 GLU B N 1
ATOM 6349 C CA . GLU B 1 266 ? 9.156 -40.719 -23.672 1 98.12 266 GLU B CA 1
ATOM 6350 C C . GLU B 1 266 ? 8.242 -39.5 -23.703 1 98.12 266 GLU B C 1
ATOM 6352 O O . GLU B 1 266 ? 7.523 -39.281 -24.688 1 98.12 266 GLU B O 1
ATOM 6357 N N . TYR B 1 267 ? 8.273 -38.656 -22.734 1 98.56 267 TYR B N 1
ATOM 6358 C CA . TYR B 1 267 ? 7.395 -37.5 -22.672 1 98.56 267 TYR B CA 1
ATOM 6359 C C . TYR B 1 267 ? 7.816 -36.438 -23.672 1 98.56 267 TYR B C 1
ATOM 6361 O O . TYR B 1 267 ? 7.027 -35.562 -24.016 1 98.56 267 TYR B O 1
ATOM 6369 N N . PHE B 1 268 ? 9.086 -36.5 -24.125 1 98.19 268 PHE B N 1
ATOM 6370 C CA . PHE B 1 268 ? 9.609 -35.531 -25.094 1 98.19 268 PHE B CA 1
ATOM 6371 C C . PHE B 1 268 ? 8.898 -35.688 -26.438 1 98.19 268 PHE B C 1
ATOM 6373 O O . PHE B 1 268 ? 8.688 -34.688 -27.141 1 98.19 268 PHE B O 1
ATOM 6380 N N . ASP B 1 269 ? 8.484 -37 -26.75 1 97.19 269 ASP B N 1
ATOM 6381 C CA . ASP B 1 269 ? 7.926 -37.281 -28.078 1 97.19 269 ASP B CA 1
ATOM 6382 C C . ASP B 1 269 ? 6.426 -37.562 -27.984 1 97.19 269 ASP B C 1
ATOM 6384 O O . ASP B 1 269 ? 5.805 -37.938 -28.984 1 97.19 269 ASP B O 1
ATOM 6388 N N . LEU B 1 270 ? 5.906 -37.344 -26.875 1 98.25 270 LEU B N 1
ATOM 6389 C CA . LEU B 1 270 ? 4.531 -37.75 -26.641 1 98.25 270 LEU B CA 1
ATOM 6390 C C . LEU B 1 270 ? 3.559 -36.938 -27.484 1 98.25 270 LEU B C 1
ATOM 6392 O O . LEU B 1 270 ? 2.51 -37.438 -27.891 1 98.25 270 LEU B O 1
ATOM 6396 N N . TYR B 1 271 ? 3.822 -35.688 -27.688 1 98.5 271 TYR B N 1
ATOM 6397 C CA . TYR B 1 271 ? 2.982 -34.781 -28.484 1 98.5 271 TYR B CA 1
ATOM 6398 C C . TYR B 1 271 ? 3.77 -34.188 -29.656 1 98.5 271 TYR B C 1
ATOM 6400 O O . TYR B 1 271 ? 4.926 -33.812 -29.484 1 98.5 271 TYR B O 1
ATOM 6408 N N . ARG B 1 272 ? 3.131 -34.125 -30.828 1 97.31 272 ARG B N 1
ATOM 6409 C CA . ARG B 1 272 ? 3.789 -33.625 -32.031 1 97.31 272 ARG B CA 1
ATOM 6410 C C . ARG B 1 272 ? 3.461 -32.156 -32.281 1 97.31 272 ARG B C 1
ATOM 6412 O O . ARG B 1 272 ? 2.303 -31.75 -32.156 1 97.31 272 ARG B O 1
ATOM 6419 N N . PRO B 1 273 ? 4.52 -31.375 -32.531 1 97.94 273 PRO B N 1
ATOM 6420 C CA . PRO B 1 273 ? 4.277 -29.953 -32.812 1 97.94 273 PRO B CA 1
ATOM 6421 C C . PRO B 1 273 ? 3.195 -29.75 -33.844 1 97.94 273 PRO B C 1
ATOM 6423 O O . PRO B 1 273 ? 2.428 -28.781 -33.781 1 97.94 273 PRO B O 1
ATOM 6426 N N . GLU B 1 274 ? 3.07 -30.609 -34.875 1 97.06 274 GLU B N 1
ATOM 6427 C CA . GLU B 1 274 ? 2.137 -30.469 -35.969 1 97.06 274 GLU B CA 1
ATOM 6428 C C . GLU B 1 274 ? 0.69 -30.594 -35.5 1 97.06 274 GLU B C 1
ATOM 6430 O O . GLU B 1 274 ? -0.231 -30.125 -36.188 1 97.06 274 GLU B O 1
ATOM 6435 N N . ASP B 1 275 ? 0.503 -31.172 -34.375 1 97.81 275 ASP B N 1
ATOM 6436 C CA . ASP B 1 275 ? -0.844 -31.391 -33.844 1 97.81 275 ASP B CA 1
ATOM 6437 C C . ASP B 1 275 ? -1.297 -30.219 -32.969 1 97.81 275 ASP B C 1
ATOM 6439 O O . ASP B 1 275 ? -2.471 -30.125 -32.625 1 97.81 275 ASP B O 1
ATOM 6443 N N . VAL B 1 276 ? -0.37 -29.312 -32.688 1 97.31 276 VAL B N 1
ATOM 6444 C CA . VAL B 1 276 ? -0.656 -28.203 -31.766 1 97.31 276 VAL B CA 1
ATOM 6445 C C . VAL B 1 276 ? -1.402 -27.109 -32.531 1 97.31 276 VAL B C 1
ATOM 6447 O O . VAL B 1 276 ? -0.989 -26.703 -33.625 1 97.31 276 VAL B O 1
ATOM 6450 N N . GLU B 1 277 ? -2.512 -26.688 -31.938 1 94.12 277 GLU B N 1
ATOM 6451 C CA . GLU B 1 277 ? -3.232 -25.531 -32.469 1 94.12 277 GLU B CA 1
ATOM 6452 C C . GLU B 1 277 ? -2.76 -24.25 -31.797 1 94.12 277 GLU B C 1
ATOM 6454 O O . GLU B 1 277 ? -2.617 -24.188 -30.578 1 94.12 277 GLU B O 1
ATOM 6459 N N . LEU B 1 278 ? -2.479 -23.25 -32.625 1 96.81 278 LEU B N 1
ATOM 6460 C CA . LEU B 1 278 ? -2.062 -21.969 -32.094 1 96.81 278 LEU B CA 1
ATOM 6461 C C . LEU B 1 278 ? -3.273 -21.078 -31.797 1 96.81 278 LEU B C 1
ATOM 6463 O O . LEU B 1 278 ? -4.316 -21.219 -32.438 1 96.81 278 LEU B O 1
ATOM 6467 N N . PRO B 1 279 ? -3.166 -20.219 -30.797 1 95.94 279 PRO B N 1
ATOM 6468 C CA . PRO B 1 279 ? -4.281 -19.312 -30.516 1 95.94 279 PRO B CA 1
ATOM 6469 C C . PRO B 1 279 ? -4.559 -18.344 -31.656 1 95.94 279 PRO B C 1
ATOM 6471 O O . PRO B 1 279 ? -3.633 -17.922 -32.344 1 95.94 279 PRO B O 1
ATOM 6474 N N . PRO B 1 280 ? -5.805 -17.922 -31.75 1 94.88 280 PRO B N 1
ATOM 6475 C CA . PRO B 1 280 ? -6.172 -16.984 -32.812 1 94.88 280 PRO B CA 1
ATOM 6476 C C . PRO B 1 280 ? -5.336 -15.711 -32.812 1 94.88 280 PRO B C 1
ATOM 6478 O O . PRO B 1 280 ? -5.066 -15.125 -33.875 1 94.88 280 PRO B O 1
ATOM 6481 N N . SER B 1 281 ? -4.918 -15.281 -31.672 1 96.31 281 SER B N 1
ATOM 6482 C CA . SER B 1 281 ? -4.184 -14.023 -31.547 1 96.31 281 SER B CA 1
ATOM 6483 C C . SER B 1 281 ? -2.775 -14.148 -32.125 1 96.31 281 SER B C 1
ATOM 6485 O O . SER B 1 281 ? -2.088 -13.148 -32.312 1 96.31 281 SER B O 1
ATOM 6487 N N . PHE B 1 282 ? -2.342 -15.375 -32.375 1 96.69 282 PHE B N 1
ATOM 6488 C CA . PHE B 1 282 ? -0.998 -15.586 -32.906 1 96.69 282 PHE B CA 1
ATOM 6489 C C . PHE B 1 282 ? -0.799 -14.836 -34.219 1 96.69 282 PHE B C 1
ATOM 6491 O O . PHE B 1 282 ? 0.295 -14.344 -34.5 1 96.69 282 PHE B O 1
ATOM 6498 N N . HIS B 1 283 ? -1.837 -14.758 -34.969 1 93.12 283 HIS B N 1
ATOM 6499 C CA . HIS B 1 283 ? -1.725 -14.211 -36.344 1 93.12 283 HIS B CA 1
ATOM 6500 C C . HIS B 1 283 ? -2.281 -12.789 -36.406 1 93.12 283 HIS B C 1
ATOM 6502 O O . HIS B 1 283 ? -2.514 -12.266 -37.5 1 93.12 283 HIS B O 1
ATOM 6508 N N . GLN B 1 284 ? -2.492 -12.227 -35.25 1 91.75 284 GLN B N 1
ATOM 6509 C CA . GLN B 1 284 ? -2.992 -10.859 -35.219 1 91.75 284 GLN B CA 1
ATOM 6510 C C . GLN B 1 284 ? -1.993 -9.891 -35.844 1 91.75 284 GLN B C 1
ATOM 6512 O O . GLN B 1 284 ? -0.797 -9.945 -35.562 1 91.75 284 GLN B O 1
ATOM 6517 N N . PRO B 1 285 ? -2.496 -8.93 -36.625 1 90.31 285 PRO B N 1
ATOM 6518 C CA . PRO B 1 285 ? -1.596 -7.945 -37.219 1 90.31 285 PRO B CA 1
ATOM 6519 C C . PRO B 1 285 ? -0.982 -7.004 -36.188 1 90.31 285 PRO B C 1
ATOM 6521 O O . PRO B 1 285 ? -1.593 -6.742 -35.156 1 90.31 285 PRO B O 1
ATOM 6524 N N . LEU B 1 286 ? 0.15 -6.457 -36.531 1 85.94 286 LEU B N 1
ATOM 6525 C CA . LEU B 1 286 ? 0.908 -5.594 -35.625 1 85.94 286 LEU B CA 1
ATOM 6526 C C . LEU B 1 286 ? 0.193 -4.262 -35.438 1 85.94 286 LEU B C 1
ATOM 6528 O O . LEU B 1 286 ? 0.353 -3.621 -34.375 1 85.94 286 LEU B O 1
ATOM 6532 N N . ASP B 1 287 ? -0.549 -3.799 -36.344 1 83.31 287 ASP B N 1
ATOM 6533 C CA . ASP B 1 287 ? -1.202 -2.494 -36.312 1 83.31 287 ASP B CA 1
ATOM 6534 C C . ASP B 1 287 ? -2.131 -2.385 -35.094 1 83.31 287 ASP B C 1
ATOM 6536 O O . ASP B 1 287 ? -2.359 -1.289 -34.594 1 83.31 287 ASP B O 1
ATOM 6540 N N . ASP B 1 288 ? -2.559 -3.484 -34.562 1 82.06 288 ASP B N 1
ATOM 6541 C CA . ASP B 1 288 ? -3.498 -3.498 -33.438 1 82.06 288 ASP B CA 1
ATOM 6542 C C . ASP B 1 288 ? -2.797 -3.863 -32.156 1 82.06 288 ASP B C 1
ATOM 6544 O O . ASP B 1 288 ? -3.43 -3.924 -31.094 1 82.06 288 ASP B O 1
ATOM 6548 N N . ALA B 1 289 ? -1.503 -3.986 -32.312 1 87.25 289 ALA B N 1
ATOM 6549 C CA . ALA B 1 289 ? -0.771 -4.461 -31.156 1 87.25 289 ALA B CA 1
ATOM 6550 C C . ALA B 1 289 ? -0.377 -3.297 -30.25 1 87.25 289 ALA B C 1
ATOM 6552 O O . ALA B 1 289 ? -0.126 -2.188 -30.719 1 87.25 289 ALA B O 1
ATOM 6553 N N . ILE B 1 290 ? -0.312 -3.525 -28.969 1 89.12 290 ILE B N 1
ATOM 6554 C CA . ILE B 1 290 ? 0.184 -2.523 -28.031 1 89.12 290 ILE B CA 1
ATOM 6555 C C . ILE B 1 290 ? 1.685 -2.328 -28.234 1 89.12 290 ILE B C 1
ATOM 6557 O O . ILE B 1 290 ? 2.361 -3.197 -28.781 1 89.12 290 ILE B O 1
ATOM 6561 N N . PRO B 1 291 ? 2.248 -1.229 -27.734 1 89.31 291 PRO B N 1
ATOM 6562 C CA . PRO B 1 291 ? 3.645 -0.892 -28.016 1 89.31 291 PRO B CA 1
ATOM 6563 C C . PRO B 1 291 ? 4.621 -1.975 -27.562 1 89.31 291 PRO B C 1
ATOM 6565 O O . PRO B 1 291 ? 5.602 -2.258 -28.25 1 89.31 291 PRO B O 1
ATOM 6568 N N . GLN B 1 292 ? 4.391 -2.65 -26.5 1 90.56 292 GLN B N 1
ATOM 6569 C CA . GLN B 1 292 ? 5.289 -3.666 -25.969 1 90.56 292 GLN B CA 1
ATOM 6570 C C . GLN B 1 292 ? 5.328 -4.895 -26.875 1 90.56 292 GLN B C 1
ATOM 6572 O O . GLN B 1 292 ? 6.398 -5.445 -27.141 1 90.56 292 GLN B O 1
ATOM 6577 N N . VAL B 1 293 ? 4.172 -5.297 -27.328 1 92.88 293 VAL B N 1
ATOM 6578 C CA . VAL B 1 293 ? 4.074 -6.453 -28.203 1 92.88 293 VAL B CA 1
ATOM 6579 C C . VAL B 1 293 ? 4.73 -6.129 -29.547 1 92.88 293 VAL B C 1
ATOM 6581 O O . VAL B 1 293 ? 5.457 -6.957 -30.109 1 92.88 293 VAL B O 1
ATOM 6584 N N . ARG B 1 294 ? 4.445 -4.891 -30.016 1 93 294 ARG B N 1
ATOM 6585 C CA . ARG B 1 294 ? 5.078 -4.449 -31.266 1 93 294 ARG B CA 1
ATOM 6586 C C . ARG B 1 294 ? 6.598 -4.504 -31.141 1 93 294 ARG B C 1
ATOM 6588 O O . ARG B 1 294 ? 7.273 -5.004 -32.062 1 93 294 ARG B O 1
ATOM 6595 N N . HIS B 1 295 ? 7.09 -4.039 -30.047 1 92.56 295 HIS B N 1
ATOM 6596 C CA . HIS B 1 295 ? 8.531 -3.996 -29.828 1 92.56 295 HIS B CA 1
ATOM 6597 C C . HIS B 1 295 ? 9.141 -5.395 -29.891 1 92.56 295 HIS B C 1
ATOM 6599 O O . HIS B 1 295 ? 10.125 -5.613 -30.594 1 92.56 295 HIS B O 1
ATOM 6605 N N . VAL B 1 296 ? 8.578 -6.34 -29.234 1 93.19 296 VAL B N 1
ATOM 6606 C CA . VAL B 1 296 ? 9.141 -7.684 -29.141 1 93.19 296 VAL B CA 1
ATOM 6607 C C . VAL B 1 296 ? 9.039 -8.391 -30.484 1 93.19 296 VAL B C 1
ATOM 6609 O O . VAL B 1 296 ? 9.938 -9.141 -30.859 1 93.19 296 VAL B O 1
ATOM 6612 N N . ARG B 1 297 ? 7.98 -8.195 -31.172 1 94.62 297 ARG B N 1
ATOM 6613 C CA . ARG B 1 297 ? 7.812 -8.828 -32.469 1 94.62 297 ARG B CA 1
ATOM 6614 C C . ARG B 1 297 ? 8.766 -8.219 -33.5 1 94.62 297 ARG B C 1
ATOM 6616 O O . ARG B 1 297 ? 9.281 -8.93 -34.375 1 94.62 297 ARG B O 1
ATOM 6623 N N . GLU B 1 298 ? 8.984 -6.922 -33.375 1 94.31 298 GLU B N 1
ATOM 6624 C CA . GLU B 1 298 ? 9.938 -6.266 -34.281 1 94.31 298 GLU B CA 1
ATOM 6625 C C . GLU B 1 298 ? 11.359 -6.762 -34.031 1 94.31 298 GLU B C 1
ATOM 6627 O O . GLU B 1 298 ? 12.156 -6.867 -34.969 1 94.31 298 GLU B O 1
ATOM 6632 N N . LEU B 1 299 ? 11.656 -7.035 -32.812 1 94.19 299 LEU B N 1
ATOM 6633 C CA . LEU B 1 299 ? 12.969 -7.59 -32.469 1 94.19 299 LEU B CA 1
ATOM 6634 C C . LEU B 1 299 ? 13.148 -8.953 -33.125 1 94.19 299 LEU B C 1
ATOM 6636 O O . LEU B 1 299 ? 14.242 -9.281 -33.594 1 94.19 299 LEU B O 1
ATOM 6640 N N . LEU B 1 300 ? 12.086 -9.812 -33.094 1 93.56 300 LEU B N 1
ATOM 6641 C CA . LEU B 1 300 ? 12.156 -11.102 -33.781 1 93.56 300 LEU B CA 1
ATOM 6642 C C . LEU B 1 300 ? 12.422 -10.93 -35.25 1 93.56 300 LEU B C 1
ATOM 6644 O O . LEU B 1 300 ? 13.305 -11.586 -35.812 1 93.56 300 LEU B O 1
ATOM 6648 N N . ASP B 1 301 ? 11.695 -10.047 -35.812 1 92.75 301 ASP B N 1
ATOM 6649 C CA . ASP B 1 301 ? 11.805 -9.82 -37.25 1 92.75 301 ASP B CA 1
ATOM 6650 C C . ASP B 1 301 ? 13.18 -9.289 -37.625 1 92.75 301 ASP B C 1
ATOM 6652 O O . ASP B 1 301 ? 13.688 -9.555 -38.719 1 92.75 301 ASP B O 1
ATOM 6656 N N . ALA B 1 302 ? 13.766 -8.586 -36.719 1 95.06 302 ALA B N 1
ATOM 6657 C CA . ALA B 1 302 ? 15.078 -7.996 -36.969 1 95.06 302 ALA B CA 1
ATOM 6658 C C . ALA B 1 302 ? 16.188 -8.977 -36.594 1 95.06 302 ALA B C 1
ATOM 6660 O O . ALA B 1 302 ? 17.375 -8.68 -36.781 1 95.06 302 ALA B O 1
ATOM 6661 N N . GLY B 1 303 ? 15.875 -10.133 -36.031 1 93.12 303 GLY B N 1
ATOM 6662 C CA . GLY B 1 303 ? 16.859 -11.102 -35.594 1 93.12 303 GLY B CA 1
ATOM 6663 C C . GLY B 1 303 ? 17.609 -10.688 -34.344 1 93.12 303 GLY B C 1
ATOM 6664 O O . GLY B 1 303 ? 18.766 -11.055 -34.156 1 93.12 303 GLY B O 1
ATOM 6665 N N . LYS B 1 304 ? 17 -9.891 -33.5 1 91.19 304 LYS B N 1
ATOM 6666 C CA . LYS B 1 304 ? 17.656 -9.312 -32.344 1 91.19 304 LYS B CA 1
ATOM 6667 C C . LYS B 1 304 ? 16.922 -9.695 -31.047 1 91.19 304 LYS B C 1
ATOM 6669 O O . LYS B 1 304 ? 16.969 -8.969 -30.062 1 91.19 304 LYS B O 1
ATOM 6674 N N . ARG B 1 305 ? 16.141 -10.805 -31.125 1 89.81 305 ARG B N 1
ATOM 6675 C CA . ARG B 1 305 ? 15.383 -11.164 -29.938 1 89.81 305 ARG B CA 1
ATOM 6676 C C . ARG B 1 305 ? 16.328 -11.539 -28.797 1 89.81 305 ARG B C 1
ATOM 6678 O O . ARG B 1 305 ? 17.359 -12.172 -29.016 1 89.81 305 ARG B O 1
ATOM 6685 N N . ASP B 1 306 ? 15.961 -11.062 -27.562 1 83 306 ASP B N 1
ATOM 6686 C CA . ASP B 1 306 ? 16.672 -11.461 -26.359 1 83 306 ASP B CA 1
ATOM 6687 C C . ASP B 1 306 ? 15.961 -12.602 -25.641 1 83 306 ASP B C 1
ATOM 6689 O O . ASP B 1 306 ? 15.062 -12.367 -24.828 1 83 306 ASP B O 1
ATOM 6693 N N . ILE B 1 307 ? 16.406 -13.781 -25.797 1 81.75 307 ILE B N 1
ATOM 6694 C CA . ILE B 1 307 ? 15.734 -14.977 -25.297 1 81.75 307 ILE B CA 1
ATOM 6695 C C . ILE B 1 307 ? 16.172 -15.242 -23.859 1 81.75 307 ILE B C 1
ATOM 6697 O O . ILE B 1 307 ? 15.477 -15.938 -23.109 1 81.75 307 ILE B O 1
ATOM 6701 N N . ASP B 1 308 ? 17.266 -14.672 -23.375 1 70.69 308 ASP B N 1
ATOM 6702 C CA . ASP B 1 308 ? 17.859 -15.031 -22.094 1 70.69 308 ASP B CA 1
ATOM 6703 C C . ASP B 1 308 ? 17.328 -14.133 -20.969 1 70.69 308 ASP B C 1
ATOM 6705 O O . ASP B 1 308 ? 17.734 -14.281 -19.812 1 70.69 308 ASP B O 1
ATOM 6709 N N . ILE B 1 309 ? 16.375 -13.43 -21.25 1 66.38 309 ILE B N 1
ATOM 6710 C CA . ILE B 1 309 ? 15.93 -12.445 -20.281 1 66.38 309 ILE B CA 1
ATOM 6711 C C . ILE B 1 309 ? 14.914 -13.078 -19.328 1 66.38 309 ILE B C 1
ATOM 6713 O O . ILE B 1 309 ? 14.625 -12.531 -18.266 1 66.38 309 ILE B O 1
ATOM 6717 N N . GLY B 1 310 ? 14.375 -14.172 -19.656 1 76.31 310 GLY B N 1
ATOM 6718 C CA . GLY B 1 310 ? 13.422 -14.859 -18.797 1 76.31 310 GLY B CA 1
ATOM 6719 C C . GLY B 1 310 ? 12.031 -14.266 -18.844 1 76.31 310 GLY B C 1
ATOM 6720 O O . GLY B 1 310 ? 11.172 -14.609 -18.031 1 76.31 310 GLY B O 1
ATOM 6721 N N . PHE B 1 311 ? 11.875 -13.336 -19.766 1 88.69 311 PHE B N 1
ATOM 6722 C CA . PHE B 1 311 ? 10.578 -12.719 -20 1 88.69 311 PHE B CA 1
ATOM 6723 C C . PHE B 1 311 ? 10.141 -12.898 -21.438 1 88.69 311 PHE B C 1
ATOM 6725 O O . PHE B 1 311 ? 10.844 -13.531 -22.234 1 88.69 311 PHE B O 1
ATOM 6732 N N . ALA B 1 312 ? 8.992 -12.398 -21.766 1 92.94 312 ALA B N 1
ATOM 6733 C CA . ALA B 1 312 ? 8.305 -12.648 -23.031 1 92.94 312 ALA B CA 1
ATOM 6734 C C . ALA B 1 312 ? 9.18 -12.266 -24.219 1 92.94 312 ALA B C 1
ATOM 6736 O O . ALA B 1 312 ? 9.844 -11.227 -24.188 1 92.94 312 ALA B O 1
ATOM 6737 N N . PHE B 1 313 ? 9.203 -13.078 -25.203 1 94.88 313 PHE B N 1
ATOM 6738 C CA . PHE B 1 313 ? 9.773 -12.82 -26.516 1 94.88 313 PHE B CA 1
ATOM 6739 C C . PHE B 1 313 ? 8.883 -13.391 -27.625 1 94.88 313 PHE B C 1
ATOM 6741 O O . PHE B 1 313 ? 8.039 -14.258 -27.359 1 94.88 313 PHE B O 1
ATOM 6748 N N . ALA B 1 314 ? 9.07 -12.898 -28.797 1 96.12 314 ALA B N 1
ATOM 6749 C CA . ALA B 1 314 ? 8.258 -13.336 -29.922 1 96.12 314 ALA B CA 1
ATOM 6750 C C . ALA B 1 314 ? 8.844 -14.586 -30.578 1 96.12 314 ALA B C 1
ATOM 6752 O O . ALA B 1 314 ? 10.047 -14.836 -30.469 1 96.12 314 ALA B O 1
ATOM 6753 N N . VAL B 1 315 ? 7.977 -15.375 -31.203 1 97 315 VAL B N 1
ATOM 6754 C CA . VAL B 1 315 ? 8.383 -16.625 -31.844 1 97 315 VAL B CA 1
ATOM 6755 C C . VAL B 1 315 ? 7.641 -16.797 -33.156 1 97 315 VAL B C 1
ATOM 6757 O O . VAL B 1 315 ? 6.629 -16.125 -33.406 1 97 315 VAL B O 1
ATOM 6760 N N . ASN B 1 316 ? 8.227 -17.609 -34.031 1 96.44 316 ASN B N 1
ATOM 6761 C CA . ASN B 1 316 ? 7.484 -18.016 -35.25 1 96.44 316 ASN B CA 1
ATOM 6762 C C . ASN B 1 316 ? 6.602 -19.219 -34.969 1 96.44 316 ASN B C 1
ATOM 6764 O O . ASN B 1 316 ? 6.582 -19.75 -33.844 1 96.44 316 ASN B O 1
ATOM 6768 N N . GLU B 1 317 ? 5.859 -19.656 -35.969 1 97.62 317 GLU B N 1
ATOM 6769 C CA . GLU B 1 317 ? 4.871 -20.719 -35.781 1 97.62 317 GLU B CA 1
ATOM 6770 C C . GLU B 1 317 ? 5.535 -22.031 -35.344 1 97.62 317 GLU B C 1
ATOM 6772 O O . GLU B 1 317 ? 5.055 -22.688 -34.406 1 97.62 317 GLU B O 1
ATOM 6777 N N . ALA B 1 318 ? 6.57 -22.391 -36 1 98 318 ALA B N 1
ATOM 6778 C CA . ALA B 1 318 ? 7.238 -23.656 -35.719 1 98 318 ALA B CA 1
ATOM 6779 C C . ALA B 1 318 ? 7.785 -23.672 -34.312 1 98 318 ALA B C 1
ATOM 6781 O O . ALA B 1 318 ? 7.668 -24.688 -33.594 1 98 318 ALA B O 1
ATOM 6782 N N . GLU B 1 319 ? 8.391 -22.578 -33.906 1 97.81 319 GLU B N 1
ATOM 6783 C CA . GLU B 1 319 ? 8.922 -22.438 -32.562 1 97.81 319 GLU B CA 1
ATOM 6784 C C . GLU B 1 319 ? 7.816 -22.562 -31.516 1 97.81 319 GLU B C 1
ATOM 6786 O O . GLU B 1 319 ? 7.965 -23.281 -30.516 1 97.81 319 GLU B O 1
ATOM 6791 N N . ALA B 1 320 ? 6.742 -21.875 -31.734 1 98.19 320 ALA B N 1
ATOM 6792 C CA . ALA B 1 320 ? 5.621 -21.891 -30.797 1 98.19 320 ALA B CA 1
ATOM 6793 C C . ALA B 1 320 ? 5.031 -23.281 -30.656 1 98.19 320 ALA B C 1
ATOM 6795 O O . ALA B 1 320 ? 4.797 -23.766 -29.547 1 98.19 320 ALA B O 1
ATOM 6796 N N . ARG B 1 321 ? 4.801 -23.922 -31.781 1 98.56 321 ARG B N 1
ATOM 6797 C CA . ARG B 1 321 ? 4.199 -25.25 -31.766 1 98.56 321 ARG B CA 1
ATOM 6798 C C . ARG B 1 321 ? 5.094 -26.25 -31.047 1 98.56 321 ARG B C 1
ATOM 6800 O O . ARG B 1 321 ? 4.605 -27.109 -30.297 1 98.56 321 ARG B O 1
ATOM 6807 N N . GLN B 1 322 ? 6.371 -26.172 -31.297 1 98.69 322 GLN B N 1
ATOM 6808 C CA . GLN B 1 322 ? 7.281 -27.078 -30.625 1 98.69 322 GLN B CA 1
ATOM 6809 C C . GLN B 1 322 ? 7.328 -26.812 -29.125 1 98.69 322 GLN B C 1
ATOM 6811 O O . GLN B 1 322 ? 7.305 -27.75 -28.312 1 98.69 322 GLN B O 1
ATOM 6816 N N . ALA B 1 323 ? 7.426 -25.547 -28.734 1 98.38 323 ALA B N 1
ATOM 6817 C CA . ALA B 1 323 ? 7.43 -25.188 -27.312 1 98.38 323 ALA B CA 1
ATOM 6818 C C . ALA B 1 323 ? 6.172 -25.703 -26.625 1 98.38 323 ALA B C 1
ATOM 6820 O O . ALA B 1 323 ? 6.242 -26.25 -25.516 1 98.38 323 ALA B O 1
ATOM 6821 N N . ILE B 1 324 ? 5.043 -25.562 -27.25 1 98.75 324 ILE B N 1
ATOM 6822 C CA . ILE B 1 324 ? 3.766 -25.984 -26.688 1 98.75 324 ILE B CA 1
ATOM 6823 C C . ILE B 1 324 ? 3.729 -27.5 -26.578 1 98.75 324 ILE B C 1
ATOM 6825 O O . ILE B 1 324 ? 3.316 -28.047 -25.547 1 98.75 324 ILE B O 1
ATOM 6829 N N . ALA B 1 325 ? 4.191 -28.172 -27.609 1 98.75 325 ALA B N 1
ATOM 6830 C CA . ALA B 1 325 ? 4.219 -29.625 -27.578 1 98.75 325 ALA B CA 1
ATOM 6831 C C . ALA B 1 325 ? 5.094 -30.141 -26.453 1 98.75 325 ALA B C 1
ATOM 6833 O O . ALA B 1 325 ? 4.738 -31.109 -25.766 1 98.75 325 ALA B O 1
ATOM 6834 N N . LEU B 1 326 ? 6.234 -29.578 -26.312 1 98.69 326 LEU B N 1
ATOM 6835 C CA . LEU B 1 326 ? 7.141 -29.984 -25.234 1 98.69 326 LEU B CA 1
ATOM 6836 C C . LEU B 1 326 ? 6.535 -29.672 -23.875 1 98.69 326 LEU B C 1
ATOM 6838 O O . LEU B 1 326 ? 6.672 -30.469 -22.938 1 98.69 326 LEU B O 1
ATOM 6842 N N . THR B 1 327 ? 5.891 -28.531 -23.75 1 98.62 327 THR B N 1
ATOM 6843 C CA . THR B 1 327 ? 5.188 -28.188 -22.516 1 98.62 327 THR B CA 1
ATOM 6844 C C . THR B 1 327 ? 4.109 -29.234 -22.203 1 98.62 327 THR B C 1
ATOM 6846 O O . THR B 1 327 ? 3.941 -29.625 -21.047 1 98.62 327 THR B O 1
ATOM 6849 N N . TYR B 1 328 ? 3.369 -29.656 -23.234 1 98.81 328 TYR B N 1
ATOM 6850 C CA . TYR B 1 328 ? 2.385 -30.719 -23.062 1 98.81 328 TYR B CA 1
ATOM 6851 C C . TYR B 1 328 ? 3.037 -31.984 -22.516 1 98.81 328 TYR B C 1
ATOM 6853 O O . TYR B 1 328 ? 2.463 -32.656 -21.672 1 98.81 328 TYR B O 1
ATOM 6861 N N . GLY B 1 329 ? 4.223 -32.312 -23.016 1 98.88 329 GLY B N 1
ATOM 6862 C CA . GLY B 1 329 ? 4.961 -33.438 -22.484 1 98.88 329 GLY B CA 1
ATOM 6863 C C . GLY B 1 329 ? 5.277 -33.312 -21 1 98.88 329 GLY B C 1
ATOM 6864 O O . GLY B 1 329 ? 5.137 -34.25 -20.25 1 98.88 329 GLY B O 1
ATOM 6865 N N . MET B 1 330 ? 5.684 -32.125 -20.609 1 98.88 330 MET B N 1
ATOM 6866 C CA . MET B 1 330 ? 5.973 -31.875 -19.203 1 98.88 330 MET B CA 1
ATOM 6867 C C . MET B 1 330 ? 4.711 -32 -18.359 1 98.88 330 MET B C 1
ATOM 6869 O O . MET B 1 330 ? 4.75 -32.594 -17.266 1 98.88 330 MET B O 1
ATOM 6873 N N . ILE B 1 331 ? 3.566 -31.469 -18.844 1 98.94 331 ILE B N 1
ATOM 6874 C CA . ILE B 1 331 ? 2.299 -31.547 -18.125 1 98.94 331 ILE B CA 1
ATOM 6875 C C . ILE B 1 331 ? 1.838 -33 -18.031 1 98.94 331 ILE B C 1
ATOM 6877 O O . ILE B 1 331 ? 1.271 -33.406 -17.031 1 98.94 331 ILE B O 1
ATOM 6881 N N . ALA B 1 332 ? 2.094 -33.781 -19.078 1 98.88 332 ALA B N 1
ATOM 6882 C CA . ALA B 1 332 ? 1.736 -35.188 -19.078 1 98.88 332 ALA B CA 1
ATOM 6883 C C . ALA B 1 332 ? 2.477 -35.938 -17.969 1 98.88 332 ALA B C 1
ATOM 6885 O O . ALA B 1 332 ? 1.898 -36.781 -17.297 1 98.88 332 ALA B O 1
ATOM 6886 N N . LEU B 1 333 ? 3.744 -35.656 -17.812 1 98.88 333 LEU B N 1
ATOM 6887 C CA . LEU B 1 333 ? 4.496 -36.25 -16.719 1 98.88 333 LEU B CA 1
ATOM 6888 C C . LEU B 1 333 ? 3.912 -35.844 -15.367 1 98.88 333 LEU B C 1
ATOM 6890 O O . LEU B 1 333 ? 3.799 -36.688 -14.469 1 98.88 333 LEU B O 1
ATOM 6894 N N . ILE B 1 334 ? 3.549 -34.594 -15.211 1 98.94 334 ILE B N 1
ATOM 6895 C CA . ILE B 1 334 ? 2.918 -34.125 -13.984 1 98.94 334 ILE B CA 1
ATOM 6896 C C . ILE B 1 334 ? 1.602 -34.875 -13.766 1 98.94 334 ILE B C 1
ATOM 6898 O O . ILE B 1 334 ? 1.303 -35.312 -12.648 1 98.94 334 ILE B O 1
ATOM 6902 N N . ASP B 1 335 ? 0.827 -35 -14.828 1 98.94 335 ASP B N 1
ATOM 6903 C CA . ASP B 1 335 ? -0.445 -35.719 -14.734 1 98.94 335 ASP B CA 1
ATOM 6904 C C . ASP B 1 335 ? -0.239 -37.156 -14.258 1 98.94 335 ASP B C 1
ATOM 6906 O O . ASP B 1 335 ? -0.945 -37.625 -13.359 1 98.94 335 ASP B O 1
ATOM 6910 N N . ASP B 1 336 ? 0.715 -37.875 -14.852 1 98.94 336 ASP B N 1
ATOM 6911 C CA . ASP B 1 336 ? 1.031 -39.219 -14.422 1 98.94 336 ASP B CA 1
ATOM 6912 C C . ASP B 1 336 ? 1.466 -39.25 -12.961 1 98.94 336 ASP B C 1
ATOM 6914 O O . ASP B 1 336 ? 1.105 -40.188 -12.211 1 98.94 336 ASP B O 1
ATOM 6918 N N . SER B 1 337 ? 2.258 -38.281 -12.586 1 98.88 337 SER B N 1
ATOM 6919 C CA . SER B 1 337 ? 2.703 -38.156 -11.203 1 98.88 337 SER B CA 1
ATOM 6920 C C . SER B 1 337 ? 1.523 -37.938 -10.258 1 98.88 337 SER B C 1
ATOM 6922 O O . SER B 1 337 ? 1.47 -38.531 -9.18 1 98.88 337 SER B O 1
ATOM 6924 N N . VAL B 1 338 ? 0.611 -37.094 -10.625 1 98.94 338 VAL B N 1
ATOM 6925 C CA . VAL B 1 338 ? -0.604 -36.844 -9.859 1 98.94 338 VAL B CA 1
ATOM 6926 C C . VAL B 1 338 ? -1.385 -38.156 -9.719 1 98.94 338 VAL B C 1
ATOM 6928 O O . VAL B 1 338 ? -1.903 -38.469 -8.641 1 98.94 338 VAL B O 1
ATOM 6931 N N . GLY B 1 339 ? -1.451 -38.906 -10.805 1 98.88 339 GLY B N 1
ATOM 6932 C CA . GLY B 1 339 ? -2.098 -40.219 -10.742 1 98.88 339 GLY B CA 1
ATOM 6933 C C . GLY B 1 339 ? -1.507 -41.125 -9.688 1 98.88 339 GLY B C 1
ATOM 6934 O O . GLY B 1 339 ? -2.242 -41.781 -8.938 1 98.88 339 GLY B O 1
ATOM 6935 N N . ARG B 1 340 ? -0.197 -41.188 -9.594 1 98.88 340 ARG B N 1
ATOM 6936 C CA . ARG B 1 340 ? 0.491 -42 -8.602 1 98.88 340 ARG B CA 1
ATOM 6937 C C . ARG B 1 340 ? 0.187 -41.531 -7.188 1 98.88 340 ARG B C 1
ATOM 6939 O O . ARG B 1 340 ? -0.027 -42.344 -6.285 1 98.88 340 ARG B O 1
ATOM 6946 N N . ILE B 1 341 ? 0.164 -40.25 -6.965 1 98.94 341 ILE B N 1
ATOM 6947 C CA . ILE B 1 341 ? -0.098 -39.656 -5.656 1 98.94 341 ILE B CA 1
ATOM 6948 C C . ILE B 1 341 ? -1.523 -40 -5.219 1 98.94 341 ILE B C 1
ATOM 6950 O O . ILE B 1 341 ? -1.751 -40.406 -4.082 1 98.94 341 ILE B O 1
ATOM 6954 N N . LEU B 1 342 ? -2.502 -39.844 -6.156 1 98.69 342 LEU B N 1
ATOM 6955 C CA . LEU B 1 342 ? -3.9 -40.125 -5.852 1 98.69 342 LEU B CA 1
ATOM 6956 C C . LEU B 1 342 ? -4.094 -41.594 -5.539 1 98.69 342 LEU B C 1
ATOM 6958 O O . LEU B 1 342 ? -4.852 -41.938 -4.629 1 98.69 342 LEU B O 1
ATOM 6962 N N . ALA B 1 343 ? -3.406 -42.438 -6.289 1 98.75 343 ALA B N 1
ATOM 6963 C CA . ALA B 1 343 ? -3.477 -43.875 -6.031 1 98.75 343 ALA B CA 1
ATOM 6964 C C . ALA B 1 343 ? -2.943 -44.219 -4.641 1 98.75 343 ALA B C 1
ATOM 6966 O O . ALA B 1 343 ? -3.504 -45.062 -3.939 1 98.75 343 ALA B O 1
ATOM 6967 N N . THR B 1 344 ? -1.889 -43.562 -4.258 1 98.69 344 THR B N 1
ATOM 6968 C CA . THR B 1 344 ? -1.302 -43.781 -2.941 1 98.69 344 THR B CA 1
ATOM 6969 C C . THR B 1 344 ? -2.264 -43.312 -1.843 1 98.69 344 THR B C 1
ATOM 6971 O O . THR B 1 344 ? -2.412 -44 -0.827 1 98.69 344 THR B O 1
ATOM 6974 N N . LEU B 1 345 ? -2.902 -42.188 -2.006 1 97.88 345 LEU B N 1
ATOM 6975 C CA . LEU B 1 345 ? -3.891 -41.719 -1.045 1 97.88 345 LEU B CA 1
ATOM 6976 C C . LEU B 1 345 ? -4.977 -42.781 -0.819 1 97.88 345 LEU B C 1
ATOM 6978 O O . LEU B 1 345 ? -5.391 -43 0.318 1 97.88 345 LEU B O 1
ATOM 6982 N N . LYS B 1 346 ? -5.43 -43.375 -1.91 1 97.56 346 LYS B N 1
ATOM 6983 C CA . LYS B 1 346 ? -6.469 -44.406 -1.845 1 97.56 346 LYS B CA 1
ATOM 6984 C C . LYS B 1 346 ? -5.957 -45.656 -1.134 1 97.56 346 LYS B C 1
ATOM 6986 O O . LYS B 1 346 ? -6.648 -46.219 -0.279 1 97.56 346 LYS B O 1
ATOM 6991 N N . GLU B 1 347 ? -4.785 -46 -1.453 1 98.19 347 GLU B N 1
ATOM 6992 C CA . GLU B 1 347 ? -4.176 -47.188 -0.854 1 98.19 347 GLU B CA 1
ATOM 6993 C C . GLU B 1 347 ? -4.023 -47.031 0.656 1 98.19 347 GLU B C 1
ATOM 6995 O O . GLU B 1 347 ? -4.16 -48 1.407 1 98.19 347 GLU B O 1
ATOM 7000 N N . LEU B 1 348 ? -3.762 -45.844 1.067 1 96.81 348 LEU B N 1
ATOM 7001 C CA . LEU B 1 348 ? -3.516 -45.562 2.479 1 96.81 348 LEU B CA 1
ATOM 7002 C C . LEU B 1 348 ? -4.824 -45.281 3.213 1 96.81 348 LEU B C 1
ATOM 7004 O O . LEU B 1 348 ? -4.824 -45.062 4.426 1 96.81 348 LEU B O 1
ATOM 7008 N N . GLY B 1 349 ? -5.965 -45.25 2.5 1 95.25 349 GLY B N 1
ATOM 7009 C CA . GLY B 1 349 ? -7.27 -45 3.096 1 95.25 349 GLY B CA 1
ATOM 7010 C C . GLY B 1 349 ? -7.469 -43.562 3.521 1 95.25 349 GLY B C 1
ATOM 7011 O O . GLY B 1 349 ? -8.219 -43.281 4.461 1 95.25 349 GLY B O 1
ATOM 7012 N N . MET B 1 350 ? -6.852 -42.656 2.865 1 94.75 350 MET B N 1
ATOM 7013 C CA . MET B 1 350 ? -6.891 -41.25 3.271 1 94.75 350 MET B CA 1
ATOM 7014 C C . MET B 1 350 ? -7.758 -40.438 2.318 1 94.75 350 MET B C 1
ATOM 7016 O O . MET B 1 350 ? -8.047 -39.281 2.582 1 94.75 350 MET B O 1
ATOM 7020 N N . ASP B 1 351 ? -8.219 -41.031 1.257 1 94.56 351 ASP B N 1
ATOM 7021 C CA . ASP B 1 351 ? -8.859 -40.281 0.173 1 94.56 351 ASP B CA 1
ATOM 7022 C C . ASP B 1 351 ? -10.227 -39.75 0.6 1 94.56 351 ASP B C 1
ATOM 7024 O O . ASP B 1 351 ? -10.688 -38.719 0.095 1 94.56 351 ASP B O 1
ATOM 7028 N N . ASP B 1 352 ? -10.914 -40.312 1.567 1 93.5 352 ASP B N 1
ATOM 7029 C CA . ASP B 1 352 ? -12.266 -39.938 1.961 1 93.5 352 ASP B CA 1
ATOM 7030 C C . ASP B 1 352 ? -12.234 -38.688 2.848 1 93.5 352 ASP B C 1
ATOM 7032 O O . ASP B 1 352 ? -13.273 -38.031 3.059 1 93.5 352 ASP B O 1
ATOM 7036 N N . ASN B 1 353 ? -11.031 -38.312 3.223 1 95.62 353 ASN B N 1
ATOM 7037 C CA . ASN B 1 353 ? -10.93 -37.125 4.09 1 95.62 353 ASN B CA 1
ATOM 7038 C C . ASN B 1 353 ? -9.844 -36.188 3.609 1 95.62 353 ASN B C 1
ATOM 7040 O O . ASN B 1 353 ? -9.32 -35.375 4.391 1 95.62 353 ASN B O 1
ATOM 7044 N N . THR B 1 354 ? -9.398 -36.281 2.416 1 97.81 354 THR B N 1
ATOM 7045 C CA . THR B 1 354 ? -8.375 -35.375 1.893 1 97.81 354 THR B CA 1
ATOM 7046 C C . THR B 1 354 ? -8.938 -34.5 0.79 1 97.81 354 THR B C 1
ATOM 7048 O O . THR B 1 354 ? -9.484 -35 -0.195 1 97.81 354 THR B O 1
ATOM 7051 N N . ILE B 1 355 ? -8.852 -33.219 1.032 1 98.56 355 ILE B N 1
ATOM 7052 C CA . ILE B 1 355 ? -9.18 -32.219 0.006 1 98.56 355 ILE B CA 1
ATOM 7053 C C . ILE B 1 355 ? -8 -32.062 -0.956 1 98.56 355 ILE B C 1
ATOM 7055 O O . ILE B 1 355 ? -6.863 -31.859 -0.528 1 98.56 355 ILE B O 1
ATOM 7059 N N . ILE B 1 356 ? -8.305 -32.25 -2.25 1 98.75 356 ILE B N 1
ATOM 7060 C CA . ILE B 1 356 ? -7.273 -32.062 -3.27 1 98.75 356 ILE B CA 1
ATOM 7061 C C . ILE B 1 356 ? -7.48 -30.734 -3.986 1 98.75 356 ILE B C 1
ATOM 7063 O O . ILE B 1 356 ? -8.562 -30.469 -4.52 1 98.75 356 ILE B O 1
ATOM 7067 N N . ILE B 1 357 ? -6.477 -29.938 -3.965 1 98.88 357 ILE B N 1
ATOM 7068 C CA . ILE B 1 357 ? -6.484 -28.641 -4.637 1 98.88 357 ILE B CA 1
ATOM 7069 C C . ILE B 1 357 ? -5.422 -28.625 -5.73 1 98.88 357 ILE B C 1
ATOM 7071 O O . ILE B 1 357 ? -4.285 -29.062 -5.512 1 98.88 357 ILE B O 1
ATOM 7075 N N . TYR B 1 358 ? -5.77 -28.156 -6.941 1 98.88 358 TYR B N 1
ATOM 7076 C CA . TYR B 1 358 ? -4.836 -28.078 -8.055 1 98.88 358 TYR B CA 1
ATOM 7077 C C . TYR B 1 358 ? -4.82 -26.672 -8.641 1 98.88 358 TYR B C 1
ATOM 7079 O O . TYR B 1 358 ? -5.871 -26.125 -8.984 1 98.88 358 TYR B O 1
ATOM 7087 N N . THR B 1 359 ? -3.646 -26.047 -8.734 1 98.88 359 THR B N 1
ATOM 7088 C CA . THR B 1 359 ? -3.545 -24.734 -9.359 1 98.88 359 THR B CA 1
ATOM 7089 C C . THR B 1 359 ? -2.141 -24.5 -9.906 1 98.88 359 THR B C 1
ATOM 7091 O O . THR B 1 359 ? -1.334 -25.438 -9.977 1 98.88 359 THR B O 1
ATOM 7094 N N . SER B 1 360 ? -1.897 -23.344 -10.477 1 98.88 360 SER B N 1
ATOM 7095 C CA . SER B 1 360 ? -0.592 -22.828 -10.891 1 98.88 360 SER B CA 1
ATOM 7096 C C . SER B 1 360 ? -0.349 -21.438 -10.336 1 98.88 360 SER B C 1
ATOM 7098 O O . SER B 1 360 ? -1.289 -20.75 -9.93 1 98.88 360 SER B O 1
ATOM 7100 N N . ASP B 1 361 ? 0.903 -21.047 -10.266 1 98.31 361 ASP B N 1
ATOM 7101 C CA . ASP B 1 361 ? 1.191 -19.703 -9.758 1 98.31 361 ASP B CA 1
ATOM 7102 C C . ASP B 1 361 ? 0.905 -18.656 -10.82 1 98.31 361 ASP B C 1
ATOM 7104 O O . ASP B 1 361 ? 0.44 -17.547 -10.508 1 98.31 361 ASP B O 1
ATOM 7108 N N . HIS B 1 362 ? 1.18 -18.922 -12.062 1 98.12 362 HIS B N 1
ATOM 7109 C CA . HIS B 1 362 ? 0.84 -18.078 -13.203 1 98.12 362 HIS B CA 1
ATOM 7110 C C . HIS B 1 362 ? 0.825 -18.875 -14.5 1 98.12 362 HIS B C 1
ATOM 7112 O O . HIS B 1 362 ? 1.117 -20.078 -14.5 1 98.12 362 HIS B O 1
ATOM 7118 N N . GLY B 1 363 ? 0.387 -18.219 -15.578 1 98.19 363 GLY B N 1
ATOM 7119 C CA . GLY B 1 363 ? 0.347 -18.875 -16.875 1 98.19 363 GLY B CA 1
ATOM 7120 C C . GLY B 1 363 ? 1.521 -18.516 -17.766 1 98.19 363 GLY B C 1
ATOM 7121 O O . GLY B 1 363 ? 2.619 -18.25 -17.266 1 98.19 363 GLY B O 1
ATOM 7122 N N . ASP B 1 364 ? 1.317 -18.75 -19.016 1 98 364 ASP B N 1
ATOM 7123 C CA . ASP B 1 364 ? 2.258 -18.484 -20.109 1 98 364 ASP B CA 1
ATOM 7124 C C . ASP B 1 364 ? 1.526 -18.016 -21.359 1 98 364 ASP B C 1
ATOM 7126 O O . ASP B 1 364 ? 0.365 -18.359 -21.578 1 98 364 ASP B O 1
ATOM 7130 N N . PHE B 1 365 ? 2.205 -17.266 -22.156 1 97.75 365 PHE B N 1
ATOM 7131 C CA . PHE B 1 365 ? 1.562 -16.812 -23.391 1 97.75 365 PHE B CA 1
ATOM 7132 C C . PHE B 1 365 ? 1.287 -17.984 -24.312 1 97.75 365 PHE B C 1
ATOM 7134 O O . PHE B 1 365 ? 0.2 -18.094 -24.891 1 97.75 365 PHE B O 1
ATOM 7141 N N . MET B 1 366 ? 2.365 -18.875 -24.516 1 97.81 366 MET B N 1
ATOM 7142 C CA . MET B 1 366 ? 2.221 -20.078 -25.328 1 97.81 366 MET B CA 1
ATOM 7143 C C . MET B 1 366 ? 1.604 -19.75 -26.688 1 97.81 366 MET B C 1
ATOM 7145 O O . MET B 1 366 ? 0.633 -20.391 -27.109 1 97.81 366 MET B O 1
ATOM 7149 N N . GLY B 1 367 ? 2.082 -18.688 -27.25 1 97.44 367 GLY B N 1
ATOM 7150 C CA . GLY B 1 367 ? 1.687 -18.344 -28.594 1 97.44 367 GLY B CA 1
ATOM 7151 C C . GLY B 1 367 ? 0.736 -17.156 -28.656 1 97.44 367 GLY B C 1
ATOM 7152 O O . GLY B 1 367 ? 0.539 -16.562 -29.719 1 97.44 367 GLY B O 1
ATOM 7153 N N . ASP B 1 368 ? 0.063 -16.75 -27.516 1 97.19 368 ASP B N 1
ATOM 7154 C CA . ASP B 1 368 ? -0.752 -15.547 -27.516 1 97.19 368 ASP B CA 1
ATOM 7155 C C . ASP B 1 368 ? 0.033 -14.352 -28.062 1 97.19 368 ASP B C 1
ATOM 7157 O O . ASP B 1 368 ? 1.129 -14.055 -27.594 1 97.19 368 ASP B O 1
ATOM 7161 N N . HIS B 1 369 ? -0.528 -13.742 -29.094 1 96.44 369 HIS B N 1
ATOM 7162 C CA . HIS B 1 369 ? 0.069 -12.562 -29.703 1 96.44 369 HIS B CA 1
ATOM 7163 C C . HIS B 1 369 ? 1.498 -12.836 -30.156 1 96.44 369 HIS B C 1
ATOM 7165 O O . HIS B 1 369 ? 2.352 -11.945 -30.109 1 96.44 369 HIS B O 1
ATOM 7171 N N . ARG B 1 370 ? 1.86 -14.109 -30.406 1 96.38 370 ARG B N 1
ATOM 7172 C CA . ARG B 1 370 ? 3.139 -14.586 -30.922 1 96.38 370 ARG B CA 1
ATOM 7173 C C . ARG B 1 370 ? 4.211 -14.562 -29.844 1 96.38 370 ARG B C 1
ATOM 7175 O O . ARG B 1 370 ? 5.398 -14.414 -30.141 1 96.38 370 ARG B O 1
ATOM 7182 N N . LEU B 1 371 ? 3.762 -14.602 -28.641 1 96.56 371 LEU B N 1
ATOM 7183 C CA . LEU B 1 371 ? 4.703 -14.516 -27.531 1 96.56 371 LEU B CA 1
ATOM 7184 C C . LEU B 1 371 ? 4.805 -15.852 -26.797 1 96.56 371 LEU B C 1
ATOM 7186 O O . LEU B 1 371 ? 3.867 -16.656 -26.828 1 96.56 371 LEU B O 1
ATOM 7190 N N . LEU B 1 372 ? 5.988 -16.125 -26.203 1 96.88 372 LEU B N 1
ATOM 7191 C CA . LEU B 1 372 ? 6.176 -17.188 -25.219 1 96.88 372 LEU B CA 1
ATOM 7192 C C . LEU B 1 372 ? 6.559 -16.625 -23.859 1 96.88 372 LEU B C 1
ATOM 7194 O O . LEU B 1 372 ? 6.941 -15.453 -23.75 1 96.88 372 LEU B O 1
ATOM 7198 N N . LEU B 1 373 ? 6.402 -17.422 -22.828 1 96.56 373 LEU B N 1
ATOM 7199 C CA . LEU B 1 373 ? 6.797 -17.156 -21.453 1 96.56 373 LEU B CA 1
ATOM 7200 C C . LEU B 1 373 ? 5.82 -16.203 -20.797 1 96.56 373 LEU B C 1
ATOM 7202 O O . LEU B 1 373 ? 4.605 -16.406 -20.828 1 96.56 373 LEU B O 1
ATOM 7206 N N . LYS B 1 374 ? 6.363 -15.227 -20 1 93 374 LYS B N 1
ATOM 7207 C CA . LYS B 1 374 ? 5.535 -14.336 -19.188 1 93 374 LYS B CA 1
ATOM 7208 C C . LYS B 1 374 ? 6.113 -12.922 -19.156 1 93 374 LYS B C 1
ATOM 7210 O O . LYS B 1 374 ? 7.172 -12.672 -19.734 1 93 374 LYS B O 1
ATOM 7215 N N . GLY B 1 375 ? 5.336 -12.062 -18.484 1 88.75 375 GLY B N 1
ATOM 7216 C CA . GLY B 1 375 ? 5.742 -10.68 -18.297 1 88.75 375 GLY B CA 1
ATOM 7217 C C . GLY B 1 375 ? 4.582 -9.742 -18.016 1 88.75 375 GLY B C 1
ATOM 7218 O O . GLY B 1 375 ? 3.434 -10.18 -17.922 1 88.75 375 GLY B O 1
ATOM 7219 N N . PRO B 1 376 ? 4.957 -8.469 -17.844 1 91.19 376 PRO B N 1
ATOM 7220 C CA . PRO B 1 376 ? 3.926 -7.504 -17.469 1 91.19 376 PRO B CA 1
ATOM 7221 C C . PRO B 1 376 ? 3.033 -7.105 -18.641 1 91.19 376 PRO B C 1
ATOM 7223 O O . PRO B 1 376 ? 2.814 -5.914 -18.875 1 91.19 376 PRO B O 1
ATOM 7226 N N . LEU B 1 377 ? 2.559 -8.047 -19.344 1 93.81 377 LEU B N 1
ATOM 7227 C CA . LEU B 1 377 ? 1.503 -8.031 -20.344 1 93.81 377 LEU B CA 1
ATOM 7228 C C . LEU B 1 377 ? 0.373 -8.984 -19.969 1 93.81 377 LEU B C 1
ATOM 7230 O O . LEU B 1 377 ? 0.41 -10.164 -20.312 1 93.81 377 LEU B O 1
ATOM 7234 N N . HIS B 1 378 ? -0.653 -8.422 -19.391 1 96.75 378 HIS B N 1
ATOM 7235 C CA . HIS B 1 378 ? -1.607 -9.203 -18.609 1 96.75 378 HIS B CA 1
ATOM 7236 C C . HIS B 1 378 ? -2.666 -9.828 -19.516 1 96.75 378 HIS B C 1
ATOM 7238 O O . HIS B 1 378 ? -3.861 -9.758 -19.219 1 96.75 378 HIS B O 1
ATOM 7244 N N . TYR B 1 379 ? -2.219 -10.461 -20.594 1 97 379 TYR B N 1
ATOM 7245 C CA . TYR B 1 379 ? -3.152 -11.266 -21.375 1 97 379 TYR B CA 1
ATOM 7246 C C . TYR B 1 379 ? -3.602 -12.492 -20.594 1 97 379 TYR B C 1
ATOM 7248 O O . TYR B 1 379 ? -2.893 -12.953 -19.688 1 97 379 TYR B O 1
ATOM 7256 N N . ARG B 1 380 ? -4.695 -13.016 -20.969 1 95.75 380 ARG B N 1
ATOM 7257 C CA . ARG B 1 380 ? -5.355 -14.086 -20.219 1 95.75 380 ARG B CA 1
ATOM 7258 C C . ARG B 1 380 ? -4.453 -15.305 -20.094 1 95.75 380 ARG B C 1
ATOM 7260 O O . ARG B 1 380 ? -4.48 -16.016 -19.078 1 95.75 380 ARG B O 1
ATOM 7267 N N . GLY B 1 381 ? -3.662 -15.594 -21.094 1 96.88 381 GLY B N 1
ATOM 7268 C CA . GLY B 1 381 ? -2.795 -16.766 -21.062 1 96.88 381 GLY B CA 1
ATOM 7269 C C . GLY B 1 381 ? -1.836 -16.766 -19.875 1 96.88 381 GLY B C 1
ATOM 7270 O O . GLY B 1 381 ? -1.433 -17.828 -19.406 1 96.88 381 GLY B O 1
ATOM 7271 N N . VAL B 1 382 ? -1.493 -15.578 -19.422 1 97.56 382 VAL B N 1
ATOM 7272 C CA . VAL B 1 382 ? -0.515 -15.477 -18.344 1 97.56 382 VAL B CA 1
ATOM 7273 C C . VAL B 1 382 ? -1.233 -15.281 -17 1 97.56 382 VAL B C 1
ATOM 7275 O O . VAL B 1 382 ? -0.758 -15.734 -15.961 1 97.56 382 VAL B O 1
ATOM 7278 N N . THR B 1 383 ? -2.41 -14.633 -16.969 1 98.12 383 THR B N 1
ATOM 7279 C CA . THR B 1 383 ? -3.051 -14.25 -15.711 1 98.12 383 THR B CA 1
ATOM 7280 C C . THR B 1 383 ? -4.035 -15.32 -15.258 1 98.12 383 THR B C 1
ATOM 7282 O O . THR B 1 383 ? -4.312 -15.445 -14.062 1 98.12 383 THR B O 1
ATOM 7285 N N . GLN B 1 384 ? -4.68 -16.016 -16.172 1 98 384 GLN B N 1
ATOM 7286 C CA . GLN B 1 384 ? -5.629 -17.078 -15.82 1 98 384 GLN B CA 1
ATOM 7287 C C . GLN B 1 384 ? -4.918 -18.406 -15.609 1 98 384 GLN B C 1
ATOM 7289 O O . GLN B 1 384 ? -4.055 -18.781 -16.406 1 98 384 GLN B O 1
ATOM 7294 N N . VAL B 1 385 ? -5.25 -19.062 -14.516 1 98.69 385 VAL B N 1
ATOM 7295 C CA . VAL B 1 385 ? -4.578 -20.312 -14.172 1 98.69 385 VAL B CA 1
ATOM 7296 C C . VAL B 1 385 ? -5.613 -21.375 -13.812 1 98.69 385 VAL B C 1
ATOM 7298 O O . VAL B 1 385 ? -6.781 -21.062 -13.57 1 98.69 385 VAL B O 1
ATOM 7301 N N . PRO B 1 386 ? -5.234 -22.656 -13.859 1 98.81 386 PRO B N 1
ATOM 7302 C CA . PRO B 1 386 ? -6.133 -23.703 -13.352 1 98.81 386 PRO B CA 1
ATOM 7303 C C . PRO B 1 386 ? -6.418 -23.562 -11.859 1 98.81 386 PRO B C 1
ATOM 7305 O O . PRO B 1 386 ? -5.531 -23.188 -11.094 1 98.81 386 PRO B O 1
ATOM 7308 N N . PHE B 1 387 ? -7.59 -23.828 -11.523 1 98.88 387 PHE B N 1
ATOM 7309 C CA . PHE B 1 387 ? -7.953 -23.984 -10.117 1 98.88 387 PHE B CA 1
ATOM 7310 C C . PHE B 1 387 ? -9.07 -25 -9.953 1 98.88 387 PHE B C 1
ATOM 7312 O O . PHE B 1 387 ? -10.172 -24.828 -10.484 1 98.88 387 PHE B O 1
ATOM 7319 N N . ILE B 1 388 ? -8.781 -26.094 -9.297 1 98.81 388 ILE B N 1
ATOM 7320 C CA . ILE B 1 388 ? -9.711 -27.188 -9.016 1 98.81 388 ILE B CA 1
ATOM 7321 C C . ILE B 1 388 ? -9.703 -27.484 -7.52 1 98.81 388 ILE B C 1
ATOM 7323 O O . ILE B 1 388 ? -8.641 -27.562 -6.898 1 98.81 388 ILE B O 1
ATOM 7327 N N . TRP B 1 389 ? -10.812 -27.531 -6.957 1 98.69 389 TRP B N 1
ATOM 7328 C CA . TRP B 1 389 ? -10.992 -27.906 -5.559 1 98.69 389 TRP B CA 1
ATOM 7329 C C . TRP B 1 389 ? -11.898 -29.125 -5.445 1 98.69 389 TRP B C 1
ATOM 7331 O O . TRP B 1 389 ? -13.094 -29.062 -5.766 1 98.69 389 TRP B O 1
ATOM 7341 N N . SER B 1 390 ? -11.367 -30.281 -5.012 1 98.12 390 SER B N 1
ATOM 7342 C CA . SER B 1 390 ? -12.125 -31.516 -4.805 1 98.12 390 SER B CA 1
ATOM 7343 C C . SER B 1 390 ? -12.219 -31.859 -3.32 1 98.12 390 SER B C 1
ATOM 7345 O O . SER B 1 390 ? -11.234 -32.281 -2.713 1 98.12 390 SER B O 1
ATOM 7347 N N . ASP B 1 391 ? -13.312 -31.625 -2.779 1 95.94 391 ASP B N 1
ATOM 7348 C CA . ASP B 1 391 ? -13.664 -31.906 -1.394 1 95.94 391 ASP B CA 1
ATOM 7349 C C . ASP B 1 391 ? -14.602 -33.125 -1.302 1 95.94 391 ASP B C 1
ATOM 7351 O O . ASP B 1 391 ? -15.742 -33.062 -1.763 1 95.94 391 ASP B O 1
ATOM 7355 N N . PRO B 1 392 ? -14.195 -34.219 -0.694 1 93.31 392 PRO B N 1
ATOM 7356 C CA . PRO B 1 392 ? -15.008 -35.438 -0.681 1 93.31 392 PRO B CA 1
ATOM 7357 C C . PRO B 1 392 ? -16.359 -35.25 -0.005 1 93.31 392 PRO B C 1
ATOM 7359 O O . PRO B 1 392 ? -17.297 -36 -0.258 1 93.31 392 PRO B O 1
ATOM 7362 N N . THR B 1 393 ? -16.484 -34.25 0.764 1 90.06 393 THR B N 1
ATOM 7363 C CA . THR B 1 393 ? -17.719 -34.094 1.534 1 90.06 393 THR B CA 1
ATOM 7364 C C . THR B 1 393 ? -18.531 -32.906 1.023 1 90.06 393 THR B C 1
ATOM 7366 O O . THR B 1 393 ? -19.75 -32.875 1.181 1 90.06 393 THR B O 1
ATOM 7369 N N . LEU B 1 394 ? -17.922 -31.938 0.41 1 84.12 394 LEU B N 1
ATOM 7370 C CA . LEU B 1 394 ? -18.609 -30.672 0.158 1 84.12 394 LEU B CA 1
ATOM 7371 C C . LEU B 1 394 ? -18.844 -30.484 -1.334 1 84.12 394 LEU B C 1
ATOM 7373 O O . LEU B 1 394 ? -19.828 -29.844 -1.729 1 84.12 394 LEU B O 1
ATOM 7377 N N . THR B 1 395 ? -18 -30.953 -2.148 1 85.62 395 THR B N 1
ATOM 7378 C CA . THR B 1 395 ? -18.031 -30.578 -3.557 1 85.62 395 THR B CA 1
ATOM 7379 C C . THR B 1 395 ? -19 -31.453 -4.332 1 85.62 395 THR B C 1
ATOM 7381 O O . THR B 1 395 ? -18.953 -32.688 -4.234 1 85.62 395 THR B O 1
ATOM 7384 N N . PRO B 1 396 ? -19.812 -30.766 -5.109 1 86.38 396 PRO B N 1
ATOM 7385 C CA . PRO B 1 396 ? -20.547 -31.562 -6.086 1 86.38 396 PRO B CA 1
ATOM 7386 C C . PRO B 1 396 ? -19.656 -32.125 -7.191 1 86.38 396 PRO B C 1
ATOM 7388 O O . PRO B 1 396 ? -18.688 -31.469 -7.582 1 86.38 396 PRO B O 1
ATOM 7391 N N . GLU B 1 397 ? -20.062 -33.219 -7.684 1 88.75 397 GLU B N 1
ATOM 7392 C CA . GLU B 1 397 ? -19.219 -33.844 -8.703 1 88.75 397 GLU B CA 1
ATOM 7393 C C . GLU B 1 397 ? -19.297 -33.094 -10.023 1 88.75 397 GLU B C 1
ATOM 7395 O O . GLU B 1 397 ? -20.391 -32.781 -10.5 1 88.75 397 GLU B O 1
ATOM 7400 N N . GLY B 1 398 ? -18.125 -32.781 -10.516 1 93.25 398 GLY B N 1
ATOM 7401 C CA . GLY B 1 398 ? -17.984 -32.25 -11.867 1 93.25 398 GLY B CA 1
ATOM 7402 C C . GLY B 1 398 ? -18.562 -30.859 -12.047 1 93.25 398 GLY B C 1
ATOM 7403 O O . GLY B 1 398 ? -19.094 -30.547 -13.117 1 93.25 398 GLY B O 1
ATOM 7404 N N . SER B 1 399 ? -18.578 -30.031 -11.031 1 95.31 399 SER B N 1
ATOM 7405 C CA . SER B 1 399 ? -19.125 -28.688 -11.094 1 95.31 399 SER B CA 1
ATOM 7406 C C . SER B 1 399 ? -18.125 -27.703 -11.68 1 95.31 399 SER B C 1
ATOM 7408 O O . SER B 1 399 ? -16.906 -27.922 -11.602 1 95.31 399 SER B O 1
ATOM 7410 N N . VAL B 1 400 ? -18.656 -26.641 -12.398 1 97.25 400 VAL B N 1
ATOM 7411 C CA . VAL B 1 400 ? -17.828 -25.578 -12.938 1 97.25 400 VAL B CA 1
ATOM 7412 C C . VAL B 1 400 ? -18.328 -24.234 -12.43 1 97.25 400 VAL B C 1
ATOM 7414 O O . VAL B 1 400 ? -19.531 -23.922 -12.539 1 97.25 400 VAL B O 1
ATOM 7417 N N . TYR B 1 401 ? -17.531 -23.5 -11.766 1 97.44 401 TYR B N 1
ATOM 7418 C CA . TYR B 1 401 ? -17.797 -22.125 -11.352 1 97.44 401 TYR B CA 1
ATOM 7419 C C . TYR B 1 401 ? -17.219 -21.141 -12.344 1 97.44 401 TYR B C 1
ATOM 7421 O O . TYR B 1 401 ? -15.992 -21.078 -12.523 1 97.44 401 TYR B O 1
ATOM 7429 N N . ASP B 1 402 ? -18.031 -20.266 -12.969 1 96.38 402 ASP B N 1
ATOM 7430 C CA . ASP B 1 402 ? -17.578 -19.5 -14.125 1 96.38 402 ASP B CA 1
ATOM 7431 C C . ASP B 1 402 ? -17.5 -18 -13.805 1 96.38 402 ASP B C 1
ATOM 7433 O O . ASP B 1 402 ? -17.422 -17.172 -14.703 1 96.38 402 ASP B O 1
ATOM 7437 N N . LYS B 1 403 ? -17.547 -17.656 -12.531 1 97.81 403 LYS B N 1
ATOM 7438 C CA . LYS B 1 403 ? -17.375 -16.266 -12.125 1 97.81 403 LYS B CA 1
ATOM 7439 C C . LYS B 1 403 ? -15.914 -15.953 -11.797 1 97.81 403 LYS B C 1
ATOM 7441 O O . LYS B 1 403 ? -15.148 -16.859 -11.461 1 97.81 403 LYS B O 1
ATOM 7446 N N . VAL B 1 404 ? -15.57 -14.695 -11.883 1 97.75 404 VAL B N 1
ATOM 7447 C CA . VAL B 1 404 ? -14.188 -14.289 -11.672 1 97.75 404 VAL B CA 1
ATOM 7448 C C . VAL B 1 404 ? -13.789 -14.547 -10.219 1 97.75 404 VAL B C 1
ATOM 7450 O O . VAL B 1 404 ? -14.57 -14.289 -9.297 1 97.75 404 VAL B O 1
ATOM 7453 N N . SER B 1 405 ? -12.648 -15.117 -10.031 1 98.38 405 SER B N 1
ATOM 7454 C CA . SER B 1 405 ? -12.016 -15.359 -8.734 1 98.38 405 SER B CA 1
ATOM 7455 C C . SER B 1 405 ? -10.5 -15.203 -8.828 1 98.38 405 SER B C 1
ATOM 7457 O O . SER B 1 405 ? -9.953 -14.992 -9.914 1 98.38 405 SER B O 1
ATOM 7459 N N . SER B 1 406 ? -9.828 -15.219 -7.664 1 98.62 406 SER B N 1
ATOM 7460 C CA . SER B 1 406 ? -8.414 -14.867 -7.641 1 98.62 406 SER B CA 1
ATOM 7461 C C . SER B 1 406 ? -7.641 -15.766 -6.676 1 98.62 406 SER B C 1
ATOM 7463 O O . SER B 1 406 ? -8.211 -16.297 -5.719 1 98.62 406 SER B O 1
ATOM 7465 N N . SER B 1 407 ? -6.355 -15.859 -6.957 1 98.75 407 SER B N 1
ATOM 7466 C CA . SER B 1 407 ? -5.48 -16.609 -6.066 1 98.75 407 SER B CA 1
ATOM 7467 C C . SER B 1 407 ? -5.457 -16 -4.668 1 98.75 407 SER B C 1
ATOM 7469 O O . SER B 1 407 ? -5.109 -16.688 -3.697 1 98.75 407 SER B O 1
ATOM 7471 N N . VAL B 1 408 ? -5.832 -14.758 -4.496 1 98.69 408 VAL B N 1
ATOM 7472 C CA . VAL B 1 408 ? -5.887 -14.117 -3.188 1 98.69 408 VAL B CA 1
ATOM 7473 C C . VAL B 1 408 ? -6.941 -14.797 -2.32 1 98.69 408 VAL B C 1
ATOM 7475 O O . VAL B 1 408 ? -6.895 -14.703 -1.091 1 98.69 408 VAL B O 1
ATOM 7478 N N . ASP B 1 409 ? -7.867 -15.578 -2.889 1 98.81 409 ASP B N 1
ATOM 7479 C CA . ASP B 1 409 ? -9 -16.203 -2.211 1 98.81 409 ASP B CA 1
ATOM 7480 C C . ASP B 1 409 ? -8.594 -17.547 -1.599 1 98.81 409 ASP B C 1
ATOM 7482 O O . ASP B 1 409 ? -9.336 -18.125 -0.798 1 98.81 409 ASP B O 1
ATOM 7486 N N . PHE B 1 410 ? -7.406 -18.016 -1.953 1 98.81 410 PHE B N 1
ATOM 7487 C CA . PHE B 1 410 ? -6.965 -19.359 -1.564 1 98.81 410 PHE B CA 1
ATOM 7488 C C . PHE B 1 410 ? -6.898 -19.484 -0.047 1 98.81 410 PHE B C 1
ATOM 7490 O O . PHE B 1 410 ? -7.504 -20.391 0.532 1 98.81 410 PHE B O 1
ATOM 7497 N N . VAL B 1 411 ? -6.266 -18.562 0.649 1 98.81 411 VAL B N 1
ATOM 7498 C CA . VAL B 1 411 ? -5.969 -18.656 2.074 1 98.81 411 VAL B CA 1
ATOM 7499 C C . VAL B 1 411 ? -7.266 -18.609 2.879 1 98.81 411 VAL B C 1
ATOM 7501 O O . VAL B 1 411 ? -7.523 -19.484 3.707 1 98.81 411 VAL B O 1
ATOM 7504 N N . PRO B 1 412 ? -8.125 -17.609 2.643 1 98 412 PRO B N 1
ATOM 7505 C CA . PRO B 1 412 ? -9.352 -17.625 3.445 1 98 412 PRO B CA 1
ATOM 7506 C C . PRO B 1 412 ? -10.227 -18.844 3.178 1 98 412 PRO B C 1
ATOM 7508 O O . PRO B 1 412 ? -10.977 -19.281 4.059 1 98 412 PRO B O 1
ATOM 7511 N N . THR B 1 413 ? -10.148 -19.438 1.993 1 98.5 413 THR B N 1
ATOM 7512 C CA . THR B 1 413 ? -10.891 -20.656 1.688 1 98.5 413 THR B CA 1
ATOM 7513 C C . THR B 1 413 ? -10.375 -21.828 2.514 1 98.5 413 THR B C 1
ATOM 7515 O O . THR B 1 413 ? -11.156 -22.547 3.146 1 98.5 413 THR B O 1
ATOM 7518 N N . VAL B 1 414 ? -9.062 -22.016 2.555 1 98.75 414 VAL B N 1
ATOM 7519 C CA . VAL B 1 414 ? -8.43 -23.078 3.318 1 98.75 414 VAL B CA 1
ATOM 7520 C C . VAL B 1 414 ? -8.742 -22.906 4.805 1 98.75 414 VAL B C 1
ATOM 7522 O O . VAL B 1 414 ? -9.109 -23.875 5.484 1 98.75 414 VAL B O 1
ATOM 7525 N N . LEU B 1 415 ? -8.586 -21.703 5.289 1 98.19 415 LEU B N 1
ATOM 7526 C CA . LEU B 1 415 ? -8.789 -21.438 6.711 1 98.19 415 LEU B CA 1
ATOM 7527 C C . LEU B 1 415 ? -10.234 -21.734 7.113 1 98.19 415 LEU B C 1
ATOM 7529 O O . LEU B 1 415 ? -10.477 -22.422 8.109 1 98.19 415 LEU B O 1
ATOM 7533 N N . GLU B 1 416 ? -11.148 -21.234 6.289 1 97.19 416 GLU B N 1
ATOM 7534 C CA . GLU B 1 416 ? -12.547 -21.5 6.625 1 97.19 416 GLU B CA 1
ATOM 7535 C C . GLU B 1 416 ? -12.844 -23 6.645 1 97.19 416 GLU B C 1
ATOM 7537 O O . GLU B 1 416 ? -13.508 -23.484 7.555 1 97.19 416 GLU B O 1
ATOM 7542 N N . ARG B 1 417 ? -12.352 -23.688 5.707 1 97.25 417 ARG B N 1
ATOM 7543 C CA . ARG B 1 417 ? -12.602 -25.125 5.637 1 97.25 417 ARG B CA 1
ATOM 7544 C C . ARG B 1 417 ? -11.945 -25.844 6.809 1 97.25 417 ARG B C 1
ATOM 7546 O O . ARG B 1 417 ? -12.445 -26.875 7.262 1 97.25 417 ARG B O 1
ATOM 7553 N N . ALA B 1 418 ? -10.875 -25.312 7.324 1 97.69 418 ALA B N 1
ATOM 7554 C CA . ALA B 1 418 ? -10.164 -25.891 8.461 1 97.69 418 ALA B CA 1
ATOM 7555 C C . ALA B 1 418 ? -10.797 -25.453 9.781 1 97.69 418 ALA B C 1
ATOM 7557 O O . ALA B 1 418 ? -10.336 -25.859 10.859 1 97.69 418 ALA B O 1
ATOM 7558 N N . GLY B 1 419 ? -11.797 -24.641 9.711 1 96.81 419 GLY B N 1
ATOM 7559 C CA . GLY B 1 419 ? -12.461 -24.156 10.914 1 96.81 419 GLY B CA 1
ATOM 7560 C C . GLY B 1 419 ? -11.711 -23.016 11.586 1 96.81 419 GLY B C 1
ATOM 7561 O O . GLY B 1 419 ? -11.789 -22.859 12.812 1 96.81 419 GLY B O 1
ATOM 7562 N N . LEU B 1 420 ? -11 -22.266 10.82 1 97.38 420 LEU B N 1
ATOM 7563 C CA . LEU B 1 420 ? -10.164 -21.203 11.367 1 97.38 420 LEU B CA 1
ATOM 7564 C C . LEU B 1 420 ? -10.578 -19.844 10.812 1 97.38 420 LEU B C 1
ATOM 7566 O O . LEU B 1 420 ? -10.938 -19.734 9.641 1 97.38 420 LEU B O 1
ATOM 7570 N N . GLN B 1 421 ? -10.531 -18.797 11.633 1 95.69 421 GLN B N 1
ATOM 7571 C CA . GLN B 1 421 ? -10.719 -17.422 11.203 1 95.69 421 GLN B CA 1
ATOM 7572 C C . GLN B 1 421 ? -9.461 -16.859 10.555 1 95.69 421 GLN B C 1
ATOM 7574 O O . GLN B 1 421 ? -8.344 -17.156 10.992 1 95.69 421 GLN B O 1
ATOM 7579 N N . PRO B 1 422 ? -9.641 -16.031 9.562 1 95.25 422 PRO B N 1
ATOM 7580 C CA . PRO B 1 422 ? -8.453 -15.352 9.031 1 95.25 422 PRO B CA 1
ATOM 7581 C C . PRO B 1 422 ? -7.895 -14.305 9.984 1 95.25 422 PRO B C 1
ATOM 7583 O O . PRO B 1 422 ? -8.562 -13.914 10.938 1 95.25 422 PRO B O 1
ATOM 7586 N N . PHE B 1 423 ? -6.652 -13.914 9.797 1 95.38 423 PHE B N 1
ATOM 7587 C CA . PHE B 1 423 ? -6.039 -12.812 10.523 1 95.38 423 PHE B CA 1
ATOM 7588 C C . PHE B 1 423 ? -6.504 -11.469 9.969 1 95.38 423 PHE B C 1
ATOM 7590 O O . PHE B 1 423 ? -7.117 -11.414 8.906 1 95.38 423 PHE B O 1
ATOM 7597 N N . ASN B 1 424 ? -6.238 -10.352 10.711 1 93.25 424 ASN B N 1
ATOM 7598 C CA . ASN B 1 424 ? -6.512 -9 10.227 1 93.25 424 ASN B CA 1
ATOM 7599 C C . ASN B 1 424 ? -5.586 -8.625 9.07 1 93.25 424 ASN B C 1
ATOM 7601 O O . ASN B 1 424 ? -4.363 -8.695 9.203 1 93.25 424 ASN B O 1
ATOM 7605 N N . GLY B 1 425 ? -6.207 -8.273 7.996 1 94.06 425 GLY B N 1
ATOM 7606 C CA . GLY B 1 425 ? -5.434 -7.898 6.828 1 94.06 425 GLY B CA 1
ATOM 7607 C C . GLY B 1 425 ? -5.578 -8.875 5.676 1 94.06 425 GLY B C 1
ATOM 7608 O O . GLY B 1 425 ? -5.02 -8.664 4.598 1 94.06 425 GLY B O 1
ATOM 7609 N N . ILE B 1 426 ? -6.312 -9.969 5.898 1 96.31 426 ILE B N 1
ATOM 7610 C CA . ILE B 1 426 ? -6.641 -10.883 4.809 1 96.31 426 ILE B CA 1
ATOM 7611 C C . ILE B 1 426 ? -7.395 -10.133 3.713 1 96.31 426 ILE B C 1
ATOM 7613 O O . ILE B 1 426 ? -8.219 -9.266 4.004 1 96.31 426 ILE B O 1
ATOM 7617 N N . GLN B 1 427 ? -7.113 -10.43 2.471 1 97.19 427 GLN B N 1
ATOM 7618 C CA . GLN B 1 427 ? -7.719 -9.609 1.426 1 97.19 427 GLN B CA 1
ATOM 7619 C C . GLN B 1 427 ? -8.57 -10.461 0.487 1 97.19 427 GLN B C 1
ATOM 7621 O O . GLN B 1 427 ? -9.391 -9.93 -0.266 1 97.19 427 GLN B O 1
ATOM 7626 N N . GLY B 1 428 ? -8.406 -11.781 0.488 1 97.38 428 GLY B N 1
ATOM 7627 C CA . GLY B 1 428 ? -9.266 -12.656 -0.296 1 97.38 428 GLY B CA 1
ATOM 7628 C C . GLY B 1 428 ? -10.586 -12.961 0.382 1 97.38 428 GLY B C 1
ATOM 7629 O O . GLY B 1 428 ? -10.82 -12.531 1.514 1 97.38 428 GLY B O 1
ATOM 7630 N N . LYS B 1 429 ? -11.453 -13.641 -0.32 1 97.19 429 LYS B N 1
ATOM 7631 C CA . LYS B 1 429 ? -12.727 -14.148 0.193 1 97.19 429 LYS B CA 1
ATOM 7632 C C . LYS B 1 429 ? -12.812 -15.664 0.045 1 97.19 429 LYS B C 1
ATOM 7634 O O . LYS B 1 429 ? -12.305 -16.234 -0.927 1 97.19 429 LYS B O 1
ATOM 7639 N N . SER B 1 430 ? -13.484 -16.25 1.023 1 97.69 430 SER B N 1
ATOM 7640 C CA . SER B 1 430 ? -13.648 -17.688 0.954 1 97.69 430 SER B CA 1
ATOM 7641 C C . SER B 1 430 ? -14.492 -18.094 -0.247 1 97.69 430 SER B C 1
ATOM 7643 O O . SER B 1 430 ? -15.547 -17.516 -0.495 1 97.69 430 SER B O 1
ATOM 7645 N N . LEU B 1 431 ? -14.039 -19.125 -0.95 1 98.25 431 LEU B N 1
ATOM 7646 C CA . LEU B 1 431 ? -14.734 -19.656 -2.121 1 98.25 431 LEU B CA 1
ATOM 7647 C C . LEU B 1 431 ? -15.586 -20.859 -1.751 1 98.25 431 LEU B C 1
ATOM 7649 O O . LEU B 1 431 ? -16.078 -21.562 -2.631 1 98.25 431 LEU B O 1
ATOM 7653 N N . LEU B 1 432 ? -15.758 -21.141 -0.485 1 96.94 432 LEU B N 1
ATOM 7654 C CA . LEU B 1 432 ? -16.438 -22.359 -0.057 1 96.94 432 LEU B CA 1
ATOM 7655 C C . LEU B 1 432 ? -17.875 -22.391 -0.591 1 96.94 432 LEU B C 1
ATOM 7657 O O . LEU B 1 432 ? -18.391 -23.469 -0.908 1 96.94 432 LEU B O 1
ATOM 7661 N N . GLY B 1 433 ? -18.5 -21.203 -0.65 1 96.38 433 GLY B N 1
ATOM 7662 C CA . GLY B 1 433 ? -19.828 -21.172 -1.256 1 96.38 433 GLY B CA 1
ATOM 7663 C C . GLY B 1 433 ? -19.844 -21.688 -2.678 1 96.38 433 GLY B C 1
ATOM 7664 O O . GLY B 1 433 ? -20.703 -22.516 -3.029 1 96.38 433 GLY B O 1
ATOM 7665 N N . ALA B 1 434 ? -18.938 -21.234 -3.449 1 97.06 434 ALA B N 1
ATOM 7666 C CA . ALA B 1 434 ? -18.812 -21.688 -4.832 1 97.06 434 ALA B CA 1
ATOM 7667 C C . ALA B 1 434 ? -18.453 -23.172 -4.887 1 97.06 434 ALA B C 1
ATOM 7669 O O . ALA B 1 434 ? -18.984 -23.922 -5.703 1 97.06 434 ALA B O 1
ATOM 7670 N N . ILE B 1 435 ? -17.531 -23.578 -4.047 1 97.25 435 ILE B N 1
ATOM 7671 C CA . ILE B 1 435 ? -17.047 -24.953 -3.984 1 97.25 435 ILE B CA 1
ATOM 7672 C C . ILE B 1 435 ? -18.203 -25.891 -3.656 1 97.25 435 ILE B C 1
ATOM 7674 O O . ILE B 1 435 ? -18.266 -27.016 -4.172 1 97.25 435 ILE B O 1
ATOM 7678 N N . SER B 1 436 ? -19.156 -25.438 -2.877 1 95.31 436 SER B N 1
ATOM 7679 C CA . SER B 1 436 ? -20.281 -26.25 -2.443 1 95.31 436 SER B CA 1
ATOM 7680 C C . SER B 1 436 ? -21.422 -26.188 -3.447 1 95.31 436 SER B C 1
ATOM 7682 O O . SER B 1 436 ? -22.5 -26.75 -3.207 1 95.31 436 SER B O 1
ATOM 7684 N N . GLY B 1 437 ? -21.266 -25.438 -4.496 1 94.12 437 GLY B N 1
ATOM 7685 C CA . GLY B 1 437 ? -22.25 -25.484 -5.566 1 94.12 437 GLY B CA 1
ATOM 7686 C C . GLY B 1 437 ? -23.031 -24.188 -5.723 1 94.12 437 GLY B C 1
ATOM 7687 O O . GLY B 1 437 ? -23.844 -24.047 -6.637 1 94.12 437 GLY B O 1
ATOM 7688 N N . ASN B 1 438 ? -22.797 -23.172 -4.871 1 94.31 438 ASN B N 1
ATOM 7689 C CA . ASN B 1 438 ? -23.422 -21.875 -5.016 1 94.31 438 ASN B CA 1
ATOM 7690 C C . ASN B 1 438 ? -22.812 -21.078 -6.176 1 94.31 438 ASN B C 1
ATOM 7692 O O . ASN B 1 438 ? -21.609 -20.797 -6.18 1 94.31 438 ASN B O 1
ATOM 7696 N N . GLN B 1 439 ? -23.672 -20.656 -7.105 1 94.06 439 GLN B N 1
ATOM 7697 C CA . GLN B 1 439 ? -23.172 -20.062 -8.336 1 94.06 439 GLN B CA 1
ATOM 7698 C C . GLN B 1 439 ? -23.219 -18.531 -8.266 1 94.06 439 GLN B C 1
ATOM 7700 O O . GLN B 1 439 ? -22.922 -17.859 -9.25 1 94.06 439 GLN B O 1
ATOM 7705 N N . GLN B 1 440 ? -23.562 -18.016 -7.16 1 95.75 440 GLN B N 1
ATOM 7706 C CA . GLN B 1 440 ? -23.562 -16.578 -6.992 1 95.75 440 GLN B CA 1
ATOM 7707 C C . GLN B 1 440 ? -22.141 -16.016 -7.012 1 95.75 440 GLN B C 1
ATOM 7709 O O . GLN B 1 440 ? -21.219 -16.609 -6.441 1 95.75 440 GLN B O 1
ATOM 7714 N N . ALA B 1 441 ? -22.047 -14.859 -7.68 1 96.88 441 ALA B N 1
ATOM 7715 C CA . ALA B 1 441 ? -20.719 -14.242 -7.789 1 96.88 441 ALA B CA 1
ATOM 7716 C C . ALA B 1 441 ? -20.203 -13.812 -6.418 1 96.88 441 ALA B C 1
ATOM 7718 O O . ALA B 1 441 ? -20.906 -13.117 -5.676 1 96.88 441 ALA B O 1
ATOM 7719 N N . ILE B 1 442 ? -19.047 -14.211 -6.152 1 96.75 442 ILE B N 1
ATOM 7720 C CA . ILE B 1 442 ? -18.391 -13.805 -4.918 1 96.75 442 ILE B CA 1
ATOM 7721 C C . ILE B 1 442 ? -17.688 -12.469 -5.125 1 96.75 442 ILE B C 1
ATOM 7723 O O . ILE B 1 442 ? -17.625 -11.641 -4.211 1 96.75 442 ILE B O 1
ATOM 7727 N N . HIS B 1 443 ? -17.156 -12.297 -6.32 1 97 443 HIS B N 1
ATOM 7728 C CA . HIS B 1 443 ? -16.516 -11.055 -6.719 1 97 443 HIS B CA 1
ATOM 7729 C C . HIS B 1 443 ? -17.203 -10.43 -7.922 1 97 443 HIS B C 1
ATOM 7731 O O . HIS B 1 443 ? -17.641 -11.141 -8.828 1 97 443 HIS B O 1
ATOM 7737 N N . GLU B 1 444 ? -17.234 -9.094 -7.922 1 95.75 444 GLU B N 1
ATOM 7738 C CA . GLU B 1 444 ? -17.625 -8.398 -9.141 1 95.75 444 GLU B CA 1
ATOM 7739 C C . GLU B 1 444 ? -16.438 -8.281 -10.109 1 95.75 444 GLU B C 1
ATOM 7741 O O . GLU B 1 444 ? -16.625 -8.211 -11.32 1 95.75 444 GLU B O 1
ATOM 7746 N N . SER B 1 445 ? -15.305 -8.164 -9.562 1 97.75 445 SER B N 1
ATOM 7747 C CA . SER B 1 445 ? -14.055 -8.031 -10.297 1 97.75 445 SER B CA 1
ATOM 7748 C C . SER B 1 445 ? -12.867 -8.461 -9.445 1 97.75 445 SER B C 1
ATOM 7750 O O . SER B 1 445 ? -12.992 -8.641 -8.234 1 97.75 445 SER B O 1
ATOM 7752 N N . VAL B 1 446 ? -11.719 -8.719 -10.078 1 98.44 446 VAL B N 1
ATOM 7753 C CA . VAL B 1 446 ? -10.492 -9.055 -9.359 1 98.44 446 VAL B CA 1
ATOM 7754 C C . VAL B 1 446 ? -9.352 -8.156 -9.828 1 98.44 446 VAL B C 1
ATOM 7756 O O . VAL B 1 446 ? -9.383 -7.637 -10.945 1 98.44 446 VAL B O 1
ATOM 7759 N N . LEU B 1 447 ? -8.414 -7.93 -8.945 1 98.75 447 LEU B N 1
ATOM 7760 C CA . LEU B 1 447 ? -7.246 -7.082 -9.188 1 98.75 447 LEU B CA 1
ATOM 7761 C C . LEU B 1 447 ? -6.004 -7.926 -9.453 1 98.75 447 LEU B C 1
ATOM 7763 O O . LEU B 1 447 ? -5.793 -8.945 -8.797 1 98.75 447 LEU B O 1
ATOM 7767 N N . ILE B 1 448 ? -5.184 -7.566 -10.391 1 98.75 448 ILE B N 1
ATOM 7768 C CA . ILE B 1 448 ? -3.887 -8.164 -10.68 1 98.75 448 ILE B CA 1
ATOM 7769 C C . ILE B 1 448 ? -2.797 -7.098 -10.617 1 98.75 448 ILE B C 1
ATOM 7771 O O . ILE B 1 448 ? -2.943 -6.02 -11.195 1 98.75 448 ILE B O 1
ATOM 7775 N N . GLU B 1 449 ? -1.709 -7.391 -9.914 1 98.06 449 GLU B N 1
ATOM 7776 C CA . GLU B 1 449 ? -0.574 -6.484 -9.773 1 98.06 449 GLU B CA 1
ATOM 7777 C C . GLU B 1 449 ? 0.708 -7.117 -10.305 1 98.06 449 GLU B C 1
ATOM 7779 O O . GLU B 1 449 ? 0.92 -8.32 -10.156 1 98.06 449 GLU B O 1
ATOM 7784 N N . GLU B 1 450 ? 1.51 -6.324 -10.891 1 96.25 450 GLU B N 1
ATOM 7785 C CA . GLU B 1 450 ? 2.842 -6.793 -11.25 1 96.25 450 GLU B CA 1
ATOM 7786 C C . GLU B 1 450 ? 3.852 -5.652 -11.242 1 96.25 450 GLU B C 1
ATOM 7788 O O . GLU B 1 450 ? 3.557 -4.551 -11.719 1 96.25 450 GLU B O 1
ATOM 7793 N N . GLU B 1 451 ? 4.977 -5.891 -10.602 1 92.81 451 GLU B N 1
ATOM 7794 C CA . GLU B 1 451 ? 6.117 -4.977 -10.625 1 92.81 451 GLU B CA 1
ATOM 7795 C C . GLU B 1 451 ? 7.406 -5.711 -10.977 1 92.81 451 GLU B C 1
ATOM 7797 O O . GLU B 1 451 ? 7.598 -6.867 -10.586 1 92.81 451 GLU B O 1
ATOM 7802 N N . ASN B 1 452 ? 8.242 -5.051 -11.688 1 88.12 452 ASN B N 1
ATOM 7803 C CA . ASN B 1 452 ? 9.477 -5.668 -12.156 1 88.12 452 ASN B CA 1
ATOM 7804 C C . ASN B 1 452 ? 10.695 -4.812 -11.812 1 88.12 452 ASN B C 1
ATOM 7806 O O . ASN B 1 452 ? 10.57 -3.609 -11.578 1 88.12 452 ASN B O 1
ATOM 7810 N N . GLN B 1 453 ? 11.867 -5.414 -11.805 1 84.19 453 GLN B N 1
ATOM 7811 C CA . GLN B 1 453 ? 13.125 -4.734 -11.5 1 84.19 453 GLN B CA 1
ATOM 7812 C C . GLN B 1 453 ? 13.766 -4.172 -12.766 1 84.19 453 GLN B C 1
ATOM 7814 O O . GLN B 1 453 ? 14.508 -3.189 -12.703 1 84.19 453 GLN B O 1
ATOM 7819 N N . ARG B 1 454 ? 13.523 -4.871 -13.836 1 82.81 454 ARG B N 1
ATOM 7820 C CA . ARG B 1 454 ? 14.281 -4.547 -15.039 1 82.81 454 ARG B CA 1
ATOM 7821 C C . ARG B 1 454 ? 13.398 -3.855 -16.078 1 82.81 454 ARG B C 1
ATOM 7823 O O . ARG B 1 454 ? 12.188 -4.066 -16.109 1 82.81 454 ARG B O 1
ATOM 7830 N N . ASN B 1 455 ? 14.078 -3.004 -16.844 1 85.75 455 ASN B N 1
ATOM 7831 C CA . ASN B 1 455 ? 13.398 -2.461 -18.016 1 85.75 455 ASN B CA 1
ATOM 7832 C C . ASN B 1 455 ? 13.07 -3.551 -19.031 1 85.75 455 ASN B C 1
ATOM 7834 O O . ASN B 1 455 ? 13.93 -4.363 -19.375 1 85.75 455 ASN B O 1
ATOM 7838 N N . LEU B 1 456 ? 11.867 -3.605 -19.359 1 87.81 456 LEU B N 1
ATOM 7839 C CA . LEU B 1 456 ? 11.406 -4.621 -20.312 1 87.81 456 LEU B CA 1
ATOM 7840 C C . LEU B 1 456 ? 10.727 -3.975 -21.516 1 87.81 456 LEU B C 1
ATOM 7842 O O . LEU B 1 456 ? 10.164 -2.885 -21.406 1 87.81 456 LEU B O 1
ATOM 7846 N N . PHE B 1 457 ? 10.852 -4.551 -22.672 1 88.25 457 PHE B N 1
ATOM 7847 C CA . PHE B 1 457 ? 10.086 -4.254 -23.875 1 88.25 457 PHE B CA 1
ATOM 7848 C C . PHE B 1 457 ? 10.391 -2.846 -24.375 1 88.25 457 PHE B C 1
ATOM 7850 O O . PHE B 1 457 ? 9.492 -2.131 -24.812 1 88.25 457 PHE B O 1
ATOM 7857 N N . GLY B 1 458 ? 11.555 -2.428 -24.156 1 83 458 GLY B N 1
ATOM 7858 C CA . GLY B 1 458 ? 11.984 -1.139 -24.672 1 83 458 GLY B CA 1
ATOM 7859 C C . GLY B 1 458 ? 11.555 0.026 -23.797 1 83 458 GLY B C 1
ATOM 7860 O O . GLY B 1 458 ? 11.75 1.188 -24.172 1 83 458 GLY B O 1
ATOM 7861 N N . GLU B 1 459 ? 11.016 -0.318 -22.703 1 85 459 GLU B N 1
ATOM 7862 C CA . GLU B 1 459 ? 10.562 0.743 -21.812 1 85 459 GLU B CA 1
ATOM 7863 C C . GLU B 1 459 ? 11.734 1.382 -21.078 1 85 459 GLU B C 1
ATOM 7865 O O . GLU B 1 459 ? 12.742 0.724 -20.812 1 85 459 GLU B O 1
ATOM 7870 N N . GLN B 1 460 ? 11.539 2.633 -20.719 1 80.81 460 GLN B N 1
ATOM 7871 C CA . GLN B 1 460 ? 12.586 3.41 -20.062 1 80.81 460 GLN B CA 1
ATOM 7872 C C . GLN B 1 460 ? 12.68 3.066 -18.578 1 80.81 460 GLN B C 1
ATOM 7874 O O . GLN B 1 460 ? 13.734 3.242 -17.969 1 80.81 460 GLN B O 1
ATOM 7879 N N . TYR B 1 461 ? 11.562 2.635 -18.031 1 83.81 461 TYR B N 1
ATOM 7880 C CA . TYR B 1 461 ? 11.5 2.264 -16.625 1 83.81 461 TYR B CA 1
ATOM 7881 C C . TYR B 1 461 ? 10.938 0.855 -16.453 1 83.81 461 TYR B C 1
ATOM 7883 O O . TYR B 1 461 ? 10.219 0.36 -17.328 1 83.81 461 TYR B O 1
ATOM 7891 N N . PRO B 1 462 ? 11.352 0.214 -15.344 1 88.12 462 PRO B N 1
ATOM 7892 C CA . PRO B 1 462 ? 10.742 -1.096 -15.102 1 88.12 462 PRO B CA 1
ATOM 7893 C C . PRO B 1 462 ? 9.211 -1.043 -15.094 1 88.12 462 PRO B C 1
ATOM 7895 O O . PRO B 1 462 ? 8.625 -0.244 -14.359 1 88.12 462 PRO B O 1
ATOM 7898 N N . PRO B 1 463 ? 8.609 -1.861 -15.891 1 89.62 463 PRO B N 1
ATOM 7899 C CA . PRO B 1 463 ? 7.152 -1.794 -16 1 89.62 463 PRO B CA 1
ATOM 7900 C C . PRO B 1 463 ? 6.441 -2.193 -14.711 1 89.62 463 PRO B C 1
ATOM 7902 O O . PRO B 1 463 ? 6.867 -3.133 -14.039 1 89.62 463 PRO B O 1
ATOM 7905 N N . ARG B 1 464 ? 5.477 -1.457 -14.336 1 94.19 464 ARG B N 1
ATOM 7906 C CA . ARG B 1 464 ? 4.496 -1.753 -13.297 1 94.19 464 ARG B CA 1
ATOM 7907 C C . ARG B 1 464 ? 3.076 -1.717 -13.852 1 94.19 464 ARG B C 1
ATOM 7909 O O . ARG B 1 464 ? 2.729 -0.819 -14.625 1 94.19 464 ARG B O 1
ATOM 7916 N N . ALA B 1 465 ? 2.281 -2.725 -13.516 1 96.25 465 ALA B N 1
ATOM 7917 C CA . ALA B 1 465 ? 0.94 -2.816 -14.086 1 96.25 465 ALA B CA 1
ATOM 7918 C C . ALA B 1 465 ? -0.102 -3.078 -13 1 96.25 465 ALA B C 1
ATOM 7920 O O . ALA B 1 465 ? 0.175 -3.771 -12.023 1 96.25 465 ALA B O 1
ATOM 7921 N N . ARG B 1 466 ? -1.301 -2.467 -13.156 1 98.19 466 ARG B N 1
ATOM 7922 C CA . ARG B 1 466 ? -2.531 -2.789 -12.445 1 98.19 466 ARG B CA 1
ATOM 7923 C C . ARG B 1 466 ? -3.652 -3.145 -13.414 1 98.19 466 ARG B C 1
ATOM 7925 O O . ARG B 1 466 ? -3.883 -2.428 -14.391 1 98.19 466 ARG B O 1
ATOM 7932 N N . THR B 1 467 ? -4.246 -4.293 -13.172 1 98.62 467 THR B N 1
ATOM 7933 C CA . THR B 1 467 ? -5.281 -4.801 -14.062 1 98.62 467 THR B CA 1
ATOM 7934 C C . THR B 1 467 ? -6.539 -5.164 -13.273 1 98.62 467 THR B C 1
ATOM 7936 O O . THR B 1 467 ? -6.453 -5.73 -12.18 1 98.62 467 THR B O 1
ATOM 7939 N N . LEU B 1 468 ? -7.641 -4.754 -13.789 1 98.75 468 LEU B N 1
ATOM 7940 C CA . LEU B 1 468 ? -8.938 -5.203 -13.289 1 98.75 468 LEU B CA 1
ATOM 7941 C C . LEU B 1 468 ? -9.641 -6.082 -14.32 1 98.75 468 LEU B C 1
ATOM 7943 O O . LEU B 1 468 ? -9.719 -5.727 -15.492 1 98.75 468 LEU B O 1
ATOM 7947 N N . VAL B 1 469 ? -10.102 -7.223 -13.852 1 98.56 469 VAL B N 1
ATOM 7948 C CA . VAL B 1 469 ? -10.875 -8.125 -14.703 1 98.56 469 VAL B CA 1
ATOM 7949 C C . VAL B 1 469 ? -12.258 -8.352 -14.094 1 98.56 469 VAL B C 1
ATOM 7951 O O . VAL B 1 469 ? -12.375 -8.695 -12.922 1 98.56 469 VAL B O 1
ATOM 7954 N N . ASP B 1 470 ? -13.25 -8.086 -14.844 1 97.31 470 ASP B N 1
ATOM 7955 C CA . ASP B 1 470 ? -14.594 -8.508 -14.461 1 97.31 470 ASP B CA 1
ATOM 7956 C C . ASP B 1 470 ? -15.156 -9.516 -15.453 1 97.31 470 ASP B C 1
ATOM 7958 O O . ASP B 1 470 ? -14.398 -10.18 -16.172 1 97.31 470 ASP B O 1
ATOM 7962 N N . GLU B 1 471 ? -16.422 -9.82 -15.406 1 93.44 471 GLU B N 1
ATOM 7963 C CA . GLU B 1 471 ? -17 -10.898 -16.203 1 93.44 471 GLU B CA 1
ATOM 7964 C C . GLU B 1 471 ? -16.938 -10.586 -17.688 1 93.44 471 GLU B C 1
ATOM 7966 O O . GLU B 1 471 ? -16.906 -11.492 -18.531 1 93.44 471 GLU B O 1
ATOM 7971 N N . SER B 1 472 ? -16.781 -9.289 -17.984 1 95.31 472 SER B N 1
ATOM 7972 C CA . SER B 1 472 ? -16.984 -8.93 -19.375 1 95.31 472 SER B CA 1
ATOM 7973 C C . SER B 1 472 ? -15.789 -8.172 -19.938 1 95.31 472 SER B C 1
ATOM 7975 O O . SER B 1 472 ? -15.57 -8.148 -21.141 1 95.31 472 SER B O 1
ATOM 7977 N N . PHE B 1 473 ? -15.055 -7.469 -19.031 1 98 473 PHE B N 1
ATOM 7978 C CA . PHE B 1 473 ? -14.008 -6.582 -19.531 1 98 473 PHE B CA 1
ATOM 7979 C C . PHE B 1 473 ? -12.734 -6.734 -18.703 1 98 473 PHE B C 1
ATOM 7981 O O . PHE B 1 473 ? -12.781 -7.207 -17.562 1 98 473 PHE B O 1
ATOM 7988 N N . ARG B 1 474 ? -11.688 -6.375 -19.297 1 98.25 474 ARG B N 1
ATOM 7989 C CA . ARG B 1 474 ? -10.406 -6.188 -18.609 1 98.25 474 ARG B CA 1
ATOM 7990 C C . ARG B 1 474 ? -9.828 -4.809 -18.906 1 98.25 474 ARG B C 1
ATOM 7992 O O . ARG B 1 474 ? -9.836 -4.363 -20.062 1 98.25 474 ARG B O 1
ATOM 7999 N N . VAL B 1 475 ? -9.367 -4.102 -17.906 1 98.31 475 VAL B N 1
ATOM 8000 C CA . VAL B 1 475 ? -8.641 -2.848 -18.078 1 98.31 475 VAL B CA 1
ATOM 8001 C C . VAL B 1 475 ? -7.266 -2.955 -17.422 1 98.31 475 VAL B C 1
ATOM 8003 O O . VAL B 1 475 ? -7.121 -3.564 -16.359 1 98.31 475 VAL B O 1
ATOM 8006 N N . SER B 1 476 ? -6.223 -2.49 -18.109 1 97.56 476 SER B N 1
ATOM 8007 C CA . SER B 1 476 ? -4.859 -2.459 -17.594 1 97.56 476 SER B CA 1
ATOM 8008 C C . SER B 1 476 ? -4.238 -1.075 -17.75 1 97.56 476 SER B C 1
ATOM 8010 O O . SER B 1 476 ? -4.352 -0.457 -18.812 1 97.56 476 SER B O 1
ATOM 8012 N N . ILE B 1 477 ? -3.639 -0.618 -16.672 1 96.94 477 ILE B N 1
ATOM 8013 C CA . ILE B 1 477 ? -2.828 0.593 -16.75 1 96.94 477 ILE B CA 1
ATOM 8014 C C . ILE B 1 477 ? -1.387 0.273 -16.359 1 96.94 477 ILE B C 1
ATOM 8016 O O . ILE B 1 477 ? -1.125 -0.731 -15.688 1 96.94 477 ILE B O 1
ATOM 8020 N N . TYR B 1 478 ? -0.471 1.112 -16.781 1 95 478 TYR B N 1
ATOM 8021 C CA . TYR B 1 478 ? 0.961 0.973 -16.547 1 95 478 TYR B CA 1
ATOM 8022 C C . TYR B 1 478 ? 1.553 2.268 -16 1 95 478 TYR B C 1
ATOM 8024 O O . TYR B 1 478 ? 0.877 3.299 -15.961 1 95 478 TYR B O 1
ATOM 8032 N N . ASN B 1 479 ? 2.756 2.168 -15.406 1 90.81 479 ASN B N 1
ATOM 8033 C CA . ASN B 1 479 ? 3.475 3.371 -14.992 1 90.81 479 ASN B CA 1
ATOM 8034 C C . ASN B 1 479 ? 4.047 4.121 -16.188 1 90.81 479 ASN B C 1
ATOM 8036 O O . ASN B 1 479 ? 5.262 4.246 -16.328 1 90.81 479 ASN B O 1
ATOM 8040 N N . ASN B 1 480 ? 3.191 4.438 -17.188 1 77.62 480 ASN B N 1
ATOM 8041 C CA . ASN B 1 480 ? 3.541 5.141 -18.422 1 77.62 480 ASN B CA 1
ATOM 8042 C C . ASN B 1 480 ? 2.643 6.352 -18.641 1 77.62 480 ASN B C 1
ATOM 8044 O O . ASN B 1 480 ? 1.817 6.688 -17.797 1 77.62 480 ASN B O 1
ATOM 8048 N N . ASP B 1 481 ? 3.131 7 -19.797 1 69.25 481 ASP B N 1
ATOM 8049 C CA . ASP B 1 481 ? 2.336 8.195 -20.047 1 69.25 481 ASP B CA 1
ATOM 8050 C C . ASP B 1 481 ? 1.445 8.008 -21.281 1 69.25 481 ASP B C 1
ATOM 8052 O O . ASP B 1 481 ? 1.939 7.949 -22.406 1 69.25 481 ASP B O 1
ATOM 8056 N N . GLY B 1 482 ? 0.174 7.449 -21.016 1 73.62 482 GLY B N 1
ATOM 8057 C CA . GLY B 1 482 ? -0.698 7.832 -22.109 1 73.62 482 GLY B CA 1
ATOM 8058 C C . GLY B 1 482 ? -1.49 6.668 -22.672 1 73.62 482 GLY B C 1
ATOM 8059 O O . GLY B 1 482 ? -2.352 6.855 -23.531 1 73.62 482 GLY B O 1
ATOM 8060 N N . TRP B 1 483 ? -1.038 5.465 -22.422 1 85.62 483 TRP B N 1
ATOM 8061 C CA . TRP B 1 483 ? -1.86 4.414 -23 1 85.62 483 TRP B CA 1
ATOM 8062 C C . TRP B 1 483 ? -2.174 3.326 -21.984 1 85.62 483 TRP B C 1
ATOM 8064 O O . TRP B 1 483 ? -1.578 3.289 -20.906 1 85.62 483 TRP B O 1
ATOM 8074 N N . GLY B 1 484 ? -3.188 2.594 -22.25 1 94.31 484 GLY B N 1
ATOM 8075 C CA . GLY B 1 484 ? -3.658 1.443 -21.5 1 94.31 484 GLY B CA 1
ATOM 8076 C C . GLY B 1 484 ? -4.363 0.412 -22.359 1 94.31 484 GLY B C 1
ATOM 8077 O O . GLY B 1 484 ? -4.227 0.417 -23.578 1 94.31 484 GLY B O 1
ATOM 8078 N N . GLU B 1 485 ? -4.91 -0.551 -21.672 1 96.75 485 GLU B N 1
ATOM 8079 C CA . GLU B 1 485 ? -5.613 -1.604 -22.391 1 96.75 485 GLU B CA 1
ATOM 8080 C C . GLU B 1 485 ? -7.047 -1.756 -21.891 1 96.75 485 GLU B C 1
ATOM 8082 O O . GLU B 1 485 ? -7.293 -1.71 -20.688 1 96.75 485 GLU B O 1
ATOM 8087 N N . LEU B 1 486 ? -7.941 -1.835 -22.844 1 97.31 486 LEU B N 1
ATOM 8088 C CA . LEU B 1 486 ? -9.328 -2.211 -22.594 1 97.31 486 LEU B CA 1
ATOM 8089 C C . LEU B 1 486 ? -9.789 -3.279 -23.578 1 97.31 486 LEU B C 1
ATOM 8091 O O . LEU B 1 486 ? -9.75 -3.068 -24.797 1 97.31 486 LEU B O 1
ATOM 8095 N N . TYR B 1 487 ? -10.25 -4.441 -23.047 1 97.75 487 TYR B N 1
ATOM 8096 C CA . TYR B 1 487 ? -10.711 -5.523 -23.922 1 97.75 487 TYR B CA 1
ATOM 8097 C C . TYR B 1 487 ? -12.094 -6.004 -23.5 1 97.75 487 TYR B C 1
ATOM 8099 O O . TYR B 1 487 ? -12.383 -6.137 -22.297 1 97.75 487 TYR B O 1
ATOM 8107 N N . ASP B 1 488 ? -12.953 -6.199 -24.5 1 98 488 ASP B N 1
ATOM 8108 C CA . ASP B 1 488 ? -14.242 -6.871 -24.328 1 98 488 ASP B CA 1
ATOM 8109 C C . ASP B 1 488 ? -14.07 -8.391 -24.359 1 98 488 ASP B C 1
ATOM 8111 O O . ASP B 1 488 ? -14.125 -9.008 -25.422 1 98 488 ASP B O 1
ATOM 8115 N N . LEU B 1 489 ? -14 -8.969 -23.234 1 96.56 489 LEU B N 1
ATOM 8116 C CA . LEU B 1 489 ? -13.617 -10.375 -23.125 1 96.56 489 LEU B CA 1
ATOM 8117 C C . LEU B 1 489 ? -14.734 -11.281 -23.641 1 96.56 489 LEU B C 1
ATOM 8119 O O . LEU B 1 489 ? -14.484 -12.43 -24.016 1 96.56 489 LEU B O 1
ATOM 8123 N N . LYS B 1 490 ? -15.914 -10.828 -23.609 1 94.88 490 LYS B N 1
ATOM 8124 C CA . LYS B 1 490 ? -17.047 -11.617 -24.094 1 94.88 490 LYS B CA 1
ATOM 8125 C C . LYS B 1 490 ? -16.984 -11.758 -25.625 1 94.88 490 LYS B C 1
ATOM 8127 O O . LYS B 1 490 ? -17.172 -12.852 -26.156 1 94.88 490 LYS B O 1
ATOM 8132 N N . ASN B 1 491 ? -16.703 -10.672 -26.266 1 96 491 ASN B N 1
ATOM 8133 C CA . ASN B 1 491 ? -16.719 -10.656 -27.734 1 96 491 ASN B CA 1
ATOM 8134 C C . ASN B 1 491 ? -15.32 -10.836 -28.312 1 96 491 ASN B C 1
ATOM 8136 O O . ASN B 1 491 ? -15.172 -11.141 -29.5 1 96 491 ASN B O 1
ATOM 8140 N N . ASP B 1 492 ? -14.352 -10.633 -27.531 1 95.88 492 ASP B N 1
ATOM 8141 C CA . ASP B 1 492 ? -12.953 -10.75 -27.938 1 95.88 492 ASP B CA 1
ATOM 8142 C C . ASP B 1 492 ? -12.141 -11.484 -26.875 1 95.88 492 ASP B C 1
ATOM 8144 O O . ASP B 1 492 ? -11.211 -10.922 -26.297 1 95.88 492 ASP B O 1
ATOM 8148 N N . PRO B 1 493 ? -12.453 -12.797 -26.672 1 94.5 493 PRO B N 1
ATOM 8149 C CA . PRO B 1 493 ? -11.797 -13.547 -25.609 1 94.5 493 PRO B CA 1
ATOM 8150 C C . PRO B 1 493 ? -10.297 -13.695 -25.812 1 94.5 493 PRO B C 1
ATOM 8152 O O . PRO B 1 493 ? -9.57 -14.047 -24.891 1 94.5 493 PRO B O 1
ATOM 8155 N N . TRP B 1 494 ? -9.789 -13.375 -27.031 1 95 494 TRP B N 1
ATOM 8156 C CA . TRP B 1 494 ? -8.367 -13.531 -27.312 1 95 494 TRP B CA 1
ATOM 8157 C C . TRP B 1 494 ? -7.641 -12.195 -27.234 1 95 494 TRP B C 1
ATOM 8159 O O . TRP B 1 494 ? -6.453 -12.102 -27.547 1 95 494 TRP B O 1
ATOM 8169 N N . GLU B 1 495 ? -8.352 -11.148 -26.859 1 96.44 495 GLU B N 1
ATOM 8170 C CA . GLU B 1 495 ? -7.801 -9.828 -26.578 1 96.44 495 GLU B CA 1
ATOM 8171 C C . GLU B 1 495 ? -7.02 -9.297 -27.781 1 96.44 495 GLU B C 1
ATOM 8173 O O . GLU B 1 495 ? -5.871 -8.867 -27.641 1 96.44 495 GLU B O 1
ATOM 8178 N N . MET B 1 496 ? -7.707 -9.266 -28.891 1 95.44 496 MET B N 1
ATOM 8179 C CA . MET B 1 496 ? -7.062 -8.906 -30.141 1 95.44 496 MET B CA 1
ATOM 8180 C C . MET B 1 496 ? -7.367 -7.461 -30.516 1 95.44 496 MET B C 1
ATOM 8182 O O . MET B 1 496 ? -6.664 -6.863 -31.344 1 95.44 496 MET B O 1
ATOM 8186 N N . LYS B 1 497 ? -8.391 -6.859 -29.969 1 95 497 LYS B N 1
ATOM 8187 C CA . LYS B 1 497 ? -8.773 -5.48 -30.266 1 95 497 LYS B CA 1
ATOM 8188 C C . LYS B 1 497 ? -8.727 -4.621 -29 1 95 497 LYS B C 1
ATOM 8190 O O . LYS B 1 497 ? -9.656 -4.648 -28.188 1 95 497 LYS B O 1
ATOM 8195 N N . ASN B 1 498 ? -7.738 -3.75 -28.891 1 95.81 498 ASN B N 1
ATOM 8196 C CA . ASN B 1 498 ? -7.641 -2.816 -27.766 1 95.81 498 ASN B CA 1
ATOM 8197 C C . ASN B 1 498 ? -8.609 -1.646 -27.938 1 95.81 498 ASN B C 1
ATOM 8199 O O . ASN B 1 498 ? -8.438 -0.818 -28.828 1 95.81 498 ASN B O 1
ATOM 8203 N N . LEU B 1 499 ? -9.484 -1.54 -27.031 1 96.25 499 LEU B N 1
ATOM 8204 C CA . LEU B 1 499 ? -10.578 -0.577 -27.141 1 96.25 499 LEU B CA 1
ATOM 8205 C C . LEU B 1 499 ? -10.266 0.693 -26.359 1 96.25 499 LEU B C 1
ATOM 8207 O O . LEU B 1 499 ? -11.133 1.559 -26.203 1 96.25 499 LEU B O 1
ATOM 8211 N N . TRP B 1 500 ? -9.102 0.898 -25.891 1 95.31 500 TRP B N 1
ATOM 8212 C CA . TRP B 1 500 ? -8.695 1.978 -25 1 95.31 500 TRP B CA 1
ATOM 8213 C C . TRP B 1 500 ? -9.031 3.338 -25.594 1 95.31 500 TRP B C 1
ATOM 8215 O O . TRP B 1 500 ? -9.461 4.246 -24.891 1 95.31 500 TRP B O 1
ATOM 8225 N N . HIS B 1 501 ? -8.852 3.457 -26.891 1 93.31 501 HIS B N 1
ATOM 8226 C CA . HIS B 1 501 ? -9.078 4.746 -27.531 1 93.31 501 HIS B CA 1
ATOM 8227 C C . HIS B 1 501 ? -10.328 4.719 -28.406 1 93.31 501 HIS B C 1
ATOM 8229 O O . HIS B 1 501 ? -10.586 5.656 -29.172 1 93.31 501 HIS B O 1
ATOM 8235 N N . HIS B 1 502 ? -11.062 3.658 -28.375 1 94.44 502 HIS B N 1
ATOM 8236 C CA . HIS B 1 502 ? -12.258 3.545 -29.203 1 94.44 502 HIS B CA 1
ATOM 8237 C C . HIS B 1 502 ? -13.383 4.438 -28.688 1 94.44 502 HIS B C 1
ATOM 8239 O O . HIS B 1 502 ? -13.844 4.262 -27.547 1 94.44 502 HIS B O 1
ATOM 8245 N N . PRO B 1 503 ? -13.914 5.285 -29.469 1 94.44 503 PRO B N 1
ATOM 8246 C CA . PRO B 1 503 ? -14.898 6.254 -28.984 1 94.44 503 PRO B CA 1
ATOM 8247 C C . PRO B 1 503 ? -16.172 5.59 -28.469 1 94.44 503 PRO B C 1
ATOM 8249 O O . PRO B 1 503 ? -16.766 6.059 -27.5 1 94.44 503 PRO B O 1
ATOM 8252 N N . ASP B 1 504 ? -16.562 4.484 -29.078 1 95.81 504 ASP B N 1
ATOM 8253 C CA . ASP B 1 504 ? -17.812 3.812 -28.703 1 95.81 504 ASP B CA 1
ATOM 8254 C C . ASP B 1 504 ? -17.672 3.148 -27.328 1 95.81 504 ASP B C 1
ATOM 8256 O O . ASP B 1 504 ? -18.672 2.756 -26.734 1 95.81 504 ASP B O 1
ATOM 8260 N N . TYR B 1 505 ? -16.438 3.082 -26.797 1 95.94 505 TYR B N 1
ATOM 8261 C CA . TYR B 1 505 ? -16.219 2.391 -25.531 1 95.94 505 TYR B CA 1
ATOM 8262 C C . TYR B 1 505 ? -15.703 3.357 -24.469 1 95.94 505 TYR B C 1
ATOM 8264 O O . TYR B 1 505 ? -15.195 2.932 -23.438 1 95.94 505 TYR B O 1
ATOM 8272 N N . ALA B 1 506 ? -15.828 4.609 -24.766 1 94.38 506 ALA B N 1
ATOM 8273 C CA . ALA B 1 506 ? -15.352 5.629 -23.844 1 94.38 506 ALA B CA 1
ATOM 8274 C C . ALA B 1 506 ? -16.031 5.496 -22.484 1 94.38 506 ALA B C 1
ATOM 8276 O O . ALA B 1 506 ? -15.391 5.645 -21.438 1 94.38 506 ALA B O 1
ATOM 8277 N N . GLN B 1 507 ? -17.312 5.246 -22.453 1 93.94 507 GLN B N 1
ATOM 8278 C CA . GLN B 1 507 ? -18.047 5.082 -21.203 1 93.94 507 GLN B CA 1
ATOM 8279 C C . GLN B 1 507 ? -17.609 3.818 -20.469 1 93.94 507 GLN B C 1
ATOM 8281 O O . GLN B 1 507 ? -17.5 3.816 -19.234 1 93.94 507 GLN B O 1
ATOM 8286 N N . HIS B 1 508 ? -17.375 2.762 -21.219 1 95.62 508 HIS B N 1
ATOM 8287 C CA . HIS B 1 508 ? -16.891 1.525 -20.609 1 95.62 508 HIS B CA 1
ATOM 8288 C C . HIS B 1 508 ? -15.516 1.72 -19.984 1 95.62 508 HIS B C 1
ATOM 8290 O O . HIS B 1 508 ? -15.25 1.214 -18.891 1 95.62 508 HIS B O 1
ATOM 8296 N N . LYS B 1 509 ? -14.68 2.445 -20.734 1 96.38 509 LYS B N 1
ATOM 8297 C CA . LYS B 1 509 ? -13.352 2.75 -20.203 1 96.38 509 LYS B CA 1
ATOM 8298 C C . LYS B 1 509 ? -13.453 3.488 -18.875 1 96.38 509 LYS B C 1
ATOM 8300 O O . LYS B 1 509 ? -12.789 3.125 -17.906 1 96.38 509 LYS B O 1
ATOM 8305 N N . SER B 1 510 ? -14.289 4.496 -18.844 1 95.5 510 SER B N 1
ATOM 8306 C CA . SER B 1 510 ? -14.492 5.281 -17.625 1 95.5 510 SER B CA 1
ATOM 8307 C C . SER B 1 510 ? -14.969 4.41 -16.469 1 95.5 510 SER B C 1
ATOM 8309 O O . SER B 1 510 ? -14.453 4.504 -15.359 1 95.5 510 SER B O 1
ATOM 8311 N N . LEU B 1 511 ? -15.938 3.57 -16.766 1 95.56 511 LEU B N 1
ATOM 8312 C CA . LEU B 1 511 ? -16.5 2.695 -15.742 1 95.56 511 LEU B CA 1
ATOM 8313 C C . LEU B 1 511 ? -15.438 1.723 -15.227 1 95.56 511 LEU B C 1
ATOM 8315 O O . LEU B 1 511 ? -15.336 1.499 -14.016 1 95.56 511 LEU B O 1
ATOM 8319 N N . MET B 1 512 ? -14.672 1.173 -16.062 1 97.44 512 MET B N 1
ATOM 8320 C CA . MET B 1 512 ? -13.664 0.193 -15.672 1 97.44 512 MET B CA 1
ATOM 8321 C C . MET B 1 512 ? -12.539 0.854 -14.883 1 97.44 512 MET B C 1
ATOM 8323 O O . MET B 1 512 ? -11.992 0.259 -13.953 1 97.44 512 MET B O 1
ATOM 8327 N N . LEU B 1 513 ? -12.203 2.055 -15.289 1 96.88 513 LEU B N 1
ATOM 8328 C CA . LEU B 1 513 ? -11.188 2.791 -14.555 1 96.88 513 LEU B CA 1
ATOM 8329 C C . LEU B 1 513 ? -11.68 3.162 -13.156 1 96.88 513 LEU B C 1
ATOM 8331 O O . LEU B 1 513 ? -10.914 3.131 -12.195 1 96.88 513 LEU B O 1
ATOM 8335 N N . GLU B 1 514 ? -12.945 3.555 -13.062 1 97 514 GLU B N 1
ATOM 8336 C CA . GLU B 1 514 ? -13.555 3.797 -11.758 1 97 514 GLU B CA 1
ATOM 8337 C C . GLU B 1 514 ? -13.492 2.549 -10.883 1 97 514 GLU B C 1
ATOM 8339 O O . GLU B 1 514 ? -13.102 2.621 -9.719 1 97 514 GLU B O 1
ATOM 8344 N N . LYS B 1 515 ? -13.875 1.424 -11.453 1 96.88 515 LYS B N 1
ATOM 8345 C CA . LYS B 1 515 ? -13.836 0.157 -10.727 1 96.88 515 LYS B CA 1
ATOM 8346 C C . LYS B 1 515 ? -12.414 -0.189 -10.297 1 96.88 515 LYS B C 1
ATOM 8348 O O . LYS B 1 515 ? -12.203 -0.678 -9.188 1 96.88 515 LYS B O 1
ATOM 8353 N N . LEU B 1 516 ? -11.477 0.068 -11.211 1 98 516 LEU B N 1
ATOM 8354 C CA . LEU B 1 516 ? -10.086 -0.218 -10.898 1 98 516 LEU B CA 1
ATOM 8355 C C . LEU B 1 516 ? -9.609 0.623 -9.719 1 98 516 LEU B C 1
ATOM 8357 O O . LEU B 1 516 ? -9.016 0.096 -8.773 1 98 516 LEU B O 1
ATOM 8361 N N . ALA B 1 517 ? -9.867 1.889 -9.773 1 97.38 517 ALA B N 1
ATOM 8362 C CA . ALA B 1 517 ? -9.453 2.785 -8.695 1 97.38 517 ALA B CA 1
ATOM 8363 C C . ALA B 1 517 ? -10.094 2.379 -7.371 1 97.38 517 ALA B C 1
ATOM 8365 O O . ALA B 1 517 ? -9.422 2.342 -6.34 1 97.38 517 ALA B O 1
ATOM 8366 N N . ARG B 1 518 ? -11.359 2.076 -7.367 1 97.19 518 ARG B N 1
ATOM 8367 C CA . ARG B 1 518 ? -12.062 1.662 -6.156 1 97.19 518 ARG B CA 1
ATOM 8368 C C . ARG B 1 518 ? -11.531 0.325 -5.648 1 97.19 518 ARG B C 1
ATOM 8370 O O . ARG B 1 518 ? -11.43 0.11 -4.438 1 97.19 518 ARG B O 1
ATOM 8377 N N . LYS B 1 519 ? -11.266 -0.569 -6.57 1 97.25 519 LYS B N 1
ATOM 8378 C CA . LYS B 1 519 ? -10.703 -1.854 -6.168 1 97.25 519 LYS B CA 1
ATOM 8379 C C . LYS B 1 519 ? -9.336 -1.674 -5.512 1 97.25 519 LYS B C 1
ATOM 8381 O O . LYS B 1 519 ? -9.031 -2.32 -4.508 1 97.25 519 LYS B O 1
ATOM 8386 N N . MET B 1 520 ? -8.523 -0.814 -6.113 1 97.75 520 MET B N 1
ATOM 8387 C CA . MET B 1 520 ? -7.219 -0.52 -5.523 1 97.75 520 MET B CA 1
ATOM 8388 C C . MET B 1 520 ? -7.371 0.087 -4.133 1 97.75 520 MET B C 1
ATOM 8390 O O . MET B 1 520 ? -6.633 -0.264 -3.213 1 97.75 520 MET B O 1
ATOM 8394 N N . LEU B 1 521 ? -8.336 0.974 -3.961 1 96.75 521 LEU B N 1
ATOM 8395 C CA . LEU B 1 521 ? -8.641 1.553 -2.658 1 96.75 521 LEU B CA 1
ATOM 8396 C C . LEU B 1 521 ? -9.055 0.471 -1.666 1 96.75 521 LEU B C 1
ATOM 8398 O O . LEU B 1 521 ? -8.531 0.408 -0.553 1 96.75 521 LEU B O 1
ATOM 8402 N N . ASN B 1 522 ? -9.875 -0.414 -2.082 1 94.81 522 ASN B N 1
ATOM 8403 C CA . ASN B 1 522 ? -10.453 -1.422 -1.198 1 94.81 522 ASN B CA 1
ATOM 8404 C C . ASN B 1 522 ? -9.438 -2.504 -0.845 1 94.81 522 ASN B C 1
ATOM 8406 O O . ASN B 1 522 ? -9.57 -3.178 0.178 1 94.81 522 ASN B O 1
ATOM 8410 N N . MET B 1 523 ? -8.406 -2.639 -1.709 1 95.5 523 MET B N 1
ATOM 8411 C CA . MET B 1 523 ? -7.398 -3.668 -1.485 1 95.5 523 MET B CA 1
ATOM 8412 C C . MET B 1 523 ? -6.184 -3.094 -0.764 1 95.5 523 MET B C 1
ATOM 8414 O O . MET B 1 523 ? -5.207 -3.803 -0.521 1 95.5 523 MET B O 1
ATOM 8418 N N . SER B 1 524 ? -6.258 -1.829 -0.433 1 94.12 524 SER B N 1
ATOM 8419 C CA . SER B 1 524 ? -5.164 -1.266 0.352 1 94.12 524 SER B CA 1
ATOM 8420 C C . SER B 1 524 ? -5.051 -1.944 1.712 1 94.12 524 SER B C 1
ATOM 8422 O O . SER B 1 524 ? -6.059 -2.355 2.291 1 94.12 524 SER B O 1
ATOM 8424 N N . ASP B 1 525 ? -3.809 -2.062 2.191 1 93.62 525 ASP B N 1
ATOM 8425 C CA . ASP B 1 525 ? -3.512 -2.809 3.408 1 93.62 525 ASP B CA 1
ATOM 8426 C C . ASP B 1 525 ? -4.211 -2.191 4.617 1 93.62 525 ASP B C 1
ATOM 8428 O O . ASP B 1 525 ? -4.109 -0.984 4.852 1 93.62 525 ASP B O 1
ATOM 8432 N N . ARG B 1 526 ? -4.883 -2.967 5.379 1 90.62 526 ARG B N 1
ATOM 8433 C CA . ARG B 1 526 ? -5.609 -2.48 6.551 1 90.62 526 ARG B CA 1
ATOM 8434 C C . ARG B 1 526 ? -5.004 -3.035 7.836 1 90.62 526 ARG B C 1
ATOM 8436 O O . ARG B 1 526 ? -5.625 -2.961 8.898 1 90.62 526 ARG B O 1
ATOM 8443 N N . SER B 1 527 ? -3.9 -3.766 7.723 1 91.38 527 SER B N 1
ATOM 8444 C CA . SER B 1 527 ? -3.102 -4.184 8.867 1 91.38 527 SER B CA 1
ATOM 8445 C C . SER B 1 527 ? -1.938 -3.229 9.109 1 91.38 527 SER B C 1
ATOM 8447 O O . SER B 1 527 ? -1.273 -2.801 8.164 1 91.38 527 SER B O 1
ATOM 8449 N N . PRO B 1 528 ? -1.71 -2.865 10.391 1 89.06 528 PRO B N 1
ATOM 8450 C CA . PRO B 1 528 ? -2.324 -3.375 11.617 1 89.06 528 PRO B CA 1
ATOM 8451 C C . PRO B 1 528 ? -3.67 -2.721 11.922 1 89.06 528 PRO B C 1
ATOM 8453 O O . PRO B 1 528 ? -3.984 -1.665 11.367 1 89.06 528 PRO B O 1
ATOM 8456 N N . PHE B 1 529 ? -4.352 -3.35 12.734 1 87.62 529 PHE B N 1
ATOM 8457 C CA . PHE B 1 529 ? -5.605 -2.818 13.25 1 87.62 529 PHE B CA 1
ATOM 8458 C C . PHE B 1 529 ? -5.352 -1.681 14.234 1 87.62 529 PHE B C 1
ATOM 8460 O O . PHE B 1 529 ? -4.371 -1.704 14.977 1 87.62 529 PHE B O 1
ATOM 8467 N N . PRO B 1 530 ? -6.242 -0.609 14.219 1 86.25 530 PRO B N 1
ATOM 8468 C CA . PRO B 1 530 ? -6.086 0.431 15.234 1 86.25 530 PRO B CA 1
ATOM 8469 C C . PRO B 1 530 ? -6.133 -0.125 16.656 1 86.25 530 PRO B C 1
ATOM 8471 O O . PRO B 1 530 ? -6.914 -1.034 16.938 1 86.25 530 PRO B O 1
ATOM 8474 N N . THR B 1 531 ? -5.316 0.378 17.469 1 82.94 531 THR B N 1
ATOM 8475 C CA . THR B 1 531 ? -5.211 -0.152 18.828 1 82.94 531 THR B CA 1
ATOM 8476 C C . THR B 1 531 ? -5.977 0.726 19.812 1 82.94 531 THR B C 1
ATOM 8478 O O . THR B 1 531 ? -6.312 0.285 20.906 1 82.94 531 THR B O 1
ATOM 8481 N N . MET B 1 532 ? -6.188 1.983 19.438 1 84.19 532 MET B N 1
ATOM 8482 C CA . MET B 1 532 ? -6.84 2.936 20.328 1 84.19 532 MET B CA 1
ATOM 8483 C C . MET B 1 532 ? -7.656 3.951 19.531 1 84.19 532 MET B C 1
ATOM 8485 O O . MET B 1 532 ? -7.746 3.863 18.312 1 84.19 532 MET B O 1
ATOM 8489 N N . ARG B 1 533 ? -8.305 4.723 20.344 1 80.19 533 ARG B N 1
ATOM 8490 C CA . ARG B 1 533 ? -8.938 5.902 19.766 1 80.19 533 ARG B CA 1
ATOM 8491 C C . ARG B 1 533 ? -7.988 7.094 19.766 1 80.19 533 ARG B C 1
ATOM 8493 O O . ARG B 1 533 ? -6.984 7.094 20.484 1 80.19 533 ARG B O 1
ATOM 8500 N N . ALA B 1 534 ? -8.094 8.008 18.75 1 73.25 534 ALA B N 1
ATOM 8501 C CA . ALA B 1 534 ? -7.203 9.156 18.609 1 73.25 534 ALA B CA 1
ATOM 8502 C C . ALA B 1 534 ? -7.277 10.062 19.828 1 73.25 534 ALA B C 1
ATOM 8504 O O . ALA B 1 534 ? -8.336 10.195 20.453 1 73.25 534 ALA B O 1
#

InterPro domains:
  IPR000917 Sulfatase, N-terminal [PF00884] (5-105)
  IPR000917 Sulfatase, N-terminal [PF00884] (221-419)
  IPR017850 Alkaline-phosphatase-like, core domain superfamily [G3DSA:3.40.720.10] (4-527)
  IPR017850 Alkaline-phosphatase-like, core domain superfamily [SSF53649] (3-523)

Foldseek 3Di:
DPAQFFEEEEAEAAAFACLEVLNPDPFFYQPQVVQLLQQFAWENFAWQLALAFQQLLVLLFQLAHCVFQVVFHAQDARKLPGQGLLQVLVVVFAAEEEFEARRNAHQEPDDFLFDDDDDPPVDDADPPQVNDPHGDDPPIDDRCLNHQCCQVPPVVRDDDPPDSNHRYYHYWDDDKLPTDGNLPVVLVVVDVCSVCQDDQVNADDDPADAPQETATSDALCSIQLNSLLVVLLVVVVVVLVVPDSHHYYYYRYYHDPAGPLYQYDPLLVVFDLVPDDADPLLPFDLVQPDLLLNLQVVCVVVVNHDRPPQAKHADDSSNLSSSVSSRSSGVNSNSVSSVVSQVSCVVSVSNLRYKYKYKYSWHFCSRQNRMTGHDPPPASRTTPMIIIIRGNVQADGNHYAHFHHYSSQNSCQSQVSSVHDRDAFNQHHHCSCVRNPNRDHPDQKRKHWHWYSDDHSPDPGTKIKIWIDGNFWIWMDIPDPDDIFIDGCVVCVSRSHGCGPPPVCPVVNVVRVVVRVVSVVSSPGCPPPDPDDD/DPAFFFAEEEAEAAAFACLEVLNPDPFFYQPQVVQLLQQFAWENFAWQLALAFQQLLVLLFQLAHCVFQVVFHAQDARKLPGQGLLQVLVVVFAAEEEFEARRNAHQEPDDFLFDDPDDPPVDDADPPQVNDPHGDDPPIDDRCLNHQCCQVPPVPRDDDPPDSNHRYYHYWDDDKLPTTGNLPVVLVVVDVCSVCQDDQVNADDDPADAPQETATSDALCSIQLNSLLVVLLVVVVVVLVVPDSHHYYYYRYYHPPAGPLYQYDPLLVVFDLVVDDADPQLPFDLVQPDLLLNLQVVCVVVVNHDRPPQAKHADDSSNLSSSVSSRSSGVNSNSVSSVVSQVSCVVSVSNLRYKYKYKYSWHFCSRQNRMTGHDPPPASRTTPMIIIIRGNVQADGNHYAHFHAYSSQNSCQSQVSSVHDRDAFNQHHHCSCVRNPNRDHPDQKRKHWHWYSDDHSPDPGTKIKIWIDGNFWIWMDIPDPDDIFIDGCVVCVSRSHGCGPPPVCPVVNVVRVVVRVVNVVSSPGCPPPDPDDD

pLDDT: mean 94.73, std 6.35, range [38.09, 98.94]

Sequence (1068 aa):
MNKRPNFLFIITDQQRADHLGCAGNPVLKTPHIDSIAARGTRFSHFHAASPLCMPARATLMTGRMPSSHRLRGNGMPLSTDATTVTELLKESGYRTALIGKCHLQSMMSEAAIEQREPRNPHLAPPPEFLEEAFKPHAAEGPYDQELEVRWESIPAHEIKLPYYGFEHVDLCINHGDLAHGHYGRWLKEQHPDPTSLRGPENALPADIIAPEAWRTRMPVELYSSTYVADRTIDHLKQLAASNDDKPFFLQCSFPDPHHPFTPPGEYFDLYRPEDVELPPSFHQPLDDAIPQVRHVRELLDAGKRDIDIGFAFAVNEAEARQAIALTYGMIALIDDSVGRILATLKELGMDDNTIIIYTSDHGDFMGDHRLLLKGPLHYRGVTQVPFIWSDPTLTPEGSVYDKVSSSVDFVPTVLERAGLQPFNGIQGKSLLGAISGNQQAIHESVLIEEENQRNLFGEQYPPRARTLVDESFRVSIYNNDGWGELYDLKNDPWEMKNLWHHPDYAQHKSLMLEKLARKMLNMSDRSPFPTMRAMNKRPNFLFIITDQQRADHLGCAGNPVLKTPHIDSIAARGTRFSHFHAASPLCMPARATLMTGRMPSSHRLRGNGMPLSTDATTVTELLKESGYRTALIGKCHLQSMMSEAAIEQREPRNPHLAPPPEFLEEAFKPHAAEGPYDQELEVRWESIPAHEIKLPYYGFEHVDLCINHGDLAHGHYGRWLKEQHPDPTSLRGPENALPADIIAPEAWRTRMPVELYSSTYVADRTIDHLKQLAASNDDKPFFLQCSFPDPHHPFTPPGEYFDLYRPEDVELPPSFHQPLDDAIPQVRHVRELLDAGKRDIDIGFAFAVNEAEARQAIALTYGMIALIDDSVGRILATLKELGMDDNTIIIYTSDHGDFMGDHRLLLKGPLHYRGVTQVPFIWSDPTLTPEGSVYDKVSSSVDFVPTVLERAGLQPFNGIQGKSLLGAISGNQQAIHESVLIEEENQRNLFGEQYPPRARTLVDESFRVSIYNNDGWGELYDLKNDPWEMKNLWHHPDYAQHKSLMLEKLARKMLNMSDRSPFPTMRA

Organism: NCBI:txid1178482

Solvent-accessible surface area (backbone atoms only — not comparable to full-atom values): 53801 Å² total; per-residue (Å²): 125,87,73,68,56,24,36,40,38,35,33,33,26,37,34,34,37,53,76,30,34,78,58,64,31,89,75,52,69,26,70,45,57,32,49,45,30,46,44,0,22,27,36,76,36,26,27,26,38,13,50,41,65,34,22,17,42,46,13,52,37,43,6,25,53,35,86,59,61,55,17,47,26,62,11,33,46,51,58,76,44,50,41,30,52,41,37,54,40,36,78,70,54,31,47,31,33,38,29,16,40,72,52,49,33,23,40,36,84,47,64,36,72,48,69,72,77,81,70,56,88,82,30,43,72,51,57,79,74,43,35,30,46,53,40,81,58,90,77,61,56,85,67,62,69,52,22,47,67,44,56,73,72,32,88,82,59,66,75,68,73,63,50,78,30,22,68,38,78,46,38,27,37,65,29,38,70,64,38,27,53,52,47,40,54,51,43,51,73,76,31,99,59,50,68,64,29,24,53,73,91,34,32,45,93,68,97,68,74,25,80,64,46,43,43,40,50,35,47,51,85,75,26,51,60,44,47,36,36,51,52,46,45,53,49,51,52,49,57,64,65,63,72,60,91,61,32,36,39,37,36,42,21,36,32,38,47,24,68,44,36,36,22,32,57,72,28,45,69,67,41,55,36,88,70,51,80,73,46,80,28,40,75,54,62,64,92,56,43,55,71,48,57,40,45,34,44,49,26,40,77,67,72,61,63,64,77,86,72,78,41,54,38,42,55,55,70,69,28,39,25,39,45,46,19,23,32,44,12,31,46,37,52,50,20,54,38,50,38,54,43,55,51,47,34,50,74,71,68,43,49,79,48,34,30,42,33,41,36,31,31,13,16,24,31,69,20,42,67,24,22,36,50,35,55,97,59,84,45,60,40,20,26,25,15,38,37,30,44,20,30,72,84,55,24,44,67,51,36,73,43,76,50,48,44,44,39,24,19,47,29,38,26,53,32,50,70,63,40,30,41,72,41,46,49,59,67,37,53,58,50,56,56,47,39,51,63,44,82,69,70,89,40,79,55,43,68,31,45,42,43,49,56,50,61,49,61,86,39,93,51,42,54,32,41,46,32,33,38,40,86,45,38,36,40,37,43,43,85,64,91,84,70,60,42,25,30,50,39,74,87,34,74,66,64,61,60,66,38,61,80,38,75,93,36,47,67,56,50,30,51,50,34,47,49,38,36,44,48,54,61,71,64,49,71,59,47,68,70,58,68,17,25,74,125,86,74,66,57,25,37,40,38,36,33,34,26,38,34,34,38,54,77,30,33,79,58,63,32,88,74,53,68,25,70,45,57,32,49,46,29,47,44,0,22,27,36,77,34,27,27,27,39,12,50,41,66,33,22,18,43,47,13,53,37,42,6,25,54,35,86,59,61,55,18,45,26,62,11,32,47,52,58,76,44,50,41,30,50,41,37,55,41,35,78,71,54,31,46,30,32,39,29,17,41,71,53,48,33,22,39,35,86,47,64,37,73,48,69,71,76,81,70,55,86,83,29,45,71,51,58,78,75,44,36,30,44,52,42,80,55,91,79,61,56,84,67,60,72,52,21,48,66,45,56,72,72,32,89,82,60,67,77,68,73,61,49,79,29,22,69,38,76,44,37,28,36,62,28,37,69,63,38,26,53,51,47,37,55,52,43,52,73,75,31,99,59,49,71,63,30,25,51,72,90,34,34,45,93,68,97,70,76,25,80,62,46,43,43,38,50,37,46,52,85,74,26,52,61,46,46,35,37,52,51,45,44,52,49,52,53,49,56,64,67,64,72,62,92,59,34,37,39,37,37,42,20,35,31,39,45,25,69,43,36,35,21,32,56,72,28,44,69,67,40,56,35,88,69,52,80,72,45,80,26,39,75,55,61,63,91,57,44,54,70,47,58,41,44,34,43,50,26,41,76,68,71,61,60,64,77,86,71,80,41,55,37,42,55,56,70,68,28,38,24,38,45,47,20,22,33,45,14,30,46,37,52,49,22,55,36,51,38,53,42,55,51,48,34,50,73,71,69,44,49,78,47,34,29,42,33,41,36,32,31,15,15,25,31,69,20,43,67,23,21,36,50,34,55,99,61,86,45,60,38,20,26,26,15,38,39,28,43,20,28,71,84,55,24,43,66,52,37,74,42,76,50,49,44,45,39,24,19,48,29,39,28,53,32,48,70,65,38,30,39,74,40,44,49,59,65,37,53,59,46,57,57,48,40,51,62,44,80,70,70,86,40,79,54,45,66,31,46,43,44,50,54,50,60,50,63,86,41,94,51,42,55,32,38,46,33,32,37,40,84,45,40,36,38,35,43,42,85,64,91,83,68,60,41,25,28,50,39,74,85,32,73,66,62,62,60,65,37,61,82,36,75,93,35,48,66,56,51,32,52,49,34,47,50,38,38,45,49,53,60,71,64,49,70,61,47,68,70,60,69,18,25,84

Nearest PDB structures (foldseek):
  4upi-assembly1_A  TM=8.002E-01  e=1.480E-33  Ruegeria pomeroyi DSS-3
  7oz8-assembly1_AAA  TM=8.550E-01  e=1.722E-32  Bacteroides thetaiotaomicron VPI-5482
  2vqr-assembly1_A  TM=7.975E-01  e=8.199E-33  Rhizobium johnstonii 3841
  2w8s-assembly1_C  TM=8.162E-01  e=1.823E-32  Trinickia caryophylli
  4uph-assembly2_D  TM=8.021E-01  e=1.294E-32  Rhizobium rhizogenes K84